Protein AF-A0A8T0ETZ0-F1 (afdb_monomer_lite)

Sequence (820 aa):
MPSHSLNTKFVNAKQIERLCSVSQDIIYSASDVSSITSASDIKQVKEIVRTNQWTVDHPIRKNLWETLCNQVSGECHVDIYNELVKELFGDDGDNYFPSSLPSFVDPAYCIRYYLNTDGKKNAETILQVIRQAKPDITYCPILYPLVCVFLHYMSEEMAFSCIMKLLSDRQNYISQTKSDHSASAYLVMKLCKKYAKNAYTQLEKELKEHEDLESMFQNWLSWIFKGLPFPHLVRVVDCFLVDKKKGLYRIVIALLILYHKNADKVDSDDLGSLQKLLDFFQNIPVPIEKVFKIAYGIRGFSEKIVNQQFLKVQMTLKSQANLSERSMSADRLPSSQSAYHLQVNSSAQPVIRELRLDSLSRTRSVGVVALGNFKSSILSAEQMSIIWSWIPIRVSMLQPEVIYSSNEHGVCLTAFYMAVGSYEPTILVIKAMNDEVFGAYCSTSWNARNSCDGENKRHTYFGTGETFLFTIVPEVKKYPWVGSESDSDVPHSAKLFMAADNRMINVGAGLEEHKRFEMGINPSVFLNTCSFNGKICSVSDLSNFTNFRYGNCITFNKKRKGRDPLKTTEFGYKSGLHLLLDLYYGFYLNISHTVGAKVFIHETNEDPNPDEDGFLITPGYENSVSLKRTVHRRLPAPYKDHCVNYDPKDNTMRSKNACIRSCIQKKNIEQCECIDQTLSVMENRRPCNFSIRKESCCLDDVLDRMSRHGSVCNCPLSCLSVYYNEKLSKARLSLTDVCKDPDFCLRSFYNGHIRLNIFYSTLETYSYEQRAQWTETEMISYLANEIDFWFGLSLVSAFALFEKFIAFLNYLKRKICRKN

Organism: Argiope bruennichi (NCBI:txid94029)

Secondary structure (DSSP, 8-state):
-----S-TTTB-HHHHGGG-------SS-GGGHHHHHH---HHHHHHHHHH----TT-TTHHHHHHHHHHTS-S---HHHHHHHHHHHH-SS-SS---SS--TTS-GGG---TTB-HHHHHHHHHHHHHHHHH-TT----TTHHHHHHHHTTTS-HHHHHHHHHHHHH-TT-SS--SHHHHHHHHHHHHHHHHHHSHHHHHHHHHH--TT--HHHHHHTTTHHHHTTS-HHHHHHHHHHHHHHHHHHHHHHHHHHHHHHHHHGGG---TTS-HHHHHHHHHHT--S-HHHHHHHHHH-TT--HHHHHHHHHHHHHHHHHHHHHHTTSSSSS-PPPPP---------------------SS---S-STTGGGTT---SS--HHHHHHHHHHS-TTTTTSPP-----HHHH-S-HHHHHHHSTT-SSEEEEEE-TTS-EEEEEE-S-GGGGG-B-TT-PBPS-B--TT-EEEEEESS-EEE--GGGS-SS---GGGG--EEEETTEEEES----HHHHHHHSPPHHHHEEEEEETTEEPPGGGEEEEEETTTEEEEEES--BTTBPPP--SS-SGGGSEEEEEE--GGGS-TT-S--SEEE----TTSPP-TTTS-EEE-TTEEEEEEEEEEEEE--BTTSTT-BB---TTT-S--SHHHHHHHHHHHHHHHHHSSB-GGG-S--SSPBP-TTSHHHHHHHHHHHHHHHHS------PPBSEEEEEEEEEEEEEPP-TTT-SSHHHHHHHHHHHEEEEEEEEEEEEEEEEE---SS-HHHHHHHHHHHHHHHH---HHHHHHHHHHHHHHHHHHHHHHHT--

Foldseek 3Di:
DQQFLWDPVWFPVVVCVVVDDDDDDDPDDPVCVVVLLPDPDLVVLLVCLLPDDAFPRRNCLLCLLLSLLVVQDDDQCLVVLVVLLCVVPNPDNDDDDDPDADQQEDPVLQDQDRTDPVLSVLLSSLRVSVCVVCVVQRHFHVSNLQLNLVNGRYDSSSSSRSVVSCVPDPLPLTDRDPLLLLLLLVLLLVVLCVQVVQLNVVLVVLDDPPDDPSVLSSCLVCCQSVQADPRLNNSLVSSCSSVGVLSSSLLSSLLSNQCSVPVVPDDDPPDHPSVSSSPCSHPPVDDNSSSSCRSVVRPPRDSVVSVVSSVVSSVVVVVCVVCVVVPVPPPDDDDDDDDDDDDDDDDDDDDDDDDDDDDDDDDPDDQLVLAPPDDDPQDDSVLVSLVLVLADPVCSNHHDDCQDDCVPQNDFLVSVCVRQQPDAFDWAWDQDPVRWIKTKGFGDGSVLQVDAPPLRFGQQADGAQSIWIFTDPPHGDTGHQPVVPDPDDDDLQSLGAWGDDSQDTDGGGDDDLVVLQVPDDPPCQQWPFKDALNHGDDPVQKDWDQAPPRGIDIDGQADDPPDDGDDFDDFDFNRWIKTKGFQPLVPDDPSDPDAFDWDDDDDNQDDDDSPPDTDTDAFQKAKEKAKAKEKEADDAPPDPQNADAQDPPPDLARALLLQVLVLLQVLLCVQQVAGDVNSVSDDPGHHFNSSPSSSVSRSRSSVVVCVVVPHPRPRGHHSIDMDIDIDIDIDGDDDPPPDPDPDPCVVSRRRTIYIYIYTYNDPDYHYHYDDDPDDPVRVVVVVQVVCCVPPVDDPVNVVVVVVVVVVVVVVVVVVVVVVD

pLDDT: mean 74.17, std 17.25, range [22.59, 95.44]

InterPro domains:
  IPR000195 Rab-GAP-TBC domain [PF00566] (112-260)
  IPR000195 Rab-GAP-TBC domain [PS50086] (55-244)
  IPR000195 Rab-GAP-TBC domain [SM00164] (52-267)
  IPR001873 Epithelial sodium channel [PF00858] (512-802)
  IPR001873 Epithelial sodium channel [PR01078] (527-538)
  IPR001873 Epithelial sodium channel [PR01078] (541-557)
  IPR001873 Epithelial sodium channel [PR01078] (572-590)
  IPR001873 Epithelial sodium channel [PR01078] (596-614)
  IPR001873 Epithelial sodium channel [PR01078] (654-665)
  IPR001873 Epithelial sodium channel [PR01078] (665-682)
  IPR001873 Epithelial sodium channel [PR01078] (750-770)
  IPR001873 Epithelial sodium channel [PR01078] (784-800)
  IPR001873 Epithelial sodium channel [PTHR11690] (429-817)
  IPR006571 TLDc domain [PS51886] (377-551)
  IPR006571 TLDc domain [SM00584] (376-557)
  IPR035969 Rab-GAP-TBC domain superfamily [SSF47923] (113-195)

Radius of gyration: 37.79 Å; chains: 1; bounding box: 117×99×89 Å

Structure (mmCIF, N/CA/C/O backbone):
data_AF-A0A8T0ETZ0-F1
#
_entry.id   AF-A0A8T0ETZ0-F1
#
loop_
_atom_site.group_PDB
_atom_site.id
_atom_site.type_symbol
_atom_site.label_atom_id
_atom_site.label_alt_id
_atom_site.label_comp_id
_atom_site.label_asym_id
_atom_site.label_entity_id
_atom_site.label_seq_id
_atom_site.pdbx_PDB_ins_code
_atom_site.Cartn_x
_atom_site.Cartn_y
_atom_site.Cartn_z
_atom_site.occupancy
_atom_site.B_iso_or_equiv
_atom_site.auth_seq_id
_atom_site.auth_comp_id
_atom_site.auth_asym_id
_atom_site.auth_atom_id
_atom_site.pdbx_PDB_model_num
ATOM 1 N N . MET A 1 1 ? 23.674 38.723 -32.058 1.00 26.42 1 MET A N 1
ATOM 2 C CA . MET A 1 1 ? 24.040 37.324 -31.740 1.00 26.42 1 MET A CA 1
ATOM 3 C C . MET A 1 1 ? 22.814 36.468 -31.992 1.00 26.42 1 MET A C 1
ATOM 5 O O . MET A 1 1 ? 21.748 36.924 -31.587 1.00 26.42 1 MET A O 1
ATOM 9 N N . PRO A 1 2 ? 22.900 35.330 -32.704 1.00 35.12 2 PRO A N 1
ATOM 10 C CA . PRO A 1 2 ? 21.715 34.524 -32.967 1.00 35.12 2 PRO A CA 1
ATOM 11 C C . PRO A 1 2 ? 21.150 34.065 -31.620 1.00 35.12 2 PRO A C 1
ATOM 13 O O . PRO A 1 2 ? 21.826 33.406 -30.834 1.00 35.12 2 PRO A O 1
ATOM 16 N N . SER A 1 3 ? 19.943 34.524 -31.303 1.00 45.31 3 SER A N 1
ATOM 17 C CA . SER A 1 3 ? 19.248 34.195 -30.066 1.00 45.31 3 SER A CA 1
ATOM 18 C C . SER A 1 3 ? 18.800 32.738 -30.141 1.00 45.31 3 SER A C 1
ATOM 20 O O . SER A 1 3 ? 17.713 32.452 -30.643 1.00 45.31 3 SER A O 1
ATOM 22 N N . HIS A 1 4 ? 19.652 31.814 -29.702 1.00 58.31 4 HIS A N 1
ATOM 23 C CA . HIS A 1 4 ? 19.286 30.406 -29.597 1.00 58.31 4 HIS A CA 1
ATOM 24 C C . HIS A 1 4 ? 18.046 30.267 -28.700 1.00 58.31 4 HIS A C 1
ATOM 26 O O . HIS A 1 4 ? 17.979 30.862 -27.624 1.00 58.31 4 HIS A O 1
ATOM 32 N N . SER A 1 5 ? 17.049 29.499 -29.143 1.00 63.84 5 SER A N 1
ATOM 33 C CA . SER A 1 5 ? 15.791 29.303 -28.405 1.00 63.84 5 SER A CA 1
ATOM 34 C C . SER A 1 5 ? 15.914 28.399 -27.175 1.00 63.84 5 SER A C 1
ATOM 36 O O . SER A 1 5 ? 14.932 28.214 -26.459 1.00 63.84 5 SER A O 1
ATOM 38 N N . LEU A 1 6 ? 17.079 27.783 -26.967 1.00 73.31 6 LEU A N 1
ATOM 39 C CA . LEU A 1 6 ? 17.327 26.807 -25.910 1.00 73.31 6 LEU A CA 1
ATOM 40 C C . LEU A 1 6 ? 17.583 27.496 -24.568 1.00 73.31 6 LEU A C 1
ATOM 42 O O . LEU A 1 6 ? 18.334 28.469 -24.480 1.00 73.31 6 LEU A O 1
ATOM 46 N N . ASN A 1 7 ? 17.002 26.947 -23.505 1.00 75.56 7 ASN A N 1
ATOM 47 C CA . ASN A 1 7 ? 17.210 27.410 -22.143 1.00 75.56 7 ASN A CA 1
ATOM 48 C C . ASN A 1 7 ? 18.582 26.945 -21.626 1.00 75.56 7 ASN A C 1
ATOM 50 O O . ASN A 1 7 ? 18.737 25.848 -21.085 1.00 75.56 7 ASN A O 1
ATOM 54 N N . THR A 1 8 ? 19.590 27.803 -21.776 1.00 71.56 8 THR A N 1
ATOM 55 C CA . THR A 1 8 ? 20.978 27.533 -21.365 1.00 71.56 8 THR A CA 1
ATOM 56 C C . THR A 1 8 ? 21.145 27.313 -19.857 1.00 71.56 8 THR A C 1
ATOM 58 O O . THR A 1 8 ? 22.165 26.764 -19.448 1.00 71.56 8 THR A O 1
ATOM 61 N N . LYS A 1 9 ? 20.145 27.669 -19.030 1.00 76.19 9 LYS A N 1
ATOM 62 C CA . LYS A 1 9 ? 20.134 27.397 -17.582 1.00 76.19 9 LYS A CA 1
ATOM 63 C C . LYS A 1 9 ? 20.016 25.900 -17.279 1.00 76.19 9 LYS A C 1
ATOM 65 O O . LYS A 1 9 ? 20.655 25.411 -16.355 1.00 76.19 9 LYS A O 1
ATOM 70 N N . PHE A 1 10 ? 19.223 25.162 -18.058 1.00 75.38 10 PHE A N 1
ATOM 71 C CA . PHE A 1 10 ? 18.863 23.766 -17.761 1.00 75.38 10 PHE A CA 1
ATOM 72 C C . PHE A 1 10 ? 19.432 22.746 -18.751 1.00 75.38 10 PHE A C 1
ATOM 74 O O . PHE A 1 10 ? 19.298 21.540 -18.542 1.00 75.38 10 PHE A O 1
ATOM 81 N N . VAL A 1 11 ? 20.080 23.205 -19.821 1.00 78.56 11 VAL A N 1
ATOM 82 C CA . VAL A 1 11 ? 20.500 22.368 -20.949 1.00 78.56 11 VAL A CA 1
ATOM 83 C C . VAL A 1 11 ? 21.999 22.477 -21.191 1.00 78.56 11 VAL A C 1
ATOM 85 O O . VAL A 1 11 ? 22.576 23.563 -21.155 1.00 78.56 11 VAL A O 1
ATOM 88 N N . ASN A 1 12 ? 22.639 21.352 -21.512 1.00 72.62 12 ASN A N 1
ATOM 89 C CA . ASN A 1 12 ? 24.025 21.355 -21.974 1.00 72.62 12 ASN A CA 1
ATOM 90 C C . ASN A 1 12 ? 24.102 21.775 -23.457 1.00 72.62 12 ASN A C 1
ATOM 92 O O . ASN A 1 12 ? 24.086 20.932 -24.355 1.00 72.62 12 ASN A O 1
ATOM 96 N N . ALA A 1 13 ? 24.181 23.086 -23.716 1.00 60.00 13 ALA A N 1
ATOM 97 C CA . ALA A 1 13 ? 24.142 23.671 -25.066 1.00 60.00 13 ALA A CA 1
ATOM 98 C C . ALA A 1 13 ? 25.170 23.058 -26.045 1.00 60.00 13 ALA A C 1
ATOM 100 O O . ALA A 1 13 ? 24.840 22.803 -27.202 1.00 60.00 13 ALA A O 1
ATOM 101 N N . LYS A 1 14 ? 26.365 22.683 -25.559 1.00 61.16 14 LYS A N 1
ATOM 102 C CA . LYS A 1 14 ? 27.433 22.056 -26.365 1.00 61.16 14 LYS A CA 1
ATOM 103 C C . LYS A 1 14 ? 27.062 20.680 -26.937 1.00 61.16 14 LYS A C 1
ATOM 105 O O . LYS A 1 14 ? 27.651 20.250 -27.926 1.00 61.16 14 LYS A O 1
ATOM 110 N N . GLN A 1 15 ? 26.129 19.954 -26.312 1.00 61.00 15 GLN A N 1
ATOM 111 C CA . GLN A 1 15 ? 25.661 18.652 -26.808 1.00 61.00 15 GLN A CA 1
ATOM 112 C C . GLN A 1 15 ? 24.598 18.794 -27.907 1.00 61.00 15 GLN A C 1
ATOM 114 O O . GLN A 1 15 ? 24.514 17.924 -28.771 1.00 61.00 15 GLN A O 1
ATOM 119 N N . ILE A 1 16 ? 23.831 19.890 -27.904 1.00 63.38 16 ILE A N 1
ATOM 120 C CA . ILE A 1 16 ? 22.779 20.152 -28.897 1.00 63.38 16 ILE A CA 1
ATOM 121 C C . ILE A 1 16 ? 23.337 20.852 -30.142 1.00 63.38 16 ILE A C 1
ATOM 123 O O . ILE A 1 16 ? 22.877 20.568 -31.243 1.00 63.38 16 ILE A O 1
ATOM 127 N N . GLU A 1 17 ? 24.389 21.668 -30.010 1.00 55.78 17 GLU A N 1
ATOM 128 C CA . GLU A 1 17 ? 25.078 22.313 -31.146 1.00 55.78 17 GLU A CA 1
ATOM 129 C C . GLU A 1 17 ? 25.559 21.316 -32.221 1.00 55.78 17 GLU A C 1
ATOM 131 O O . GLU A 1 17 ? 25.608 21.659 -33.398 1.00 55.78 17 GLU A O 1
ATOM 136 N N . ARG A 1 18 ? 25.843 20.056 -31.853 1.00 54.78 18 ARG A N 1
ATOM 137 C CA . ARG A 1 18 ? 26.226 18.986 -32.800 1.00 54.78 18 ARG A CA 1
ATOM 138 C C . ARG A 1 18 ? 25.057 18.401 -33.606 1.00 54.78 18 ARG A C 1
ATOM 140 O O . ARG A 1 18 ? 25.302 17.690 -34.574 1.00 54.78 18 ARG A O 1
ATOM 147 N N . LEU A 1 19 ? 23.811 18.661 -33.205 1.00 55.22 19 LEU A N 1
ATOM 148 C CA . LEU A 1 19 ? 22.589 18.168 -33.862 1.00 55.22 19 LEU A CA 1
ATOM 149 C C . LEU A 1 19 ? 21.990 19.190 -34.840 1.00 55.22 19 LEU A C 1
ATOM 151 O O . LEU A 1 19 ? 21.076 18.854 -35.593 1.00 55.22 19 LEU A O 1
ATOM 155 N N . CYS A 1 20 ? 22.488 20.428 -34.836 1.00 51.38 20 CYS A N 1
ATOM 156 C CA . CYS A 1 20 ? 22.052 21.487 -35.738 1.00 51.38 20 CYS A CA 1
ATOM 157 C C . CYS A 1 20 ? 22.835 21.406 -37.059 1.00 51.38 20 CYS A C 1
ATOM 159 O O . CYS A 1 20 ? 23.903 21.998 -37.194 1.00 51.38 20 CYS A O 1
ATOM 161 N N . SER A 1 21 ? 22.324 20.673 -38.050 1.00 40.94 21 SER A N 1
ATOM 162 C CA . SER A 1 21 ? 22.874 20.708 -39.411 1.00 40.94 21 SER A CA 1
ATOM 163 C C . SER A 1 21 ? 22.176 21.770 -40.267 1.00 40.94 21 SER A C 1
ATOM 165 O O . SER A 1 21 ? 20.967 21.696 -40.457 1.00 40.94 21 SER A O 1
ATOM 167 N N . VAL A 1 22 ? 22.990 22.709 -40.764 1.00 40.44 22 VAL A N 1
ATOM 168 C CA . VAL A 1 22 ? 22.872 23.606 -41.936 1.00 40.44 22 VAL A CA 1
ATOM 169 C C . VAL A 1 22 ? 21.469 24.079 -42.350 1.00 40.44 22 VAL A C 1
ATOM 171 O O . VAL A 1 22 ? 20.624 23.317 -42.807 1.00 40.44 22 VAL A O 1
ATOM 174 N N . SER A 1 23 ? 21.317 25.404 -42.290 1.00 47.75 23 SER A N 1
ATOM 175 C CA . SER A 1 23 ? 20.293 26.244 -42.920 1.00 47.75 23 SER A CA 1
ATOM 176 C C . SER A 1 23 ? 19.712 25.690 -44.229 1.00 47.75 23 SER A C 1
ATOM 178 O O . SER A 1 23 ? 20.431 25.561 -45.221 1.00 47.75 23 SER A O 1
ATOM 180 N N . GLN A 1 24 ? 18.396 25.478 -44.249 1.00 39.66 24 GLN A N 1
ATOM 181 C CA . GLN A 1 24 ? 17.585 25.429 -45.467 1.00 39.66 24 GLN A CA 1
ATOM 182 C C . GLN A 1 24 ? 16.440 26.443 -45.367 1.00 39.66 24 GLN A C 1
ATOM 184 O O . GLN A 1 24 ? 16.014 26.808 -44.270 1.00 39.66 24 GLN A O 1
ATOM 189 N N . ASP A 1 25 ? 16.036 26.940 -46.535 1.00 38.50 25 ASP A N 1
ATOM 190 C CA . ASP A 1 25 ? 15.332 28.200 -46.759 1.00 38.50 25 ASP A CA 1
ATOM 191 C C . ASP A 1 25 ? 14.100 28.447 -45.876 1.00 38.50 25 ASP A C 1
ATOM 193 O O . ASP A 1 25 ? 13.190 27.630 -45.729 1.00 38.50 25 ASP A O 1
ATOM 197 N N . ILE A 1 26 ? 14.097 29.648 -45.300 1.00 45.72 26 ILE A N 1
ATOM 198 C CA . ILE A 1 26 ? 13.088 30.209 -44.405 1.00 45.72 26 ILE A CA 1
ATOM 199 C C . ILE A 1 26 ? 11.794 30.433 -45.195 1.00 45.72 26 ILE A C 1
ATOM 201 O O . ILE A 1 26 ? 11.752 31.302 -46.062 1.00 45.72 26 ILE A O 1
ATOM 205 N N . ILE A 1 27 ? 10.721 29.705 -44.868 1.00 46.88 27 ILE A N 1
ATOM 206 C CA . ILE A 1 27 ? 9.388 29.970 -45.449 1.00 46.88 27 ILE A CA 1
ATOM 207 C C . ILE A 1 27 ? 8.495 30.787 -44.492 1.00 46.88 27 ILE A C 1
ATOM 209 O O . ILE A 1 27 ? 7.585 31.464 -44.954 1.00 46.88 27 ILE A O 1
ATOM 213 N N . TYR A 1 28 ? 8.785 30.841 -43.184 1.00 45.97 28 TYR A N 1
ATOM 214 C CA . TYR A 1 28 ? 7.968 31.596 -42.217 1.00 45.97 28 TYR A CA 1
ATOM 215 C C . TYR A 1 28 ? 8.831 32.233 -41.116 1.00 45.97 28 TYR A C 1
ATOM 217 O O . TYR A 1 28 ? 9.652 31.555 -40.495 1.00 45.97 28 TYR A O 1
ATOM 225 N N . SER A 1 29 ? 8.688 33.547 -40.912 1.00 44.84 29 SER A N 1
ATOM 226 C CA . SER A 1 29 ? 9.553 34.374 -40.051 1.00 44.84 29 SER A CA 1
ATOM 227 C C . SER A 1 29 ? 8.886 34.710 -38.705 1.00 44.84 29 SER A C 1
ATOM 229 O O . SER A 1 29 ? 7.719 34.411 -38.474 1.00 44.84 29 SER A O 1
ATOM 231 N N . ALA A 1 30 ? 9.618 35.342 -37.780 1.00 44.34 30 ALA A N 1
ATOM 232 C CA . ALA A 1 30 ? 9.156 35.690 -36.426 1.00 44.34 30 ALA A CA 1
ATOM 233 C C . ALA A 1 30 ? 7.879 36.569 -36.360 1.00 44.34 30 ALA A C 1
ATOM 235 O O . ALA A 1 30 ? 7.306 36.727 -35.282 1.00 44.34 30 ALA A O 1
ATOM 236 N N . SER A 1 31 ? 7.403 37.092 -37.495 1.00 44.69 31 SER A N 1
ATOM 237 C CA . SER A 1 31 ? 6.105 37.758 -37.662 1.00 44.69 31 SER A CA 1
ATOM 238 C C . SER A 1 31 ? 4.882 36.841 -37.489 1.00 44.69 31 SER A C 1
ATOM 240 O O . SER A 1 31 ? 3.771 37.350 -37.434 1.00 44.69 31 SER A O 1
ATOM 242 N N . ASP A 1 32 ? 5.052 35.516 -37.387 1.00 52.66 32 ASP A N 1
ATOM 243 C CA . ASP A 1 32 ? 3.937 34.551 -37.325 1.00 52.66 32 ASP A CA 1
ATOM 244 C C . ASP A 1 32 ? 3.492 34.156 -35.901 1.00 52.66 32 ASP A C 1
ATOM 246 O O . ASP A 1 32 ? 2.456 33.521 -35.709 1.00 52.66 32 ASP A O 1
ATOM 250 N N . VAL A 1 33 ? 4.215 34.559 -34.850 1.00 52.09 33 VAL A N 1
ATOM 251 C CA . VAL A 1 33 ? 3.727 34.354 -33.467 1.00 52.09 33 VAL A CA 1
ATOM 252 C C . VAL A 1 33 ? 2.517 35.244 -33.188 1.00 52.09 33 VAL A C 1
ATOM 254 O O . VAL A 1 33 ? 1.588 34.807 -32.508 1.00 52.09 33 VAL A O 1
ATOM 257 N N . SER A 1 34 ? 2.489 36.453 -33.763 1.00 50.00 34 SER A N 1
ATOM 258 C CA . SER A 1 34 ? 1.347 37.371 -33.690 1.00 50.00 34 SER A CA 1
ATOM 259 C C . SER A 1 34 ? 0.143 36.859 -34.484 1.00 50.00 34 SER A C 1
ATOM 261 O O . SER A 1 34 ? -0.986 37.078 -34.055 1.00 50.00 34 SER A O 1
ATOM 263 N N . SER A 1 35 ? 0.340 36.116 -35.584 1.00 53.09 35 SER A N 1
ATOM 264 C CA . SER A 1 35 ? -0.754 35.458 -36.316 1.00 53.09 35 SER A CA 1
ATOM 265 C C . SER A 1 35 ? -1.309 34.246 -35.555 1.00 53.09 35 SER A C 1
ATOM 267 O O . SER A 1 35 ? -2.519 34.066 -35.522 1.00 53.09 35 SER A O 1
ATOM 269 N N . ILE A 1 36 ? -0.481 33.486 -34.827 1.00 56.59 36 ILE A N 1
ATOM 270 C CA . ILE A 1 36 ? -0.944 32.394 -33.940 1.00 56.59 36 ILE A CA 1
ATOM 271 C C . ILE A 1 36 ? -1.668 32.926 -32.685 1.00 56.59 36 ILE A C 1
ATOM 273 O O . ILE A 1 36 ? -2.606 32.287 -32.209 1.00 56.59 36 ILE A O 1
ATOM 277 N N . THR A 1 37 ? -1.268 34.089 -32.153 1.00 51.06 37 THR A N 1
ATOM 278 C CA . THR A 1 37 ? -1.959 34.743 -31.016 1.00 51.06 37 THR A CA 1
ATOM 279 C C . THR A 1 37 ? -3.226 35.501 -31.423 1.00 51.06 37 THR A C 1
ATOM 281 O O . THR A 1 37 ? -4.135 35.612 -30.605 1.00 51.06 37 THR A O 1
ATOM 284 N N . SER A 1 38 ? -3.315 36.007 -32.660 1.00 49.09 38 SER A N 1
ATOM 285 C CA . SER A 1 38 ? -4.503 36.709 -33.185 1.00 49.09 38 SER A CA 1
ATOM 286 C C . SER A 1 38 ? -5.494 35.807 -33.933 1.00 49.09 38 SER A C 1
ATOM 288 O O . SER A 1 38 ? -6.654 36.189 -34.104 1.00 49.09 38 SER A O 1
ATOM 290 N N . ALA A 1 39 ? -5.088 34.603 -34.351 1.00 51.97 39 ALA A N 1
ATOM 291 C CA . ALA A 1 39 ? -5.976 33.634 -34.982 1.00 51.97 39 ALA A CA 1
ATOM 292 C C . ALA A 1 39 ? -6.942 33.017 -33.959 1.00 51.97 39 ALA A C 1
ATOM 294 O O . ALA A 1 39 ? -6.571 32.196 -33.123 1.00 51.97 39 ALA A O 1
ATOM 295 N N . SER A 1 40 ? -8.222 33.358 -34.082 1.00 52.53 40 SER A N 1
ATOM 296 C CA . SER A 1 40 ? -9.329 32.713 -33.365 1.00 52.53 40 SER A CA 1
ATOM 297 C C . SER A 1 40 ? -9.718 31.343 -33.952 1.00 52.53 40 SER A C 1
ATOM 299 O O . SER A 1 40 ? -10.512 30.620 -33.348 1.00 52.53 40 SER A O 1
ATOM 301 N N . ASP A 1 41 ? -9.148 30.945 -35.100 1.00 66.88 41 ASP A N 1
ATOM 302 C CA . ASP A 1 41 ? -9.426 29.663 -35.760 1.00 66.88 41 ASP A CA 1
ATOM 303 C C . ASP A 1 41 ? -8.320 28.614 -35.523 1.00 66.88 41 ASP A C 1
ATOM 305 O O . ASP A 1 41 ? -7.261 28.602 -36.158 1.00 66.88 41 ASP A O 1
ATOM 309 N N . ILE A 1 42 ? -8.623 27.645 -34.653 1.00 71.31 42 ILE A N 1
ATOM 310 C CA . ILE A 1 42 ? -7.788 26.477 -34.316 1.00 71.31 42 ILE A CA 1
ATOM 311 C C . ILE A 1 42 ? -7.370 25.666 -35.561 1.00 71.31 42 ILE A C 1
ATOM 313 O O . ILE A 1 42 ? -6.367 24.947 -35.525 1.00 71.31 42 ILE A O 1
ATOM 317 N N . LYS A 1 43 ? -8.118 25.726 -36.674 1.00 75.56 43 LYS A N 1
ATOM 318 C CA . LYS A 1 43 ? -7.764 24.998 -37.906 1.00 75.56 43 LYS A CA 1
ATOM 319 C C . LYS A 1 43 ? -6.523 25.569 -38.583 1.00 75.56 43 LYS A C 1
ATOM 321 O O . LYS A 1 43 ? -5.681 24.780 -39.007 1.00 75.56 43 LYS A O 1
ATOM 326 N N . GLN A 1 44 ? -6.391 26.893 -38.627 1.00 76.81 44 GLN A N 1
ATOM 327 C CA . GLN A 1 44 ? -5.230 27.559 -39.220 1.00 76.81 44 GLN A CA 1
ATOM 328 C C . GLN A 1 44 ? -3.974 27.289 -38.385 1.00 76.81 44 GLN A C 1
ATOM 330 O O . GLN A 1 44 ? -2.945 26.896 -38.927 1.00 76.81 44 GLN A O 1
ATOM 335 N N . VAL A 1 45 ? -4.089 27.349 -37.053 1.00 77.06 45 VAL A N 1
ATOM 336 C CA . VAL A 1 45 ? -2.994 26.993 -36.130 1.00 77.06 45 VAL A CA 1
ATOM 337 C C . VAL A 1 45 ? -2.533 25.545 -36.345 1.00 77.06 45 VAL A C 1
ATOM 339 O O . VAL A 1 45 ? -1.335 25.274 -36.429 1.00 77.06 45 VAL A O 1
ATOM 342 N N . LYS A 1 46 ? -3.474 24.601 -36.500 1.00 82.06 46 LYS A N 1
ATOM 343 C CA . LYS A 1 46 ? -3.166 23.192 -36.808 1.00 82.06 46 LYS A CA 1
ATOM 344 C C . LYS A 1 46 ? -2.436 23.019 -38.133 1.00 82.06 46 LYS A C 1
ATOM 346 O O . LYS A 1 46 ? -1.593 22.135 -38.234 1.00 82.06 46 LYS A O 1
ATOM 351 N N . GLU A 1 47 ? -2.792 23.790 -39.150 1.00 80.50 47 GLU A N 1
ATOM 352 C CA . GLU A 1 47 ? -2.150 23.717 -40.460 1.00 80.50 47 GLU A CA 1
ATOM 353 C C . GLU A 1 47 ? -0.710 24.225 -40.387 1.00 80.50 47 GLU A C 1
ATOM 355 O O . GLU A 1 47 ? 0.205 23.453 -40.664 1.00 80.50 47 GLU A O 1
ATOM 360 N N . ILE A 1 48 ? -0.518 25.436 -39.856 1.00 79.12 48 ILE A N 1
ATOM 361 C CA . ILE A 1 48 ? 0.787 26.083 -39.650 1.00 79.12 48 ILE A CA 1
ATOM 362 C C . ILE A 1 48 ? 1.741 25.167 -38.870 1.00 79.12 48 ILE A C 1
ATOM 364 O O . ILE A 1 48 ? 2.867 24.903 -39.294 1.00 79.12 48 ILE A O 1
ATOM 368 N N . VAL A 1 49 ? 1.294 24.618 -37.735 1.00 82.00 49 VAL A N 1
ATOM 369 C CA . VAL A 1 49 ? 2.152 23.780 -36.881 1.00 82.00 49 VAL A CA 1
ATOM 370 C C . VAL A 1 49 ? 2.556 22.470 -37.571 1.00 82.00 49 VAL A C 1
ATOM 372 O O . VAL A 1 49 ? 3.680 22.004 -37.365 1.00 82.00 49 VAL A O 1
ATOM 375 N N . ARG A 1 50 ? 1.690 21.885 -38.411 1.00 82.44 50 ARG A N 1
ATOM 376 C CA . ARG A 1 50 ? 1.966 20.621 -39.119 1.00 82.44 50 ARG A CA 1
ATOM 377 C C . ARG A 1 50 ? 2.860 20.794 -40.346 1.00 82.44 50 ARG A C 1
ATOM 379 O O . ARG A 1 50 ? 3.616 19.873 -40.647 1.00 82.44 50 ARG A O 1
ATOM 386 N N . THR A 1 51 ? 2.752 21.911 -41.066 1.00 77.75 51 THR A N 1
ATOM 387 C CA . THR A 1 51 ? 3.474 22.140 -42.331 1.00 77.75 51 THR A CA 1
ATOM 388 C C . THR A 1 51 ? 4.850 22.767 -42.136 1.00 77.75 51 THR A C 1
ATOM 390 O O . THR A 1 51 ? 5.731 22.547 -42.964 1.00 77.75 51 THR A O 1
ATOM 393 N N . ASN A 1 52 ? 5.061 23.507 -41.044 1.00 75.75 52 ASN A N 1
ATOM 394 C CA . ASN A 1 52 ? 6.313 24.225 -40.815 1.00 75.75 52 ASN A CA 1
ATOM 395 C C . ASN A 1 52 ? 7.510 23.313 -40.502 1.00 75.75 52 ASN A C 1
ATOM 397 O O . ASN A 1 52 ? 7.366 22.200 -39.996 1.00 75.75 52 ASN A O 1
ATOM 401 N N . GLN A 1 53 ? 8.716 23.814 -40.773 1.00 71.50 53 GLN A N 1
ATOM 402 C CA . GLN A 1 53 ? 9.988 23.095 -40.614 1.00 71.50 53 GLN A CA 1
ATOM 403 C C . GLN A 1 53 ? 10.913 23.813 -39.620 1.00 71.50 53 GLN A C 1
ATOM 405 O O . GLN A 1 53 ? 12.071 24.097 -39.901 1.00 71.50 53 GLN A O 1
ATOM 410 N N . TRP A 1 54 ? 10.395 24.151 -38.436 1.00 77.25 54 TRP A N 1
ATOM 411 C CA . TRP A 1 54 ? 11.206 24.813 -37.412 1.00 77.25 54 TRP A CA 1
ATOM 412 C C . TRP A 1 54 ? 12.247 23.858 -36.829 1.00 77.25 54 TRP A C 1
ATOM 414 O O . TRP A 1 54 ? 11.880 22.865 -36.185 1.00 77.25 54 TRP A O 1
ATOM 424 N N . THR A 1 55 ? 13.522 24.208 -36.990 1.00 75.31 55 THR A N 1
ATOM 425 C CA . THR A 1 55 ? 14.660 23.525 -36.368 1.00 75.31 55 THR A CA 1
ATOM 426 C C . THR A 1 55 ? 14.586 23.575 -34.837 1.00 75.31 55 THR A C 1
ATOM 428 O O . THR A 1 55 ? 13.779 24.300 -34.243 1.00 75.31 55 THR A O 1
ATOM 431 N N . VAL A 1 56 ? 15.420 22.763 -34.182 1.00 78.25 56 VAL A N 1
ATOM 432 C CA . VAL A 1 56 ? 15.464 22.611 -32.715 1.00 78.25 56 VAL A CA 1
ATOM 433 C C . VAL A 1 56 ? 15.834 23.917 -32.010 1.00 78.25 56 VAL A C 1
ATOM 435 O O . VAL A 1 56 ? 15.382 24.146 -30.894 1.00 78.25 56 VAL A O 1
ATOM 438 N N . ASP A 1 57 ? 16.620 24.770 -32.659 1.00 72.00 57 ASP A N 1
ATOM 439 C CA . ASP A 1 57 ? 17.146 26.044 -32.164 1.00 72.00 57 ASP A CA 1
ATOM 440 C C . ASP A 1 57 ? 16.366 27.276 -32.658 1.00 72.00 57 ASP A C 1
ATOM 442 O O . ASP A 1 57 ? 16.738 28.412 -32.349 1.00 72.00 57 ASP A O 1
ATOM 446 N N . HIS A 1 58 ? 15.283 27.065 -33.416 1.00 77.19 58 HIS A N 1
ATOM 447 C CA . HIS A 1 58 ? 14.519 28.145 -34.026 1.00 77.19 58 HIS A CA 1
ATOM 448 C C . HIS A 1 58 ? 13.910 29.080 -32.959 1.00 77.19 58 HIS A C 1
ATOM 450 O O . HIS A 1 58 ? 13.199 28.607 -32.066 1.00 77.19 58 HIS A O 1
ATOM 456 N N . PRO A 1 59 ? 14.062 30.416 -33.072 1.00 70.88 59 PRO A N 1
ATOM 457 C CA . PRO A 1 59 ? 13.682 31.381 -32.028 1.00 70.88 59 PRO A CA 1
ATOM 458 C C . PRO A 1 59 ? 12.208 31.298 -31.605 1.00 70.88 59 PRO A C 1
ATOM 460 O O . PRO A 1 59 ? 11.878 31.561 -30.450 1.00 70.88 59 PRO A O 1
ATOM 463 N N . ILE A 1 60 ? 11.324 30.860 -32.508 1.00 73.31 60 ILE A N 1
ATOM 464 C CA . ILE A 1 60 ? 9.892 30.675 -32.225 1.00 73.31 60 ILE A CA 1
ATOM 465 C C . ILE A 1 60 ? 9.615 29.706 -31.067 1.00 73.31 60 ILE A C 1
ATOM 467 O O . ILE A 1 60 ? 8.622 29.865 -30.360 1.00 73.31 60 ILE A O 1
ATOM 471 N N . ARG A 1 61 ? 10.489 28.713 -30.843 1.00 77.38 61 ARG A N 1
ATOM 472 C CA . ARG A 1 61 ? 10.270 27.647 -29.852 1.00 77.38 61 ARG A CA 1
ATOM 473 C C . ARG A 1 61 ? 10.208 28.156 -28.423 1.00 77.38 61 ARG A C 1
ATOM 475 O O . ARG A 1 61 ? 9.525 27.544 -27.611 1.00 77.38 61 ARG A O 1
ATOM 482 N N . LYS A 1 62 ? 10.857 29.290 -28.152 1.00 75.69 62 LYS A N 1
ATOM 483 C CA . LYS A 1 62 ? 10.874 29.926 -26.834 1.00 75.69 62 LYS A CA 1
ATOM 484 C C . LYS A 1 62 ? 9.465 30.276 -26.342 1.00 75.69 62 LYS A C 1
ATOM 486 O O . LYS A 1 62 ? 9.170 30.087 -25.172 1.00 75.69 62 LYS A O 1
ATOM 491 N N . ASN A 1 63 ? 8.594 30.719 -27.255 1.00 77.56 63 ASN A N 1
ATOM 492 C CA . ASN A 1 63 ? 7.260 31.226 -26.913 1.00 77.56 63 ASN A CA 1
ATOM 493 C C . ASN A 1 63 ? 6.122 30.353 -27.478 1.00 77.56 63 ASN A C 1
ATOM 495 O O . ASN A 1 63 ? 4.961 30.522 -27.101 1.00 77.56 63 ASN A O 1
ATOM 499 N N . LEU A 1 64 ? 6.422 29.423 -28.395 1.00 81.81 64 LEU A N 1
ATOM 500 C CA . LEU A 1 64 ? 5.418 28.612 -29.089 1.00 81.81 64 LEU A CA 1
ATOM 501 C C . LEU A 1 64 ? 4.596 27.749 -28.123 1.00 81.81 64 LEU A C 1
ATOM 503 O O . LEU A 1 64 ? 3.371 27.801 -28.153 1.00 81.81 64 LEU A O 1
ATOM 507 N N . TRP A 1 65 ? 5.247 26.945 -27.277 1.00 86.62 65 TRP A N 1
ATOM 508 C CA . TRP A 1 65 ? 4.537 25.999 -26.404 1.00 86.62 65 TRP A CA 1
ATOM 509 C C . TRP A 1 65 ? 3.731 26.694 -25.319 1.00 86.62 65 TRP A C 1
ATOM 511 O O . TRP A 1 65 ? 2.616 26.266 -25.038 1.00 86.62 65 TRP A O 1
ATOM 521 N N . GLU A 1 66 ? 4.245 27.800 -24.786 1.00 82.69 66 GLU A N 1
ATOM 522 C CA . GLU A 1 66 ? 3.493 28.672 -23.888 1.00 82.69 66 GLU A CA 1
ATOM 523 C C . GLU A 1 66 ? 2.219 29.188 -24.569 1.00 82.69 66 GLU A C 1
ATOM 525 O O . GLU A 1 66 ? 1.120 29.024 -24.041 1.00 82.69 66 GLU A O 1
ATOM 530 N N . THR A 1 67 ? 2.350 29.744 -25.778 1.00 79.81 67 THR A N 1
ATOM 531 C CA . THR A 1 67 ? 1.214 30.285 -26.538 1.00 79.81 67 THR A CA 1
ATOM 532 C C . THR A 1 67 ? 0.163 29.208 -26.815 1.00 79.81 67 THR A C 1
ATOM 534 O O . THR A 1 67 ? -1.027 29.439 -26.614 1.00 79.81 67 THR A O 1
ATOM 537 N N . LEU A 1 68 ? 0.591 28.010 -27.224 1.00 80.44 68 LEU A N 1
ATOM 538 C CA . LEU A 1 68 ? -0.310 26.887 -27.496 1.00 80.44 68 LEU A CA 1
ATOM 539 C C . LEU A 1 68 ? -0.987 26.355 -26.223 1.00 80.44 68 LEU A C 1
ATOM 541 O O . LEU A 1 68 ? -2.165 26.009 -26.262 1.00 80.44 68 LEU A O 1
ATOM 545 N N . CYS A 1 69 ? -0.285 26.315 -25.087 1.00 79.94 69 CYS A N 1
ATOM 546 C CA . CYS A 1 69 ? -0.871 25.889 -23.813 1.00 79.94 69 CYS A CA 1
ATOM 547 C C . CYS A 1 69 ? -1.829 26.940 -23.235 1.00 79.94 69 CYS A C 1
ATOM 549 O O . CYS A 1 69 ? -2.811 26.581 -22.591 1.00 79.94 69 CYS A O 1
ATOM 551 N N . ASN A 1 70 ? -1.599 28.229 -23.495 1.00 75.31 70 ASN A N 1
ATOM 552 C CA . ASN A 1 70 ? -2.491 29.312 -23.073 1.00 75.31 70 ASN A CA 1
ATOM 553 C C . ASN A 1 70 ? -3.831 29.331 -23.825 1.00 75.31 70 ASN A C 1
ATOM 555 O O . ASN A 1 70 ? -4.788 29.917 -23.327 1.00 75.31 70 ASN A O 1
ATOM 559 N N . GLN A 1 71 ? -3.935 28.650 -24.972 1.00 68.81 71 GLN A N 1
ATOM 560 C CA . GLN A 1 71 ? -5.209 28.433 -25.669 1.00 68.81 71 GLN A CA 1
ATOM 561 C C . GLN A 1 71 ? -6.106 27.384 -24.979 1.00 68.81 71 GLN A C 1
ATOM 563 O O . GLN A 1 71 ? -7.290 27.281 -25.302 1.00 68.81 71 GLN A O 1
ATOM 568 N N . VAL A 1 72 ? -5.569 26.600 -24.036 1.00 65.44 72 VAL A N 1
ATOM 569 C CA . VAL A 1 72 ? -6.330 25.624 -23.243 1.00 65.44 72 VAL A CA 1
ATOM 570 C C . VAL A 1 72 ? -7.006 26.347 -22.076 1.00 65.44 72 VAL A C 1
ATOM 572 O O . VAL A 1 72 ? -6.350 27.047 -21.307 1.00 65.44 72 VAL A O 1
ATOM 575 N N . SER A 1 73 ? -8.325 26.189 -21.936 1.00 55.00 73 SER A N 1
ATOM 576 C CA . SER A 1 73 ? -9.102 26.832 -20.870 1.00 55.00 73 SER A CA 1
ATOM 577 C C . SER A 1 73 ? -8.668 26.333 -19.483 1.00 55.00 73 SER A C 1
ATOM 579 O O . SER A 1 73 ? -8.821 25.154 -19.176 1.00 55.00 73 SER A O 1
ATOM 581 N N . GLY A 1 74 ? -8.156 27.232 -18.641 1.00 55.22 74 GLY A N 1
ATOM 582 C CA . GLY A 1 74 ? -7.737 26.946 -17.266 1.00 55.22 74 GLY A CA 1
ATOM 583 C C . GLY A 1 74 ? -7.099 28.171 -16.606 1.00 55.22 74 GLY A C 1
ATOM 584 O O . GLY A 1 74 ? -6.576 29.043 -17.303 1.00 55.22 74 GLY A O 1
ATOM 585 N N . GLU A 1 75 ? -7.163 28.253 -15.276 1.00 55.31 75 GLU A N 1
ATOM 586 C CA . GLU A 1 75 ? -6.546 29.340 -14.506 1.00 55.31 75 GLU A CA 1
ATOM 587 C C . GLU A 1 75 ? -5.017 29.349 -14.678 1.00 55.31 75 GLU A C 1
ATOM 589 O O . GLU A 1 75 ? -4.376 28.322 -14.919 1.00 55.31 75 GLU A O 1
ATOM 594 N N . CYS A 1 76 ? -4.414 30.537 -14.609 1.00 52.47 76 CYS A N 1
ATOM 595 C CA . CYS A 1 76 ? -2.964 30.678 -14.664 1.00 52.47 76 CYS A CA 1
ATOM 596 C C . CYS A 1 76 ? -2.382 30.324 -13.288 1.00 52.47 76 CYS A C 1
ATOM 598 O O . CYS A 1 76 ? -2.556 31.076 -12.338 1.00 52.47 76 CYS A O 1
ATOM 600 N N . HIS A 1 77 ? -1.699 29.184 -13.171 1.00 61.59 77 HIS A N 1
ATOM 601 C CA . HIS A 1 77 ? -1.187 28.677 -11.888 1.00 61.59 77 HIS A CA 1
ATOM 602 C C . HIS A 1 77 ? 0.256 29.113 -11.574 1.00 61.59 77 HIS A C 1
ATOM 604 O O . HIS A 1 77 ? 0.934 28.459 -10.783 1.00 61.59 77 HIS A O 1
ATOM 610 N N . VAL A 1 78 ? 0.748 30.182 -12.208 1.00 61.28 78 VAL A N 1
ATOM 611 C CA . VAL A 1 78 ? 2.135 30.653 -12.026 1.00 61.28 78 VAL A CA 1
ATOM 612 C C . VAL A 1 78 ? 2.370 31.111 -10.582 1.00 61.28 78 VAL A C 1
ATOM 614 O O . VAL A 1 78 ? 3.364 30.715 -9.980 1.00 61.28 78 VAL A O 1
ATOM 617 N N . ASP A 1 79 ? 1.412 31.825 -9.985 1.00 60.94 79 ASP A N 1
ATOM 618 C CA . ASP A 1 79 ? 1.527 32.326 -8.606 1.00 60.94 79 ASP A CA 1
ATOM 619 C C . ASP A 1 79 ? 1.490 31.196 -7.557 1.00 60.94 79 ASP A C 1
ATOM 621 O O . ASP A 1 79 ? 2.177 31.256 -6.540 1.00 60.94 79 ASP A O 1
ATOM 625 N N . ILE A 1 80 ? 0.758 30.113 -7.849 1.00 73.00 80 ILE A N 1
ATOM 626 C CA . ILE A 1 80 ? 0.606 28.941 -6.967 1.00 73.00 80 ILE A CA 1
ATOM 627 C C . ILE A 1 80 ? 1.895 28.110 -6.906 1.00 73.00 80 ILE A C 1
ATOM 629 O O . ILE A 1 80 ? 2.191 27.493 -5.885 1.00 73.00 80 ILE A O 1
ATOM 633 N N . TYR A 1 81 ? 2.682 28.079 -7.986 1.00 79.69 81 TYR A N 1
ATOM 634 C CA . TYR A 1 81 ? 3.909 27.282 -8.030 1.00 79.69 81 TYR A CA 1
ATOM 635 C C . TYR A 1 81 ? 4.907 27.718 -6.955 1.00 79.69 81 TYR A C 1
ATOM 637 O O . TYR A 1 81 ? 5.405 26.886 -6.202 1.00 79.69 81 TYR A O 1
ATOM 645 N N . ASN A 1 82 ? 5.156 29.023 -6.848 1.00 78.94 82 ASN A N 1
ATOM 646 C CA . ASN A 1 82 ? 6.131 29.563 -5.905 1.00 78.94 82 ASN A CA 1
ATOM 647 C C . ASN A 1 82 ? 5.683 29.399 -4.446 1.00 78.94 82 ASN A C 1
ATOM 649 O O . ASN A 1 82 ? 6.519 29.176 -3.573 1.00 78.94 82 ASN A O 1
ATOM 653 N N . GLU A 1 83 ? 4.377 29.447 -4.180 1.00 78.81 83 GLU A N 1
ATOM 654 C CA . GLU A 1 83 ? 3.813 29.156 -2.859 1.00 78.81 83 GLU A CA 1
ATOM 655 C C . GLU A 1 83 ? 3.994 27.676 -2.479 1.00 78.81 83 GLU A C 1
ATOM 657 O O . GLU A 1 83 ? 4.518 27.373 -1.408 1.00 78.81 83 GLU A O 1
ATOM 662 N N . LEU A 1 84 ? 3.668 26.751 -3.389 1.00 78.31 84 LEU A N 1
ATOM 663 C CA . LEU A 1 84 ? 3.817 25.310 -3.153 1.00 78.31 84 LEU A CA 1
ATOM 664 C C . LEU A 1 84 ? 5.281 24.870 -3.043 1.00 78.31 84 LEU A C 1
ATOM 666 O O . LEU A 1 84 ? 5.597 23.962 -2.276 1.00 78.31 84 LEU A O 1
ATOM 670 N N . VAL A 1 85 ? 6.189 25.492 -3.798 1.00 81.31 85 VAL A N 1
ATOM 671 C CA . VAL A 1 85 ? 7.630 25.233 -3.671 1.00 81.31 85 VAL A CA 1
ATOM 672 C C . VAL A 1 85 ? 8.118 25.650 -2.284 1.00 81.31 85 VAL A C 1
ATOM 674 O O . VAL A 1 85 ? 8.826 24.876 -1.643 1.00 81.31 85 VAL A O 1
ATOM 677 N N . LYS A 1 86 ? 7.691 26.815 -1.781 1.00 78.06 86 LYS A N 1
ATOM 678 C CA . LYS A 1 86 ? 8.018 27.259 -0.417 1.00 78.06 86 LYS A CA 1
ATOM 679 C C . LYS A 1 86 ? 7.440 26.334 0.651 1.00 78.06 86 LYS A C 1
ATOM 681 O O . LYS A 1 86 ? 8.135 26.015 1.610 1.00 78.06 86 LYS A O 1
ATOM 686 N N . GLU A 1 87 ? 6.206 25.863 0.477 1.00 75.31 87 GLU A N 1
ATOM 687 C CA . GLU A 1 87 ? 5.574 24.914 1.403 1.00 75.31 87 GLU A CA 1
ATOM 688 C C . GLU A 1 87 ? 6.315 23.565 1.447 1.00 75.31 87 GLU A C 1
ATOM 690 O O . GLU A 1 87 ? 6.498 22.984 2.517 1.00 75.31 87 GLU A O 1
ATOM 695 N N . LEU A 1 88 ? 6.761 23.063 0.290 1.00 72.38 88 LEU A N 1
ATOM 696 C CA . LEU A 1 88 ? 7.390 21.744 0.172 1.00 72.38 88 LEU A CA 1
ATOM 697 C C . LEU A 1 88 ? 8.885 21.733 0.513 1.00 72.38 88 LEU A C 1
ATOM 699 O O . LEU A 1 88 ? 9.373 20.715 1.009 1.00 72.38 88 LEU A O 1
ATOM 703 N N . PHE A 1 89 ? 9.609 22.817 0.226 1.00 73.38 89 PHE A N 1
ATOM 704 C CA . PHE A 1 89 ? 11.074 22.855 0.302 1.00 73.38 89 PHE A CA 1
ATOM 705 C C . PHE A 1 89 ? 11.637 23.916 1.268 1.00 73.38 89 PHE A C 1
ATOM 707 O O . PHE A 1 89 ? 12.819 23.839 1.589 1.00 73.38 89 PHE A O 1
ATOM 714 N N . GLY A 1 90 ? 10.818 24.833 1.803 1.00 65.81 90 GLY A N 1
ATOM 715 C CA . GLY A 1 90 ? 11.257 25.911 2.704 1.00 65.81 90 GLY A CA 1
ATOM 716 C C . GLY A 1 90 ? 11.932 27.096 1.989 1.00 65.81 90 GLY A C 1
ATOM 717 O O . GLY A 1 90 ? 12.115 27.071 0.774 1.00 65.81 90 GLY A O 1
ATOM 718 N N . ASP A 1 91 ? 12.281 28.151 2.740 1.00 55.38 91 ASP A N 1
ATOM 719 C CA . ASP A 1 91 ? 12.935 29.369 2.207 1.00 55.38 91 ASP A CA 1
ATOM 720 C C . ASP A 1 91 ? 14.444 29.182 1.922 1.00 55.38 91 ASP A C 1
ATOM 722 O O . ASP A 1 91 ? 15.013 29.910 1.107 1.00 55.38 91 ASP A O 1
ATOM 726 N N . ASP A 1 92 ? 15.089 28.185 2.537 1.00 49.22 92 ASP A N 1
ATOM 727 C CA . ASP A 1 92 ? 16.507 27.880 2.333 1.00 49.22 92 ASP A CA 1
ATOM 728 C C . ASP A 1 92 ? 16.653 26.801 1.252 1.00 49.22 92 ASP A C 1
ATOM 730 O O . ASP A 1 92 ? 16.472 25.610 1.500 1.00 49.22 92 ASP A O 1
ATOM 734 N N . GLY A 1 93 ? 16.980 27.224 0.031 1.00 50.16 93 GLY A N 1
ATOM 735 C CA . GLY A 1 93 ? 17.123 26.384 -1.165 1.00 50.16 93 GLY A CA 1
ATOM 736 C C . GLY A 1 93 ? 18.269 25.362 -1.157 1.00 50.16 93 GLY A C 1
ATOM 737 O O . GLY A 1 93 ? 18.777 25.040 -2.229 1.00 50.16 93 GLY A O 1
ATOM 738 N N . ASP A 1 94 ? 18.662 24.826 0.001 1.00 43.88 94 ASP A N 1
ATOM 739 C CA . ASP A 1 94 ? 19.725 23.835 0.130 1.00 43.88 94 ASP A CA 1
ATOM 740 C C . ASP A 1 94 ? 19.271 22.558 0.873 1.00 43.88 94 ASP A C 1
ATOM 742 O O . ASP A 1 94 ? 18.968 22.542 2.064 1.00 43.88 94 ASP A O 1
ATOM 746 N N . ASN A 1 95 ? 19.359 21.437 0.144 1.00 49.03 95 ASN A N 1
ATOM 747 C CA . ASN A 1 95 ? 19.535 20.058 0.634 1.00 49.03 95 ASN A CA 1
ATOM 748 C C . ASN A 1 95 ? 18.344 19.218 1.142 1.00 49.03 95 ASN A C 1
ATOM 750 O O . ASN A 1 95 ? 18.559 18.282 1.917 1.00 49.03 95 ASN A O 1
ATOM 754 N N . TYR A 1 96 ? 17.131 19.377 0.606 1.00 46.72 96 TYR A N 1
ATOM 755 C CA . TYR A 1 96 ? 16.126 18.303 0.706 1.00 46.72 96 TYR A CA 1
ATOM 756 C C . TYR A 1 96 ? 15.497 17.946 -0.645 1.00 46.72 96 TYR A C 1
ATOM 758 O O . TYR A 1 96 ? 14.452 18.459 -1.027 1.00 46.72 96 TYR A O 1
ATOM 766 N N . PHE A 1 97 ? 16.123 17.011 -1.367 1.00 51.94 97 PHE A N 1
ATOM 767 C CA . PHE A 1 97 ? 15.444 16.270 -2.431 1.00 51.94 97 PHE A CA 1
ATOM 768 C C . PHE A 1 97 ? 14.941 14.937 -1.858 1.00 51.94 97 PHE A C 1
ATOM 770 O O . PHE A 1 97 ? 15.762 14.135 -1.400 1.00 51.94 97 PHE A O 1
ATOM 777 N N . PRO A 1 98 ? 13.626 14.652 -1.867 1.00 50.50 98 PRO A N 1
ATOM 778 C CA . PRO A 1 98 ? 13.139 13.315 -1.549 1.00 50.50 98 PRO A CA 1
ATOM 779 C C . PRO A 1 98 ? 13.767 12.302 -2.517 1.00 50.50 98 PRO A C 1
ATOM 781 O O . PRO A 1 98 ? 13.718 12.473 -3.731 1.00 50.50 98 PRO A O 1
ATOM 784 N N . SER A 1 99 ? 14.348 11.225 -1.984 1.00 54.09 99 SER A N 1
ATOM 785 C CA . SER A 1 99 ? 15.162 10.248 -2.734 1.00 54.09 99 SER A CA 1
ATOM 786 C C . SER A 1 99 ? 14.372 9.392 -3.736 1.00 54.09 99 SER A C 1
ATOM 788 O O . SER A 1 99 ? 14.935 8.492 -4.353 1.00 54.09 99 SER A O 1
ATOM 790 N N . SER A 1 100 ? 13.062 9.620 -3.867 1.00 65.81 100 SER A N 1
ATOM 791 C CA . SER A 1 100 ? 12.165 8.821 -4.700 1.00 65.81 100 SER A CA 1
ATOM 792 C C . SER A 1 100 ? 11.251 9.705 -5.544 1.00 65.81 100 SER A C 1
ATOM 794 O O . SER A 1 100 ? 10.677 10.689 -5.069 1.00 65.81 100 SER A O 1
ATOM 796 N N . LEU A 1 101 ? 11.125 9.335 -6.819 1.00 78.38 101 LEU A N 1
ATOM 797 C CA . LEU A 1 101 ? 10.174 9.943 -7.744 1.00 78.38 101 LEU A CA 1
ATOM 798 C C . LEU A 1 101 ? 8.731 9.643 -7.293 1.00 78.38 101 LEU A C 1
ATOM 800 O O . LEU A 1 101 ? 8.493 8.607 -6.666 1.00 78.38 101 LEU A O 1
ATOM 804 N N . PRO A 1 102 ? 7.757 10.518 -7.604 1.00 80.75 102 PRO A N 1
ATOM 805 C CA . PRO A 1 102 ? 6.350 10.259 -7.309 1.00 80.75 102 PRO A CA 1
ATOM 806 C C . PRO A 1 102 ? 5.863 8.924 -7.888 1.00 80.75 102 PRO A C 1
ATOM 808 O O . PRO A 1 102 ? 6.270 8.531 -8.977 1.00 80.75 102 PRO A O 1
ATOM 811 N N . SER A 1 103 ? 4.931 8.260 -7.199 1.00 78.00 103 SER A N 1
ATOM 812 C CA . SER A 1 103 ? 4.411 6.931 -7.571 1.00 78.00 103 SER A CA 1
ATOM 813 C C . SER A 1 103 ? 3.736 6.867 -8.946 1.00 78.00 103 SER A C 1
ATOM 815 O O . SER A 1 103 ? 3.657 5.790 -9.532 1.00 78.00 103 SER A O 1
ATOM 817 N N . PHE A 1 104 ? 3.262 7.999 -9.475 1.00 83.31 104 PHE A N 1
ATOM 818 C CA . PHE A 1 104 ? 2.689 8.070 -10.819 1.00 83.31 104 PHE A CA 1
ATOM 819 C C . PHE A 1 104 ? 3.742 8.091 -11.937 1.00 83.31 104 PHE A C 1
ATOM 821 O O . PHE A 1 104 ? 3.375 7.963 -13.107 1.00 83.31 104 PHE A O 1
ATOM 828 N N . VAL A 1 105 ? 5.025 8.283 -11.610 1.00 83.44 105 VAL A N 1
ATOM 829 C CA . VAL A 1 105 ? 6.128 8.260 -12.575 1.00 83.44 105 VAL A CA 1
ATOM 830 C C . VAL A 1 105 ? 6.621 6.829 -12.734 1.00 83.44 105 VAL A C 1
ATOM 832 O O . VAL A 1 105 ? 6.993 6.170 -11.768 1.00 83.44 105 VAL A O 1
ATOM 835 N N . ASP A 1 106 ? 6.668 6.364 -13.976 1.00 79.62 106 ASP A N 1
ATOM 836 C CA . ASP A 1 106 ? 7.220 5.058 -14.313 1.00 79.62 106 ASP A CA 1
ATOM 837 C C . ASP A 1 106 ? 8.740 5.171 -14.569 1.00 79.62 106 ASP A C 1
ATOM 839 O O . ASP A 1 106 ? 9.150 5.930 -15.461 1.00 79.62 106 ASP A O 1
ATOM 843 N N . PRO A 1 107 ? 9.594 4.427 -13.836 1.00 78.94 107 PRO A N 1
ATOM 844 C CA . PRO A 1 107 ? 11.041 4.424 -14.050 1.00 78.94 107 PRO A CA 1
ATOM 845 C C . PRO A 1 107 ? 11.457 4.115 -15.495 1.00 78.94 107 PRO A C 1
ATOM 847 O O . PRO A 1 107 ? 12.457 4.655 -15.970 1.00 78.94 107 PRO A O 1
ATOM 850 N N . ALA A 1 108 ? 10.676 3.315 -16.231 1.00 74.19 108 ALA A N 1
ATOM 851 C CA . ALA A 1 108 ? 10.962 2.968 -17.624 1.00 74.19 108 ALA A CA 1
ATOM 852 C C . ALA A 1 108 ? 10.874 4.172 -18.586 1.00 74.19 108 ALA A C 1
ATOM 854 O O . ALA A 1 108 ? 11.439 4.135 -19.683 1.00 74.19 108 ALA A O 1
ATOM 855 N N . TYR A 1 109 ? 10.200 5.250 -18.171 1.00 78.50 109 TYR A N 1
ATOM 856 C CA . TYR A 1 109 ? 9.980 6.471 -18.952 1.00 78.50 109 TYR A CA 1
ATOM 857 C C . TYR A 1 109 ? 10.762 7.682 -18.411 1.00 78.50 109 TYR A C 1
ATOM 859 O O . TYR A 1 109 ? 10.546 8.810 -18.857 1.00 78.50 109 TYR A O 1
ATOM 867 N N . CYS A 1 110 ? 11.712 7.464 -17.494 1.00 82.06 110 CYS A N 1
ATOM 868 C CA . CYS A 1 110 ? 12.564 8.509 -16.915 1.00 82.06 110 CYS A CA 1
ATOM 869 C C . CYS A 1 110 ? 13.675 8.972 -17.877 1.00 82.06 110 CYS A C 1
ATOM 871 O O . CYS A 1 110 ? 14.868 8.750 -17.659 1.00 82.06 110 CYS A O 1
ATOM 873 N N . ILE A 1 111 ? 13.277 9.615 -18.974 1.00 82.00 111 ILE A N 1
ATOM 874 C CA . ILE A 1 111 ? 14.171 10.047 -20.051 1.00 82.00 111 ILE A CA 1
ATOM 875 C C . ILE A 1 111 ? 14.570 11.503 -19.821 1.00 82.00 111 ILE A C 1
ATOM 877 O O . ILE A 1 111 ? 13.731 12.400 -19.814 1.00 82.00 111 ILE A O 1
ATOM 881 N N . ARG A 1 112 ? 15.872 11.732 -19.633 1.00 80.69 112 ARG A N 1
ATOM 882 C CA . ARG A 1 112 ? 16.436 13.028 -19.212 1.00 80.69 112 ARG A CA 1
ATOM 883 C C . ARG A 1 112 ? 16.947 13.897 -20.371 1.00 80.69 112 ARG A C 1
ATOM 885 O O . ARG A 1 112 ? 17.321 15.044 -20.139 1.00 80.69 112 ARG A O 1
ATOM 892 N N . TYR A 1 113 ? 16.959 13.360 -21.595 1.00 84.69 113 TYR A N 1
ATOM 893 C CA . TYR A 1 113 ? 17.469 14.007 -22.815 1.00 84.69 113 TYR A CA 1
ATOM 894 C C . TYR A 1 113 ? 18.805 14.740 -22.568 1.00 84.69 113 TYR A C 1
ATOM 896 O O . TYR A 1 113 ? 19.735 14.123 -22.048 1.00 84.69 113 TYR A O 1
ATOM 904 N N . TYR A 1 114 ? 18.904 16.035 -22.895 1.00 84.50 114 TYR A N 1
ATOM 905 C CA . TYR A 1 114 ? 20.127 16.843 -22.783 1.00 84.50 114 TYR A CA 1
ATOM 906 C C . TYR A 1 114 ? 20.136 17.792 -21.569 1.00 84.50 114 TYR A C 1
ATOM 908 O O . TYR A 1 114 ? 20.859 18.795 -21.563 1.00 84.50 114 TYR A O 1
ATOM 916 N N . LEU A 1 115 ? 19.341 17.497 -20.532 1.00 84.38 115 LEU A N 1
ATOM 917 C CA . LEU A 1 115 ? 19.309 18.311 -19.315 1.00 84.38 115 LEU A CA 1
ATOM 918 C C . LEU A 1 115 ? 20.615 18.195 -18.514 1.00 84.38 115 LEU A C 1
ATOM 920 O O . LEU A 1 115 ? 21.161 17.101 -18.320 1.00 84.38 115 LEU A O 1
ATOM 924 N N . ASN A 1 116 ? 21.091 19.332 -18.003 1.00 84.44 116 ASN A N 1
ATOM 925 C CA . ASN A 1 116 ? 22.199 19.395 -17.051 1.00 84.44 116 ASN A CA 1
ATOM 926 C C . ASN A 1 116 ? 21.737 18.955 -15.641 1.00 84.44 116 ASN A C 1
ATOM 928 O O . ASN A 1 116 ? 20.599 18.526 -15.441 1.00 84.44 116 ASN A O 1
ATOM 932 N N . THR A 1 117 ? 22.632 18.988 -14.653 1.00 81.44 117 THR A N 1
ATOM 933 C CA . THR A 1 117 ? 22.311 18.595 -13.268 1.00 81.44 117 THR A CA 1
ATOM 934 C C . THR A 1 117 ? 21.172 19.414 -12.670 1.00 81.44 117 THR A C 1
ATOM 936 O O . THR A 1 117 ? 20.326 18.853 -11.977 1.00 81.44 117 THR A O 1
ATOM 939 N N . ASP A 1 118 ? 21.107 20.702 -12.992 1.00 80.12 118 ASP A N 1
ATOM 940 C CA . ASP A 1 118 ? 20.122 21.628 -12.430 1.00 80.12 118 ASP A CA 1
ATOM 941 C C . ASP A 1 118 ? 18.758 21.465 -13.109 1.00 80.12 118 ASP A C 1
ATOM 943 O O . ASP A 1 118 ? 17.729 21.430 -12.443 1.00 80.12 118 ASP A O 1
ATOM 947 N N . GLY A 1 119 ? 18.736 21.231 -14.423 1.00 83.19 119 GLY A N 1
ATOM 948 C CA . GLY A 1 119 ? 17.527 20.889 -15.169 1.00 83.19 119 GLY A CA 1
ATOM 949 C C . GLY A 1 119 ? 16.906 19.566 -14.717 1.00 83.19 119 GLY A C 1
ATOM 950 O O . GLY A 1 119 ? 15.684 19.451 -14.655 1.00 83.19 119 GLY A O 1
ATOM 951 N N . LYS A 1 120 ? 17.729 18.572 -14.350 1.00 85.12 120 LYS A N 1
ATOM 952 C CA . LYS A 1 120 ? 17.247 17.304 -13.770 1.00 85.12 120 LYS A CA 1
ATOM 953 C C . LYS A 1 120 ? 16.604 17.522 -12.403 1.00 85.12 120 LYS A C 1
ATOM 955 O O . LYS A 1 120 ? 15.499 17.037 -12.184 1.00 85.12 120 LYS A O 1
ATOM 960 N N . LYS A 1 121 ? 17.270 18.278 -11.525 1.00 84.69 121 LYS A N 1
ATOM 961 C CA . LYS A 1 121 ? 16.730 18.657 -10.213 1.00 84.69 121 LYS A CA 1
ATOM 962 C C . LYS A 1 121 ? 15.398 19.388 -10.367 1.00 84.69 121 LYS A C 1
ATOM 964 O O . LYS A 1 121 ? 14.409 18.960 -9.789 1.00 84.69 121 LYS A O 1
ATOM 969 N N . ASN A 1 122 ? 15.329 20.397 -11.232 1.00 86.75 122 ASN A N 1
ATOM 970 C CA . ASN A 1 122 ? 14.102 21.165 -11.433 1.00 86.75 122 ASN A CA 1
ATOM 971 C C . ASN A 1 122 ? 12.963 20.341 -12.049 1.00 86.75 122 ASN A C 1
ATOM 973 O O . ASN A 1 122 ? 11.808 20.535 -11.680 1.00 86.75 122 ASN A O 1
ATOM 977 N N . ALA A 1 123 ? 13.256 19.378 -12.930 1.00 89.06 123 ALA A N 1
ATOM 978 C CA . ALA A 1 123 ? 12.238 18.443 -13.414 1.00 89.06 123 ALA A CA 1
ATOM 979 C C . ALA A 1 123 ? 11.639 17.615 -12.265 1.00 89.06 123 ALA A C 1
ATOM 981 O O . ALA A 1 123 ? 10.424 17.441 -12.186 1.00 89.06 123 ALA A O 1
ATOM 982 N N . GLU A 1 124 ? 12.488 17.127 -11.361 1.00 87.94 124 GLU A N 1
ATOM 983 C CA . GLU A 1 124 ? 12.070 16.363 -10.186 1.00 87.94 124 GLU A CA 1
ATOM 984 C C . GLU A 1 124 ? 11.288 17.245 -9.196 1.00 87.94 124 GLU A C 1
ATOM 986 O O . GLU A 1 124 ? 10.242 16.811 -8.712 1.00 87.94 124 GLU A O 1
ATOM 991 N N . THR A 1 125 ? 11.698 18.502 -8.985 1.00 87.50 125 THR A N 1
ATOM 992 C CA . THR A 1 125 ? 10.955 19.503 -8.197 1.00 87.50 125 THR A CA 1
ATOM 993 C C . THR A 1 125 ? 9.546 19.709 -8.743 1.00 87.50 125 THR A C 1
ATOM 995 O O . THR A 1 125 ? 8.574 19.540 -8.007 1.00 87.50 125 THR A O 1
ATOM 998 N N . ILE A 1 126 ? 9.409 19.989 -10.044 1.00 89.44 126 ILE A N 1
ATOM 999 C CA . ILE A 1 126 ? 8.108 20.205 -10.697 1.00 89.44 126 ILE A CA 1
ATOM 1000 C C . ILE A 1 126 ? 7.188 18.995 -10.492 1.00 89.44 126 ILE A C 1
ATOM 1002 O O . ILE A 1 126 ? 6.009 19.158 -10.183 1.00 89.44 126 ILE A O 1
ATOM 1006 N N . LEU A 1 127 ? 7.709 17.771 -10.615 1.00 90.31 127 LEU A N 1
ATOM 1007 C CA . LEU A 1 127 ? 6.919 16.553 -10.415 1.00 90.31 127 LEU A CA 1
ATOM 1008 C C . LEU A 1 127 ? 6.452 16.381 -8.962 1.00 90.31 127 LEU A C 1
ATOM 1010 O O . LEU A 1 127 ? 5.332 15.920 -8.738 1.00 90.31 127 LEU A O 1
ATOM 1014 N N . GLN A 1 128 ? 7.265 16.767 -7.976 1.00 86.62 128 GLN A N 1
ATOM 1015 C CA . GLN A 1 128 ? 6.858 16.752 -6.566 1.00 86.62 128 GLN A CA 1
ATOM 1016 C C . GLN A 1 128 ? 5.782 17.803 -6.273 1.00 86.62 128 GLN A C 1
ATOM 1018 O O . GLN A 1 128 ? 4.817 17.506 -5.569 1.00 86.62 128 GLN A O 1
ATOM 1023 N N . VAL A 1 129 ? 5.896 18.993 -6.868 1.00 85.94 129 VAL A N 1
ATOM 1024 C CA . VAL A 1 129 ? 4.870 20.041 -6.759 1.00 85.94 129 VAL A CA 1
ATOM 1025 C C . VAL A 1 129 ? 3.559 19.579 -7.405 1.00 85.94 129 VAL A C 1
ATOM 1027 O O . VAL A 1 129 ? 2.494 19.735 -6.815 1.00 85.94 129 VAL A O 1
ATOM 1030 N N . ILE A 1 130 ? 3.614 18.913 -8.566 1.00 87.38 130 ILE A N 1
ATOM 1031 C CA . ILE A 1 130 ? 2.422 18.331 -9.210 1.00 87.38 130 ILE A CA 1
ATOM 1032 C C . ILE A 1 130 ? 1.781 17.253 -8.329 1.00 87.38 130 ILE A C 1
ATOM 1034 O O . ILE A 1 130 ? 0.557 17.209 -8.231 1.00 87.38 130 ILE A O 1
ATOM 1038 N N . ARG A 1 131 ? 2.577 16.405 -7.659 1.00 84.62 131 ARG A N 1
ATOM 1039 C CA . ARG A 1 131 ? 2.058 15.393 -6.721 1.00 84.62 131 ARG A CA 1
ATOM 1040 C C . ARG A 1 131 ? 1.215 16.025 -5.616 1.00 84.62 131 ARG A C 1
ATOM 1042 O O . ARG A 1 131 ? 0.177 15.474 -5.265 1.00 84.62 131 ARG A O 1
ATOM 1049 N N . GLN A 1 132 ? 1.664 17.162 -5.089 1.00 82.44 132 GLN A N 1
ATOM 1050 C CA . GLN A 1 132 ? 0.936 17.908 -4.067 1.00 82.44 132 GLN A CA 1
ATOM 1051 C C . GLN A 1 132 ? -0.309 18.592 -4.647 1.00 82.44 132 GLN A C 1
ATOM 1053 O O . GLN A 1 132 ? -1.383 18.521 -4.057 1.00 82.44 132 GLN A O 1
ATOM 1058 N N . ALA A 1 133 ? -0.190 19.207 -5.827 1.00 80.31 133 ALA A N 1
ATOM 1059 C CA . ALA A 1 133 ? -1.283 19.940 -6.464 1.00 80.31 133 ALA A CA 1
ATOM 1060 C C . ALA A 1 133 ? -2.406 19.035 -7.016 1.00 80.31 133 ALA A C 1
ATOM 1062 O O . ALA A 1 133 ? -3.551 19.473 -7.138 1.00 80.31 133 ALA A O 1
ATOM 1063 N N . LYS A 1 134 ? -2.096 17.787 -7.397 1.00 78.38 134 LYS A N 1
ATOM 1064 C CA . LYS A 1 134 ? -3.028 16.822 -8.012 1.00 78.38 134 LYS A CA 1
ATOM 1065 C C . LYS A 1 134 ? -2.803 15.400 -7.459 1.00 78.38 134 LYS A C 1
ATOM 1067 O O . LYS A 1 134 ? -2.270 14.548 -8.175 1.00 78.38 134 LYS A O 1
ATOM 1072 N N . PRO A 1 135 ? -3.249 15.101 -6.223 1.00 76.44 135 PRO A N 1
ATOM 1073 C CA . PRO A 1 135 ? -3.087 13.773 -5.620 1.00 76.44 135 PRO A CA 1
ATOM 1074 C C . PRO A 1 135 ? -3.883 12.661 -6.332 1.00 76.44 135 PRO A C 1
ATOM 1076 O O . PRO A 1 135 ? -3.591 11.484 -6.139 1.00 76.44 135 PRO A O 1
ATOM 1079 N N . ASP A 1 136 ? -4.855 13.013 -7.182 1.00 74.81 136 ASP A N 1
ATOM 1080 C CA . ASP A 1 136 ? -5.702 12.061 -7.921 1.00 74.81 136 ASP A CA 1
ATOM 1081 C C . ASP A 1 136 ? -4.956 11.293 -9.030 1.00 74.81 136 ASP A C 1
ATOM 1083 O O . ASP A 1 136 ? -5.447 10.283 -9.545 1.00 74.81 136 ASP A O 1
ATOM 1087 N N . ILE A 1 137 ? -3.769 11.764 -9.431 1.00 80.75 137 ILE A N 1
ATOM 1088 C CA . ILE A 1 137 ? -2.978 11.132 -10.489 1.00 80.75 137 ILE A CA 1
ATOM 1089 C C . ILE A 1 137 ? -2.306 9.880 -9.925 1.00 80.75 137 ILE A C 1
ATOM 1091 O O . ILE A 1 137 ? -1.405 9.950 -9.092 1.00 80.75 137 ILE A O 1
ATOM 1095 N N . THR A 1 138 ? -2.710 8.718 -10.436 1.00 80.88 138 THR A N 1
ATOM 1096 C CA . THR A 1 138 ? -2.204 7.417 -9.969 1.00 80.88 138 THR A CA 1
ATOM 1097 C C . THR A 1 138 ? -1.110 6.848 -10.866 1.00 80.88 138 THR A C 1
ATOM 1099 O O . THR A 1 138 ? -0.241 6.132 -10.377 1.00 80.88 138 THR A O 1
ATOM 1102 N N . TYR A 1 139 ? -1.130 7.147 -12.171 1.00 84.38 139 TYR A N 1
ATOM 1103 C CA . TYR A 1 139 ? -0.129 6.667 -13.130 1.00 84.38 139 TYR A CA 1
ATOM 1104 C C . TYR A 1 139 ? -0.106 7.529 -14.399 1.00 84.38 139 TYR A C 1
ATOM 1106 O O . TYR A 1 139 ? -1.125 7.657 -15.076 1.00 84.38 139 TYR A O 1
ATOM 1114 N N . CYS A 1 140 ? 1.052 8.107 -14.734 1.00 88.25 140 CYS A N 1
ATOM 1115 C CA . CYS A 1 140 ? 1.205 9.047 -15.845 1.00 88.25 140 CYS A CA 1
ATOM 1116 C C . CYS A 1 140 ? 2.625 8.995 -16.467 1.00 88.25 140 CYS A C 1
ATOM 1118 O O . CYS A 1 140 ? 3.474 9.844 -16.177 1.00 88.25 140 CYS A O 1
ATOM 1120 N N . PRO A 1 141 ? 2.912 8.021 -17.354 1.00 86.19 141 PRO A N 1
ATOM 1121 C CA . PRO A 1 141 ? 4.266 7.775 -17.871 1.00 86.19 141 PRO A CA 1
ATOM 1122 C C . PRO A 1 141 ? 4.805 8.883 -18.796 1.00 86.19 141 PRO A C 1
ATOM 1124 O O . PRO A 1 141 ? 6.014 9.059 -18.907 1.00 86.19 141 PRO A O 1
ATOM 1127 N N . ILE A 1 142 ? 3.935 9.665 -19.446 1.00 89.06 142 ILE A N 1
ATOM 1128 C CA . ILE A 1 142 ? 4.333 10.768 -20.346 1.00 89.06 142 ILE A CA 1
ATOM 1129 C C . ILE A 1 142 ? 4.764 12.039 -19.594 1.00 89.06 142 ILE A C 1
ATOM 1131 O O . ILE A 1 142 ? 5.395 12.916 -20.180 1.00 89.06 142 ILE A O 1
ATOM 1135 N N . LEU A 1 143 ? 4.442 12.158 -18.303 1.00 90.88 143 LEU A N 1
ATOM 1136 C CA . LEU A 1 143 ? 4.625 13.401 -17.555 1.00 90.88 143 LEU A CA 1
ATOM 1137 C C . LEU A 1 143 ? 6.102 13.758 -17.366 1.00 90.88 143 LEU A C 1
ATOM 1139 O O . LEU A 1 143 ? 6.498 14.883 -17.655 1.00 90.88 143 LEU A O 1
ATOM 1143 N N . TYR A 1 144 ? 6.922 12.787 -16.954 1.00 90.88 144 TYR A N 1
ATOM 1144 C CA . TYR A 1 144 ? 8.367 12.968 -16.783 1.00 90.88 144 TYR A CA 1
ATOM 1145 C C . TYR A 1 144 ? 9.062 13.411 -18.084 1.00 90.88 144 TYR A C 1
ATOM 1147 O O . TYR A 1 144 ? 9.685 14.475 -18.084 1.00 90.88 144 TYR A O 1
ATOM 1155 N N . PRO A 1 145 ? 8.937 12.687 -19.219 1.00 91.19 145 PRO A N 1
ATOM 1156 C CA . PRO A 1 145 ? 9.604 13.101 -20.448 1.00 91.19 145 PRO A CA 1
ATOM 1157 C C . PRO A 1 145 ? 9.074 14.438 -20.983 1.00 91.19 145 PRO A C 1
ATOM 1159 O O . PRO A 1 145 ? 9.852 15.196 -21.557 1.00 91.19 145 PRO A O 1
ATOM 1162 N N . LEU A 1 146 ? 7.792 14.765 -20.781 1.00 91.62 146 LEU A N 1
ATOM 1163 C CA . LEU A 1 146 ? 7.222 16.038 -21.229 1.00 91.62 146 LEU A CA 1
ATOM 1164 C C . LEU A 1 146 ? 7.758 17.230 -20.422 1.00 91.62 146 LEU A C 1
ATOM 1166 O O . LEU A 1 146 ? 8.169 18.220 -21.024 1.00 91.62 146 LEU A O 1
ATOM 1170 N N . VAL A 1 147 ? 7.833 17.113 -19.089 1.00 92.44 147 VAL A N 1
ATOM 1171 C CA . VAL A 1 147 ? 8.466 18.121 -18.215 1.00 92.44 147 VAL A CA 1
ATOM 1172 C C . VAL A 1 147 ? 9.922 18.329 -18.625 1.00 92.44 147 VAL A C 1
ATOM 1174 O O . VAL A 1 147 ? 10.361 19.467 -18.798 1.00 92.44 147 VAL A O 1
ATOM 1177 N N . CYS A 1 148 ? 10.664 17.241 -18.858 1.00 90.69 148 CYS A N 1
ATOM 1178 C CA . CYS A 1 148 ? 12.052 17.344 -19.286 1.00 90.69 148 CYS A CA 1
ATOM 1179 C C . CYS A 1 148 ? 12.194 18.070 -20.629 1.00 90.69 148 CYS A C 1
ATOM 1181 O O . CYS A 1 148 ? 13.070 18.921 -20.762 1.00 90.69 148 CYS A O 1
ATOM 1183 N N . VAL A 1 149 ? 11.341 17.779 -21.617 1.00 90.56 149 VAL A N 1
ATOM 1184 C CA . VAL A 1 149 ? 11.361 18.464 -22.920 1.00 90.56 149 VAL A CA 1
ATOM 1185 C C . VAL A 1 149 ? 10.983 19.943 -22.780 1.00 90.56 149 VAL A C 1
ATOM 1187 O O . VAL A 1 149 ? 11.652 20.787 -23.370 1.00 90.56 149 VAL A O 1
ATOM 1190 N N . PHE A 1 150 ? 9.987 20.289 -21.961 1.00 91.00 150 PHE A N 1
ATOM 1191 C CA . PHE A 1 150 ? 9.591 21.683 -21.715 1.00 91.00 150 PHE A CA 1
ATOM 1192 C C . PHE A 1 150 ? 10.732 22.524 -21.142 1.00 91.00 150 PHE A C 1
ATOM 1194 O O . PHE A 1 150 ? 11.004 23.610 -21.656 1.00 91.00 150 PHE A O 1
ATOM 1201 N N . LEU A 1 151 ? 11.476 21.992 -20.170 1.00 90.00 151 LEU A N 1
ATOM 1202 C CA . LEU A 1 151 ? 12.629 22.678 -19.576 1.00 90.00 151 LEU A CA 1
ATOM 1203 C C . LEU A 1 151 ? 13.752 23.006 -20.577 1.00 90.00 151 LEU A C 1
ATOM 1205 O O . LEU A 1 151 ? 14.610 23.829 -20.264 1.00 90.00 151 LEU A O 1
ATOM 1209 N N . HIS A 1 152 ? 13.741 22.432 -21.790 1.00 88.06 152 HIS A N 1
ATOM 1210 C CA . HIS A 1 152 ? 14.678 22.833 -22.843 1.00 88.06 152 HIS A CA 1
ATOM 1211 C C . HIS A 1 152 ? 14.362 24.206 -23.448 1.00 88.06 152 HIS A C 1
ATOM 1213 O O . HIS A 1 152 ? 15.258 24.812 -24.032 1.00 88.06 152 HIS A O 1
ATOM 1219 N N . TYR A 1 153 ? 13.129 24.706 -23.320 1.00 85.38 153 TYR A N 1
ATOM 1220 C CA . TYR A 1 153 ? 12.664 25.913 -24.016 1.00 85.38 153 TYR A CA 1
ATOM 1221 C C . TYR A 1 153 ? 12.014 26.958 -23.105 1.00 85.38 153 TYR A C 1
ATOM 1223 O O . TYR A 1 153 ? 11.959 28.125 -23.486 1.00 85.38 153 TYR A O 1
ATOM 1231 N N . MET A 1 154 ? 11.555 26.577 -21.908 1.00 86.75 154 MET A N 1
ATOM 1232 C CA . MET A 1 154 ? 10.875 27.481 -20.968 1.00 86.75 154 MET A CA 1
ATOM 1233 C C . MET A 1 154 ? 11.451 27.404 -19.546 1.00 86.75 154 MET A C 1
ATOM 1235 O O . MET A 1 154 ? 12.280 26.541 -19.244 1.00 86.75 154 MET A O 1
ATOM 1239 N N . SER A 1 155 ? 11.052 28.345 -18.683 1.00 86.94 155 SER A N 1
ATOM 1240 C CA . SER A 1 155 ? 11.391 28.338 -17.253 1.00 86.94 155 SER A CA 1
ATOM 1241 C C . SER A 1 155 ? 10.575 27.289 -16.486 1.00 86.94 155 SER A C 1
ATOM 1243 O O . SER A 1 155 ? 9.599 26.744 -16.999 1.00 86.94 155 SER A O 1
ATOM 1245 N N . GLU A 1 156 ? 10.972 26.997 -15.247 1.00 87.00 156 GLU A N 1
ATOM 1246 C CA . GLU A 1 156 ? 10.295 26.001 -14.405 1.00 87.00 156 GLU A CA 1
ATOM 1247 C C . GLU A 1 156 ? 8.833 26.357 -14.097 1.00 87.00 156 GLU A C 1
ATOM 1249 O O . GLU A 1 156 ? 7.957 25.504 -14.225 1.00 87.00 156 GLU A O 1
ATOM 1254 N N . GLU A 1 157 ? 8.556 27.628 -13.800 1.00 85.00 157 GLU A N 1
ATOM 1255 C CA . GLU A 1 157 ? 7.211 28.142 -13.511 1.00 85.00 157 GLU A CA 1
ATOM 1256 C C . GLU A 1 157 ? 6.283 27.973 -14.722 1.00 85.00 157 GLU A C 1
ATOM 1258 O O . GLU A 1 157 ? 5.142 27.516 -14.615 1.00 85.00 157 GLU A O 1
ATOM 1263 N N . MET A 1 158 ? 6.807 28.284 -15.910 1.00 84.25 158 MET A N 1
ATOM 1264 C CA . MET A 1 158 ? 6.065 28.180 -17.163 1.00 84.25 158 MET A CA 1
ATOM 1265 C C . MET A 1 158 ? 5.842 26.723 -17.562 1.00 84.25 158 MET A C 1
ATOM 1267 O O . MET A 1 158 ? 4.751 26.377 -18.019 1.00 84.25 158 MET A O 1
ATOM 1271 N N . ALA A 1 159 ? 6.830 25.853 -17.325 1.00 89.19 159 ALA A N 1
ATOM 1272 C CA . ALA A 1 159 ? 6.687 24.415 -17.522 1.00 89.19 159 ALA A CA 1
ATOM 1273 C C . ALA A 1 159 ? 5.599 23.839 -16.610 1.00 89.19 159 ALA A C 1
ATOM 1275 O O . ALA A 1 159 ? 4.724 23.120 -17.094 1.00 89.19 159 ALA A O 1
ATOM 1276 N N . PHE A 1 160 ? 5.596 24.201 -15.324 1.00 89.88 160 PHE A N 1
ATOM 1277 C CA . PHE A 1 160 ? 4.558 23.786 -14.384 1.00 89.88 160 PHE A CA 1
ATOM 1278 C C . PHE A 1 160 ? 3.166 24.272 -14.810 1.00 89.88 160 PHE A C 1
ATOM 1280 O O . PHE A 1 160 ? 2.238 23.467 -14.900 1.00 89.88 160 PHE A O 1
ATOM 1287 N N . SER A 1 161 ? 3.027 25.558 -15.148 1.00 85.94 161 SER A N 1
ATOM 1288 C CA . SER A 1 161 ? 1.755 26.143 -15.593 1.00 85.94 161 SER A CA 1
ATOM 1289 C C . SER A 1 161 ? 1.205 25.438 -16.840 1.00 85.94 161 SER A C 1
ATOM 1291 O O . SER A 1 161 ? 0.040 25.031 -16.869 1.00 85.94 161 SER A O 1
ATOM 1293 N N . CYS A 1 162 ? 2.053 25.193 -17.846 1.00 87.00 162 CYS A N 1
ATOM 1294 C CA . CYS A 1 162 ? 1.661 24.466 -19.055 1.00 87.00 162 CYS A CA 1
ATOM 1295 C C . CYS A 1 162 ? 1.202 23.035 -18.735 1.00 87.00 162 CYS A C 1
ATOM 1297 O O . CYS A 1 162 ? 0.162 22.592 -19.221 1.00 87.00 162 CYS A O 1
ATOM 1299 N N . ILE A 1 163 ? 1.935 22.316 -17.882 1.00 89.38 163 ILE A N 1
ATOM 1300 C CA . ILE A 1 163 ? 1.592 20.944 -17.491 1.00 89.38 163 ILE A CA 1
ATOM 1301 C C . ILE A 1 163 ? 0.277 20.891 -16.703 1.00 89.38 163 ILE A C 1
ATOM 1303 O O . ILE A 1 163 ? -0.568 20.041 -16.985 1.00 89.38 163 ILE A O 1
ATOM 1307 N N . MET A 1 164 ? 0.048 21.819 -15.774 1.00 85.62 164 MET A N 1
ATOM 1308 C CA . MET A 1 164 ? -1.199 21.890 -15.007 1.00 85.62 164 MET A CA 1
ATOM 1309 C C . MET A 1 164 ? -2.421 22.160 -15.891 1.00 85.62 164 MET A C 1
ATOM 1311 O O . MET A 1 164 ? -3.484 21.578 -15.647 1.00 85.62 164 MET A O 1
ATOM 1315 N N . LYS A 1 165 ? -2.275 22.956 -16.960 1.00 84.12 165 LYS A N 1
ATOM 1316 C CA . LYS A 1 165 ? -3.326 23.145 -17.977 1.00 84.12 165 LYS A CA 1
ATOM 1317 C C . LYS A 1 165 ? -3.606 21.857 -18.752 1.00 84.12 165 LYS A C 1
ATOM 1319 O O . LYS A 1 165 ? -4.765 21.477 -18.903 1.00 84.12 165 LYS A O 1
ATOM 1324 N N . LEU A 1 166 ? -2.561 21.135 -19.165 1.00 86.50 166 LEU A N 1
ATOM 1325 C CA . LEU A 1 166 ? -2.705 19.842 -19.850 1.00 86.50 166 LEU A CA 1
ATOM 1326 C C . LEU A 1 166 ? -3.361 18.766 -18.964 1.00 86.50 166 LEU A C 1
ATOM 1328 O O . LEU A 1 166 ? -4.062 17.894 -19.479 1.00 86.50 166 LEU A O 1
ATOM 1332 N N . LEU A 1 167 ? -3.146 18.820 -17.646 1.00 84.88 167 LEU A N 1
ATOM 1333 C CA . LEU A 1 167 ? -3.732 17.893 -16.670 1.00 84.88 167 LEU A CA 1
ATOM 1334 C C . LEU A 1 167 ? -5.163 18.260 -16.252 1.00 84.88 167 LEU A C 1
ATOM 1336 O O . LEU A 1 167 ? -5.924 17.377 -15.858 1.00 84.88 167 LEU A O 1
ATOM 1340 N N . SER A 1 168 ? -5.537 19.540 -16.313 1.00 75.19 168 SER A N 1
ATOM 1341 C CA . SER A 1 168 ? -6.848 20.020 -15.850 1.00 75.19 168 SER A CA 1
ATOM 1342 C C . SER A 1 168 ? -7.949 19.942 -16.912 1.00 75.19 168 SER A C 1
ATOM 1344 O O . SER A 1 168 ? -9.128 20.049 -16.576 1.00 75.19 168 SER A O 1
ATOM 1346 N N . ASP A 1 169 ? -7.598 19.728 -18.181 1.00 64.62 169 ASP A N 1
ATOM 1347 C CA . ASP A 1 169 ? -8.574 19.723 -19.268 1.00 64.62 169 ASP A CA 1
ATOM 1348 C C . ASP A 1 169 ? -9.385 18.410 -19.359 1.00 64.62 169 ASP A C 1
ATOM 1350 O O . ASP A 1 169 ? -8.846 17.302 -19.441 1.00 64.62 169 ASP A O 1
ATOM 1354 N N . ARG A 1 170 ? -10.715 18.546 -19.471 1.00 55.91 170 ARG A N 1
ATOM 1355 C CA . ARG A 1 170 ? -11.679 17.456 -19.726 1.00 55.91 170 ARG A CA 1
ATOM 1356 C C . ARG A 1 170 ? -11.475 16.767 -21.085 1.00 55.91 170 ARG A C 1
ATOM 1358 O O . ARG A 1 170 ? -12.130 15.763 -21.368 1.00 55.91 170 ARG A O 1
ATOM 1365 N N . GLN A 1 171 ? -10.599 17.287 -21.948 1.00 55.22 171 GLN A N 1
ATOM 1366 C CA . GLN A 1 171 ? -10.353 16.768 -23.300 1.00 55.22 171 GLN A CA 1
ATOM 1367 C C . GLN A 1 171 ? -9.268 15.671 -23.378 1.00 55.22 171 GLN A C 1
ATOM 1369 O O . GLN A 1 171 ? -8.930 15.236 -24.482 1.00 55.22 171 GLN A O 1
ATOM 1374 N N . ASN A 1 172 ? -8.784 15.155 -22.237 1.00 64.56 172 ASN A N 1
ATOM 1375 C CA . ASN A 1 172 ? -7.902 13.980 -22.129 1.00 64.56 172 ASN A CA 1
ATOM 1376 C C . ASN A 1 172 ? -6.612 14.085 -22.968 1.00 64.56 172 ASN A C 1
ATOM 1378 O O . ASN A 1 172 ? -6.343 13.221 -23.812 1.00 64.56 172 ASN A O 1
ATOM 1382 N N . TYR A 1 173 ? -5.811 15.130 -22.746 1.00 72.00 173 TYR A N 1
ATOM 1383 C CA . TYR A 1 173 ? -4.476 15.258 -23.348 1.00 72.00 173 TYR A CA 1
ATOM 1384 C C . TYR A 1 173 ? -3.551 14.104 -22.947 1.00 72.00 173 TYR A C 1
ATOM 1386 O O . TYR A 1 173 ? -2.820 13.576 -23.787 1.00 72.00 173 TYR A O 1
ATOM 1394 N N . ILE A 1 174 ? -3.613 13.709 -21.674 1.00 80.19 174 ILE A N 1
ATOM 1395 C CA . ILE A 1 174 ? -2.715 12.751 -21.033 1.00 80.19 174 ILE A CA 1
ATOM 1396 C C . ILE A 1 174 ? -3.535 11.769 -20.180 1.00 80.19 174 ILE A C 1
ATOM 1398 O O . ILE A 1 174 ? -4.518 12.161 -19.553 1.00 80.19 174 ILE A O 1
ATOM 1402 N N . SER A 1 175 ? -3.134 10.496 -20.159 1.00 83.75 175 SER A N 1
ATOM 1403 C CA . SER A 1 175 ? -3.716 9.465 -19.288 1.00 83.75 175 SER A CA 1
ATOM 1404 C C . SER A 1 175 ? -3.196 9.626 -17.858 1.00 83.75 175 SER A C 1
ATOM 1406 O O . SER A 1 175 ? -1.987 9.719 -17.670 1.00 83.75 175 SER A O 1
ATOM 1408 N N . GLN A 1 176 ? -4.092 9.639 -16.867 1.00 84.94 176 GLN A N 1
ATOM 1409 C CA . GLN A 1 176 ? -3.753 9.888 -15.452 1.00 84.94 176 GLN A CA 1
ATOM 1410 C C . GLN A 1 176 ? -3.902 8.639 -14.561 1.00 84.94 176 GLN A C 1
ATOM 1412 O O . GLN A 1 176 ? -3.590 8.673 -13.367 1.00 84.94 176 GLN A O 1
ATOM 1417 N N . THR A 1 177 ? -4.371 7.527 -15.140 1.00 83.25 177 THR A N 1
ATOM 1418 C CA . THR A 1 177 ? -4.568 6.244 -14.459 1.00 83.25 177 THR A CA 1
ATOM 1419 C C . THR A 1 177 ? -3.973 5.083 -15.259 1.00 83.25 177 THR A C 1
ATOM 1421 O O . THR A 1 177 ? -3.832 5.143 -16.486 1.00 83.25 177 THR A O 1
ATOM 1424 N N . LYS A 1 178 ? -3.655 3.978 -14.569 1.00 81.88 178 LYS A N 1
ATOM 1425 C CA . LYS A 1 178 ? -3.096 2.772 -15.205 1.00 81.88 178 LYS A CA 1
ATOM 1426 C C . LYS A 1 178 ? -4.088 2.121 -16.171 1.00 81.88 178 LYS A C 1
ATOM 1428 O O . LYS A 1 178 ? -3.694 1.673 -17.243 1.00 81.88 178 LYS A O 1
ATOM 1433 N N . SER A 1 179 ? -5.375 2.126 -15.830 1.00 79.69 179 SER A N 1
ATOM 1434 C CA . SER A 1 179 ? -6.442 1.613 -16.694 1.00 79.69 179 SER A CA 1
ATOM 1435 C C . SER A 1 179 ? -6.597 2.438 -17.975 1.00 79.69 179 SER A C 1
ATOM 1437 O O . SER A 1 179 ? -6.790 1.858 -19.043 1.00 79.69 179 SER A O 1
ATOM 1439 N N . ASP A 1 180 ? -6.449 3.765 -17.909 1.00 81.00 180 ASP A N 1
ATOM 1440 C CA . ASP A 1 180 ? -6.489 4.633 -19.093 1.00 81.00 180 ASP A CA 1
ATOM 1441 C C . ASP A 1 180 ? -5.262 4.463 -19.991 1.00 81.00 180 ASP A C 1
ATOM 1443 O O . ASP A 1 180 ? -5.376 4.516 -21.223 1.00 81.00 180 ASP A O 1
ATOM 1447 N N . HIS A 1 181 ? -4.090 4.224 -19.394 1.00 86.69 181 HIS A N 1
ATOM 1448 C CA . HIS A 1 181 ? -2.878 3.882 -20.139 1.00 86.69 181 HIS A CA 1
ATOM 1449 C C . HIS A 1 181 ? -3.026 2.543 -20.867 1.00 86.69 181 HIS A C 1
ATOM 1451 O O . HIS A 1 181 ? -2.838 2.494 -22.084 1.00 86.69 181 HIS A O 1
ATOM 1457 N N . SER A 1 182 ? -3.474 1.491 -20.174 1.00 85.50 182 SER A N 1
ATOM 1458 C CA . SER A 1 182 ? -3.764 0.196 -20.799 1.00 85.50 182 SER A CA 1
ATOM 1459 C C . SER A 1 182 ? -4.820 0.320 -21.899 1.00 85.50 182 SER A C 1
ATOM 1461 O O . SER A 1 182 ? -4.617 -0.172 -23.007 1.00 85.50 182 SER A O 1
ATOM 1463 N N . ALA A 1 183 ? -5.913 1.052 -21.663 1.00 85.31 183 ALA A N 1
ATOM 1464 C CA . ALA A 1 183 ? -6.931 1.300 -22.685 1.00 85.31 183 ALA A CA 1
ATOM 1465 C C . ALA A 1 183 ? -6.371 2.045 -23.910 1.00 85.31 183 ALA A C 1
ATOM 1467 O O . ALA A 1 183 ? -6.763 1.761 -25.044 1.00 85.31 183 ALA A O 1
ATOM 1468 N N . SER A 1 184 ? -5.430 2.971 -23.701 1.00 88.56 184 SER A N 1
ATOM 1469 C CA . SER A 1 184 ? -4.734 3.669 -24.787 1.00 88.56 184 SER A CA 1
ATOM 1470 C C . SER A 1 184 ? -3.865 2.716 -25.609 1.00 88.56 184 SER A C 1
ATOM 1472 O O . SER A 1 184 ? -3.915 2.783 -26.835 1.00 88.56 184 SER A O 1
ATOM 1474 N N . ALA A 1 185 ? -3.135 1.798 -24.968 1.00 89.31 185 ALA A N 1
ATOM 1475 C CA . ALA A 1 185 ? -2.336 0.777 -25.650 1.00 89.31 185 ALA A CA 1
ATOM 1476 C C . ALA A 1 185 ? -3.203 -0.131 -26.544 1.00 89.31 185 ALA A C 1
ATOM 1478 O O . ALA A 1 185 ? -2.944 -0.262 -27.744 1.00 89.31 185 ALA A O 1
ATOM 1479 N N . TYR A 1 186 ? -4.310 -0.659 -26.007 1.00 88.44 186 TYR A N 1
ATOM 1480 C CA . TYR A 1 186 ? -5.270 -1.462 -26.777 1.00 88.44 186 TYR A CA 1
ATOM 1481 C C . TYR A 1 186 ? -5.910 -0.680 -27.933 1.00 88.44 186 TYR A C 1
ATOM 1483 O O . TYR A 1 186 ? -6.157 -1.234 -29.010 1.00 88.44 186 TYR A O 1
ATOM 1491 N N . LEU A 1 187 ? -6.186 0.614 -27.739 1.00 89.50 187 LEU A N 1
ATOM 1492 C CA . LEU A 1 187 ? -6.686 1.470 -28.810 1.00 89.50 187 LEU A CA 1
ATOM 1493 C C . LEU A 1 187 ? -5.650 1.619 -29.931 1.00 89.50 187 LEU A C 1
ATOM 1495 O O . LEU A 1 187 ? -6.008 1.462 -31.098 1.00 89.50 187 LEU A O 1
ATOM 1499 N N . VAL A 1 188 ? -4.387 1.896 -29.598 1.00 90.94 188 VAL A N 1
ATOM 1500 C CA . VAL A 1 188 ? -3.299 2.015 -30.581 1.00 90.94 188 VAL A CA 1
ATOM 1501 C C . VAL A 1 188 ? -3.155 0.721 -31.375 1.00 90.94 188 VAL A C 1
ATOM 1503 O O . VAL A 1 188 ? -3.130 0.776 -32.604 1.00 90.94 188 VAL A O 1
ATOM 1506 N N . MET A 1 189 ? -3.178 -0.434 -30.709 1.00 89.88 189 MET A N 1
ATOM 1507 C CA . MET A 1 189 ? -3.147 -1.747 -31.357 1.00 89.88 189 MET A CA 1
ATOM 1508 C C . MET A 1 189 ? -4.290 -1.915 -32.377 1.00 89.88 189 MET A C 1
ATOM 1510 O O . MET A 1 189 ? -4.050 -2.232 -33.546 1.00 89.88 189 MET A O 1
ATOM 1514 N N . LYS A 1 190 ? -5.540 -1.614 -31.986 1.00 88.31 190 LYS A N 1
ATOM 1515 C CA . LYS A 1 190 ? -6.709 -1.665 -32.890 1.00 88.31 190 LYS A CA 1
ATOM 1516 C C . LYS A 1 190 ? -6.599 -0.684 -34.060 1.00 88.31 190 LYS A C 1
ATOM 1518 O O . LYS A 1 190 ? -7.002 -1.007 -35.179 1.00 88.31 190 LYS A O 1
ATOM 1523 N N . LEU A 1 191 ? -6.075 0.518 -33.821 1.00 89.50 191 LEU A N 1
ATOM 1524 C CA . LEU A 1 191 ? -5.873 1.521 -34.867 1.00 89.50 191 LEU A CA 1
ATOM 1525 C C . LEU A 1 191 ? -4.786 1.085 -35.856 1.00 89.50 191 LEU A C 1
ATOM 1527 O O . LEU A 1 191 ? -4.983 1.238 -37.061 1.00 89.50 191 LEU A O 1
ATOM 1531 N N . CYS A 1 192 ? -3.693 0.486 -35.382 1.00 90.75 192 CYS A N 1
ATOM 1532 C CA . CYS A 1 192 ? -2.636 -0.049 -36.239 1.00 90.75 192 CYS A CA 1
ATOM 1533 C C . CYS A 1 192 ? -3.156 -1.199 -37.109 1.00 90.75 192 CYS A C 1
ATOM 1535 O O . CYS A 1 192 ? -2.959 -1.171 -38.321 1.00 90.75 192 CYS A O 1
ATOM 1537 N N . LYS A 1 193 ? -3.950 -2.120 -36.546 1.00 89.44 193 LYS A N 1
ATOM 1538 C CA . LYS A 1 193 ? -4.618 -3.187 -37.315 1.00 89.44 193 LYS A CA 1
ATOM 1539 C C . LYS A 1 193 ? -5.522 -2.645 -38.432 1.00 89.44 193 LYS A C 1
ATOM 1541 O O . LYS A 1 193 ? -5.623 -3.245 -39.500 1.00 89.44 193 LYS A O 1
ATOM 1546 N N . LYS A 1 194 ? -6.173 -1.498 -38.204 1.00 89.12 194 LYS A N 1
ATOM 1547 C CA . LYS A 1 194 ? -7.081 -0.863 -39.173 1.00 89.12 194 LYS A CA 1
ATOM 1548 C C . LYS A 1 194 ? -6.356 -0.056 -40.254 1.00 89.12 194 LYS A C 1
ATOM 1550 O O . LYS A 1 194 ? -6.723 -0.151 -41.421 1.00 89.12 194 LYS A O 1
ATOM 1555 N N . TYR A 1 195 ? -5.391 0.778 -39.872 1.00 88.62 195 TYR A N 1
ATOM 1556 C CA . TYR A 1 195 ? -4.778 1.774 -40.763 1.00 88.62 195 TYR A CA 1
ATOM 1557 C C . TYR A 1 195 ? -3.388 1.373 -41.281 1.00 88.62 195 TYR A C 1
ATOM 1559 O O . TYR A 1 195 ? -2.949 1.910 -42.294 1.00 88.62 195 TYR A O 1
ATOM 1567 N N . ALA A 1 196 ? -2.718 0.417 -40.638 1.00 88.44 196 ALA A N 1
ATOM 1568 C CA . ALA A 1 196 ? -1.406 -0.109 -41.013 1.00 88.44 196 ALA A CA 1
ATOM 1569 C C . ALA A 1 196 ? -1.427 -1.646 -41.080 1.00 88.44 196 ALA A C 1
ATOM 1571 O O . ALA A 1 196 ? -0.554 -2.312 -40.533 1.00 88.44 196 ALA A O 1
ATOM 1572 N N . LYS A 1 197 ? -2.438 -2.212 -41.759 1.00 88.19 197 LYS A N 1
ATOM 1573 C CA . LYS A 1 197 ? -2.703 -3.661 -41.801 1.00 88.19 197 LYS A CA 1
ATOM 1574 C C . LYS A 1 197 ? -1.466 -4.490 -42.164 1.00 88.19 197 LYS A C 1
ATOM 1576 O O . LYS A 1 197 ? -1.169 -5.433 -41.450 1.00 88.19 197 LYS A O 1
ATOM 1581 N N . ASN A 1 198 ? -0.734 -4.112 -43.214 1.00 86.19 198 ASN A N 1
ATOM 1582 C CA . ASN A 1 198 ? 0.435 -4.871 -43.678 1.00 86.19 198 ASN A CA 1
ATOM 1583 C C . ASN A 1 198 ? 1.578 -4.863 -42.652 1.00 86.19 198 ASN A C 1
ATOM 1585 O O . ASN A 1 198 ? 2.146 -5.910 -42.362 1.00 86.19 198 ASN A O 1
ATOM 1589 N N . ALA A 1 199 ? 1.855 -3.699 -42.056 1.00 84.62 199 ALA A N 1
ATOM 1590 C CA . ALA A 1 199 ? 2.856 -3.567 -41.001 1.00 84.62 199 ALA A CA 1
ATOM 1591 C C . ALA A 1 199 ? 2.452 -4.354 -39.746 1.00 84.62 199 ALA A C 1
ATOM 1593 O O . ALA A 1 199 ? 3.269 -5.046 -39.157 1.00 84.62 199 ALA A O 1
ATOM 1594 N N . TYR A 1 200 ? 1.170 -4.304 -39.375 1.00 86.88 200 TYR A N 1
ATOM 1595 C CA . TYR A 1 200 ? 0.628 -5.071 -38.256 1.00 86.88 200 TYR A CA 1
ATOM 1596 C C . TYR A 1 200 ? 0.752 -6.583 -38.488 1.00 86.88 200 TYR A C 1
ATOM 1598 O O . TYR A 1 200 ? 1.204 -7.295 -37.602 1.00 86.88 200 TYR A O 1
ATOM 1606 N N . THR A 1 201 ? 0.413 -7.071 -39.686 1.00 84.31 201 THR A N 1
ATOM 1607 C CA . THR A 1 201 ? 0.546 -8.497 -40.028 1.00 84.31 201 THR A CA 1
ATOM 1608 C C . THR A 1 201 ? 1.995 -8.959 -40.152 1.00 84.31 201 THR A C 1
ATOM 1610 O O . THR A 1 201 ? 2.250 -10.147 -40.016 1.00 84.31 201 THR A O 1
ATOM 1613 N N . GLN A 1 202 ? 2.936 -8.058 -40.455 1.00 81.69 202 GLN A N 1
ATOM 1614 C CA . GLN A 1 202 ? 4.364 -8.380 -40.416 1.00 81.69 202 GLN A CA 1
ATOM 1615 C C . GLN A 1 202 ? 4.836 -8.519 -38.970 1.00 81.69 202 GLN A C 1
ATOM 1617 O O . GLN A 1 202 ? 5.417 -9.542 -38.637 1.00 81.69 202 GLN A O 1
ATOM 1622 N N . LEU A 1 203 ? 4.501 -7.558 -38.104 1.00 81.12 203 LEU A N 1
ATOM 1623 C CA . LEU A 1 203 ? 4.830 -7.635 -36.679 1.00 81.12 203 LEU A CA 1
ATOM 1624 C C . LEU A 1 203 ? 4.253 -8.897 -36.032 1.00 81.12 203 LEU A C 1
ATOM 1626 O O . LEU A 1 203 ? 4.944 -9.559 -35.276 1.00 81.12 203 LEU A O 1
ATOM 1630 N N . GLU A 1 204 ? 3.022 -9.274 -36.384 1.00 80.81 204 GLU A N 1
ATOM 1631 C CA . GLU A 1 204 ? 2.380 -10.508 -35.910 1.00 80.81 204 GLU A CA 1
ATOM 1632 C C . GLU A 1 204 ? 3.132 -11.783 -36.340 1.00 80.81 204 GLU A C 1
ATOM 1634 O O . GLU A 1 204 ? 3.084 -12.783 -35.634 1.00 80.81 204 GLU A O 1
ATOM 1639 N N . LYS A 1 205 ? 3.851 -11.751 -37.471 1.00 77.00 205 LYS A N 1
ATOM 1640 C CA . LYS A 1 205 ? 4.677 -12.867 -37.967 1.00 77.00 205 LYS A CA 1
ATOM 1641 C C . LYS A 1 205 ? 6.102 -12.872 -37.408 1.00 77.00 205 LYS A C 1
ATOM 1643 O O . LYS A 1 205 ? 6.721 -13.926 -37.371 1.00 77.00 205 LYS A O 1
ATOM 1648 N N . GLU A 1 206 ? 6.627 -11.708 -37.032 1.00 71.56 206 GLU A N 1
ATOM 1649 C CA . GLU A 1 206 ? 7.975 -11.525 -36.467 1.00 71.56 206 GLU A CA 1
ATOM 1650 C C . GLU A 1 206 ? 8.033 -11.778 -34.951 1.00 71.56 206 GLU A C 1
ATOM 1652 O O . GLU A 1 206 ? 9.112 -11.753 -34.352 1.00 71.56 206 GLU A O 1
ATOM 1657 N N . LEU A 1 207 ? 6.884 -12.013 -34.316 1.00 69.88 207 LEU A N 1
ATOM 1658 C CA . LEU A 1 207 ? 6.807 -12.428 -32.921 1.00 69.88 207 LEU A CA 1
ATOM 1659 C C . LEU A 1 207 ? 7.347 -13.854 -32.758 1.00 69.88 207 LEU A C 1
ATOM 1661 O O . LEU A 1 207 ? 6.889 -14.790 -33.413 1.00 69.88 207 LEU A O 1
ATOM 1665 N N . LYS A 1 208 ? 8.319 -14.015 -31.855 1.00 62.50 208 LYS A N 1
ATOM 1666 C CA . LYS A 1 208 ? 8.791 -15.331 -31.396 1.00 62.50 208 LYS A CA 1
ATOM 1667 C C . LYS A 1 208 ? 7.732 -15.965 -30.478 1.00 62.50 208 LYS A C 1
ATOM 1669 O O . LYS A 1 208 ? 6.946 -15.241 -29.874 1.00 62.50 208 LYS A O 1
ATOM 1674 N N . GLU A 1 209 ? 7.750 -17.291 -30.303 1.00 55.81 209 GLU A N 1
ATOM 1675 C CA . GLU A 1 209 ? 6.745 -18.057 -29.523 1.00 55.81 209 GLU A CA 1
ATOM 1676 C C . GLU A 1 209 ? 6.515 -17.567 -28.069 1.00 55.81 209 GLU A C 1
ATOM 1678 O O . GLU A 1 209 ? 5.486 -17.883 -27.476 1.00 55.81 209 GLU A O 1
ATOM 1683 N N . HIS A 1 210 ? 7.427 -16.763 -27.504 1.00 51.81 210 HIS A N 1
ATOM 1684 C CA . HIS A 1 210 ? 7.350 -16.211 -26.143 1.00 51.81 210 HIS A CA 1
ATOM 1685 C C . HIS A 1 210 ? 6.980 -14.713 -26.051 1.00 51.81 210 HIS A C 1
ATOM 1687 O O . HIS A 1 210 ? 6.858 -14.194 -24.941 1.00 51.81 210 HIS A O 1
ATOM 1693 N N . GLU A 1 211 ? 6.795 -13.997 -27.168 1.00 60.12 211 GLU A N 1
ATOM 1694 C CA . GLU A 1 211 ? 6.408 -12.576 -27.169 1.00 60.12 211 GLU A CA 1
ATOM 1695 C C . GLU A 1 211 ? 4.930 -12.411 -27.571 1.00 60.12 211 GLU A C 1
ATOM 1697 O O . GLU A 1 211 ? 4.512 -12.855 -28.636 1.00 60.12 211 GLU A O 1
ATOM 1702 N N . ASP A 1 212 ? 4.128 -11.741 -26.733 1.00 69.00 212 ASP A N 1
ATOM 1703 C CA . ASP A 1 212 ? 2.743 -11.379 -27.069 1.00 69.00 212 ASP A CA 1
ATOM 1704 C C . ASP A 1 212 ? 2.670 -9.947 -27.626 1.00 69.00 212 ASP A C 1
ATOM 1706 O O . ASP A 1 212 ? 3.244 -8.995 -27.079 1.00 69.00 212 ASP A O 1
ATOM 1710 N N . LEU A 1 213 ? 1.901 -9.785 -28.703 1.00 75.94 213 LEU A N 1
ATOM 1711 C CA . LEU A 1 213 ? 1.649 -8.520 -29.381 1.00 75.94 213 LEU A CA 1
ATOM 1712 C C . LEU A 1 213 ? 1.043 -7.481 -28.422 1.00 75.94 213 LEU A C 1
ATOM 1714 O O . LEU A 1 213 ? 1.366 -6.294 -28.508 1.00 75.94 213 LEU A O 1
ATOM 1718 N N . GLU A 1 214 ? 0.197 -7.904 -27.477 1.00 77.44 214 GLU A N 1
ATOM 1719 C CA . GLU A 1 214 ? -0.400 -6.990 -26.496 1.00 77.44 214 GLU A CA 1
ATOM 1720 C C . GLU A 1 214 ? 0.662 -6.332 -25.605 1.00 77.44 214 GLU A C 1
ATOM 1722 O O . GLU A 1 214 ? 0.616 -5.118 -25.386 1.00 77.44 214 GLU A O 1
ATOM 1727 N N . SER A 1 215 ? 1.657 -7.106 -25.159 1.00 74.56 215 SER A N 1
ATOM 1728 C CA . SER A 1 215 ? 2.779 -6.631 -24.339 1.00 74.56 215 SER A CA 1
ATOM 1729 C C . SER A 1 215 ? 3.632 -5.597 -25.081 1.00 74.56 215 SER A C 1
ATOM 1731 O O . SER A 1 215 ? 3.989 -4.559 -24.515 1.00 74.56 215 SER A O 1
ATOM 1733 N N . MET A 1 216 ? 3.874 -5.796 -26.383 1.00 78.69 216 MET A N 1
ATOM 1734 C CA . MET A 1 216 ? 4.598 -4.818 -27.205 1.00 78.69 216 MET A CA 1
ATOM 1735 C C . MET A 1 216 ? 3.884 -3.462 -27.254 1.00 78.69 216 MET A C 1
ATOM 1737 O O . MET A 1 216 ? 4.513 -2.414 -27.084 1.00 78.69 216 MET A O 1
ATOM 1741 N N . PHE A 1 217 ? 2.562 -3.467 -27.457 1.00 86.69 217 PHE A N 1
ATOM 1742 C CA . PHE A 1 217 ? 1.774 -2.237 -27.534 1.00 86.69 217 PHE A CA 1
ATOM 1743 C C . PHE A 1 217 ? 1.588 -1.550 -26.173 1.00 86.69 217 PHE A C 1
ATOM 1745 O O . PHE A 1 217 ? 1.309 -0.353 -26.168 1.00 86.69 217 PHE A O 1
ATOM 1752 N N . GLN A 1 218 ? 1.794 -2.215 -25.026 1.00 84.25 218 GLN A N 1
ATOM 1753 C CA . GLN A 1 218 ? 1.799 -1.537 -23.713 1.00 84.25 218 GLN A CA 1
ATOM 1754 C C . GLN A 1 218 ? 2.909 -0.475 -23.604 1.00 84.25 218 GLN A C 1
ATOM 1756 O O . GLN A 1 218 ? 2.730 0.535 -22.918 1.00 84.25 218 GLN A O 1
ATOM 1761 N N . ASN A 1 219 ? 4.007 -0.654 -24.348 1.00 81.94 219 ASN A N 1
ATOM 1762 C CA . ASN A 1 219 ? 5.165 0.245 -24.372 1.00 81.94 219 ASN A CA 1
ATOM 1763 C C . ASN A 1 219 ? 5.154 1.245 -25.545 1.00 81.94 219 ASN A C 1
ATOM 1765 O O . ASN A 1 219 ? 6.179 1.849 -25.864 1.00 81.94 219 ASN A O 1
ATOM 1769 N N . TRP A 1 220 ? 4.002 1.466 -26.189 1.00 88.81 220 TRP A N 1
ATOM 1770 C CA . TRP A 1 220 ? 3.882 2.320 -27.382 1.00 88.81 220 TRP A CA 1
ATOM 1771 C C . TRP A 1 220 ? 4.383 3.764 -27.187 1.00 88.81 220 TRP A C 1
ATOM 1773 O O . TRP A 1 220 ? 4.827 4.402 -28.141 1.00 88.81 220 TRP A O 1
ATOM 1783 N N . LEU A 1 221 ? 4.328 4.302 -25.961 1.00 89.25 221 LEU A N 1
ATOM 1784 C CA . LEU A 1 221 ? 4.860 5.633 -25.649 1.00 89.25 221 LEU A CA 1
ATOM 1785 C C . LEU A 1 221 ? 6.392 5.671 -25.747 1.00 89.25 221 LEU A C 1
ATOM 1787 O O . LEU A 1 221 ? 6.953 6.690 -26.155 1.00 89.25 221 LEU A O 1
ATOM 1791 N N . SER A 1 222 ? 7.077 4.566 -25.432 1.00 87.19 222 SER A N 1
ATOM 1792 C CA . SER A 1 222 ? 8.533 4.473 -25.542 1.00 87.19 222 SER A CA 1
ATOM 1793 C C . SER A 1 222 ? 8.976 4.589 -26.995 1.00 87.19 222 SER A C 1
ATOM 1795 O O . SER A 1 222 ? 10.029 5.159 -27.248 1.00 87.19 222 SER A O 1
ATOM 1797 N N . TRP A 1 223 ? 8.160 4.161 -27.961 1.00 89.50 223 TRP A N 1
ATOM 1798 C CA . TRP A 1 223 ? 8.465 4.303 -29.390 1.00 89.50 223 TRP A CA 1
ATOM 1799 C C . TRP A 1 223 ? 8.606 5.764 -29.831 1.00 89.50 223 TRP A C 1
ATOM 1801 O O . TRP A 1 223 ? 9.346 6.052 -30.765 1.00 89.50 223 TRP A O 1
ATOM 1811 N N . ILE A 1 224 ? 7.930 6.690 -29.144 1.00 90.44 224 ILE A N 1
ATOM 1812 C CA . ILE A 1 224 ? 8.018 8.130 -29.411 1.00 90.44 224 ILE A CA 1
ATOM 1813 C C . ILE A 1 224 ? 9.096 8.767 -28.533 1.00 90.44 224 ILE A C 1
ATOM 1815 O O . ILE A 1 224 ? 10.043 9.344 -29.054 1.00 90.44 224 ILE A O 1
ATOM 1819 N N . PHE A 1 225 ? 8.959 8.667 -27.208 1.00 89.44 225 PHE A N 1
ATOM 1820 C CA . PHE A 1 225 ? 9.775 9.448 -26.271 1.00 89.44 225 PHE A CA 1
ATOM 1821 C C . PHE A 1 225 ? 11.185 8.873 -26.057 1.00 89.44 225 PHE A C 1
ATOM 1823 O O . PHE A 1 225 ? 12.119 9.631 -25.823 1.00 89.44 225 PHE A O 1
ATOM 1830 N N . LYS A 1 226 ? 11.360 7.548 -26.164 1.00 85.56 226 LYS A N 1
ATOM 1831 C CA . LYS A 1 226 ? 12.671 6.865 -26.087 1.00 85.56 226 LYS A CA 1
ATOM 1832 C C . LYS A 1 226 ? 13.222 6.508 -27.469 1.00 85.56 226 LYS A C 1
ATOM 1834 O O . LYS A 1 226 ? 14.433 6.420 -27.649 1.00 85.56 226 LYS A O 1
ATOM 1839 N N . GLY A 1 227 ? 12.316 6.233 -28.403 1.00 83.38 227 GLY A N 1
ATOM 1840 C CA . GLY A 1 227 ? 12.623 5.718 -29.725 1.00 83.38 227 GLY A CA 1
ATOM 1841 C C . GLY A 1 227 ? 13.050 6.798 -30.705 1.00 83.38 227 GLY A C 1
ATOM 1842 O O . GLY A 1 227 ? 13.961 6.546 -31.467 1.00 83.38 227 GLY A O 1
ATOM 1843 N N . LEU A 1 228 ? 12.453 7.993 -30.711 1.00 89.12 228 LEU A N 1
ATOM 1844 C CA . LEU A 1 228 ? 12.781 8.989 -31.738 1.00 89.12 228 LEU A CA 1
ATOM 1845 C C . LEU A 1 228 ? 14.002 9.849 -31.381 1.00 89.12 228 LEU A C 1
ATOM 1847 O O . LEU A 1 228 ? 14.165 10.231 -30.219 1.00 89.12 228 LEU A O 1
ATOM 1851 N N . PRO A 1 229 ? 14.801 10.267 -32.385 1.00 88.12 229 PRO A N 1
ATOM 1852 C CA . PRO A 1 229 ? 15.795 11.316 -32.211 1.00 88.12 229 PRO A CA 1
ATOM 1853 C C . PRO A 1 229 ? 15.169 12.596 -31.657 1.00 88.12 229 PRO A C 1
ATOM 1855 O O . PRO A 1 229 ? 14.039 12.958 -31.996 1.00 88.12 229 PRO A O 1
ATOM 1858 N N . PHE A 1 230 ? 15.927 13.335 -30.852 1.00 86.56 230 PHE A N 1
ATOM 1859 C CA . PHE A 1 230 ? 15.431 14.549 -30.202 1.00 86.56 230 PHE A CA 1
ATOM 1860 C C . PHE A 1 230 ? 14.852 15.608 -31.168 1.00 86.56 230 PHE A C 1
ATOM 1862 O O . PHE A 1 230 ? 13.781 16.136 -30.863 1.00 86.56 230 PHE A O 1
ATOM 1869 N N . PRO A 1 231 ? 15.437 15.884 -32.356 1.00 85.25 231 PRO A N 1
ATOM 1870 C CA . PRO A 1 231 ? 14.828 16.800 -33.327 1.00 85.25 231 PRO A CA 1
ATOM 1871 C C . PRO A 1 231 ? 13.433 16.361 -33.799 1.00 85.25 231 PRO A C 1
ATOM 1873 O O . PRO A 1 231 ? 12.513 17.177 -33.904 1.00 85.25 231 PRO A O 1
ATOM 1876 N N . HIS A 1 232 ? 13.251 15.059 -34.031 1.00 88.31 232 HIS A N 1
ATOM 1877 C CA . HIS A 1 232 ? 11.968 14.463 -34.404 1.00 88.31 232 HIS A CA 1
ATOM 1878 C C . HIS A 1 232 ? 10.972 14.546 -33.249 1.00 88.31 232 HIS A C 1
ATOM 1880 O O . HIS A 1 232 ? 9.821 14.933 -33.459 1.00 88.31 232 HIS A O 1
ATOM 1886 N N . LEU A 1 233 ? 11.417 14.251 -32.026 1.00 89.94 233 LEU A N 1
ATOM 1887 C CA . LEU A 1 233 ? 10.593 14.330 -30.822 1.00 89.94 233 LEU A CA 1
ATOM 1888 C C . LEU A 1 233 ? 10.054 15.747 -30.584 1.00 89.94 233 LEU A C 1
ATOM 1890 O O . LEU A 1 233 ? 8.861 15.916 -30.344 1.00 89.94 233 LEU A O 1
ATOM 1894 N N . VAL A 1 234 ? 10.902 16.769 -30.703 1.00 88.56 234 VAL A N 1
ATOM 1895 C CA . VAL A 1 234 ? 10.521 18.178 -30.512 1.00 88.56 234 VAL A CA 1
ATOM 1896 C C . VAL A 1 234 ? 9.414 18.597 -31.492 1.00 88.56 234 VAL A C 1
ATOM 1898 O O . VAL A 1 234 ? 8.455 19.265 -31.099 1.00 88.56 234 VAL A O 1
ATOM 1901 N N . ARG A 1 235 ? 9.471 18.138 -32.751 1.00 88.31 235 ARG A N 1
ATOM 1902 C CA . ARG A 1 235 ? 8.382 18.338 -33.727 1.00 88.31 235 ARG A CA 1
ATOM 1903 C C . ARG A 1 235 ? 7.110 17.575 -33.366 1.00 88.31 235 ARG A C 1
ATOM 1905 O O . ARG A 1 235 ? 6.008 18.094 -33.555 1.00 88.31 235 ARG A O 1
ATOM 1912 N N . VAL A 1 236 ? 7.233 16.349 -32.857 1.00 90.50 236 VAL A N 1
ATOM 1913 C CA . VAL A 1 236 ? 6.079 15.564 -32.389 1.00 90.50 236 VAL A CA 1
ATOM 1914 C C . VAL A 1 236 ? 5.380 16.269 -31.223 1.00 90.50 236 VAL A C 1
ATOM 1916 O O . VAL A 1 236 ? 4.149 16.296 -31.200 1.00 90.50 236 VAL A O 1
ATOM 1919 N N . VAL A 1 237 ? 6.132 16.895 -30.311 1.00 90.31 237 VAL A N 1
ATOM 1920 C CA . VAL A 1 237 ? 5.573 17.676 -29.195 1.00 90.31 237 VAL A CA 1
ATOM 1921 C C . VAL A 1 237 ? 4.807 18.908 -29.690 1.00 90.31 237 VAL A C 1
ATOM 1923 O O . VAL A 1 237 ? 3.701 19.140 -29.207 1.00 90.31 237 VAL A O 1
ATOM 1926 N N . ASP A 1 238 ? 5.287 19.628 -30.714 1.00 87.94 238 ASP A N 1
ATOM 1927 C CA . ASP A 1 238 ? 4.517 20.741 -31.313 1.00 87.94 238 ASP A CA 1
ATOM 1928 C C . ASP A 1 238 ? 3.127 20.299 -31.756 1.00 87.94 238 ASP A C 1
ATOM 1930 O O . ASP A 1 238 ? 2.114 20.927 -31.450 1.00 87.94 238 ASP A O 1
ATOM 1934 N N . CYS A 1 239 ? 3.084 19.178 -32.475 1.00 87.06 239 CYS A N 1
ATOM 1935 C CA . CYS A 1 239 ? 1.844 18.598 -32.952 1.00 87.06 239 CYS A CA 1
ATOM 1936 C C . CYS A 1 239 ? 0.978 18.087 -31.798 1.00 87.06 239 CYS A C 1
ATOM 1938 O O . CYS A 1 239 ? -0.242 18.213 -31.851 1.00 87.06 239 CYS A O 1
ATOM 1940 N N . PHE A 1 240 ? 1.580 17.514 -30.756 1.00 89.62 240 PHE A N 1
ATOM 1941 C CA . PHE A 1 240 ? 0.861 17.011 -29.589 1.00 89.62 240 PHE A CA 1
ATOM 1942 C C . PHE A 1 240 ? 0.094 18.117 -28.856 1.00 89.62 240 PHE A C 1
ATOM 1944 O O . PHE A 1 240 ? -1.051 17.890 -28.475 1.00 89.62 240 PHE A O 1
ATOM 1951 N N . LEU A 1 241 ? 0.655 19.320 -28.716 1.00 86.81 241 LEU A N 1
ATOM 1952 C CA . LEU A 1 241 ? -0.034 20.415 -28.021 1.00 86.81 241 LEU A CA 1
ATOM 1953 C C . LEU A 1 241 ? -1.310 20.873 -28.744 1.00 86.81 241 LEU A C 1
ATOM 1955 O O . LEU A 1 241 ? -2.277 21.271 -28.097 1.00 86.81 241 LEU A O 1
ATOM 1959 N N . VAL A 1 242 ? -1.361 20.742 -30.074 1.00 84.50 242 VAL A N 1
ATOM 1960 C CA . VAL A 1 242 ? -2.515 21.180 -30.880 1.00 84.50 242 VAL A CA 1
ATOM 1961 C C . VAL A 1 242 ? -3.475 20.032 -31.228 1.00 84.50 242 VAL A C 1
ATOM 1963 O O . VAL A 1 242 ? -4.698 20.203 -31.274 1.00 84.50 242 VAL A O 1
ATOM 1966 N N . ASP A 1 243 ? -2.946 18.837 -31.500 1.00 82.94 243 ASP A N 1
ATOM 1967 C CA . ASP A 1 243 ? -3.713 17.644 -31.881 1.00 82.94 243 ASP A CA 1
ATOM 1968 C C . ASP A 1 243 ? -3.956 16.650 -30.739 1.00 82.94 243 ASP A C 1
ATOM 1970 O O . ASP A 1 243 ? -4.681 15.669 -30.944 1.00 82.94 243 ASP A O 1
ATOM 1974 N N . LYS A 1 244 ? -3.420 16.914 -29.543 1.00 86.69 244 LYS A N 1
ATOM 1975 C CA . LYS A 1 244 ? -3.566 16.101 -28.324 1.00 86.69 244 LYS A CA 1
ATOM 1976 C C . LYS A 1 244 ? -3.077 14.660 -28.529 1.00 86.69 244 LYS A C 1
ATOM 1978 O O . LYS A 1 244 ? -2.315 14.362 -29.454 1.00 86.69 244 LYS A O 1
ATOM 1983 N N . LYS A 1 245 ? -3.581 13.712 -27.726 1.00 85.88 245 LYS A N 1
ATOM 1984 C CA . LYS A 1 245 ? -3.289 12.267 -27.850 1.00 85.88 245 LYS A CA 1
ATOM 1985 C C . LYS A 1 245 ? -3.551 11.676 -29.244 1.00 85.88 245 LYS A C 1
ATOM 1987 O O . LYS A 1 245 ? -2.873 10.739 -29.657 1.00 85.88 245 LYS A O 1
ATOM 1992 N N . LYS A 1 246 ? -4.484 12.253 -30.014 1.00 87.31 246 LYS A N 1
ATOM 1993 C CA . LYS A 1 246 ? -4.775 11.848 -31.403 1.00 87.31 246 LYS A CA 1
ATOM 1994 C C . LYS A 1 246 ? -3.555 12.042 -32.313 1.00 87.31 246 LYS A C 1
ATOM 1996 O O . LYS A 1 246 ? -3.349 11.226 -33.211 1.00 87.31 246 LYS A O 1
ATOM 2001 N N . GLY A 1 247 ? -2.769 13.098 -32.093 1.00 88.75 247 GLY A N 1
ATOM 2002 C CA . GLY A 1 247 ? -1.514 13.335 -32.809 1.00 88.75 247 GLY A CA 1
ATOM 2003 C C . GLY A 1 247 ? -0.519 12.198 -32.584 1.00 88.75 247 GLY A C 1
ATOM 2004 O O . GLY A 1 247 ? -0.041 11.610 -33.551 1.00 88.75 247 GLY A O 1
ATOM 2005 N N . LEU A 1 248 ? -0.306 11.801 -31.324 1.00 91.56 248 LEU A N 1
ATOM 2006 C CA . LEU A 1 248 ? 0.604 10.704 -30.968 1.00 91.56 248 LEU A CA 1
ATOM 2007 C C . LEU A 1 248 ? 0.201 9.382 -31.635 1.00 91.56 248 LEU A C 1
ATOM 2009 O O . LEU A 1 248 ? 1.047 8.701 -32.208 1.00 91.56 248 LEU A O 1
ATOM 2013 N N . TYR A 1 249 ? -1.095 9.053 -31.657 1.00 92.06 249 TYR A N 1
ATOM 2014 C CA . TYR A 1 249 ? -1.581 7.842 -32.328 1.00 92.06 249 TYR A CA 1
ATOM 2015 C C . TYR A 1 249 ? -1.279 7.830 -33.833 1.00 92.06 249 TYR A C 1
ATOM 2017 O O . TYR A 1 249 ? -0.923 6.788 -34.379 1.00 92.06 249 TYR A O 1
ATOM 2025 N N . ARG A 1 250 ? -1.384 8.979 -34.517 1.00 91.00 250 ARG A N 1
ATOM 2026 C CA . ARG A 1 250 ? -1.023 9.087 -35.943 1.00 91.00 250 ARG A CA 1
ATOM 2027 C C . ARG A 1 250 ? 0.468 8.861 -36.169 1.00 91.00 250 ARG A C 1
ATOM 2029 O O . ARG A 1 250 ? 0.829 8.212 -37.148 1.00 91.00 250 ARG A O 1
ATOM 2036 N N . ILE A 1 251 ? 1.310 9.380 -35.274 1.00 92.75 251 ILE A N 1
ATOM 2037 C CA . ILE A 1 251 ? 2.762 9.197 -35.341 1.00 92.75 251 ILE A CA 1
ATOM 2038 C C . ILE A 1 251 ? 3.122 7.723 -35.175 1.00 92.75 251 ILE A C 1
ATOM 2040 O O . ILE A 1 251 ? 3.825 7.198 -36.029 1.00 92.75 251 ILE A O 1
ATOM 2044 N N . VAL A 1 252 ? 2.571 7.023 -34.177 1.00 92.94 252 VAL A N 1
ATOM 2045 C CA . VAL A 1 252 ? 2.816 5.577 -34.000 1.00 92.94 252 VAL A CA 1
ATOM 2046 C C . VAL A 1 252 ? 2.472 4.782 -35.260 1.00 92.94 252 VAL A C 1
ATOM 2048 O O . VAL A 1 252 ? 3.282 3.990 -35.734 1.00 92.94 252 VAL A O 1
ATOM 2051 N N . ILE A 1 253 ? 1.295 5.024 -35.847 1.00 92.38 253 ILE A N 1
ATOM 2052 C CA . ILE A 1 253 ? 0.869 4.328 -37.070 1.00 92.38 253 ILE A CA 1
ATOM 2053 C C . ILE A 1 253 ? 1.850 4.609 -38.219 1.00 92.38 253 ILE A C 1
ATOM 2055 O O . ILE A 1 253 ? 2.212 3.696 -38.960 1.00 92.38 253 ILE A O 1
ATOM 2059 N N . ALA A 1 254 ? 2.306 5.855 -38.367 1.00 92.19 254 ALA A N 1
ATOM 2060 C CA . ALA A 1 254 ? 3.275 6.223 -39.394 1.00 92.19 254 ALA A CA 1
ATOM 2061 C C . ALA A 1 254 ? 4.645 5.565 -39.183 1.00 92.19 254 ALA A C 1
ATOM 2063 O O . ALA A 1 254 ? 5.248 5.120 -40.160 1.00 92.19 254 ALA A O 1
ATOM 2064 N N . LEU A 1 255 ? 5.112 5.470 -37.936 1.00 91.25 255 LEU A N 1
ATOM 2065 C CA . LEU A 1 255 ? 6.368 4.805 -37.588 1.00 91.25 255 LEU A CA 1
ATOM 2066 C C . LEU A 1 255 ? 6.329 3.316 -37.934 1.00 91.25 255 LEU A C 1
ATOM 2068 O O . LEU A 1 255 ? 7.258 2.826 -38.568 1.00 91.25 255 LEU A O 1
ATOM 2072 N N . LEU A 1 256 ? 5.228 2.622 -37.636 1.00 89.62 256 LEU A N 1
ATOM 2073 C CA . LEU A 1 256 ? 5.065 1.216 -38.021 1.00 89.62 256 LEU A CA 1
ATOM 2074 C C . LEU A 1 256 ? 5.006 1.024 -39.546 1.00 89.62 256 LEU A C 1
ATOM 2076 O O . LEU A 1 256 ? 5.598 0.090 -40.078 1.00 89.62 256 LEU A O 1
ATOM 2080 N N . ILE A 1 257 ? 4.332 1.922 -40.276 1.00 89.94 257 ILE A N 1
ATOM 2081 C CA . ILE A 1 257 ? 4.322 1.889 -41.751 1.00 89.94 257 ILE A CA 1
ATOM 2082 C C . ILE A 1 257 ? 5.737 2.089 -42.310 1.00 89.94 257 ILE A C 1
ATOM 2084 O O . ILE A 1 257 ? 6.094 1.481 -43.318 1.00 89.94 257 ILE A O 1
ATOM 2088 N N . LEU A 1 258 ? 6.534 2.961 -41.691 1.00 88.56 258 LEU A N 1
ATOM 2089 C CA . LEU A 1 258 ? 7.919 3.203 -42.088 1.00 88.56 258 LEU A CA 1
ATOM 2090 C C . LEU A 1 258 ? 8.836 2.035 -41.742 1.00 88.56 258 LEU A C 1
ATOM 2092 O O . LEU A 1 258 ? 9.715 1.740 -42.546 1.00 88.56 258 LEU A O 1
ATOM 2096 N N . TYR A 1 259 ? 8.612 1.374 -40.608 1.00 86.69 259 TYR A N 1
ATOM 2097 C CA . TYR A 1 259 ? 9.307 0.145 -40.244 1.00 86.69 259 TYR A CA 1
ATOM 2098 C C . TYR A 1 259 ? 9.070 -0.929 -41.307 1.00 86.69 259 TYR A C 1
ATOM 2100 O O . TYR A 1 259 ? 10.013 -1.326 -41.975 1.00 86.69 259 TYR A O 1
ATOM 2108 N N . HIS A 1 260 ? 7.807 -1.255 -41.606 1.00 84.75 260 HIS A N 1
ATOM 2109 C CA . HIS A 1 260 ? 7.444 -2.219 -42.657 1.00 84.75 260 HIS A CA 1
ATOM 2110 C C . HIS A 1 260 ? 8.095 -1.918 -44.016 1.00 84.75 260 HIS A C 1
ATOM 2112 O O . HIS A 1 260 ? 8.539 -2.818 -44.715 1.00 84.75 260 HIS A O 1
ATOM 2118 N N . LYS A 1 261 ? 8.174 -0.640 -44.403 1.00 84.56 261 LYS A N 1
ATOM 2119 C CA . LYS A 1 261 ? 8.759 -0.234 -45.691 1.00 84.56 261 LYS A CA 1
ATOM 2120 C C . LYS A 1 261 ? 10.284 -0.329 -45.758 1.00 84.56 261 LYS A C 1
ATOM 2122 O O . LYS A 1 261 ? 10.819 -0.246 -46.858 1.00 84.56 261 LYS A O 1
ATOM 2127 N N . ASN A 1 262 ? 10.969 -0.397 -44.620 1.00 77.56 262 ASN A N 1
ATOM 2128 C CA . ASN A 1 262 ? 12.431 -0.358 -44.546 1.00 77.56 262 ASN A CA 1
ATOM 2129 C C . ASN A 1 262 ? 13.026 -1.545 -43.762 1.00 77.56 262 ASN A C 1
ATOM 2131 O O . ASN A 1 262 ? 14.237 -1.563 -43.559 1.00 77.56 262 ASN A O 1
ATOM 2135 N N . ALA A 1 263 ? 12.197 -2.500 -43.326 1.00 65.44 263 ALA A N 1
ATOM 2136 C CA . ALA A 1 263 ? 12.584 -3.635 -42.487 1.00 65.44 263 ALA A CA 1
ATOM 2137 C C . ALA A 1 263 ? 13.525 -4.628 -43.196 1.00 65.44 263 ALA A C 1
ATOM 2139 O O . ALA A 1 263 ? 14.311 -5.283 -42.525 1.00 65.44 263 ALA A O 1
ATOM 2140 N N . ASP A 1 264 ? 13.545 -4.658 -44.534 1.00 57.22 264 ASP A N 1
ATOM 2141 C CA . ASP A 1 264 ? 14.364 -5.578 -45.349 1.00 57.22 264 ASP A CA 1
ATOM 2142 C C . ASP A 1 264 ? 15.891 -5.297 -45.319 1.00 57.22 264 ASP A C 1
ATOM 2144 O O . ASP A 1 264 ? 16.612 -5.695 -46.232 1.00 57.22 264 ASP A O 1
ATOM 2148 N N . LYS A 1 265 ? 16.417 -4.547 -44.337 1.00 53.53 265 LYS A N 1
ATOM 2149 C CA . LYS A 1 265 ? 17.825 -4.090 -44.326 1.00 53.53 265 LYS A CA 1
ATOM 2150 C C . LYS A 1 265 ? 18.617 -4.350 -43.041 1.00 53.53 265 LYS A C 1
ATOM 2152 O O . LYS A 1 265 ? 19.735 -3.850 -42.939 1.00 53.53 265 LYS A O 1
ATOM 2157 N N . VAL A 1 266 ? 18.095 -5.105 -42.074 1.00 52.00 266 VAL A N 1
ATOM 2158 C CA . VAL A 1 266 ? 18.826 -5.392 -40.824 1.00 52.00 266 VAL A CA 1
ATOM 2159 C C . VAL A 1 266 ? 18.746 -6.882 -40.486 1.00 52.00 266 VAL A C 1
ATOM 2161 O O . VAL A 1 266 ? 17.906 -7.306 -39.696 1.00 52.00 266 VAL A O 1
ATOM 2164 N N . ASP A 1 267 ? 19.644 -7.668 -41.082 1.00 48.06 267 ASP A N 1
ATOM 2165 C CA . ASP A 1 267 ? 19.908 -9.054 -40.681 1.00 48.06 267 ASP A CA 1
ATOM 2166 C C . ASP A 1 267 ? 20.763 -9.053 -39.405 1.00 48.06 267 ASP A C 1
ATOM 2168 O O . ASP A 1 267 ? 21.986 -8.903 -39.441 1.00 48.06 267 ASP A O 1
ATOM 2172 N N . SER A 1 268 ? 20.116 -9.187 -38.249 1.00 49.16 268 SER A N 1
ATOM 2173 C CA . SER A 1 268 ? 20.781 -9.615 -37.015 1.00 49.16 268 SER A CA 1
ATOM 2174 C C . SER A 1 268 ? 19.861 -10.561 -36.240 1.00 49.16 268 SER A C 1
ATOM 2176 O O . SER A 1 268 ? 18.835 -10.165 -35.684 1.00 49.16 268 SER A O 1
ATOM 2178 N N . ASP A 1 269 ? 20.188 -11.852 -36.244 1.00 53.81 269 ASP A N 1
ATOM 2179 C CA . ASP A 1 269 ? 19.318 -12.921 -35.726 1.00 53.81 269 ASP A CA 1
ATOM 2180 C C . ASP A 1 269 ? 19.191 -12.957 -34.186 1.00 53.81 269 ASP A C 1
ATOM 2182 O O . ASP A 1 269 ? 18.246 -13.545 -33.654 1.00 53.81 269 ASP A O 1
ATOM 2186 N N . ASP A 1 270 ? 20.046 -12.233 -33.457 1.00 52.47 270 ASP A N 1
ATOM 2187 C CA . ASP A 1 270 ? 20.175 -12.364 -31.994 1.00 52.47 270 ASP A CA 1
ATOM 2188 C C . ASP A 1 270 ? 19.397 -11.337 -31.143 1.00 52.47 270 ASP A C 1
ATOM 2190 O O . ASP A 1 270 ? 19.395 -11.435 -29.917 1.00 52.47 270 ASP A O 1
ATOM 2194 N N . LEU A 1 271 ? 18.698 -10.361 -31.739 1.00 55.56 271 LEU A N 1
ATOM 2195 C CA . LEU A 1 271 ? 18.016 -9.290 -30.988 1.00 55.56 271 LEU A CA 1
ATOM 2196 C C . LEU A 1 271 ? 16.483 -9.478 -30.932 1.00 55.56 271 LEU A C 1
ATOM 2198 O O . LEU A 1 271 ? 15.862 -9.824 -31.938 1.00 55.56 271 LEU A O 1
ATOM 2202 N N . GLY A 1 272 ? 15.858 -9.252 -29.766 1.00 61.19 272 GLY A N 1
ATOM 2203 C CA . GLY A 1 272 ? 14.397 -9.351 -29.577 1.00 61.19 272 GLY A CA 1
ATOM 2204 C C . GLY A 1 272 ? 13.601 -8.368 -30.452 1.00 61.19 272 GLY A C 1
ATOM 2205 O O . GLY A 1 272 ? 14.084 -7.269 -30.752 1.00 61.19 272 GLY A O 1
ATOM 2206 N N . SER A 1 273 ? 12.380 -8.736 -30.859 1.00 66.81 273 SER A N 1
ATOM 2207 C CA . SER A 1 273 ? 11.612 -8.020 -31.898 1.00 66.81 273 SER A CA 1
ATOM 2208 C C . SER A 1 273 ? 11.243 -6.587 -31.482 1.00 66.81 273 SER A C 1
ATOM 2210 O O . SER A 1 273 ? 11.260 -5.665 -32.300 1.00 66.81 273 SER A O 1
ATOM 2212 N N . LEU A 1 274 ? 11.022 -6.347 -30.183 1.00 68.25 274 LEU A N 1
ATOM 2213 C CA . LEU A 1 274 ? 10.806 -5.002 -29.631 1.00 68.25 274 LEU A CA 1
ATOM 2214 C C . LEU A 1 274 ? 12.065 -4.119 -29.674 1.00 68.25 274 LEU A C 1
ATOM 2216 O O . LEU A 1 274 ? 11.962 -2.919 -29.938 1.00 68.25 274 LEU A O 1
ATOM 2220 N N . GLN A 1 275 ? 13.246 -4.689 -29.429 1.00 72.25 275 GLN A N 1
ATOM 2221 C CA . GLN A 1 275 ? 14.498 -3.932 -29.424 1.00 72.25 275 GLN A CA 1
ATOM 2222 C C . GLN A 1 275 ? 14.933 -3.578 -30.853 1.00 72.25 275 GLN A C 1
ATOM 2224 O O . GLN A 1 275 ? 15.300 -2.433 -31.095 1.00 72.25 275 GLN A O 1
ATOM 2229 N N . LYS A 1 276 ? 14.750 -4.486 -31.824 1.00 75.94 276 LYS A N 1
ATOM 2230 C CA . LYS A 1 276 ? 14.938 -4.197 -33.262 1.00 75.94 276 LYS A CA 1
ATOM 2231 C C . LYS A 1 276 ? 14.094 -3.010 -33.736 1.00 75.94 276 LYS A C 1
ATOM 2233 O O . LYS A 1 276 ? 14.565 -2.146 -34.475 1.00 75.94 276 LYS A O 1
ATOM 2238 N N . LEU A 1 277 ? 12.842 -2.954 -33.288 1.00 80.31 277 LEU A N 1
ATOM 2239 C CA . LEU A 1 277 ? 11.914 -1.873 -33.610 1.00 80.31 277 LEU A CA 1
ATOM 2240 C C . LEU A 1 277 ? 12.331 -0.541 -32.962 1.00 80.31 277 LEU A C 1
ATOM 2242 O O . LEU A 1 277 ? 12.274 0.503 -33.615 1.00 80.31 277 LEU A O 1
ATOM 2246 N N . LEU A 1 278 ? 12.793 -0.561 -31.708 1.00 80.88 278 LEU A N 1
ATOM 2247 C CA . LEU A 1 278 ? 13.322 0.632 -31.038 1.00 80.88 278 LEU A CA 1
ATOM 2248 C C . LEU A 1 278 ? 14.619 1.140 -31.682 1.00 80.88 278 LEU A C 1
ATOM 2250 O O . LEU A 1 278 ? 14.746 2.347 -31.885 1.00 80.88 278 LEU A O 1
ATOM 2254 N N . ASP A 1 279 ? 15.534 0.247 -32.055 1.00 81.56 279 ASP A N 1
ATOM 2255 C CA . ASP A 1 279 ? 16.797 0.597 -32.715 1.00 81.56 279 ASP A CA 1
ATOM 2256 C C . ASP A 1 279 ? 16.554 1.225 -34.095 1.00 81.56 279 ASP A C 1
ATOM 2258 O O . ASP A 1 279 ? 17.219 2.196 -34.472 1.00 81.56 279 ASP A O 1
ATOM 2262 N N . PHE A 1 280 ? 15.549 0.732 -34.829 1.00 85.25 280 PHE A N 1
ATOM 2263 C CA . PHE A 1 280 ? 15.109 1.349 -36.080 1.00 85.25 280 PHE A CA 1
ATOM 2264 C C . PHE A 1 280 ? 14.536 2.754 -35.861 1.00 85.25 280 PHE A C 1
ATOM 2266 O O . PHE A 1 280 ? 14.824 3.661 -36.642 1.00 85.25 280 PHE A O 1
ATOM 2273 N N . PHE A 1 281 ? 13.731 2.969 -34.815 1.00 87.50 281 PHE A N 1
ATOM 2274 C CA . PHE A 1 281 ? 13.203 4.305 -34.521 1.00 87.50 281 PHE A CA 1
ATOM 2275 C C . PHE A 1 281 ? 14.299 5.281 -34.098 1.00 87.50 281 PHE A C 1
ATOM 2277 O O . PHE A 1 281 ? 14.243 6.441 -34.510 1.00 87.50 281 PHE A O 1
ATOM 2284 N N . GLN A 1 282 ? 15.311 4.815 -33.360 1.00 85.06 282 GLN A N 1
ATOM 2285 C CA . GLN A 1 282 ? 16.447 5.645 -32.946 1.00 85.06 282 GLN A CA 1
ATOM 2286 C C . GLN A 1 282 ? 17.309 6.057 -34.134 1.00 85.06 282 GLN A C 1
ATOM 2288 O O . GLN A 1 282 ? 17.759 7.199 -34.197 1.00 85.06 282 GLN A O 1
ATOM 2293 N N . ASN A 1 283 ? 17.465 5.167 -35.113 1.00 83.31 283 ASN A N 1
ATOM 2294 C CA . ASN A 1 283 ? 18.221 5.411 -36.339 1.00 83.31 283 ASN A CA 1
ATOM 2295 C C . ASN A 1 283 ? 17.303 5.598 -37.551 1.00 83.31 283 ASN A C 1
ATOM 2297 O O . ASN A 1 283 ? 17.576 5.079 -38.636 1.00 83.31 283 ASN A O 1
ATOM 2301 N N . ILE A 1 284 ? 16.189 6.317 -37.373 1.00 83.69 284 ILE A N 1
ATOM 2302 C CA . ILE A 1 284 ? 15.179 6.447 -38.422 1.00 83.69 284 ILE A CA 1
ATOM 2303 C C . ILE A 1 284 ? 15.793 7.075 -39.693 1.00 83.69 284 ILE A C 1
ATOM 2305 O O . ILE A 1 284 ? 16.241 8.223 -39.665 1.00 83.69 284 ILE A O 1
ATOM 2309 N N . PRO A 1 285 ? 15.794 6.375 -40.845 1.00 79.56 285 PRO A N 1
ATOM 2310 C CA . PRO A 1 285 ? 16.534 6.807 -42.037 1.00 79.56 285 PRO A CA 1
ATOM 2311 C C . PRO A 1 285 ? 15.812 7.906 -42.830 1.00 79.56 285 PRO A C 1
ATOM 2313 O O . PRO A 1 285 ? 16.185 8.221 -43.959 1.00 79.56 285 PRO A O 1
ATOM 2316 N N . VAL A 1 286 ? 14.718 8.451 -42.289 1.00 84.12 286 VAL A N 1
ATOM 2317 C CA . VAL A 1 286 ? 13.854 9.412 -42.974 1.00 84.12 286 VAL A CA 1
ATOM 2318 C C . VAL A 1 286 ? 13.687 10.702 -42.168 1.00 84.12 286 VAL A C 1
ATOM 2320 O O . VAL A 1 286 ? 13.554 10.656 -40.940 1.00 84.12 286 VAL A O 1
ATOM 2323 N N . PRO A 1 287 ? 13.634 11.864 -42.848 1.00 84.38 287 PRO A N 1
ATOM 2324 C CA . PRO A 1 287 ? 13.380 13.137 -42.191 1.00 84.38 287 PRO A CA 1
ATOM 2325 C C . PRO A 1 287 ? 11.957 13.183 -41.626 1.00 84.38 287 PRO A C 1
ATOM 2327 O O . PRO A 1 287 ? 11.043 12.490 -42.097 1.00 84.38 287 PRO A O 1
ATOM 2330 N N . ILE A 1 288 ? 11.758 14.032 -40.618 1.00 84.69 288 ILE A N 1
ATOM 2331 C CA . ILE A 1 288 ? 10.483 14.160 -39.907 1.00 84.69 288 ILE A CA 1
ATOM 2332 C C . ILE A 1 288 ? 9.325 14.566 -40.833 1.00 84.69 288 ILE A C 1
ATOM 2334 O O . ILE A 1 288 ? 8.195 14.127 -40.609 1.00 84.69 288 ILE A O 1
ATOM 2338 N N . GLU A 1 289 ? 9.575 15.306 -41.925 1.00 83.62 289 GLU A N 1
ATOM 2339 C CA . GLU A 1 289 ? 8.498 15.672 -42.860 1.00 83.62 289 GLU A CA 1
ATOM 2340 C C . GLU A 1 289 ? 7.858 14.440 -43.498 1.00 83.62 289 GLU A C 1
ATOM 2342 O O . GLU A 1 289 ? 6.641 14.380 -43.676 1.00 83.62 289 GLU A O 1
ATOM 2347 N N . LYS A 1 290 ? 8.665 13.423 -43.824 1.00 85.44 290 LYS A N 1
ATOM 2348 C CA . LYS A 1 290 ? 8.160 12.181 -44.412 1.00 85.44 290 LYS A CA 1
ATOM 2349 C C . LYS A 1 290 ? 7.313 11.406 -43.401 1.00 85.44 290 LYS A C 1
ATOM 2351 O O . LYS A 1 290 ? 6.289 10.841 -43.787 1.00 85.44 290 LYS A O 1
ATOM 2356 N N . VAL A 1 291 ? 7.681 11.442 -42.118 1.00 87.75 291 VAL A N 1
ATOM 2357 C CA . VAL A 1 291 ? 6.876 10.878 -41.021 1.00 87.75 291 VAL A CA 1
ATOM 2358 C C . VAL A 1 291 ? 5.534 11.608 -40.921 1.00 87.75 291 VAL A C 1
ATOM 2360 O O . VAL A 1 291 ? 4.485 10.964 -40.910 1.00 87.75 291 VAL A O 1
ATOM 2363 N N . PHE A 1 292 ? 5.534 12.944 -40.932 1.00 88.56 292 PHE A N 1
ATOM 2364 C CA . PHE A 1 292 ? 4.313 13.752 -40.844 1.00 88.56 292 PHE A CA 1
ATOM 2365 C C . PHE A 1 292 ? 3.417 13.617 -42.073 1.00 88.56 292 PHE A C 1
ATOM 2367 O O . PHE A 1 292 ? 2.200 13.493 -41.925 1.00 88.56 292 PHE A O 1
ATOM 2374 N N . LYS A 1 293 ? 3.991 13.543 -43.276 1.00 88.12 293 LYS A N 1
ATOM 2375 C CA . LYS A 1 293 ? 3.245 13.294 -44.515 1.00 88.12 293 LYS A CA 1
ATOM 2376 C C . LYS A 1 293 ? 2.483 11.969 -44.453 1.00 88.12 293 LYS A C 1
ATOM 2378 O O . LYS A 1 293 ? 1.333 11.906 -44.882 1.00 88.12 293 LYS A O 1
ATOM 2383 N N . ILE A 1 294 ? 3.089 10.924 -43.884 1.00 88.31 294 ILE A N 1
ATOM 2384 C CA . ILE A 1 294 ? 2.425 9.630 -43.676 1.00 88.31 294 ILE A CA 1
ATOM 2385 C C . ILE A 1 294 ? 1.378 9.735 -42.558 1.00 88.31 294 ILE A C 1
ATOM 2387 O O . ILE A 1 294 ? 0.228 9.365 -42.775 1.00 88.31 294 ILE A O 1
ATOM 2391 N N . ALA A 1 295 ? 1.736 10.290 -41.396 1.00 88.69 295 ALA A N 1
ATOM 2392 C CA . ALA A 1 295 ? 0.863 10.394 -40.220 1.00 88.69 295 ALA A CA 1
ATOM 2393 C C . ALA A 1 295 ? -0.414 11.215 -40.479 1.00 88.69 295 ALA A C 1
ATOM 2395 O O . ALA A 1 295 ? -1.529 10.827 -40.104 1.00 88.69 295 ALA A O 1
ATOM 2396 N N . TYR A 1 296 ? -0.276 12.360 -41.145 1.00 88.88 296 TYR A N 1
ATOM 2397 C CA . TYR A 1 296 ? -1.396 13.240 -41.469 1.00 88.88 296 TYR A CA 1
ATOM 2398 C C . TYR A 1 296 ? -2.085 12.883 -42.791 1.00 88.88 296 TYR A C 1
ATOM 2400 O O . TYR A 1 296 ? -3.249 13.236 -42.968 1.00 88.88 296 TYR A O 1
ATOM 2408 N N . GLY A 1 297 ? -1.448 12.071 -43.643 1.00 86.38 297 GLY A N 1
ATOM 2409 C CA . GLY A 1 297 ? -2.051 11.481 -44.842 1.00 86.38 297 GLY A CA 1
ATOM 2410 C C . GLY A 1 297 ? -3.098 10.389 -44.569 1.00 86.38 297 GLY A C 1
ATOM 2411 O O . GLY A 1 297 ? -3.839 10.014 -45.480 1.00 86.38 297 GLY A O 1
ATOM 2412 N N . ILE A 1 298 ? -3.210 9.894 -43.327 1.00 86.19 298 ILE A N 1
ATOM 2413 C CA . ILE A 1 298 ? -4.224 8.903 -42.929 1.00 86.19 298 ILE A CA 1
ATOM 2414 C C . ILE A 1 298 ? -5.629 9.524 -43.022 1.00 86.19 298 ILE A C 1
ATOM 2416 O O . ILE A 1 298 ? -6.016 10.379 -42.213 1.00 86.19 298 ILE A O 1
ATOM 2420 N N . ARG A 1 299 ? -6.413 9.066 -44.007 1.00 82.25 299 ARG A N 1
ATOM 2421 C CA . ARG A 1 299 ? -7.795 9.508 -44.253 1.00 82.25 299 ARG A CA 1
ATOM 2422 C C . ARG A 1 299 ? -8.766 8.912 -43.228 1.00 82.25 299 ARG A C 1
ATOM 2424 O O . ARG A 1 299 ? -8.593 7.792 -42.755 1.00 82.25 299 ARG A O 1
ATOM 2431 N N . GLY A 1 300 ? -9.819 9.659 -42.888 1.00 76.25 300 GLY A N 1
ATOM 2432 C CA . GLY A 1 300 ? -10.891 9.172 -42.006 1.00 76.25 300 GLY A CA 1
ATOM 2433 C C . GLY A 1 300 ? -10.486 8.978 -40.537 1.00 76.25 300 GLY A C 1
ATOM 2434 O O . GLY A 1 300 ? -11.103 8.179 -39.835 1.00 76.25 300 GLY A O 1
ATOM 2435 N N . PHE A 1 301 ? -9.450 9.679 -40.067 1.00 83.31 301 PHE A N 1
ATOM 2436 C CA . PHE A 1 301 ? -8.974 9.631 -38.681 1.00 83.31 301 PHE A CA 1
ATOM 2437 C C . PHE A 1 301 ? -9.390 10.906 -37.924 1.00 83.31 301 PHE A C 1
ATOM 2439 O O . PHE A 1 301 ? -8.662 11.905 -37.904 1.00 83.31 301 PHE A O 1
ATOM 2446 N N . SER A 1 302 ? -10.596 10.896 -37.344 1.00 83.50 302 SER A N 1
ATOM 2447 C CA . SER A 1 302 ? -11.178 12.035 -36.615 1.00 83.50 302 SER A CA 1
ATOM 2448 C C . SER A 1 302 ? -11.142 11.843 -35.096 1.00 83.50 302 SER A C 1
ATOM 2450 O O . SER A 1 302 ? -11.142 10.721 -34.593 1.00 83.50 302 SER A O 1
ATOM 2452 N N . GLU A 1 303 ? -11.147 12.951 -34.351 1.00 80.62 303 GLU A N 1
ATOM 2453 C CA . GLU A 1 303 ? -11.159 12.949 -32.878 1.00 80.62 303 GLU A CA 1
ATOM 2454 C C . GLU A 1 303 ? -12.405 12.250 -32.314 1.00 80.62 303 GLU A C 1
ATOM 2456 O O . GLU A 1 303 ? -12.305 11.466 -31.375 1.00 80.62 303 GLU A O 1
ATOM 2461 N N . LYS A 1 304 ? -13.562 12.429 -32.968 1.00 81.62 304 LYS A N 1
ATOM 2462 C CA . LYS A 1 304 ? -14.812 11.735 -32.625 1.00 81.62 304 LYS A CA 1
ATOM 2463 C C . LYS A 1 304 ? -14.669 10.213 -32.726 1.00 81.62 304 LYS A C 1
ATOM 2465 O O . LYS A 1 304 ? -15.124 9.505 -31.834 1.00 81.62 304 LYS A O 1
ATOM 2470 N N . ILE A 1 305 ? -14.012 9.713 -33.777 1.00 82.56 305 ILE A N 1
ATOM 2471 C CA . ILE A 1 305 ? -13.768 8.273 -33.955 1.00 82.56 305 ILE A CA 1
ATOM 2472 C C . ILE A 1 305 ? -12.827 7.755 -32.866 1.00 82.56 305 ILE A C 1
ATOM 2474 O O . ILE A 1 305 ? -13.109 6.720 -32.270 1.00 82.56 305 ILE A O 1
ATOM 2478 N N . VAL A 1 306 ? -11.738 8.475 -32.582 1.00 84.62 306 VAL A N 1
ATOM 2479 C CA . VAL A 1 306 ? -10.769 8.091 -31.544 1.00 84.62 306 VAL A CA 1
ATOM 2480 C C . VAL A 1 306 ? -11.439 8.022 -30.172 1.00 84.62 306 VAL A C 1
ATOM 2482 O O . VAL A 1 306 ? -11.322 7.001 -29.502 1.00 84.62 306 VAL A O 1
ATOM 2485 N N . ASN A 1 307 ? -12.215 9.037 -29.788 1.00 83.69 307 ASN A N 1
ATOM 2486 C CA . ASN A 1 307 ? -12.913 9.056 -28.501 1.00 83.69 307 ASN A CA 1
ATOM 2487 C C . ASN A 1 307 ? -13.993 7.967 -28.410 1.00 83.69 307 ASN A C 1
ATOM 2489 O O . ASN A 1 307 ? -14.094 7.288 -27.391 1.00 83.69 307 ASN A O 1
ATOM 2493 N N . GLN A 1 308 ? -14.755 7.732 -29.484 1.00 82.94 308 GLN A N 1
ATOM 2494 C CA . GLN A 1 308 ? -15.752 6.659 -29.519 1.00 82.94 308 GLN A CA 1
ATOM 2495 C C . GLN A 1 308 ? -15.107 5.270 -29.384 1.00 82.94 308 GLN A C 1
ATOM 2497 O O . GLN A 1 308 ? -15.636 4.412 -28.680 1.00 82.94 308 GLN A O 1
ATOM 2502 N N . GLN A 1 309 ? -13.976 5.031 -30.052 1.00 82.88 309 GLN A N 1
ATOM 2503 C CA . GLN A 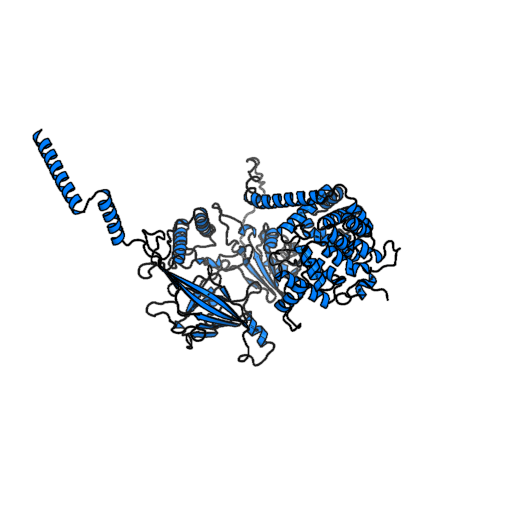1 309 ? -13.252 3.760 -29.955 1.00 82.88 309 GLN A CA 1
ATOM 2504 C C . GLN A 1 309 ? -12.570 3.595 -28.595 1.00 82.88 309 GLN A C 1
ATOM 2506 O O . GLN A 1 309 ? -12.589 2.497 -28.048 1.00 82.88 309 GLN A O 1
ATOM 2511 N N . PHE A 1 310 ? -12.039 4.674 -28.020 1.00 83.00 310 PHE A N 1
ATOM 2512 C CA . PHE A 1 310 ? -11.464 4.671 -26.677 1.00 83.00 310 PHE A CA 1
ATOM 2513 C C . PHE A 1 310 ? -12.500 4.272 -25.619 1.00 83.00 310 PHE A C 1
ATOM 2515 O O . PHE A 1 310 ? -12.254 3.352 -24.844 1.00 83.00 310 PHE A O 1
ATOM 2522 N N . LEU A 1 311 ? -13.693 4.880 -25.653 1.00 80.50 311 LEU A N 1
ATOM 2523 C CA . LEU A 1 311 ? -14.798 4.520 -24.758 1.00 80.50 311 LEU A CA 1
ATOM 2524 C C . LEU A 1 311 ? -15.219 3.057 -24.940 1.00 80.50 311 LEU A C 1
ATOM 2526 O O . LEU A 1 311 ? -15.410 2.348 -23.959 1.00 80.50 311 LEU A O 1
ATOM 2530 N N . LYS A 1 312 ? -15.305 2.569 -26.186 1.00 80.56 312 LYS A N 1
ATOM 2531 C CA . LYS A 1 312 ? -15.584 1.149 -26.453 1.00 80.56 312 LYS A CA 1
ATOM 2532 C C . LYS A 1 312 ? -14.527 0.236 -25.833 1.00 80.56 312 LYS A C 1
ATOM 2534 O O . LYS A 1 312 ? -14.896 -0.734 -25.190 1.00 80.56 312 LYS A O 1
ATOM 2539 N N . VAL A 1 313 ? -13.239 0.551 -25.991 1.00 83.69 313 VAL A N 1
ATOM 2540 C CA . VAL A 1 313 ? -12.134 -0.224 -25.401 1.00 83.69 313 VAL A CA 1
ATOM 2541 C C . VAL A 1 313 ? -12.193 -0.203 -23.874 1.00 83.69 313 VAL A C 1
ATOM 2543 O O . VAL A 1 313 ? -12.097 -1.264 -23.270 1.00 83.69 313 VAL A O 1
ATOM 2546 N N . GLN A 1 314 ? -12.425 0.952 -23.245 1.00 77.81 314 GLN A N 1
ATOM 2547 C CA . GLN A 1 314 ? -12.587 1.039 -21.789 1.00 77.81 314 GLN A CA 1
ATOM 2548 C C . GLN A 1 314 ? -13.766 0.194 -21.290 1.00 77.81 314 GLN A C 1
ATOM 2550 O O . GLN A 1 314 ? -13.635 -0.506 -20.290 1.00 77.81 314 GLN A O 1
ATOM 2555 N N . MET A 1 315 ? -14.906 0.229 -21.987 1.00 74.12 315 MET A N 1
ATOM 2556 C CA . MET A 1 315 ? -16.067 -0.598 -21.645 1.00 74.12 315 MET A CA 1
ATOM 2557 C C . MET A 1 315 ? -15.767 -2.087 -21.845 1.00 74.12 315 MET A C 1
ATOM 2559 O O . MET A 1 315 ? -16.134 -2.886 -20.992 1.00 74.12 315 MET A O 1
ATOM 2563 N N . THR A 1 316 ? -15.044 -2.461 -22.909 1.00 75.56 316 THR A N 1
ATOM 2564 C CA . THR A 1 316 ? -14.595 -3.844 -23.128 1.00 75.56 316 THR A CA 1
ATOM 2565 C C . THR A 1 316 ? -13.658 -4.310 -22.017 1.00 75.56 316 THR A C 1
ATOM 2567 O O . THR A 1 316 ? -13.913 -5.363 -21.452 1.00 75.56 316 THR A O 1
ATOM 2570 N N . LEU A 1 317 ? -12.645 -3.527 -21.638 1.00 74.06 317 LEU A N 1
ATOM 2571 C CA . LEU A 1 317 ? -11.699 -3.891 -20.575 1.00 74.06 317 LEU A CA 1
ATOM 2572 C C . LEU A 1 317 ? -12.380 -3.983 -19.204 1.00 74.06 317 LEU A C 1
ATOM 2574 O O . LEU A 1 317 ? -12.141 -4.932 -18.466 1.00 74.06 317 LEU A O 1
ATOM 2578 N N . LYS A 1 318 ? -13.294 -3.057 -18.885 1.00 69.00 318 LYS A N 1
ATOM 2579 C CA . LYS A 1 318 ? -14.123 -3.139 -17.669 1.00 69.00 318 LYS A CA 1
ATOM 2580 C C . LYS A 1 318 ? -15.045 -4.361 -17.694 1.00 69.00 318 LYS A C 1
ATOM 2582 O O . LYS A 1 318 ? -15.202 -5.031 -16.681 1.00 69.00 318 LYS A O 1
ATOM 2587 N N . SER A 1 319 ? -15.622 -4.687 -18.853 1.00 59.88 319 SER A N 1
ATOM 2588 C CA . SER A 1 319 ? -16.447 -5.888 -19.011 1.00 59.88 319 SER A CA 1
ATOM 2589 C C . SER A 1 319 ? -15.630 -7.177 -18.974 1.00 59.88 319 SER A C 1
ATOM 2591 O O . SER A 1 319 ? -16.139 -8.158 -18.468 1.00 59.88 319 SER A O 1
ATOM 2593 N N . GLN A 1 320 ? -14.382 -7.182 -19.455 1.00 57.94 320 GLN A N 1
ATOM 2594 C CA . GLN A 1 320 ? -13.466 -8.324 -19.417 1.00 57.94 320 GLN A CA 1
ATOM 2595 C C . GLN A 1 320 ? -12.891 -8.543 -18.022 1.00 57.94 320 GLN A C 1
ATOM 2597 O O . GLN A 1 320 ? -12.725 -9.689 -17.640 1.00 57.94 320 GLN A O 1
ATOM 2602 N N . ALA A 1 321 ? -12.670 -7.494 -17.227 1.00 49.75 321 ALA A N 1
ATOM 2603 C CA . ALA A 1 321 ? -12.388 -7.652 -15.801 1.00 49.75 321 ALA A CA 1
ATOM 2604 C C . ALA A 1 321 ? -13.557 -8.374 -15.101 1.00 49.75 321 ALA A C 1
ATOM 2606 O O . ALA A 1 321 ? -13.340 -9.382 -14.436 1.00 49.75 321 ALA A O 1
ATOM 2607 N N . ASN A 1 322 ? -14.797 -7.952 -15.382 1.00 40.69 322 ASN A N 1
ATOM 2608 C CA . ASN A 1 322 ? -16.015 -8.556 -14.824 1.00 40.69 322 ASN A CA 1
ATOM 2609 C C . ASN A 1 322 ? -16.395 -9.918 -15.454 1.00 40.69 322 ASN A C 1
ATOM 2611 O O . ASN A 1 322 ? -17.094 -10.715 -14.834 1.00 40.69 322 ASN A O 1
ATOM 2615 N N . LEU A 1 323 ? -15.982 -10.189 -16.698 1.00 35.34 323 LEU A N 1
ATOM 2616 C CA . LEU A 1 323 ? -16.194 -11.459 -17.400 1.00 35.34 323 LEU A CA 1
ATOM 2617 C C . LEU A 1 323 ? -15.074 -12.449 -17.112 1.00 35.34 323 LEU A C 1
ATOM 2619 O O . LEU A 1 323 ? -15.380 -13.622 -17.063 1.00 35.34 323 LEU A O 1
ATOM 2623 N N . SER A 1 324 ? -13.833 -12.046 -16.832 1.00 34.53 324 SER A N 1
ATOM 2624 C CA . SER A 1 324 ? -12.787 -12.987 -16.398 1.00 34.53 324 SER A CA 1
ATOM 2625 C C . SER A 1 324 ? -13.140 -13.652 -15.060 1.00 34.53 324 SER A C 1
ATOM 2627 O O . SER A 1 324 ? -12.750 -14.790 -14.826 1.00 34.53 324 SER A O 1
ATOM 2629 N N . GLU A 1 325 ? -14.003 -13.014 -14.256 1.00 35.25 325 GLU A N 1
ATOM 2630 C CA . GLU A 1 325 ? -14.654 -13.615 -13.082 1.00 35.25 325 GLU A CA 1
ATOM 2631 C C . GLU A 1 325 ? -15.833 -14.560 -13.426 1.00 35.25 325 GLU A C 1
ATOM 2633 O O . GLU A 1 325 ? -16.273 -15.325 -12.571 1.00 35.25 325 GLU A O 1
ATOM 2638 N N . ARG A 1 326 ? -16.348 -14.565 -14.668 1.00 32.12 326 ARG A N 1
ATOM 2639 C CA . ARG A 1 326 ? -17.477 -15.406 -15.138 1.00 32.12 326 ARG A CA 1
ATOM 2640 C C . ARG A 1 326 ? -17.163 -16.373 -16.292 1.00 32.12 326 ARG A C 1
ATOM 2642 O O . ARG A 1 326 ? -17.940 -17.297 -16.512 1.00 32.12 326 ARG A O 1
ATOM 2649 N N . SER A 1 327 ? -16.070 -16.201 -17.032 1.00 28.39 327 SER A N 1
ATOM 2650 C CA . SER A 1 327 ? -15.768 -16.908 -18.287 1.00 28.39 327 SER A CA 1
ATOM 2651 C C . SER A 1 327 ? -14.521 -17.794 -18.223 1.00 28.39 327 SER A C 1
ATOM 2653 O O . SER A 1 327 ? -14.047 -18.240 -19.261 1.00 28.39 327 SER A O 1
ATOM 2655 N N . MET A 1 328 ? -14.023 -18.123 -17.027 1.00 33.59 328 MET A N 1
ATOM 2656 C CA . MET A 1 328 ? -13.111 -19.267 -16.847 1.00 33.59 328 MET A CA 1
ATOM 2657 C C . MET A 1 328 ? -13.846 -20.621 -16.754 1.00 33.59 328 MET A C 1
ATOM 2659 O O . MET A 1 328 ? -13.200 -21.656 -16.621 1.00 33.59 328 MET A O 1
ATOM 2663 N N . SER A 1 329 ? -15.181 -20.633 -16.868 1.00 38.12 329 SER A N 1
ATOM 2664 C CA . SER A 1 329 ? -16.012 -21.837 -16.696 1.00 38.12 329 SER A CA 1
ATOM 2665 C C . SER A 1 329 ? -16.525 -22.471 -17.999 1.00 38.12 329 SER A C 1
ATOM 2667 O O . SER A 1 329 ? -17.230 -23.472 -17.922 1.00 38.12 329 SER A O 1
ATOM 2669 N N . ALA A 1 330 ? -16.230 -21.914 -19.183 1.00 30.88 330 ALA A N 1
ATOM 2670 C CA . ALA A 1 330 ? -16.888 -22.340 -20.430 1.00 30.88 330 ALA A CA 1
ATOM 2671 C C . ALA A 1 330 ? -16.008 -23.112 -21.435 1.00 30.88 330 ALA A C 1
ATOM 2673 O O . ALA A 1 330 ? -16.565 -23.871 -22.219 1.00 30.88 330 ALA A O 1
ATOM 2674 N N . ASP A 1 331 ? -14.673 -23.014 -21.383 1.00 30.00 331 ASP A N 1
ATOM 2675 C CA . ASP A 1 331 ? -13.797 -23.617 -22.414 1.00 30.00 331 ASP A CA 1
ATOM 2676 C C . ASP A 1 331 ? -13.016 -24.866 -21.975 1.00 30.00 331 ASP A C 1
ATOM 2678 O O . ASP A 1 331 ? -12.085 -25.296 -22.654 1.00 30.00 331 ASP A O 1
ATOM 2682 N N . ARG A 1 332 ? -13.397 -25.514 -20.867 1.00 34.16 332 ARG A N 1
ATOM 2683 C CA . ARG A 1 332 ? -12.888 -26.858 -20.531 1.00 34.16 332 ARG A CA 1
ATOM 2684 C C . ARG A 1 332 ? -13.981 -27.765 -19.984 1.00 34.16 332 ARG A C 1
ATOM 2686 O O . ARG A 1 332 ? -13.913 -28.233 -18.852 1.00 34.16 332 ARG A O 1
ATOM 2693 N N . LEU A 1 333 ? -14.974 -28.041 -20.825 1.00 26.62 333 LEU A N 1
ATOM 2694 C CA . LEU A 1 333 ? -15.661 -29.327 -20.761 1.00 26.62 333 LEU A CA 1
ATOM 2695 C C . LEU A 1 333 ? -14.880 -30.341 -21.616 1.00 26.62 333 LEU A C 1
ATOM 2697 O O . LEU A 1 333 ? -14.455 -30.004 -22.723 1.00 26.62 333 LEU A O 1
ATOM 2701 N N . PRO A 1 334 ? -14.647 -31.556 -21.098 1.00 31.66 334 PRO A N 1
ATOM 2702 C CA . PRO A 1 334 ? -13.869 -32.582 -21.773 1.00 31.66 334 PRO A CA 1
ATOM 2703 C C . PRO A 1 334 ? -14.643 -33.130 -22.973 1.00 31.66 334 PRO A C 1
ATOM 2705 O O . PRO A 1 334 ? -15.820 -33.473 -22.855 1.00 31.66 334 PRO A O 1
ATOM 2708 N N . SER A 1 335 ? -13.972 -33.270 -24.118 1.00 29.19 335 SER A N 1
ATOM 2709 C CA . SER A 1 335 ? -14.430 -34.218 -25.126 1.00 29.19 335 SER A CA 1
ATOM 2710 C C . SER A 1 335 ? -14.387 -35.624 -24.527 1.00 29.19 335 SER A C 1
ATOM 2712 O O . SER A 1 335 ? -13.455 -36.018 -23.824 1.00 29.19 335 SER A O 1
ATOM 2714 N N . SER A 1 336 ? -15.479 -36.333 -24.762 1.00 27.83 336 SER A N 1
ATOM 2715 C CA . SER A 1 336 ? -15.855 -37.621 -24.208 1.00 27.83 336 SER A CA 1
ATOM 2716 C C . SER A 1 336 ? -14.798 -38.709 -24.392 1.00 27.83 336 SER A C 1
ATOM 2718 O O . SER A 1 336 ? -14.037 -38.734 -25.354 1.00 27.83 336 SER A O 1
ATOM 2720 N N . GLN A 1 337 ? -14.828 -39.634 -23.440 1.00 33.22 337 GLN A N 1
ATOM 2721 C CA . GLN A 1 337 ? -13.947 -40.774 -23.243 1.00 33.22 337 GLN A CA 1
ATOM 2722 C C . GLN A 1 337 ? -13.823 -41.733 -24.443 1.00 33.22 337 GLN A C 1
ATOM 2724 O O . GLN A 1 337 ? -14.800 -41.996 -25.143 1.00 33.22 337 GLN A O 1
ATOM 2729 N N . SER A 1 338 ? -12.679 -42.430 -24.442 1.00 30.89 338 SER A N 1
ATOM 2730 C CA . SER A 1 338 ? -12.483 -43.852 -24.792 1.00 30.89 338 SER A CA 1
ATOM 2731 C C . SER A 1 338 ? -11.774 -44.154 -26.113 1.00 30.89 338 SER A C 1
ATOM 2733 O O . SER A 1 338 ? -12.176 -43.688 -27.173 1.00 30.89 338 SER A O 1
ATOM 2735 N N . ALA A 1 339 ? -10.825 -45.095 -25.991 1.00 28.44 339 ALA A N 1
ATOM 2736 C CA . ALA A 1 339 ? -10.081 -45.821 -27.027 1.00 28.44 339 ALA A CA 1
ATOM 2737 C C . ALA A 1 339 ? -8.788 -45.108 -27.491 1.00 28.44 339 ALA A C 1
ATOM 2739 O O . ALA A 1 339 ? -8.823 -43.965 -27.914 1.00 28.44 339 ALA A O 1
ATOM 2740 N N . TYR A 1 340 ? -7.575 -45.660 -27.405 1.00 27.03 340 TYR A N 1
ATOM 2741 C CA . TYR A 1 340 ? -7.075 -47.038 -27.354 1.00 27.03 340 TYR A CA 1
ATOM 2742 C C . TYR A 1 340 ? -5.720 -47.017 -26.601 1.00 27.03 340 TYR A C 1
ATOM 2744 O O . TYR A 1 340 ? -4.935 -46.097 -26.784 1.00 27.03 340 TYR A O 1
ATOM 2752 N N . HIS A 1 341 ? -5.505 -47.834 -25.569 1.00 26.42 341 HIS A N 1
ATOM 2753 C CA . HIS A 1 341 ? -5.050 -49.234 -25.581 1.00 26.42 341 HIS A CA 1
ATOM 2754 C C . HIS A 1 341 ? -3.516 -49.398 -25.547 1.00 26.42 341 HIS A C 1
ATOM 2756 O O . HIS A 1 341 ? -2.785 -48.925 -26.409 1.00 26.42 341 HIS A O 1
ATOM 2762 N N . LEU A 1 342 ? -3.083 -50.117 -24.506 1.00 29.67 342 LEU A N 1
ATOM 2763 C CA . LEU A 1 342 ? -1.765 -50.697 -24.247 1.00 29.67 342 LEU A CA 1
ATOM 2764 C C . LEU A 1 342 ? -1.045 -51.247 -25.486 1.00 29.67 342 LEU A C 1
ATOM 2766 O O . LEU A 1 342 ? -1.637 -52.051 -26.203 1.00 29.67 342 LEU A O 1
ATOM 2770 N N . GLN A 1 343 ? 0.271 -51.014 -25.555 1.00 26.91 343 GLN A N 1
ATOM 2771 C CA . GLN A 1 343 ? 1.245 -52.072 -25.853 1.00 26.91 343 GLN A CA 1
ATOM 2772 C C . GLN A 1 343 ? 2.489 -51.922 -24.966 1.00 26.91 343 GLN A C 1
ATOM 2774 O O . GLN A 1 343 ? 3.361 -51.086 -25.188 1.00 26.91 343 GLN A O 1
ATOM 2779 N N . VAL A 1 344 ? 2.540 -52.772 -23.942 1.00 27.00 344 VAL A N 1
ATOM 2780 C CA . VAL A 1 344 ? 3.773 -53.213 -23.292 1.00 27.00 344 VAL A CA 1
ATOM 2781 C C . VAL A 1 344 ? 4.360 -54.288 -24.200 1.00 27.00 344 VAL A C 1
ATOM 2783 O O . VAL A 1 344 ? 3.679 -55.275 -24.462 1.00 27.00 344 VAL A O 1
ATOM 2786 N N . ASN A 1 345 ? 5.606 -54.124 -24.643 1.00 26.05 345 ASN A N 1
ATOM 2787 C CA . ASN A 1 345 ? 6.396 -55.246 -25.136 1.00 26.05 345 ASN A CA 1
ATOM 2788 C C . ASN A 1 345 ? 7.494 -55.565 -24.127 1.00 26.05 345 ASN A C 1
ATOM 2790 O O . ASN A 1 345 ? 8.405 -54.784 -23.865 1.00 26.05 345 ASN A O 1
ATOM 2794 N N . SER A 1 346 ? 7.331 -56.744 -23.545 1.00 28.61 346 SER A N 1
ATOM 2795 C CA . SER A 1 346 ? 8.245 -57.456 -22.674 1.00 28.61 346 SER A CA 1
ATOM 2796 C C . SER A 1 346 ? 9.398 -58.065 -23.467 1.00 28.61 346 SER A C 1
ATOM 2798 O O . SER A 1 346 ? 9.158 -58.889 -24.348 1.00 28.61 346 SER A O 1
ATOM 2800 N N . SER A 1 347 ? 10.635 -57.784 -23.065 1.00 27.78 347 SER A N 1
ATOM 2801 C CA . SER A 1 347 ? 11.732 -58.750 -23.187 1.00 27.78 347 SER A CA 1
ATOM 2802 C C . SER A 1 347 ? 12.926 -58.320 -22.336 1.00 27.78 347 SER A C 1
ATOM 2804 O O . SER A 1 347 ? 13.409 -57.202 -22.476 1.00 27.78 347 SER A O 1
ATOM 2806 N N . ALA A 1 348 ? 13.398 -59.273 -21.524 1.00 28.55 348 ALA A N 1
ATOM 2807 C CA . ALA A 1 348 ? 14.589 -59.280 -20.668 1.00 28.55 348 ALA A CA 1
ATOM 2808 C C . ALA A 1 348 ? 14.453 -58.685 -19.248 1.00 28.55 348 ALA A C 1
ATOM 2810 O O . ALA A 1 348 ? 14.787 -57.535 -18.982 1.00 28.55 348 ALA A O 1
ATOM 2811 N N . GLN A 1 349 ? 14.074 -59.548 -18.296 1.00 31.55 349 GLN A N 1
ATOM 2812 C CA . GLN A 1 349 ? 14.697 -59.529 -16.966 1.00 31.55 349 GLN A CA 1
ATOM 2813 C C . GLN A 1 349 ? 16.120 -60.105 -17.067 1.00 31.55 349 GLN A C 1
ATOM 2815 O O . GLN A 1 349 ? 16.367 -60.985 -17.897 1.00 31.55 349 GLN A O 1
ATOM 2820 N N . PRO A 1 350 ? 17.028 -59.694 -16.169 1.00 27.39 350 PRO A N 1
ATOM 2821 C CA . PRO A 1 350 ? 17.507 -60.708 -15.237 1.00 27.39 350 PRO A CA 1
ATOM 2822 C C . PRO A 1 350 ? 17.567 -60.251 -13.773 1.00 27.39 350 PRO A C 1
ATOM 2824 O O . PRO A 1 350 ? 17.391 -59.092 -13.408 1.00 27.39 350 PRO A O 1
ATOM 2827 N N . VAL A 1 351 ? 17.776 -61.275 -12.956 1.00 25.53 351 VAL A N 1
ATOM 2828 C CA . VAL A 1 351 ? 17.615 -61.419 -11.512 1.00 25.53 351 VAL A CA 1
ATOM 2829 C C . VAL A 1 351 ? 18.925 -61.109 -10.760 1.00 25.53 351 VAL A C 1
ATOM 2831 O O . VAL A 1 351 ? 19.989 -61.543 -11.183 1.00 25.53 351 VAL A O 1
ATOM 2834 N N . ILE A 1 352 ? 18.784 -60.391 -9.634 1.00 33.56 352 ILE A N 1
ATOM 2835 C CA . ILE A 1 352 ? 19.560 -60.345 -8.366 1.00 33.56 352 ILE A CA 1
ATOM 2836 C C . ILE A 1 352 ? 21.108 -60.344 -8.405 1.00 33.56 352 ILE A C 1
ATOM 2838 O O . ILE A 1 352 ? 21.739 -61.341 -8.746 1.00 33.56 352 ILE A O 1
ATOM 2842 N N . ARG A 1 353 ? 21.711 -59.318 -7.772 1.00 22.91 353 ARG A N 1
ATOM 2843 C CA . ARG A 1 353 ? 22.764 -59.513 -6.748 1.00 22.91 353 ARG A CA 1
ATOM 2844 C C . ARG A 1 353 ? 22.922 -58.286 -5.845 1.00 22.91 353 ARG A C 1
ATOM 2846 O O . ARG A 1 353 ? 23.371 -57.236 -6.292 1.00 22.91 353 ARG A O 1
ATOM 2853 N N . GLU A 1 354 ? 22.582 -58.443 -4.566 1.00 34.47 354 GLU A N 1
ATOM 2854 C CA . GLU A 1 354 ? 23.104 -57.585 -3.501 1.00 34.47 354 GLU A CA 1
ATOM 2855 C C . GLU A 1 354 ? 24.631 -57.709 -3.467 1.00 34.47 354 GLU A C 1
ATOM 2857 O O . GLU A 1 354 ? 25.172 -58.811 -3.378 1.00 34.47 354 GLU A O 1
ATOM 2862 N N . LEU A 1 355 ? 25.321 -56.573 -3.518 1.00 22.59 355 LEU A N 1
ATOM 2863 C CA . LEU A 1 355 ? 26.740 -56.454 -3.204 1.00 22.59 355 LEU A CA 1
ATOM 2864 C C . LEU A 1 355 ? 26.917 -55.194 -2.356 1.00 22.59 355 LEU A C 1
ATOM 2866 O O . LEU A 1 355 ? 26.903 -54.073 -2.860 1.00 22.59 355 LEU A O 1
ATOM 2870 N N . ARG A 1 356 ? 27.074 -55.402 -1.044 1.00 32.91 356 ARG A N 1
ATOM 2871 C CA . ARG A 1 356 ? 27.793 -54.468 -0.174 1.00 32.91 356 ARG A CA 1
ATOM 2872 C C . ARG A 1 356 ? 29.224 -54.373 -0.698 1.00 32.91 356 ARG A C 1
ATOM 2874 O O . ARG A 1 356 ? 29.881 -55.406 -0.805 1.00 32.91 356 ARG A O 1
ATOM 2881 N N . LEU A 1 357 ? 29.706 -53.166 -0.981 1.00 24.22 357 LEU A N 1
ATOM 2882 C CA . LEU A 1 357 ? 31.140 -52.901 -1.012 1.00 24.22 357 LEU A CA 1
ATOM 2883 C C . LEU A 1 357 ? 31.433 -51.453 -0.616 1.00 24.22 357 LEU A C 1
ATOM 2885 O O . LEU A 1 357 ? 30.813 -50.510 -1.112 1.00 24.22 357 LEU A O 1
ATOM 2889 N N . ASP A 1 358 ? 32.372 -51.351 0.314 1.00 24.53 358 ASP A N 1
ATOM 2890 C CA . ASP A 1 358 ? 32.858 -50.160 0.983 1.00 24.53 358 ASP A CA 1
ATOM 2891 C C . ASP A 1 358 ? 33.628 -49.192 0.073 1.00 24.53 358 ASP A C 1
ATOM 2893 O O . ASP A 1 358 ? 34.200 -49.564 -0.946 1.00 24.53 358 ASP A O 1
ATOM 2897 N N . SER A 1 359 ? 33.627 -47.941 0.539 1.00 35.19 359 SER A N 1
ATOM 2898 C CA . SER A 1 359 ? 34.582 -46.832 0.386 1.00 35.19 359 SER A CA 1
ATOM 2899 C C . SER A 1 359 ? 35.610 -46.792 -0.766 1.00 35.19 359 SER A C 1
ATOM 2901 O O . SER A 1 359 ? 36.383 -47.708 -1.013 1.00 35.19 359 SER A O 1
ATOM 2903 N N . LEU A 1 360 ? 35.719 -45.576 -1.327 1.00 34.22 360 LEU A N 1
ATOM 2904 C CA . LEU A 1 360 ? 36.877 -45.020 -2.046 1.00 34.22 360 LEU A CA 1
ATOM 2905 C C . LEU A 1 360 ? 37.165 -45.599 -3.439 1.00 34.22 360 LEU A C 1
ATOM 2907 O O . LEU A 1 360 ? 38.151 -46.289 -3.663 1.00 34.22 360 LEU A O 1
ATOM 2911 N N . SER A 1 361 ? 36.332 -45.215 -4.411 1.00 32.66 361 SER A N 1
ATOM 2912 C CA . SER A 1 361 ? 36.736 -44.758 -5.759 1.00 32.66 361 SER A CA 1
ATOM 2913 C C . SER A 1 361 ? 35.522 -44.756 -6.694 1.00 32.66 361 SER A C 1
ATOM 2915 O O . SER A 1 361 ? 35.239 -45.722 -7.396 1.00 32.66 361 SER A O 1
ATOM 2917 N N . ARG A 1 362 ? 34.778 -43.643 -6.750 1.00 31.12 362 ARG A N 1
ATOM 2918 C CA . ARG A 1 362 ? 33.853 -43.426 -7.872 1.00 31.12 362 ARG A CA 1
ATOM 2919 C C . ARG A 1 362 ? 34.597 -42.737 -9.007 1.00 31.12 362 ARG A C 1
ATOM 2921 O O . ARG A 1 362 ? 34.771 -41.524 -9.037 1.00 31.12 362 ARG A O 1
ATOM 2928 N N . THR A 1 363 ? 35.059 -43.586 -9.916 1.00 27.89 363 THR A N 1
ATOM 2929 C CA . THR A 1 363 ? 34.978 -43.418 -11.369 1.00 27.89 363 THR A CA 1
ATOM 2930 C C . THR A 1 363 ? 34.087 -42.250 -11.819 1.00 27.89 363 THR A C 1
ATOM 2932 O O . THR A 1 363 ? 32.952 -42.096 -11.362 1.00 27.89 363 THR A O 1
ATOM 2935 N N . ARG A 1 364 ? 34.626 -41.438 -12.746 1.00 35.31 364 ARG A N 1
ATOM 2936 C CA . ARG A 1 364 ? 33.943 -40.346 -13.464 1.00 35.31 364 ARG A CA 1
ATOM 2937 C C . ARG A 1 364 ? 32.529 -40.785 -13.855 1.00 35.31 364 ARG A C 1
ATOM 2939 O O . ARG A 1 364 ? 32.351 -41.556 -14.792 1.00 35.31 364 ARG A O 1
ATOM 2946 N N . SER A 1 365 ? 31.539 -40.321 -13.105 1.00 30.53 365 SER A N 1
ATOM 2947 C CA . SER A 1 365 ? 30.143 -40.722 -13.239 1.00 30.53 365 SER A CA 1
ATOM 2948 C C . SER A 1 365 ? 29.366 -39.571 -13.861 1.00 30.53 365 SER A C 1
ATOM 2950 O O . SER A 1 365 ? 29.370 -38.481 -13.309 1.00 30.53 365 SER A O 1
ATOM 2952 N N . VAL A 1 366 ? 28.779 -39.833 -15.034 1.00 38.56 366 VAL A N 1
ATOM 2953 C CA . VAL A 1 366 ? 27.534 -39.322 -15.664 1.00 38.56 366 VAL A CA 1
ATOM 2954 C C . VAL A 1 366 ? 27.143 -37.825 -15.534 1.00 38.56 366 VAL A C 1
ATOM 2956 O O . VAL A 1 366 ? 26.631 -37.270 -16.498 1.00 38.56 366 VAL A O 1
ATOM 2959 N N . GLY A 1 367 ? 27.418 -37.124 -14.433 1.00 36.84 367 GLY A N 1
ATOM 2960 C CA . GLY A 1 367 ? 27.011 -35.736 -14.181 1.00 36.84 367 GLY A CA 1
ATOM 2961 C C . GLY A 1 367 ? 27.765 -34.650 -14.962 1.00 36.84 367 GLY A C 1
ATOM 2962 O O . GLY A 1 367 ? 27.200 -33.592 -15.204 1.00 36.84 367 GLY A O 1
ATOM 2963 N N . VAL A 1 368 ? 29.003 -34.885 -15.417 1.00 41.44 368 VAL A N 1
ATOM 2964 C CA . VAL A 1 368 ? 29.770 -33.855 -16.161 1.00 41.44 368 VAL A CA 1
ATOM 2965 C C . VAL A 1 368 ? 29.290 -33.713 -17.614 1.00 41.44 368 VAL A C 1
ATOM 2967 O O . VAL A 1 368 ? 29.343 -32.626 -18.178 1.00 41.44 368 VAL A O 1
ATOM 2970 N N . VAL A 1 369 ? 28.765 -34.787 -18.217 1.00 44.56 369 VAL A N 1
ATOM 2971 C CA . VAL A 1 369 ? 28.276 -34.768 -19.611 1.00 44.56 369 VAL A CA 1
ATOM 2972 C C . VAL A 1 369 ? 26.939 -34.018 -19.731 1.00 44.56 369 VAL A C 1
ATOM 2974 O O . VAL A 1 369 ? 26.681 -33.393 -20.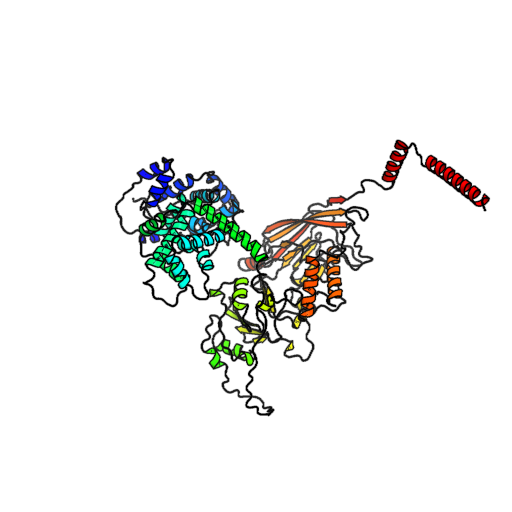755 1.00 44.56 369 VAL A O 1
ATOM 2977 N N . ALA A 1 370 ? 26.115 -34.007 -18.676 1.00 46.78 370 ALA A N 1
ATOM 2978 C CA . ALA A 1 370 ? 24.814 -33.329 -18.658 1.00 46.78 370 ALA A CA 1
ATOM 2979 C C . ALA A 1 370 ? 24.896 -31.794 -18.490 1.00 46.78 370 ALA A C 1
ATOM 2981 O O . ALA A 1 370 ? 23.902 -31.104 -18.700 1.00 46.78 370 ALA A O 1
ATOM 2982 N N . LEU A 1 371 ? 26.068 -31.246 -18.140 1.00 57.75 371 LEU A N 1
ATOM 2983 C CA . LEU A 1 371 ? 26.261 -29.819 -17.832 1.00 57.75 371 LEU A CA 1
ATOM 2984 C C . LEU A 1 371 ? 26.924 -29.012 -18.964 1.00 57.75 371 LEU A C 1
ATOM 2986 O O . LEU A 1 371 ? 27.144 -27.813 -18.806 1.00 57.75 371 LEU A O 1
ATOM 2990 N N . GLY A 1 372 ? 27.233 -29.634 -20.109 1.00 54.03 372 GLY A N 1
ATOM 2991 C CA . GLY A 1 372 ? 28.034 -29.021 -21.181 1.00 54.03 372 GLY A CA 1
ATOM 2992 C C . GLY A 1 372 ? 27.448 -27.748 -21.813 1.00 54.03 372 GLY A C 1
ATOM 2993 O O . GLY A 1 372 ? 28.205 -26.932 -22.330 1.00 54.03 372 GLY A O 1
ATOM 2994 N N . ASN A 1 373 ? 26.128 -27.550 -21.723 1.00 58.06 373 ASN A N 1
ATOM 2995 C CA . ASN A 1 373 ? 25.421 -26.386 -22.275 1.00 58.06 373 ASN A CA 1
ATOM 2996 C C . ASN A 1 373 ? 24.882 -25.421 -21.201 1.00 58.06 373 ASN A C 1
ATOM 2998 O O . ASN A 1 373 ? 24.176 -24.469 -21.534 1.00 58.06 373 ASN A O 1
ATOM 3002 N N . PHE A 1 374 ? 25.198 -25.640 -19.921 1.00 67.56 374 PHE A N 1
ATOM 3003 C CA . PHE A 1 374 ? 24.696 -24.799 -18.836 1.00 67.56 374 PHE A CA 1
ATOM 3004 C C . PHE A 1 374 ? 25.357 -23.412 -18.856 1.00 67.56 374 PHE A C 1
ATOM 3006 O O . PHE A 1 374 ? 26.576 -23.288 -18.738 1.00 67.56 374 PHE A O 1
ATOM 3013 N N . LYS A 1 375 ? 24.543 -22.357 -18.966 1.00 66.38 375 LYS A N 1
ATOM 3014 C CA . LYS A 1 375 ? 24.978 -20.957 -18.881 1.00 66.38 375 LYS A CA 1
ATOM 3015 C C . LYS A 1 375 ? 24.210 -20.262 -17.764 1.00 66.38 375 LYS A C 1
ATOM 3017 O O . LYS A 1 375 ? 22.991 -20.173 -17.825 1.00 66.38 375 LYS A O 1
ATOM 3022 N N . SER A 1 376 ? 24.916 -19.751 -16.759 1.00 77.69 376 SER A N 1
ATOM 3023 C CA . SER A 1 376 ? 24.339 -18.949 -15.676 1.00 77.69 376 SER A CA 1
ATOM 3024 C C . SER A 1 376 ? 25.193 -17.716 -15.424 1.00 77.69 376 SER A C 1
ATOM 3026 O O . SER A 1 376 ? 26.414 -17.757 -15.551 1.00 77.69 376 SER A O 1
ATOM 3028 N N . SER A 1 377 ? 24.543 -16.616 -15.050 1.00 76.31 377 SER A N 1
ATOM 3029 C CA . SER A 1 377 ? 25.199 -15.386 -14.602 1.00 76.31 377 SER A CA 1
ATOM 3030 C C . SER A 1 377 ? 25.673 -15.451 -13.143 1.00 76.31 377 SER A C 1
ATOM 3032 O O . SER A 1 377 ? 26.412 -14.567 -12.714 1.00 76.31 377 SER A O 1
ATOM 3034 N N . ILE A 1 378 ? 25.242 -16.467 -12.379 1.00 82.62 378 ILE A N 1
ATOM 3035 C CA . ILE A 1 378 ? 25.489 -16.584 -10.932 1.00 82.62 378 ILE A CA 1
ATOM 3036 C C . ILE A 1 378 ? 26.446 -17.735 -10.596 1.00 82.62 378 ILE A C 1
ATOM 3038 O O . ILE A 1 378 ? 27.359 -17.534 -9.800 1.00 82.62 378 ILE A O 1
ATOM 3042 N N . LEU A 1 379 ? 26.244 -18.927 -11.170 1.00 82.81 379 LEU A N 1
ATOM 3043 C CA . LEU A 1 379 ? 27.035 -20.125 -10.851 1.00 82.81 379 LEU A CA 1
ATOM 3044 C C . LEU A 1 379 ? 28.016 -20.476 -11.967 1.00 82.81 379 LEU A C 1
ATOM 3046 O O . LEU A 1 379 ? 27.644 -20.493 -13.140 1.00 82.81 379 LEU A O 1
ATOM 3050 N N . SER A 1 380 ? 29.239 -20.858 -11.591 1.00 81.38 380 SER A N 1
ATOM 3051 C CA . SER A 1 380 ? 30.173 -21.509 -12.514 1.00 81.38 380 SER A CA 1
ATOM 3052 C C . SER A 1 380 ? 29.768 -22.964 -12.794 1.00 81.38 380 SER A C 1
ATOM 3054 O O . SER A 1 380 ? 29.046 -23.590 -12.013 1.00 81.38 380 SER A O 1
ATOM 3056 N N . ALA A 1 381 ? 30.263 -23.540 -13.895 1.00 74.69 381 ALA A N 1
ATOM 3057 C CA . ALA A 1 381 ? 30.021 -24.948 -14.228 1.00 74.69 381 ALA A CA 1
ATOM 3058 C C . ALA A 1 381 ? 30.533 -25.908 -13.133 1.00 74.69 381 ALA A C 1
ATOM 3060 O O . ALA A 1 381 ? 29.894 -26.917 -12.835 1.00 74.69 381 ALA A O 1
ATOM 3061 N N . GLU A 1 382 ? 31.647 -25.562 -12.479 1.00 76.31 382 GLU A N 1
ATOM 3062 C CA . GLU A 1 382 ? 32.195 -26.316 -11.348 1.00 76.31 382 GLU A CA 1
ATOM 3063 C C . GLU A 1 382 ? 31.277 -26.239 -10.122 1.00 76.31 382 GLU A C 1
ATOM 3065 O O . GLU A 1 382 ? 30.939 -27.271 -9.546 1.00 76.31 382 GLU A O 1
ATOM 3070 N N . GLN A 1 383 ? 30.794 -25.045 -9.763 1.00 81.00 383 GLN A N 1
ATOM 3071 C CA . GLN A 1 383 ? 29.861 -24.865 -8.644 1.00 81.00 383 GLN A CA 1
ATOM 3072 C C . GLN A 1 383 ? 28.528 -25.579 -8.889 1.00 81.00 383 GLN A C 1
ATOM 3074 O O . GLN A 1 383 ? 27.972 -26.192 -7.978 1.00 81.00 383 GLN A O 1
ATOM 3079 N N . MET A 1 384 ? 28.036 -25.561 -10.130 1.00 82.50 384 MET A N 1
ATOM 3080 C CA . MET A 1 384 ? 26.836 -26.305 -10.501 1.00 82.50 384 MET A CA 1
ATOM 3081 C C . MET A 1 384 ? 27.053 -27.819 -10.385 1.00 82.50 384 MET A C 1
ATOM 3083 O O . MET A 1 384 ? 26.163 -28.515 -9.909 1.00 82.50 384 MET A O 1
ATOM 3087 N N . SER A 1 385 ? 28.236 -28.339 -10.731 1.00 75.06 385 SER A N 1
ATOM 3088 C CA . SER A 1 385 ? 28.535 -29.774 -10.592 1.00 75.06 385 SER A CA 1
ATOM 3089 C C . SER A 1 385 ? 28.447 -30.272 -9.141 1.00 75.06 385 SER A C 1
ATOM 3091 O O . SER A 1 385 ? 28.003 -31.397 -8.899 1.00 75.06 385 SER A O 1
ATOM 3093 N N . ILE A 1 386 ? 28.785 -29.412 -8.172 1.00 80.50 386 ILE A N 1
ATOM 3094 C CA . ILE A 1 386 ? 28.646 -29.696 -6.739 1.00 80.50 386 ILE A CA 1
ATOM 3095 C C . ILE A 1 386 ? 27.165 -29.835 -6.378 1.00 80.50 386 ILE A C 1
ATOM 3097 O O . ILE A 1 386 ? 26.773 -30.844 -5.792 1.00 80.50 386 ILE A O 1
ATOM 3101 N N . ILE A 1 387 ? 26.328 -28.877 -6.787 1.00 82.31 387 ILE A N 1
ATOM 3102 C CA . ILE A 1 387 ? 24.876 -28.930 -6.550 1.00 82.31 387 ILE A CA 1
ATOM 3103 C C . ILE A 1 387 ? 24.268 -30.160 -7.239 1.00 82.31 387 ILE A C 1
ATOM 3105 O O . ILE A 1 387 ? 23.471 -30.873 -6.632 1.00 82.31 387 ILE A O 1
ATOM 3109 N N . TRP A 1 388 ? 24.699 -30.467 -8.467 1.00 79.12 388 TRP A N 1
ATOM 3110 C CA . TRP A 1 388 ? 24.241 -31.629 -9.237 1.00 79.12 388 TRP A CA 1
ATOM 3111 C C . TRP A 1 388 ? 24.537 -32.958 -8.536 1.00 79.12 388 TRP A C 1
ATOM 3113 O O . TRP A 1 388 ? 23.751 -33.898 -8.638 1.00 79.12 388 TRP A O 1
ATOM 3123 N N . SER A 1 389 ? 25.634 -33.030 -7.773 1.00 75.25 389 SER A N 1
ATOM 3124 C CA . SER A 1 389 ? 25.975 -34.208 -6.967 1.00 75.25 389 SER A CA 1
ATOM 3125 C C . SER A 1 389 ? 25.026 -34.439 -5.780 1.00 75.25 389 SER A C 1
ATOM 3127 O O . SER A 1 389 ? 24.953 -35.553 -5.260 1.00 75.25 389 SER A O 1
ATOM 3129 N N . TRP A 1 390 ? 24.290 -33.409 -5.346 1.00 78.06 390 TRP A N 1
ATOM 3130 C CA . TRP A 1 390 ? 23.378 -33.467 -4.198 1.00 78.06 390 TRP A CA 1
ATOM 3131 C C . TRP A 1 390 ? 21.928 -33.788 -4.563 1.00 78.06 390 TRP A C 1
ATOM 3133 O O . TRP A 1 390 ? 21.145 -34.099 -3.659 1.00 78.06 390 TRP A O 1
ATOM 3143 N N . ILE A 1 391 ? 21.582 -33.685 -5.846 1.00 75.38 391 ILE A N 1
ATOM 3144 C CA . ILE A 1 391 ? 20.238 -33.883 -6.394 1.00 75.38 391 ILE A CA 1
ATOM 3145 C C . ILE A 1 391 ? 19.941 -35.389 -6.548 1.00 75.38 391 ILE A C 1
ATOM 3147 O O . ILE A 1 391 ? 20.856 -36.173 -6.814 1.00 75.38 391 ILE A O 1
ATOM 3151 N N . PRO A 1 392 ? 18.674 -35.835 -6.407 1.00 67.25 392 PRO A N 1
ATOM 3152 C CA . PRO A 1 392 ? 18.314 -37.234 -6.616 1.00 67.25 392 PRO A CA 1
ATOM 3153 C C . PRO A 1 392 ? 18.758 -37.773 -7.984 1.00 67.25 392 PRO A C 1
ATOM 3155 O O . PRO A 1 392 ? 18.562 -37.134 -9.018 1.00 67.25 392 PRO A O 1
ATOM 3158 N N . ILE A 1 393 ? 19.279 -39.005 -8.006 1.00 57.81 393 ILE A N 1
ATOM 3159 C CA . ILE A 1 393 ? 19.851 -39.647 -9.209 1.00 57.81 393 ILE A CA 1
ATOM 3160 C C . ILE A 1 393 ? 18.870 -39.632 -10.392 1.00 57.81 393 ILE A C 1
ATOM 3162 O O . ILE A 1 393 ? 19.273 -39.396 -11.528 1.00 57.81 393 ILE A O 1
ATOM 3166 N N . ARG A 1 394 ? 17.569 -39.794 -10.132 1.00 57.91 394 ARG A N 1
ATOM 3167 C CA . ARG A 1 394 ? 16.514 -39.759 -11.161 1.00 57.91 394 ARG A CA 1
ATOM 3168 C C . ARG A 1 394 ? 16.385 -38.412 -11.888 1.00 57.91 394 ARG A C 1
ATOM 3170 O O . ARG A 1 394 ? 15.923 -38.382 -13.018 1.00 57.91 394 ARG A O 1
ATOM 3177 N N . VAL A 1 395 ? 16.807 -37.319 -11.252 1.00 65.75 395 VAL A N 1
ATOM 3178 C CA . VAL A 1 395 ? 16.802 -35.957 -11.812 1.00 65.75 395 VAL A CA 1
ATOM 3179 C C . VAL A 1 395 ? 18.160 -35.619 -12.436 1.00 65.75 395 VAL A C 1
ATOM 3181 O O . VAL A 1 395 ? 18.222 -34.849 -13.386 1.00 65.75 395 VAL A O 1
ATOM 3184 N N . SER A 1 396 ? 19.248 -36.257 -11.988 1.00 60.19 396 SER A N 1
ATOM 3185 C CA . SER A 1 396 ? 20.600 -36.040 -12.535 1.00 60.19 396 SER A CA 1
ATOM 3186 C C . SER A 1 396 ? 20.780 -36.446 -14.008 1.00 60.19 396 SER A C 1
ATOM 3188 O O . SER A 1 396 ? 21.802 -36.111 -14.605 1.00 60.19 396 SER A O 1
ATOM 3190 N N . MET A 1 397 ? 19.799 -37.149 -14.590 1.00 58.41 397 MET A N 1
ATOM 3191 C CA . MET A 1 397 ? 19.745 -37.504 -16.015 1.00 58.41 397 MET A CA 1
ATOM 3192 C C . MET A 1 397 ? 19.183 -36.376 -16.903 1.00 58.41 397 MET A C 1
ATOM 3194 O O . MET A 1 397 ? 19.261 -36.478 -18.125 1.00 58.41 397 MET A O 1
ATOM 3198 N N . LEU A 1 398 ? 18.613 -35.321 -16.309 1.00 63.81 398 LEU A N 1
ATOM 3199 C CA . LEU A 1 398 ? 18.101 -34.141 -17.012 1.00 63.81 398 LEU A CA 1
ATOM 3200 C C . LEU A 1 398 ? 19.214 -33.098 -17.212 1.00 63.81 398 LEU A C 1
ATOM 3202 O O . LEU A 1 398 ? 20.227 -33.126 -16.515 1.00 63.81 398 LEU A O 1
ATOM 3206 N N . GLN A 1 399 ? 19.029 -32.168 -18.154 1.00 66.75 399 GLN A N 1
ATOM 3207 C CA . GLN A 1 399 ? 19.931 -31.022 -18.337 1.00 66.75 399 GLN A CA 1
ATOM 3208 C C . GLN A 1 399 ? 19.341 -29.766 -17.675 1.00 66.75 399 GLN A C 1
ATOM 3210 O O . GLN A 1 399 ? 18.146 -29.517 -17.841 1.00 66.75 399 GLN A O 1
ATOM 3215 N N . PRO A 1 400 ? 20.134 -28.970 -16.930 1.00 74.12 400 PRO A N 1
ATOM 3216 C CA . PRO A 1 400 ? 19.646 -27.722 -16.356 1.00 74.12 400 PRO A CA 1
ATOM 3217 C C . PRO A 1 400 ? 19.500 -26.631 -17.413 1.00 74.12 400 PRO A C 1
ATOM 3219 O O . PRO A 1 400 ? 20.441 -26.334 -18.149 1.00 74.12 400 PRO A O 1
ATOM 3222 N N . GLU A 1 401 ? 18.354 -25.960 -17.389 1.00 79.31 401 GLU A N 1
ATOM 3223 C CA . GLU A 1 401 ? 18.065 -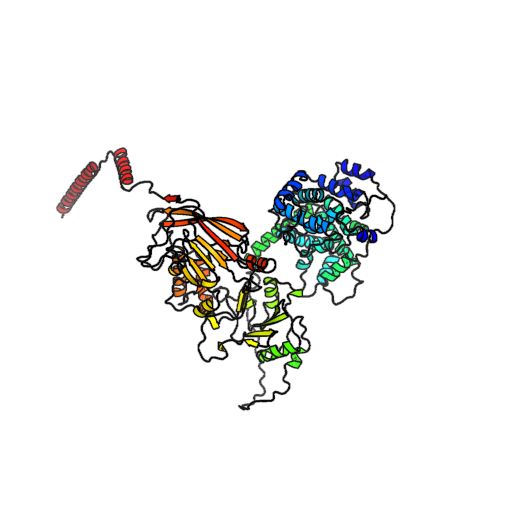24.766 -18.178 1.00 79.31 401 GLU A CA 1
ATOM 3224 C C . GLU A 1 401 ? 17.718 -23.594 -17.249 1.00 79.31 401 GLU A C 1
ATOM 3226 O O . GLU A 1 401 ? 17.107 -23.775 -16.191 1.00 79.31 401 GLU A O 1
ATOM 3231 N N . VAL A 1 402 ? 18.125 -22.377 -17.623 1.00 81.12 402 VAL A N 1
ATOM 3232 C CA . VAL A 1 402 ? 17.768 -21.163 -16.879 1.00 81.12 402 VAL A CA 1
ATOM 3233 C C . VAL A 1 402 ? 16.381 -20.705 -17.316 1.00 81.12 402 VAL A C 1
ATOM 3235 O O . VAL A 1 402 ? 16.219 -20.101 -18.366 1.00 81.12 402 VAL A O 1
ATOM 3238 N N . ILE A 1 403 ? 15.385 -20.985 -16.477 1.00 83.25 403 ILE A N 1
ATOM 3239 C CA . ILE A 1 403 ? 13.969 -20.673 -16.741 1.00 83.25 403 ILE A CA 1
ATOM 3240 C C . ILE A 1 403 ? 13.620 -19.225 -16.353 1.00 83.25 403 ILE A C 1
ATOM 3242 O O . ILE A 1 403 ? 12.690 -18.628 -16.886 1.00 83.25 403 ILE A O 1
ATOM 3246 N N . TYR A 1 404 ? 14.340 -18.655 -15.383 1.00 82.88 404 TYR A N 1
ATOM 3247 C CA . TYR A 1 404 ? 14.082 -17.313 -14.871 1.00 82.88 404 TYR A CA 1
ATOM 3248 C C . TYR A 1 404 ? 15.369 -16.659 -14.374 1.00 82.88 404 TYR A C 1
ATOM 3250 O O . TYR A 1 404 ? 16.191 -17.285 -13.707 1.00 82.88 404 TYR A O 1
ATOM 3258 N N . SER A 1 405 ? 15.506 -15.367 -14.654 1.00 82.12 405 SER A N 1
ATOM 3259 C CA . SER A 1 405 ? 16.627 -14.530 -14.230 1.00 82.12 405 SER A CA 1
ATOM 3260 C C . SER A 1 405 ? 16.098 -13.152 -13.876 1.00 82.12 405 SER A C 1
ATOM 3262 O O . SER A 1 405 ? 15.396 -12.542 -14.683 1.00 82.12 405 SER A O 1
ATOM 3264 N N . SER A 1 406 ? 16.448 -12.639 -12.696 1.00 77.50 406 SER A N 1
ATOM 3265 C CA . SER A 1 406 ? 16.015 -11.308 -12.259 1.00 77.50 406 SER A CA 1
ATOM 3266 C C . SER A 1 406 ? 16.561 -10.176 -13.134 1.00 77.50 406 SER A C 1
ATOM 3268 O O . SER A 1 406 ? 15.938 -9.119 -13.216 1.00 77.50 406 SER A O 1
ATOM 3270 N N . ASN A 1 407 ? 17.682 -10.409 -13.824 1.00 73.75 407 ASN A N 1
ATOM 3271 C CA . ASN A 1 407 ? 18.285 -9.447 -14.748 1.00 73.75 407 ASN A CA 1
ATOM 3272 C C . ASN A 1 407 ? 17.487 -9.302 -16.054 1.00 73.75 407 ASN A C 1
ATOM 3274 O O . ASN A 1 407 ? 17.500 -8.233 -16.653 1.00 73.75 407 ASN A O 1
ATOM 3278 N N . GLU A 1 408 ? 16.800 -10.362 -16.487 1.00 70.38 408 GLU A N 1
ATOM 3279 C CA . GLU A 1 408 ? 16.078 -10.407 -17.769 1.00 70.38 408 GLU A CA 1
ATOM 3280 C C . GLU A 1 408 ? 14.562 -10.264 -17.578 1.00 70.38 408 GLU A C 1
ATOM 3282 O O . GLU A 1 408 ? 13.903 -9.519 -18.297 1.00 70.38 408 GLU A O 1
ATOM 3287 N N . HIS A 1 409 ? 14.014 -10.932 -16.562 1.00 64.62 409 HIS A N 1
ATOM 3288 C CA . HIS A 1 409 ? 12.575 -11.055 -16.312 1.00 64.62 409 HIS A CA 1
ATOM 3289 C C . HIS A 1 409 ? 12.081 -10.131 -15.182 1.00 64.62 409 HIS A C 1
ATOM 3291 O O . HIS A 1 409 ? 10.883 -10.052 -14.902 1.00 64.62 409 HIS A O 1
ATOM 3297 N N . GLY A 1 410 ? 13.000 -9.406 -14.533 1.00 69.06 410 GLY A N 1
ATOM 3298 C CA . GLY A 1 410 ? 12.717 -8.470 -13.448 1.00 69.06 410 GLY A CA 1
ATOM 3299 C C . GLY A 1 410 ? 12.603 -9.124 -12.066 1.00 69.06 410 GLY A C 1
ATOM 3300 O O . GLY A 1 410 ? 12.883 -10.301 -11.863 1.00 69.06 410 GLY A O 1
ATOM 3301 N N . VAL A 1 411 ? 12.193 -8.340 -11.068 1.00 74.69 411 VAL A N 1
ATOM 3302 C CA . VAL A 1 411 ? 12.158 -8.754 -9.646 1.00 74.69 411 VAL A CA 1
ATOM 3303 C C . VAL A 1 411 ? 10.740 -9.005 -9.115 1.00 74.69 411 VAL A C 1
ATOM 3305 O O . VAL A 1 411 ? 10.516 -9.080 -7.911 1.00 74.69 411 VAL A O 1
ATOM 3308 N N . CYS A 1 412 ? 9.751 -9.105 -10.005 1.00 76.94 412 CYS A N 1
ATOM 3309 C CA . CYS A 1 412 ? 8.356 -9.295 -9.620 1.00 76.94 412 CYS A CA 1
ATOM 3310 C C . CYS A 1 412 ? 8.059 -10.771 -9.322 1.00 76.94 412 CYS A C 1
ATOM 3312 O O . CYS A 1 412 ? 8.160 -11.612 -10.213 1.00 76.94 412 CYS A O 1
ATOM 3314 N N . LEU A 1 413 ? 7.593 -11.078 -8.105 1.00 74.81 413 LEU A N 1
ATOM 3315 C CA . LEU A 1 413 ? 7.204 -12.442 -7.724 1.00 74.81 413 LEU A CA 1
ATOM 3316 C C . LEU A 1 413 ? 6.092 -13.010 -8.616 1.00 74.81 413 LEU A C 1
ATOM 3318 O O . LEU A 1 413 ? 6.140 -14.178 -8.978 1.00 74.81 413 LEU A O 1
ATOM 3322 N N . THR A 1 414 ? 5.133 -12.192 -9.057 1.00 72.88 414 THR A N 1
ATOM 3323 C CA . THR A 1 414 ? 4.098 -12.637 -10.006 1.00 72.88 414 THR A CA 1
ATOM 3324 C C . THR A 1 414 ? 4.699 -13.079 -11.343 1.00 72.88 414 THR A C 1
ATOM 3326 O O . THR A 1 414 ? 4.254 -14.076 -11.902 1.00 72.88 414 THR A O 1
ATOM 3329 N N . ALA A 1 415 ? 5.727 -12.377 -11.835 1.00 74.56 415 ALA A N 1
ATOM 3330 C CA . ALA A 1 415 ? 6.423 -12.752 -13.066 1.00 74.56 415 ALA A CA 1
ATOM 3331 C C . ALA A 1 415 ? 7.226 -14.048 -12.874 1.00 74.56 415 ALA A C 1
ATOM 3333 O O . ALA A 1 415 ? 7.102 -14.965 -13.683 1.00 74.56 415 ALA A O 1
ATOM 3334 N N . PHE A 1 416 ? 7.951 -14.167 -11.756 1.00 80.50 416 PHE A N 1
ATOM 3335 C CA . PHE A 1 416 ? 8.636 -15.399 -11.348 1.00 80.50 416 PHE A CA 1
ATOM 3336 C C . PHE A 1 416 ? 7.688 -16.602 -11.343 1.00 80.50 416 PHE A C 1
ATOM 3338 O O . PHE A 1 416 ? 7.948 -17.635 -11.952 1.00 80.50 416 PHE A O 1
ATOM 3345 N N . TYR A 1 417 ? 6.533 -16.446 -10.716 1.00 80.06 417 TYR A N 1
ATOM 3346 C CA . TYR A 1 417 ? 5.532 -17.489 -10.579 1.00 80.06 417 TYR A CA 1
ATOM 3347 C C . TYR A 1 417 ? 4.795 -17.872 -11.863 1.00 80.06 417 TYR A C 1
ATOM 3349 O O . TYR A 1 417 ? 4.296 -18.998 -11.941 1.00 80.06 417 TYR A O 1
ATOM 3357 N N . MET A 1 418 ? 4.674 -16.950 -12.820 1.00 75.00 418 MET A N 1
ATOM 3358 C CA . MET A 1 418 ? 4.135 -17.232 -14.153 1.00 75.00 418 MET A CA 1
ATOM 3359 C C . MET A 1 418 ? 5.152 -17.987 -15.010 1.00 75.00 418 MET A C 1
ATOM 3361 O O . MET A 1 418 ? 4.767 -18.919 -15.706 1.00 75.00 418 MET A O 1
ATOM 3365 N N . ALA A 1 419 ? 6.435 -17.629 -14.912 1.00 76.38 419 ALA A N 1
ATOM 3366 C CA . ALA A 1 419 ? 7.509 -18.265 -15.671 1.00 76.38 419 ALA A CA 1
ATOM 3367 C C . ALA A 1 419 ? 7.860 -19.665 -15.136 1.00 76.38 419 ALA A C 1
ATOM 3369 O O . ALA A 1 419 ? 7.944 -20.624 -15.892 1.00 76.38 419 ALA A O 1
ATOM 3370 N N . VAL A 1 420 ? 8.027 -19.804 -13.818 1.00 81.38 420 VAL A N 1
ATOM 3371 C CA . VAL A 1 420 ? 8.539 -21.034 -13.181 1.00 81.38 420 VAL A CA 1
ATOM 3372 C C . VAL A 1 420 ? 7.407 -21.982 -12.751 1.00 81.38 420 VAL A C 1
ATOM 3374 O O . VAL A 1 420 ? 7.643 -23.131 -12.386 1.00 81.38 420 VAL A O 1
ATOM 3377 N N . GLY A 1 421 ? 6.151 -21.529 -12.819 1.00 76.75 421 GLY A N 1
ATOM 3378 C CA . GLY A 1 421 ? 4.981 -22.212 -12.265 1.00 76.75 421 GLY A CA 1
ATOM 3379 C C . GLY A 1 421 ? 4.860 -23.692 -12.631 1.00 76.75 421 GLY A C 1
ATOM 3380 O O . GLY A 1 421 ? 4.649 -24.510 -11.743 1.00 76.75 421 GLY A O 1
ATOM 3381 N N . SER A 1 422 ? 5.004 -24.062 -13.904 1.00 74.38 422 SER A N 1
ATOM 3382 C CA . SER A 1 422 ? 4.798 -25.436 -14.397 1.00 74.38 422 SER A CA 1
ATOM 3383 C C . SER A 1 422 ? 6.020 -26.355 -14.307 1.00 74.38 422 SER A C 1
ATOM 3385 O O . SER A 1 422 ? 5.894 -27.532 -14.633 1.00 74.38 422 SER A O 1
ATOM 3387 N N . TYR A 1 423 ? 7.181 -25.850 -13.887 1.00 78.06 423 TYR A N 1
ATOM 3388 C CA . TYR A 1 423 ? 8.429 -26.615 -13.880 1.00 78.06 423 TYR A CA 1
ATOM 3389 C C . TYR A 1 423 ? 8.635 -27.351 -12.551 1.00 78.06 423 TYR A C 1
ATOM 3391 O O . TYR A 1 423 ? 8.443 -26.778 -11.476 1.00 78.06 423 TYR A O 1
ATOM 3399 N N . GLU A 1 424 ? 9.044 -28.618 -12.628 1.00 79.31 424 GLU A N 1
ATOM 3400 C CA . GLU A 1 424 ? 9.349 -29.483 -11.485 1.00 79.31 424 GLU A CA 1
ATOM 3401 C C . GLU A 1 424 ? 10.419 -30.521 -11.866 1.00 79.31 424 GLU A C 1
ATOM 3403 O O . GLU A 1 424 ? 10.272 -31.169 -12.906 1.00 79.31 424 GLU A O 1
ATOM 3408 N N . PRO A 1 425 ? 11.459 -30.737 -11.040 1.00 80.50 425 PRO A N 1
ATOM 3409 C CA . PRO A 1 425 ? 11.893 -29.931 -9.890 1.00 80.50 425 PRO A CA 1
ATOM 3410 C C . PRO A 1 425 ? 12.630 -28.650 -10.330 1.00 80.50 425 PRO A C 1
ATOM 3412 O O . PRO A 1 425 ? 13.019 -28.511 -11.487 1.00 80.50 425 PRO A O 1
ATOM 3415 N N . THR A 1 426 ? 12.845 -27.702 -9.412 1.00 89.25 426 THR A N 1
ATOM 3416 C CA . THR A 1 426 ? 13.533 -26.428 -9.715 1.00 89.25 426 THR A CA 1
ATOM 3417 C C . THR A 1 426 ? 14.688 -26.155 -8.756 1.00 89.25 426 THR A C 1
ATOM 3419 O O . THR A 1 426 ? 14.659 -26.567 -7.600 1.00 89.25 426 THR A O 1
ATOM 3422 N N . ILE A 1 427 ? 15.719 -25.451 -9.230 1.00 89.69 427 ILE A N 1
ATOM 3423 C CA . ILE A 1 427 ? 16.836 -24.978 -8.401 1.00 89.69 427 ILE A CA 1
ATOM 3424 C C . ILE A 1 427 ? 16.740 -23.458 -8.333 1.00 89.69 427 ILE A C 1
ATOM 3426 O O . ILE A 1 427 ? 16.896 -22.775 -9.344 1.00 89.69 427 ILE A O 1
ATOM 3430 N N . LEU A 1 428 ? 16.480 -22.928 -7.143 1.00 91.00 428 LEU A N 1
ATOM 3431 C CA . LEU A 1 428 ? 16.500 -21.497 -6.880 1.00 91.00 428 LEU A CA 1
ATOM 3432 C C . LEU A 1 428 ? 17.905 -21.099 -6.431 1.00 91.00 428 LEU A C 1
ATOM 3434 O O . LEU A 1 428 ? 18.413 -21.642 -5.454 1.00 91.00 428 LEU A O 1
ATOM 3438 N N . VAL A 1 429 ? 18.517 -20.140 -7.122 1.00 91.50 429 VAL A N 1
ATOM 3439 C CA . VAL A 1 429 ? 19.859 -19.638 -6.806 1.00 91.50 429 VAL A CA 1
ATOM 3440 C C . VAL A 1 429 ? 19.793 -18.133 -6.607 1.00 91.50 429 VAL A C 1
ATOM 3442 O O . VAL A 1 429 ? 19.244 -17.415 -7.441 1.00 91.50 429 VAL A O 1
ATOM 3445 N N . ILE A 1 430 ? 20.363 -17.657 -5.506 1.00 90.12 430 ILE A N 1
ATOM 3446 C CA . ILE A 1 430 ? 20.373 -16.254 -5.113 1.00 90.12 430 ILE A CA 1
ATOM 3447 C C . ILE A 1 430 ? 21.826 -15.815 -4.948 1.00 90.12 430 ILE A C 1
ATOM 3449 O O . ILE A 1 430 ? 22.592 -16.424 -4.202 1.00 90.12 430 ILE A O 1
ATOM 3453 N N . LYS A 1 431 ? 22.187 -14.736 -5.651 1.00 87.44 431 LYS A N 1
ATOM 3454 C CA . LYS A 1 431 ? 23.435 -14.003 -5.442 1.00 87.44 431 LYS A CA 1
ATOM 3455 C C . LYS A 1 431 ? 23.131 -12.728 -4.667 1.00 87.44 431 LYS A C 1
ATOM 3457 O O . LYS A 1 431 ? 22.392 -11.876 -5.159 1.00 87.44 431 LYS A O 1
ATOM 3462 N N . ALA A 1 432 ? 23.675 -12.608 -3.464 1.00 77.56 432 ALA A N 1
ATOM 3463 C CA . ALA A 1 432 ? 23.529 -11.415 -2.645 1.00 77.56 432 ALA A CA 1
ATOM 3464 C C . ALA A 1 432 ? 24.525 -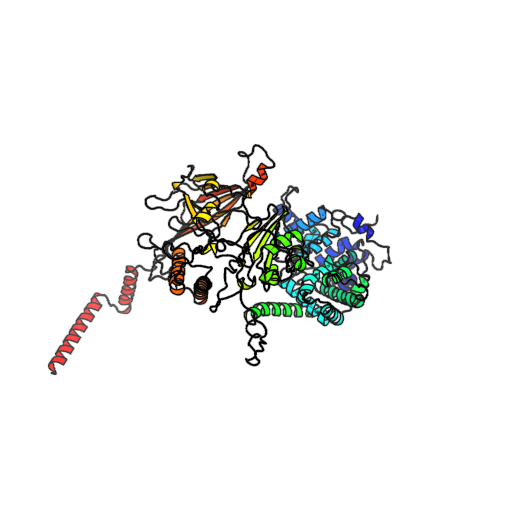10.311 -3.057 1.00 77.56 432 ALA A C 1
ATOM 3466 O O . ALA A 1 432 ? 25.478 -10.541 -3.801 1.00 77.56 432 ALA A O 1
ATOM 3467 N N . MET A 1 433 ? 24.293 -9.085 -2.576 1.00 76.50 433 MET A N 1
ATOM 3468 C CA . MET A 1 433 ? 25.110 -7.900 -2.906 1.00 76.50 433 MET A CA 1
ATOM 3469 C C . MET A 1 433 ? 26.540 -7.963 -2.342 1.00 76.50 433 MET A C 1
ATOM 3471 O O . MET A 1 433 ? 27.399 -7.197 -2.762 1.00 76.50 433 MET A O 1
ATOM 3475 N N . ASN A 1 434 ? 26.784 -8.858 -1.387 1.00 77.50 434 ASN A N 1
ATOM 3476 C CA . ASN A 1 434 ? 28.084 -9.178 -0.794 1.00 77.50 434 ASN A CA 1
ATOM 3477 C C . ASN A 1 434 ? 28.768 -10.379 -1.485 1.00 77.50 434 ASN A C 1
ATOM 3479 O O . ASN A 1 434 ? 29.657 -10.984 -0.896 1.00 77.50 434 ASN A O 1
ATOM 3483 N N . ASP A 1 435 ? 28.333 -10.742 -2.699 1.00 76.25 435 ASP A N 1
ATOM 3484 C CA . ASP A 1 435 ? 28.809 -11.891 -3.485 1.00 76.25 435 ASP A CA 1
ATOM 3485 C C . ASP A 1 435 ? 28.594 -13.276 -2.836 1.00 76.25 435 ASP A C 1
ATOM 3487 O O . ASP A 1 435 ? 29.074 -14.285 -3.357 1.00 76.25 435 ASP A O 1
ATOM 3491 N N . GLU A 1 436 ? 27.810 -13.370 -1.757 1.00 84.75 436 GLU A N 1
ATOM 3492 C CA . GLU A 1 436 ? 27.376 -14.657 -1.206 1.00 84.75 436 GLU A CA 1
ATOM 3493 C C . GLU A 1 436 ? 26.389 -15.345 -2.153 1.00 84.75 436 GLU A C 1
ATOM 3495 O O . GLU A 1 436 ? 25.486 -14.718 -2.719 1.00 84.75 436 GLU A O 1
ATOM 3500 N N . VAL A 1 437 ? 26.558 -16.657 -2.316 1.00 86.56 437 VAL A N 1
ATOM 3501 C CA . VAL A 1 437 ? 25.754 -17.474 -3.226 1.00 86.56 437 VAL A CA 1
ATOM 3502 C C . VAL A 1 437 ? 25.134 -18.610 -2.435 1.00 86.56 437 VAL A C 1
ATOM 3504 O O . VAL A 1 437 ? 25.834 -19.497 -1.939 1.00 86.56 437 VAL A O 1
ATOM 3507 N N . PHE A 1 438 ? 23.811 -18.591 -2.346 1.00 90.31 438 PHE A N 1
ATOM 3508 C CA . PHE A 1 438 ? 23.012 -19.590 -1.646 1.00 90.31 438 PHE A CA 1
ATOM 3509 C C . PHE A 1 438 ? 21.719 -19.865 -2.411 1.00 90.31 438 PHE A C 1
ATOM 3511 O O . PHE A 1 438 ? 21.373 -19.165 -3.364 1.00 90.31 438 PHE A O 1
ATOM 3518 N N . GLY A 1 439 ? 21.003 -20.915 -2.032 1.00 90.56 439 GLY A N 1
ATOM 3519 C CA . GLY A 1 439 ? 19.827 -21.326 -2.776 1.00 90.56 439 GLY A CA 1
ATOM 3520 C C . GLY A 1 439 ? 19.070 -22.486 -2.159 1.00 90.56 439 GLY A C 1
ATOM 3521 O O . GLY A 1 439 ? 19.338 -22.924 -1.039 1.00 90.56 439 GLY A O 1
ATOM 3522 N N . ALA A 1 440 ? 18.101 -22.974 -2.924 1.00 89.38 440 ALA A N 1
ATOM 3523 C CA . ALA A 1 440 ? 17.255 -24.092 -2.554 1.00 89.38 440 ALA A CA 1
ATOM 3524 C C . ALA A 1 440 ? 17.039 -25.028 -3.744 1.00 89.38 440 ALA A C 1
ATOM 3526 O O . ALA A 1 440 ? 16.775 -24.578 -4.859 1.00 89.38 440 ALA A O 1
ATOM 3527 N N . TYR A 1 441 ? 17.107 -26.333 -3.500 1.00 87.88 441 TYR A N 1
ATOM 3528 C CA . TYR A 1 441 ? 16.533 -27.326 -4.399 1.00 87.88 441 TYR A CA 1
ATOM 3529 C C . TYR A 1 441 ? 15.072 -27.529 -4.009 1.00 87.88 441 TYR A C 1
ATOM 3531 O O . TYR A 1 441 ? 14.783 -27.976 -2.901 1.00 87.88 441 TYR A O 1
ATOM 3539 N N . CYS A 1 442 ? 14.161 -27.195 -4.915 1.00 86.44 442 CYS A N 1
ATOM 3540 C CA . CYS A 1 442 ? 12.723 -27.256 -4.721 1.00 86.44 442 CYS A CA 1
ATOM 3541 C C . CYS A 1 442 ? 12.162 -28.472 -5.457 1.00 86.44 442 CYS A C 1
ATOM 3543 O O . CYS A 1 442 ? 12.111 -28.508 -6.688 1.00 86.44 442 CYS A O 1
ATOM 3545 N N . SER A 1 443 ? 11.739 -29.473 -4.687 1.00 74.81 443 SER A N 1
ATOM 3546 C CA . SER A 1 443 ? 11.320 -30.775 -5.218 1.00 74.81 443 SER A CA 1
ATOM 3547 C C . SER A 1 443 ? 9.989 -30.760 -5.976 1.00 74.81 443 SER A C 1
ATOM 3549 O O . SER A 1 443 ? 9.778 -31.642 -6.796 1.00 74.81 443 SER A O 1
ATOM 3551 N N . THR A 1 444 ? 9.118 -29.775 -5.731 1.00 74.69 444 THR A N 1
ATOM 3552 C CA . THR A 1 444 ? 7.768 -29.689 -6.317 1.00 74.69 444 THR A CA 1
ATOM 3553 C C . THR A 1 444 ? 7.557 -28.412 -7.122 1.00 74.69 444 THR A C 1
ATOM 3555 O O . THR A 1 444 ? 8.141 -27.373 -6.805 1.00 74.69 444 THR A O 1
ATOM 3558 N N . SER A 1 445 ? 6.640 -28.461 -8.088 1.00 80.88 445 SER A N 1
ATOM 3559 C CA . SER A 1 445 ? 6.193 -27.315 -8.882 1.00 80.88 445 SER A CA 1
ATOM 3560 C C . SER A 1 445 ? 5.690 -26.135 -8.036 1.00 80.88 445 SER A C 1
ATOM 3562 O O . SER A 1 445 ? 4.926 -26.296 -7.083 1.00 80.88 445 SER A O 1
ATOM 3564 N N . TRP A 1 446 ? 6.027 -24.909 -8.451 1.00 80.38 446 TRP A N 1
ATOM 3565 C CA . TRP A 1 446 ? 5.529 -23.678 -7.824 1.00 80.38 446 TRP A CA 1
ATOM 3566 C C . TRP A 1 446 ? 4.039 -23.422 -8.074 1.00 80.38 446 TRP A C 1
ATOM 3568 O O . TRP A 1 446 ? 3.445 -22.615 -7.359 1.00 80.38 446 TRP A O 1
ATOM 3578 N N . ASN A 1 447 ? 3.414 -24.088 -9.054 1.00 75.19 447 ASN A N 1
ATOM 3579 C CA . ASN A 1 447 ? 1.959 -24.087 -9.236 1.00 75.19 447 ASN A CA 1
ATOM 3580 C C . ASN A 1 447 ? 1.234 -24.877 -8.146 1.00 75.19 447 ASN A C 1
ATOM 3582 O O . ASN A 1 447 ? 0.033 -24.672 -7.974 1.00 75.19 447 ASN A O 1
ATOM 3586 N N . ALA A 1 448 ? 1.932 -25.714 -7.369 1.00 69.88 448 ALA A N 1
ATOM 3587 C CA . ALA A 1 448 ? 1.343 -26.377 -6.211 1.00 69.88 448 ALA A CA 1
ATOM 3588 C C . ALA A 1 448 ? 0.811 -25.370 -5.171 1.00 69.88 448 ALA A C 1
ATOM 3590 O O . ALA A 1 448 ? -0.157 -25.684 -4.485 1.00 69.88 448 ALA A O 1
ATOM 3591 N N . ARG A 1 449 ? 1.311 -24.122 -5.154 1.00 65.00 449 ARG A N 1
ATOM 3592 C CA . ARG A 1 449 ? 0.722 -23.004 -4.384 1.00 65.00 449 ARG A CA 1
ATOM 3593 C C . ARG A 1 449 ? -0.741 -22.698 -4.747 1.00 65.00 449 ARG A C 1
ATOM 3595 O O . ARG A 1 449 ? -1.485 -22.140 -3.953 1.00 65.00 449 ARG A O 1
ATOM 3602 N N . ASN A 1 450 ? -1.136 -23.016 -5.982 1.00 62.34 450 ASN A N 1
ATOM 3603 C CA . ASN A 1 450 ? -2.492 -22.842 -6.504 1.00 62.34 450 ASN A CA 1
ATOM 3604 C C . ASN A 1 450 ? -3.278 -24.155 -6.488 1.00 62.34 450 ASN A C 1
ATOM 3606 O O . ASN A 1 450 ? -4.440 -24.163 -6.894 1.00 62.34 450 ASN A O 1
ATOM 3610 N N . SER A 1 451 ? -2.641 -25.268 -6.108 1.00 55.09 451 SER A N 1
ATOM 3611 C CA . SER A 1 451 ? -3.338 -26.540 -6.031 1.00 55.09 451 SER A CA 1
ATOM 3612 C C . SER A 1 451 ? -4.390 -26.453 -4.935 1.00 55.09 451 SER A C 1
ATOM 3614 O O . SER A 1 451 ? -4.160 -25.874 -3.868 1.00 55.09 451 SER A O 1
ATOM 3616 N N . CYS A 1 452 ? -5.560 -26.994 -5.249 1.00 45.72 452 CYS A N 1
ATOM 3617 C CA . CYS A 1 452 ? -6.660 -27.109 -4.319 1.00 45.72 452 CYS A CA 1
ATOM 3618 C C . CYS A 1 452 ? -6.968 -28.583 -4.082 1.00 45.72 452 CYS A C 1
ATOM 3620 O O . CYS A 1 452 ? -6.822 -29.408 -4.989 1.00 45.72 452 CYS A O 1
ATOM 3622 N N . ASP A 1 453 ? -7.392 -28.926 -2.870 1.00 42.91 453 ASP A N 1
ATOM 3623 C CA . ASP A 1 453 ? -8.001 -30.237 -2.629 1.00 42.91 453 ASP A CA 1
ATOM 3624 C C . ASP A 1 453 ? -9.399 -30.308 -3.217 1.00 42.91 453 ASP A C 1
ATOM 3626 O O . ASP A 1 453 ? -9.960 -29.294 -3.630 1.00 42.91 453 ASP A O 1
ATOM 3630 N N . GLY A 1 454 ? -9.964 -31.518 -3.241 1.00 41.25 454 GLY A N 1
ATOM 3631 C CA . GLY A 1 454 ? -11.308 -31.802 -3.750 1.00 41.25 454 GLY A CA 1
ATOM 3632 C C . GLY A 1 454 ? -12.445 -30.980 -3.120 1.00 41.25 454 GLY A C 1
ATOM 3633 O O . GLY A 1 454 ? -13.574 -31.102 -3.580 1.00 41.25 454 GLY A O 1
ATOM 3634 N N . GLU A 1 455 ? -12.161 -30.130 -2.125 1.00 38.00 455 GLU A N 1
ATOM 3635 C CA . GLU A 1 455 ? -13.104 -29.188 -1.504 1.00 38.00 455 GLU A CA 1
ATOM 3636 C C . GLU A 1 455 ? -12.846 -27.696 -1.837 1.00 38.00 455 GLU A C 1
ATOM 3638 O O . GLU A 1 455 ? -13.667 -26.852 -1.493 1.00 38.00 455 GLU A O 1
ATOM 3643 N N . ASN A 1 456 ? -11.840 -27.375 -2.670 1.00 40.00 456 ASN A N 1
ATOM 3644 C CA . ASN A 1 456 ? -11.605 -26.050 -3.282 1.00 40.00 456 ASN A CA 1
ATOM 3645 C C . ASN A 1 456 ? -10.892 -24.971 -2.420 1.00 40.00 456 ASN A C 1
ATOM 3647 O O . ASN A 1 456 ? -10.973 -23.779 -2.731 1.00 40.00 456 ASN A O 1
ATOM 3651 N N . LYS A 1 457 ? -10.113 -25.370 -1.407 1.00 38.69 457 LYS A N 1
ATOM 3652 C CA . LYS A 1 457 ? -9.128 -24.518 -0.693 1.00 38.69 457 LYS A CA 1
ATOM 3653 C C . LYS A 1 457 ? -7.758 -24.494 -1.337 1.00 38.69 457 LYS A C 1
ATOM 3655 O O . LYS A 1 457 ? -7.300 -25.532 -1.793 1.00 38.69 457 LYS A O 1
ATOM 3660 N N . ARG A 1 458 ? -7.044 -23.376 -1.217 1.00 45.81 458 ARG A N 1
ATOM 3661 C CA . ARG A 1 458 ? -5.645 -23.245 -1.652 1.00 45.81 458 ARG A CA 1
ATOM 3662 C C . ARG A 1 458 ? -4.676 -23.808 -0.613 1.00 45.81 458 ARG A C 1
ATOM 3664 O O . ARG A 1 458 ? -4.779 -23.452 0.550 1.00 45.81 458 ARG A O 1
ATOM 3671 N N . HIS A 1 459 ? -3.696 -24.605 -1.035 1.00 51.28 459 HIS A N 1
ATOM 3672 C CA . HIS A 1 459 ? -2.600 -25.039 -0.157 1.00 51.28 459 HIS A CA 1
ATOM 3673 C C . HIS A 1 459 ? -1.692 -23.874 0.249 1.00 51.28 459 HIS A C 1
ATOM 3675 O O . HIS A 1 459 ? -1.045 -23.266 -0.601 1.00 51.28 459 HIS A O 1
ATOM 3681 N N . THR A 1 460 ? -1.578 -23.610 1.554 1.00 52.66 460 THR A N 1
ATOM 3682 C CA . THR A 1 460 ? -0.628 -22.613 2.090 1.00 52.66 460 THR A CA 1
ATOM 3683 C C . THR A 1 460 ? 0.832 -23.107 2.033 1.00 52.66 460 THR A C 1
ATOM 3685 O O . THR A 1 460 ? 1.754 -22.302 1.908 1.00 52.66 460 THR A O 1
ATOM 3688 N N . TYR A 1 461 ? 1.056 -24.428 2.053 1.00 60.03 461 TYR A N 1
ATOM 3689 C CA . TYR A 1 461 ? 2.383 -25.057 2.045 1.00 60.03 461 TYR A CA 1
ATOM 3690 C C . TYR A 1 461 ? 2.440 -26.244 1.071 1.00 60.03 461 TYR A C 1
ATOM 3692 O O . TYR A 1 461 ? 1.478 -26.998 0.947 1.00 60.03 461 TYR A O 1
ATOM 3700 N N . PHE A 1 462 ? 3.570 -26.419 0.386 1.00 65.38 462 PHE A N 1
ATOM 3701 C CA . PHE A 1 462 ? 3.829 -27.488 -0.586 1.00 65.38 462 PHE A CA 1
ATOM 3702 C C . PHE A 1 462 ? 5.314 -27.909 -0.546 1.00 65.38 462 PHE A C 1
ATOM 3704 O O . PHE A 1 462 ? 6.102 -27.346 0.213 1.00 65.38 462 PHE A O 1
ATOM 3711 N N . GLY A 1 463 ? 5.710 -28.934 -1.305 1.00 64.94 463 GLY A N 1
ATOM 3712 C CA . GLY A 1 463 ? 7.071 -29.497 -1.258 1.00 64.94 463 GLY A CA 1
ATOM 3713 C C . GLY A 1 463 ? 7.148 -30.896 -0.650 1.00 64.94 463 GLY A C 1
ATOM 3714 O O . GLY A 1 463 ? 6.289 -31.299 0.132 1.00 64.94 463 GLY A O 1
ATOM 3715 N N . THR A 1 464 ? 8.196 -31.641 -1.007 1.00 65.25 464 THR A N 1
ATOM 3716 C CA . THR A 1 464 ? 8.535 -32.939 -0.396 1.00 65.25 464 THR A CA 1
ATOM 3717 C C . THR A 1 464 ? 9.771 -32.820 0.501 1.00 65.25 464 THR A C 1
ATOM 3719 O O . THR A 1 464 ? 10.519 -31.846 0.409 1.00 65.25 464 THR A O 1
ATOM 3722 N N . GLY A 1 465 ? 10.031 -33.844 1.323 1.00 63.56 465 GLY A N 1
ATOM 3723 C CA . GLY A 1 465 ? 11.227 -33.936 2.176 1.00 63.56 465 GLY A CA 1
ATOM 3724 C C . GLY A 1 465 ? 12.561 -34.038 1.420 1.00 63.56 465 GLY A C 1
ATOM 3725 O O . GLY A 1 465 ? 13.614 -34.136 2.039 1.00 63.56 465 GLY A O 1
ATOM 3726 N N . GLU A 1 466 ? 12.539 -34.010 0.086 1.00 68.38 466 GLU A N 1
ATOM 3727 C CA . GLU A 1 466 ? 13.739 -33.902 -0.744 1.00 68.38 466 GLU A CA 1
ATOM 3728 C C . GLU A 1 466 ? 14.169 -32.457 -1.001 1.00 68.38 466 GLU A C 1
ATOM 3730 O O . GLU A 1 466 ? 15.249 -32.235 -1.544 1.00 68.38 466 GLU A O 1
ATOM 3735 N N . THR A 1 467 ? 13.338 -31.473 -0.642 1.00 78.25 467 THR A N 1
ATOM 3736 C CA . THR A 1 467 ? 13.711 -30.058 -0.702 1.00 78.25 467 THR A CA 1
ATOM 3737 C C . THR A 1 467 ? 14.829 -29.788 0.307 1.00 78.25 467 THR A C 1
ATOM 3739 O O . THR A 1 467 ? 14.708 -30.126 1.484 1.00 78.25 467 THR A O 1
ATOM 3742 N N . PHE A 1 468 ? 15.920 -29.165 -0.137 1.00 81.88 468 PHE A N 1
ATOM 3743 C CA . PHE A 1 468 ? 17.053 -28.816 0.724 1.00 81.88 468 PHE A CA 1
ATOM 3744 C C . PHE A 1 468 ? 17.579 -27.420 0.407 1.00 81.88 468 PHE A C 1
ATOM 3746 O O . PHE A 1 468 ? 17.488 -26.951 -0.729 1.00 81.88 468 PHE A O 1
ATOM 3753 N N . LEU A 1 469 ? 18.156 -26.769 1.414 1.00 86.62 469 LEU A N 1
ATOM 3754 C CA . LEU A 1 469 ? 18.850 -25.493 1.249 1.00 86.62 469 LEU A CA 1
ATOM 3755 C C . LEU A 1 469 ? 20.345 -25.746 1.056 1.00 86.62 469 LEU A C 1
ATOM 3757 O O . LEU A 1 469 ? 20.882 -26.762 1.506 1.00 86.62 469 LEU A O 1
ATOM 3761 N N . PHE A 1 470 ? 21.036 -24.830 0.391 1.00 87.88 470 PHE A N 1
ATOM 3762 C CA . PHE A 1 470 ? 22.481 -24.913 0.230 1.00 87.88 470 PHE A CA 1
ATOM 3763 C C . PHE A 1 470 ? 23.141 -23.536 0.199 1.00 87.88 470 PHE A C 1
ATOM 3765 O O . PHE A 1 470 ? 22.545 -22.551 -0.233 1.00 87.88 470 PHE A O 1
ATOM 3772 N N . THR A 1 471 ? 24.411 -23.511 0.587 1.00 87.31 471 THR A N 1
ATOM 3773 C CA . THR A 1 471 ? 25.317 -22.368 0.449 1.00 87.31 471 THR A CA 1
ATOM 3774 C C . THR A 1 471 ? 26.530 -22.824 -0.356 1.00 87.31 471 THR A C 1
ATOM 3776 O O . THR A 1 471 ? 27.014 -23.936 -0.159 1.00 87.31 471 THR A O 1
ATOM 3779 N N . ILE A 1 472 ? 26.995 -21.996 -1.293 1.00 86.56 472 ILE A N 1
ATOM 3780 C CA . ILE A 1 472 ? 28.211 -22.225 -2.092 1.00 86.56 472 ILE A CA 1
ATOM 3781 C C . ILE A 1 472 ? 29.322 -21.260 -1.666 1.00 86.56 472 ILE A C 1
ATOM 3783 O O . ILE A 1 472 ? 30.477 -21.664 -1.562 1.00 86.56 472 ILE A O 1
ATOM 3787 N N . VAL A 1 473 ? 28.970 -19.999 -1.400 1.00 81.88 473 VAL A N 1
ATOM 3788 C CA . VAL A 1 473 ? 29.873 -18.944 -0.911 1.00 81.88 473 VAL A CA 1
ATOM 3789 C C . VAL A 1 473 ? 29.218 -18.327 0.330 1.00 81.88 473 VAL A C 1
ATOM 3791 O O . VAL A 1 473 ? 28.047 -17.956 0.220 1.00 81.88 473 VAL A O 1
ATOM 3794 N N . PRO A 1 474 ? 29.898 -18.214 1.490 1.00 73.12 474 PRO A N 1
ATOM 3795 C CA . PRO A 1 474 ? 31.350 -18.332 1.710 1.00 73.12 474 PRO A CA 1
ATOM 3796 C C . PRO A 1 474 ? 31.884 -19.760 1.927 1.00 73.12 474 PRO A C 1
ATOM 3798 O O . PRO A 1 474 ? 33.052 -20.012 1.648 1.00 73.12 474 PRO A O 1
ATOM 3801 N N . GLU A 1 475 ? 31.051 -20.696 2.388 1.00 78.19 475 GLU A N 1
ATOM 3802 C CA . GLU A 1 475 ? 31.417 -22.103 2.599 1.00 78.19 475 GLU A CA 1
ATOM 3803 C C . GLU A 1 475 ? 30.393 -23.013 1.911 1.00 78.19 475 GLU A C 1
ATOM 3805 O O . GLU A 1 475 ? 29.183 -22.786 2.000 1.00 78.19 475 GLU A O 1
ATOM 3810 N N . VAL A 1 476 ? 30.881 -24.053 1.232 1.00 83.25 476 VAL A N 1
ATOM 3811 C CA . VAL A 1 476 ? 30.040 -25.034 0.543 1.00 83.25 476 VAL A CA 1
ATOM 3812 C C . VAL A 1 476 ? 29.364 -25.933 1.577 1.00 83.25 476 VAL A C 1
ATOM 3814 O O . VAL A 1 476 ? 30.011 -26.785 2.185 1.00 83.25 476 VAL A O 1
ATOM 3817 N N . LYS A 1 477 ? 28.053 -25.770 1.767 1.00 81.19 477 LYS A N 1
ATOM 3818 C CA . LYS A 1 477 ? 27.286 -26.509 2.775 1.00 81.19 477 LYS A CA 1
ATOM 3819 C C . LYS A 1 477 ? 25.902 -26.888 2.262 1.00 81.19 477 LYS A C 1
ATOM 3821 O O . LYS A 1 477 ? 25.173 -26.053 1.731 1.00 81.19 477 LYS A O 1
ATOM 3826 N N . LYS A 1 478 ? 25.533 -28.156 2.452 1.00 82.38 478 LYS A N 1
ATOM 3827 C CA . LYS A 1 478 ? 24.186 -28.681 2.198 1.00 82.38 478 LYS A CA 1
ATOM 3828 C C . LYS A 1 478 ? 23.418 -28.729 3.517 1.00 82.38 478 LYS A C 1
ATOM 3830 O O . LYS A 1 478 ? 23.920 -29.274 4.496 1.00 82.38 478 LYS A O 1
ATOM 3835 N N . TYR A 1 479 ? 22.196 -28.213 3.518 1.00 81.06 479 TYR A N 1
ATOM 3836 C CA . TYR A 1 479 ? 21.261 -28.275 4.638 1.00 81.06 479 TYR A CA 1
ATOM 3837 C C . TYR A 1 479 ? 20.102 -29.202 4.249 1.00 81.06 479 TYR A C 1
ATOM 3839 O O . TYR A 1 479 ? 19.102 -28.735 3.688 1.00 81.06 479 TYR A O 1
ATOM 3847 N N . PRO A 1 480 ? 20.255 -30.526 4.447 1.00 70.56 480 PRO A N 1
ATOM 3848 C CA . PRO A 1 480 ? 19.206 -31.481 4.132 1.00 70.56 480 PRO A CA 1
ATOM 3849 C C . PRO A 1 480 ? 18.016 -31.308 5.074 1.00 70.56 480 PRO A C 1
ATOM 3851 O O . PRO A 1 480 ? 18.114 -30.726 6.157 1.00 70.56 480 PRO A O 1
ATOM 3854 N N . TRP A 1 481 ? 16.882 -31.862 4.668 1.00 67.31 481 TRP A N 1
ATOM 3855 C CA . TRP A 1 481 ? 15.742 -31.968 5.554 1.00 67.31 481 TRP A CA 1
ATOM 3856 C C . TRP A 1 481 ? 16.061 -32.846 6.777 1.00 67.31 481 TRP A C 1
ATOM 3858 O O . TRP A 1 481 ? 16.568 -33.958 6.641 1.00 67.31 481 TRP A O 1
ATOM 3868 N N . VAL A 1 482 ? 15.693 -32.368 7.970 1.00 59.81 482 VAL A N 1
ATOM 3869 C CA . VAL A 1 482 ? 15.923 -33.026 9.272 1.00 59.81 482 VAL A CA 1
ATOM 3870 C C . VAL A 1 482 ? 15.303 -34.434 9.358 1.00 59.81 482 VAL A C 1
ATOM 3872 O O . VAL A 1 482 ? 15.814 -35.297 10.069 1.00 59.81 482 VAL A O 1
ATOM 3875 N N . GLY A 1 483 ? 14.232 -34.701 8.600 1.00 56.56 483 GLY A N 1
ATOM 3876 C CA . GLY A 1 483 ? 13.611 -36.030 8.508 1.00 56.56 483 GLY A CA 1
ATOM 3877 C C . GLY A 1 483 ? 14.317 -37.016 7.570 1.00 56.56 483 GLY A C 1
ATOM 3878 O O . GLY A 1 483 ? 13.872 -38.149 7.454 1.00 56.56 483 GLY A O 1
ATOM 3879 N N . SER A 1 484 ? 15.409 -36.621 6.901 1.00 52.84 484 SER A N 1
ATOM 3880 C CA . SER A 1 484 ? 16.216 -37.531 6.072 1.00 52.84 484 SER A CA 1
ATOM 3881 C C . SER A 1 484 ? 17.226 -38.355 6.880 1.00 52.84 484 SER A C 1
ATOM 3883 O O . SER A 1 484 ? 17.735 -39.345 6.360 1.00 52.84 484 SER A O 1
ATOM 3885 N N . GLU A 1 485 ? 17.554 -37.938 8.107 1.00 51.16 485 GLU A N 1
ATOM 3886 C CA . GLU A 1 485 ? 18.566 -38.584 8.964 1.00 51.16 485 GLU A CA 1
ATOM 3887 C C . GLU A 1 485 ? 17.965 -39.242 10.216 1.00 51.16 485 GLU A C 1
ATOM 3889 O O . GLU A 1 485 ? 18.674 -39.912 10.964 1.00 51.16 485 GLU A O 1
ATOM 3894 N N . SER A 1 486 ? 16.662 -39.068 10.457 1.00 44.62 486 SER A N 1
ATOM 3895 C CA . SER A 1 486 ? 15.983 -39.564 11.652 1.00 44.62 486 SER A CA 1
ATOM 3896 C C . SER A 1 486 ? 14.849 -40.531 11.295 1.00 44.62 486 SER A C 1
ATOM 3898 O O . SER A 1 486 ? 13.874 -40.149 10.662 1.00 44.62 486 SER A O 1
ATOM 3900 N N . ASP A 1 487 ? 14.951 -41.781 11.762 1.00 45.50 487 ASP A N 1
ATOM 3901 C CA . ASP A 1 487 ? 13.870 -42.792 11.751 1.00 45.50 487 ASP A CA 1
ATOM 3902 C C . ASP A 1 487 ? 12.727 -42.449 12.741 1.00 45.50 487 ASP A C 1
ATOM 3904 O O . ASP A 1 487 ? 11.841 -43.262 13.012 1.00 45.50 487 ASP A O 1
ATOM 3908 N N . SER A 1 488 ? 12.750 -41.249 13.330 1.00 47.25 488 SER A N 1
ATOM 3909 C CA . SER A 1 488 ? 11.766 -40.768 14.293 1.00 47.25 488 SER A CA 1
ATOM 3910 C C . SER A 1 488 ? 10.756 -39.816 13.654 1.00 47.25 488 SER A C 1
ATOM 3912 O O . SER A 1 488 ? 11.042 -39.062 12.726 1.00 47.25 488 SER A O 1
ATOM 3914 N N . ASP A 1 489 ? 9.533 -39.853 14.180 1.00 53.03 489 ASP A N 1
ATOM 3915 C CA . ASP A 1 489 ? 8.410 -39.051 13.710 1.00 53.03 489 ASP A CA 1
ATOM 3916 C C . ASP A 1 489 ? 8.696 -37.552 13.934 1.00 53.03 489 ASP A C 1
ATOM 3918 O O . ASP A 1 489 ? 8.606 -37.032 15.048 1.00 53.03 489 ASP A O 1
ATOM 3922 N N . VAL A 1 490 ? 9.125 -36.854 12.878 1.00 52.28 490 VAL A N 1
ATOM 3923 C CA . VAL A 1 490 ? 9.534 -35.445 12.971 1.00 52.28 490 VAL A CA 1
ATOM 3924 C C . VAL A 1 490 ? 8.337 -34.512 13.216 1.00 52.28 490 VAL A C 1
ATOM 3926 O O . VAL A 1 490 ? 7.247 -34.733 12.664 1.00 52.28 490 VAL A O 1
ATOM 3929 N N . PRO A 1 491 ? 8.514 -33.446 14.026 1.00 47.28 491 PRO A N 1
ATOM 3930 C CA . PRO A 1 491 ? 7.446 -32.513 14.358 1.00 47.28 491 PRO A CA 1
ATOM 3931 C C . PRO A 1 491 ? 6.872 -31.855 13.103 1.00 47.28 491 PRO A C 1
ATOM 3933 O O . PRO A 1 491 ? 7.555 -31.651 12.103 1.00 47.28 491 PRO A O 1
ATOM 3936 N N . HIS A 1 492 ? 5.588 -31.513 13.160 1.00 46.53 492 HIS A N 1
ATOM 3937 C CA . HIS A 1 492 ? 4.843 -30.981 12.024 1.00 46.53 492 HIS A CA 1
ATOM 3938 C C . HIS A 1 492 ? 5.509 -29.744 11.380 1.00 46.53 492 HIS A C 1
ATOM 3940 O O . HIS A 1 492 ? 5.605 -29.644 10.160 1.00 46.53 492 HIS A O 1
ATOM 3946 N N . SER A 1 493 ? 6.049 -28.844 12.191 1.00 45.69 493 SER A N 1
ATOM 3947 C CA . SER A 1 493 ? 6.783 -27.676 11.719 1.00 45.69 493 SER A CA 1
ATOM 3948 C C . SER A 1 493 ? 8.022 -28.074 10.887 1.00 45.69 493 SER A C 1
ATOM 3950 O O . SER A 1 493 ? 8.260 -27.518 9.819 1.00 45.69 493 SER A O 1
ATOM 3952 N N . ALA A 1 494 ? 8.730 -29.141 11.263 1.00 48.72 494 ALA A N 1
ATOM 3953 C CA . ALA A 1 494 ? 9.841 -29.686 10.484 1.00 48.72 494 ALA A CA 1
ATOM 3954 C C . ALA A 1 494 ? 9.403 -30.356 9.164 1.00 48.72 494 ALA A C 1
ATOM 3956 O O . ALA A 1 494 ? 10.265 -30.705 8.365 1.00 48.72 494 ALA A O 1
ATOM 3957 N N . LYS A 1 495 ? 8.097 -30.534 8.914 1.00 50.66 495 LYS A N 1
ATOM 3958 C CA . LYS A 1 495 ? 7.516 -31.081 7.674 1.00 50.66 495 LYS A CA 1
ATOM 3959 C C . LYS A 1 495 ? 7.045 -29.972 6.695 1.00 50.66 495 LYS A C 1
ATOM 3961 O O . LYS A 1 495 ? 6.382 -30.277 5.705 1.00 50.66 495 LYS A O 1
ATOM 3966 N N . LEU A 1 496 ? 7.317 -28.691 6.977 1.00 57.31 496 LEU A N 1
ATOM 3967 C CA . LEU A 1 496 ? 6.941 -27.531 6.150 1.00 57.31 496 LEU A CA 1
ATOM 3968 C C . LEU A 1 496 ? 8.128 -27.043 5.302 1.00 57.31 496 LEU A C 1
ATOM 3970 O O . LEU A 1 496 ? 9.062 -26.422 5.812 1.00 57.31 496 LEU A O 1
ATOM 3974 N N . PHE A 1 497 ? 8.094 -27.328 3.995 1.00 66.62 497 PHE A N 1
ATOM 3975 C CA . PHE A 1 497 ? 9.258 -27.150 3.113 1.00 66.62 497 PHE A CA 1
ATOM 3976 C C . PHE A 1 497 ? 9.195 -25.935 2.220 1.00 66.62 497 PHE A C 1
ATOM 3978 O O . PHE A 1 497 ? 10.215 -25.280 2.050 1.00 66.62 497 PHE A O 1
ATOM 3985 N N . MET A 1 498 ? 8.039 -25.645 1.632 1.00 70.81 498 MET A N 1
ATOM 3986 C CA . MET A 1 498 ? 7.858 -24.502 0.750 1.00 70.81 498 MET A CA 1
ATOM 3987 C C . MET A 1 498 ? 6.508 -23.847 1.039 1.00 70.81 498 MET A C 1
ATOM 3989 O O . MET A 1 498 ? 5.504 -24.525 1.234 1.00 70.81 498 MET A O 1
ATOM 3993 N N . ALA A 1 499 ? 6.481 -22.523 1.061 1.00 72.69 499 ALA A N 1
ATOM 3994 C CA . ALA A 1 499 ? 5.276 -21.706 1.087 1.00 72.69 499 ALA A CA 1
ATOM 3995 C C . ALA A 1 499 ? 5.500 -20.544 0.125 1.00 72.69 499 ALA A C 1
ATOM 3997 O O . ALA A 1 499 ? 6.588 -19.972 0.085 1.00 72.69 499 ALA A O 1
ATOM 3998 N N . ALA A 1 500 ? 4.500 -20.192 -0.668 1.00 68.00 500 ALA A N 1
ATOM 3999 C CA . ALA A 1 500 ? 4.663 -19.164 -1.683 1.00 68.00 500 ALA A CA 1
ATOM 4000 C C . ALA A 1 500 ? 3.342 -18.434 -1.906 1.00 68.00 500 ALA A C 1
ATOM 4002 O O . ALA A 1 500 ? 2.338 -19.063 -2.233 1.00 68.00 500 ALA A O 1
ATOM 4003 N N . ASP A 1 501 ? 3.351 -17.111 -1.775 1.00 66.44 501 ASP A N 1
ATOM 4004 C CA . ASP A 1 501 ? 2.246 -16.237 -2.169 1.00 66.44 501 ASP A CA 1
ATOM 4005 C C . ASP A 1 501 ? 2.765 -15.119 -3.089 1.00 66.44 501 ASP A C 1
ATOM 4007 O O . ASP A 1 501 ? 3.968 -15.003 -3.323 1.00 66.44 501 ASP A O 1
ATOM 4011 N N . ASN A 1 502 ? 1.880 -14.250 -3.587 1.00 62.72 502 ASN A N 1
ATOM 4012 C CA . ASN A 1 502 ? 2.243 -13.144 -4.488 1.00 62.72 502 ASN A CA 1
ATOM 4013 C C . ASN A 1 502 ? 3.194 -12.085 -3.871 1.00 62.72 502 ASN A C 1
ATOM 4015 O O . ASN A 1 502 ? 3.530 -11.111 -4.545 1.00 62.72 502 ASN A O 1
ATOM 4019 N N . ARG A 1 503 ? 3.580 -12.220 -2.598 1.00 57.94 503 ARG A N 1
ATOM 4020 C CA . ARG A 1 503 ? 4.379 -11.275 -1.804 1.00 57.94 503 ARG A CA 1
ATOM 4021 C C . ARG A 1 503 ? 5.574 -11.920 -1.086 1.00 57.94 503 ARG A C 1
ATOM 4023 O O . ARG A 1 503 ? 6.447 -11.182 -0.645 1.00 57.94 503 ARG A O 1
ATOM 4030 N N . MET A 1 504 ? 5.643 -13.243 -0.973 1.00 68.88 504 MET A N 1
ATOM 4031 C CA . MET A 1 504 ? 6.712 -13.967 -0.288 1.00 68.88 504 MET A CA 1
ATOM 4032 C C . MET A 1 504 ? 6.975 -15.346 -0.901 1.00 68.88 504 MET A C 1
ATOM 4034 O O . MET A 1 504 ? 6.059 -16.045 -1.328 1.00 68.88 504 MET A O 1
ATOM 4038 N N . ILE A 1 505 ? 8.246 -15.750 -0.868 1.00 78.62 505 ILE A N 1
ATOM 4039 C CA . ILE A 1 505 ? 8.713 -17.129 -1.037 1.00 78.62 505 ILE A CA 1
ATOM 4040 C C . ILE A 1 505 ? 9.321 -17.542 0.302 1.00 78.62 505 ILE A C 1
ATOM 4042 O O . ILE A 1 505 ? 10.185 -16.844 0.829 1.00 78.62 505 ILE A O 1
ATOM 4046 N N . ASN A 1 506 ? 8.888 -18.669 0.847 1.00 75.19 506 ASN A N 1
ATOM 4047 C CA . ASN A 1 506 ? 9.453 -19.280 2.040 1.00 75.19 506 ASN A CA 1
ATOM 4048 C C . ASN A 1 506 ? 9.873 -20.707 1.698 1.00 75.19 506 ASN A C 1
ATOM 4050 O O . ASN A 1 506 ? 9.069 -21.477 1.176 1.00 75.19 506 ASN A O 1
ATOM 4054 N N . VAL A 1 507 ? 11.128 -21.053 1.974 1.00 75.12 507 VAL A N 1
ATOM 4055 C CA . VAL A 1 507 ? 11.642 -22.411 1.808 1.00 75.12 507 VAL A CA 1
ATOM 4056 C C . VAL A 1 507 ? 12.379 -22.801 3.087 1.00 75.12 507 VAL A C 1
ATOM 4058 O O . VAL A 1 507 ? 13.380 -22.181 3.431 1.00 75.12 507 VAL A O 1
ATOM 4061 N N . GLY A 1 508 ? 11.877 -23.824 3.783 1.00 67.00 508 GLY A N 1
ATOM 4062 C CA . GLY A 1 508 ? 12.512 -24.427 4.958 1.00 67.00 508 GLY A CA 1
ATOM 4063 C C . GLY A 1 508 ? 12.149 -23.812 6.314 1.00 67.00 508 GLY A C 1
ATOM 4064 O O . GLY A 1 508 ? 13.049 -23.462 7.074 1.00 67.00 508 GLY A O 1
ATOM 4065 N N . ALA A 1 509 ? 10.862 -23.726 6.672 1.00 55.59 509 ALA A N 1
ATOM 4066 C CA . ALA A 1 509 ? 10.456 -23.140 7.951 1.00 55.59 509 ALA A CA 1
ATOM 4067 C C . ALA A 1 509 ? 9.469 -24.005 8.741 1.00 55.59 509 ALA A C 1
ATOM 4069 O O . ALA A 1 509 ? 8.266 -23.993 8.494 1.00 55.59 509 ALA A O 1
ATOM 4070 N N . GLY A 1 510 ? 9.969 -24.603 9.821 1.00 52.06 510 GLY A N 1
ATOM 4071 C CA . GLY A 1 510 ? 9.145 -24.782 11.003 1.00 52.06 510 GLY A CA 1
ATOM 4072 C C . GLY A 1 510 ? 9.946 -25.187 12.233 1.00 52.06 510 GLY A C 1
ATOM 4073 O O . GLY A 1 510 ? 10.500 -26.278 12.340 1.00 52.06 510 GLY A O 1
ATOM 4074 N N . LEU A 1 511 ? 9.969 -24.263 13.187 1.00 51.34 511 LEU A N 1
ATOM 4075 C CA . LEU A 1 511 ? 10.606 -24.401 14.489 1.00 51.34 511 LEU A CA 1
ATOM 4076 C C . LEU A 1 511 ? 9.524 -24.483 15.571 1.00 51.34 511 LEU A C 1
ATOM 4078 O O . LEU A 1 511 ? 8.459 -23.881 15.437 1.00 51.34 511 LEU A O 1
ATOM 4082 N N . GLU A 1 512 ? 9.789 -25.234 16.636 1.00 55.66 512 GLU A N 1
ATOM 4083 C CA . GLU A 1 512 ? 8.947 -25.270 17.841 1.00 55.66 512 GLU A CA 1
ATOM 4084 C C . GLU A 1 512 ? 8.877 -23.893 18.515 1.00 55.66 512 GLU A C 1
ATOM 4086 O O . GLU A 1 512 ? 9.810 -23.099 18.396 1.00 55.66 512 GLU A O 1
ATOM 4091 N N . GLU A 1 513 ? 7.804 -23.610 19.263 1.00 57.16 513 GLU A N 1
ATOM 4092 C CA . GLU A 1 513 ? 7.591 -22.298 19.892 1.00 57.16 513 GLU A CA 1
ATOM 4093 C C . GLU A 1 513 ? 8.780 -21.836 20.744 1.00 57.16 513 GLU A C 1
ATOM 4095 O O . GLU A 1 513 ? 9.201 -20.687 20.615 1.00 57.16 513 GLU A O 1
ATOM 4100 N N . HIS A 1 514 ? 9.372 -22.742 21.526 1.00 65.19 514 HIS A N 1
ATOM 4101 C CA . HIS A 1 514 ? 10.565 -22.457 22.323 1.00 65.19 514 HIS A CA 1
ATOM 4102 C C . HIS A 1 514 ? 11.743 -22.003 21.452 1.00 65.19 514 HIS A C 1
ATOM 4104 O O . HIS A 1 514 ? 12.351 -20.968 21.709 1.00 65.19 514 HIS A O 1
ATOM 4110 N N . LYS A 1 515 ? 12.016 -22.724 20.358 1.00 67.19 515 LYS A N 1
ATOM 4111 C CA . LYS A 1 515 ? 13.098 -22.387 19.424 1.00 67.19 515 LYS A CA 1
ATOM 4112 C C . LYS A 1 515 ? 12.828 -21.086 18.669 1.00 67.19 515 LYS A C 1
ATOM 4114 O O . LYS A 1 515 ? 13.756 -20.332 18.403 1.00 67.19 515 LYS A O 1
ATOM 4119 N N . ARG A 1 516 ? 11.565 -20.785 18.341 1.00 70.69 516 ARG A N 1
ATOM 4120 C CA . ARG A 1 516 ? 11.194 -19.482 17.758 1.00 70.69 516 ARG A CA 1
ATOM 4121 C C . ARG A 1 516 ? 11.438 -18.342 18.738 1.00 70.69 516 ARG A C 1
ATOM 4123 O O . ARG A 1 516 ? 11.891 -17.285 18.315 1.00 70.69 516 ARG A O 1
ATOM 4130 N N . PHE A 1 517 ? 11.139 -18.553 20.021 1.00 78.31 517 PHE A N 1
ATOM 4131 C CA . PHE A 1 517 ? 11.398 -17.554 21.052 1.00 78.31 517 PHE A CA 1
ATOM 4132 C C . PHE A 1 517 ? 12.899 -17.293 21.207 1.00 78.31 517 PHE A C 1
ATOM 4134 O O . PHE A 1 517 ? 13.300 -16.134 21.265 1.00 78.31 517 PHE A O 1
ATOM 4141 N N . GLU A 1 518 ? 13.719 -18.349 21.201 1.00 80.19 518 GLU A N 1
ATOM 4142 C CA . GLU A 1 518 ? 15.186 -18.255 21.270 1.00 80.19 518 GLU A CA 1
ATOM 4143 C C . GLU A 1 518 ? 15.809 -17.556 20.055 1.00 80.19 518 GLU A C 1
ATOM 4145 O O . GLU A 1 518 ? 16.761 -16.797 20.214 1.00 80.19 518 GLU A O 1
ATOM 4150 N N . MET A 1 519 ? 15.289 -17.802 18.848 1.00 77.62 519 MET A N 1
ATOM 4151 C CA . MET A 1 519 ? 15.783 -17.160 17.622 1.00 77.62 519 MET A CA 1
ATOM 4152 C C . MET A 1 519 ? 15.224 -15.749 17.402 1.00 77.62 519 MET A C 1
ATOM 4154 O O . MET A 1 519 ? 15.803 -14.969 16.647 1.00 77.62 519 MET A O 1
ATOM 4158 N N . GLY A 1 520 ? 14.085 -15.422 18.014 1.00 78.88 520 GLY A N 1
ATOM 4159 C CA . GLY A 1 520 ? 13.493 -14.091 17.956 1.00 78.88 520 GLY A CA 1
ATOM 4160 C C . GLY A 1 520 ? 14.297 -13.065 18.757 1.00 78.88 520 GLY A C 1
ATOM 4161 O O . GLY A 1 520 ? 15.071 -13.406 19.650 1.00 78.88 520 GLY A O 1
ATOM 4162 N N . ILE A 1 521 ? 14.084 -11.776 18.474 1.00 84.38 521 ILE A N 1
ATOM 4163 C CA . ILE A 1 521 ? 14.731 -10.696 19.233 1.00 84.38 521 ILE A CA 1
ATOM 4164 C C . ILE A 1 521 ? 14.346 -10.832 20.710 1.00 84.38 521 ILE A C 1
ATOM 4166 O O . ILE A 1 521 ? 13.167 -10.972 21.052 1.00 84.38 521 ILE A O 1
ATOM 4170 N N . ASN A 1 522 ? 15.343 -10.810 21.594 1.00 86.25 522 ASN A N 1
ATOM 4171 C CA . ASN A 1 522 ? 15.105 -10.943 23.024 1.00 86.25 522 ASN A CA 1
ATOM 4172 C C . ASN A 1 522 ? 14.353 -9.699 23.555 1.00 86.25 522 ASN A C 1
ATOM 4174 O O . ASN A 1 522 ? 14.838 -8.577 23.383 1.00 86.25 522 ASN A O 1
ATOM 4178 N N . PRO A 1 523 ? 13.207 -9.866 24.243 1.00 86.38 523 PRO A N 1
ATOM 4179 C CA . PRO A 1 523 ? 12.436 -8.762 24.812 1.00 86.38 523 PRO A CA 1
ATOM 4180 C C . PRO A 1 523 ? 13.226 -7.778 25.686 1.00 86.38 523 PRO A C 1
ATOM 4182 O O . PRO A 1 523 ? 12.981 -6.575 25.624 1.00 86.38 523 PRO A O 1
ATOM 4185 N N . SER A 1 524 ? 14.179 -8.264 26.489 1.00 82.56 524 SER A N 1
ATOM 4186 C CA . SER A 1 524 ? 14.984 -7.406 27.375 1.00 82.56 524 SER A CA 1
ATOM 4187 C C . SER A 1 524 ? 15.989 -6.540 26.622 1.00 82.56 524 SER A C 1
ATOM 4189 O O . SER A 1 524 ? 16.503 -5.574 27.166 1.00 82.56 524 SER A O 1
ATOM 4191 N N . VAL A 1 525 ? 16.307 -6.946 25.397 1.00 84.38 525 VAL A N 1
ATOM 4192 C CA . VAL A 1 525 ? 17.287 -6.315 24.521 1.00 84.38 525 VAL A CA 1
ATOM 4193 C C . VAL A 1 525 ? 16.577 -5.336 23.580 1.00 84.38 525 VAL A C 1
ATOM 4195 O O . VAL A 1 525 ? 17.066 -4.243 23.335 1.00 84.38 525 VAL A O 1
ATOM 4198 N N . PHE A 1 526 ? 15.373 -5.693 23.128 1.00 89.12 526 PHE A N 1
ATOM 4199 C CA . PHE A 1 526 ? 14.486 -4.815 22.364 1.00 89.12 526 PHE A CA 1
ATOM 4200 C C . PHE A 1 526 ? 14.033 -3.578 23.158 1.00 89.12 526 PHE A C 1
ATOM 4202 O O . PHE A 1 526 ? 13.901 -2.488 22.601 1.00 89.12 526 PHE A O 1
ATOM 4209 N N . LEU A 1 527 ? 13.773 -3.737 24.459 1.00 90.50 527 LEU A N 1
ATOM 4210 C CA . LEU A 1 527 ? 13.334 -2.662 25.347 1.00 90.50 527 LEU A CA 1
ATOM 4211 C C . LEU A 1 527 ? 14.499 -2.162 26.216 1.00 90.50 527 LEU A C 1
ATOM 4213 O O . LEU A 1 527 ? 14.727 -2.689 27.302 1.00 90.50 527 LEU A O 1
ATOM 4217 N N . ASN A 1 528 ? 15.185 -1.108 25.767 1.00 86.56 528 ASN A N 1
ATOM 4218 C CA . ASN A 1 528 ? 16.323 -0.522 26.488 1.00 86.56 528 ASN A CA 1
ATOM 4219 C C . ASN A 1 528 ? 15.890 0.216 27.762 1.00 86.56 528 ASN A C 1
ATOM 4221 O O . ASN A 1 528 ? 16.424 -0.024 28.843 1.00 86.56 528 ASN A O 1
ATOM 4225 N N . THR A 1 529 ? 14.907 1.114 27.643 1.00 88.44 529 THR A N 1
ATOM 4226 C CA . THR A 1 529 ? 14.433 1.934 28.770 1.00 88.44 529 THR A CA 1
ATOM 4227 C C . THR A 1 529 ? 12.916 1.918 28.829 1.00 88.44 529 THR A C 1
ATOM 4229 O O . THR A 1 529 ? 12.255 2.117 27.812 1.00 88.44 529 THR A O 1
ATOM 4232 N N . CYS A 1 530 ? 12.360 1.741 30.028 1.00 92.69 530 CYS A N 1
ATOM 4233 C CA . CYS A 1 530 ? 10.929 1.854 30.293 1.00 92.69 530 CYS A CA 1
ATOM 4234 C C . CYS A 1 530 ? 10.692 2.716 31.531 1.00 92.69 530 CYS A C 1
ATOM 4236 O O . CYS A 1 530 ? 11.217 2.426 32.609 1.00 92.69 530 CYS A O 1
ATOM 4238 N N . SER A 1 531 ? 9.864 3.748 31.390 1.00 93.06 531 SER A N 1
ATOM 4239 C CA . SER A 1 531 ? 9.372 4.542 32.510 1.00 93.06 531 SER A CA 1
ATOM 4240 C C . SER A 1 531 ? 7.871 4.769 32.411 1.00 93.06 531 SER A C 1
ATOM 4242 O O . SER A 1 531 ? 7.346 5.029 31.335 1.00 93.06 531 SER A O 1
ATOM 4244 N N . PHE A 1 532 ? 7.184 4.702 33.546 1.00 92.88 532 PHE A N 1
ATOM 4245 C CA . PHE A 1 532 ? 5.773 5.035 33.677 1.00 92.88 532 PHE A CA 1
ATOM 4246 C C . PHE A 1 532 ? 5.566 5.908 34.918 1.00 92.88 532 PHE A C 1
ATOM 4248 O O . PHE A 1 532 ? 6.082 5.583 35.991 1.00 92.88 532 PHE A O 1
ATOM 4255 N N . ASN A 1 533 ? 4.828 7.017 34.794 1.00 89.25 533 ASN A N 1
ATOM 4256 C CA . ASN A 1 533 ? 4.633 7.997 35.880 1.00 89.25 533 ASN A CA 1
ATOM 4257 C C . ASN A 1 533 ? 5.956 8.466 36.529 1.00 89.25 533 ASN A C 1
ATOM 4259 O O . ASN A 1 533 ? 6.060 8.570 37.753 1.00 89.25 533 ASN A O 1
ATOM 4263 N N . GLY A 1 534 ? 7.005 8.667 35.725 1.00 85.69 534 GLY A N 1
ATOM 4264 C CA . GLY A 1 534 ? 8.334 9.067 36.206 1.00 85.69 534 GLY A CA 1
ATOM 4265 C C . GLY A 1 534 ? 9.086 8.008 37.026 1.00 85.69 534 GLY A C 1
ATOM 4266 O O . GLY A 1 534 ? 10.169 8.291 37.532 1.00 85.69 534 GLY A O 1
ATOM 4267 N N . LYS A 1 535 ? 8.551 6.787 37.161 1.00 89.44 535 LYS A N 1
ATOM 4268 C CA . LYS A 1 535 ? 9.224 5.640 37.792 1.00 89.44 535 LYS A CA 1
ATOM 4269 C C . LYS A 1 535 ? 9.701 4.666 36.724 1.00 89.44 535 LYS A C 1
ATOM 4271 O O . LYS A 1 535 ? 9.089 4.563 35.664 1.00 89.44 535 LYS A O 1
ATOM 4276 N N . ILE A 1 536 ? 10.795 3.959 36.986 1.00 90.06 536 ILE A N 1
ATOM 4277 C CA . ILE A 1 536 ? 11.293 2.906 36.091 1.00 90.06 536 ILE A CA 1
ATOM 4278 C C . ILE A 1 536 ? 10.340 1.705 36.180 1.00 90.06 536 ILE A C 1
ATOM 4280 O O . ILE A 1 536 ? 9.919 1.336 37.279 1.00 90.06 536 ILE A O 1
ATOM 4284 N N . CYS A 1 537 ? 9.974 1.121 35.037 1.00 89.50 537 CYS A N 1
ATOM 4285 C CA . CYS A 1 537 ? 9.074 -0.034 34.994 1.00 89.50 537 CYS A CA 1
ATOM 4286 C C . CYS A 1 537 ? 9.721 -1.269 35.638 1.00 89.50 537 CYS A C 1
ATOM 4288 O O . CYS A 1 537 ? 10.910 -1.525 35.449 1.00 89.50 537 CYS A O 1
ATOM 4290 N N . SER A 1 538 ? 8.935 -2.081 36.346 1.00 86.31 538 SER A N 1
ATOM 4291 C CA . SER A 1 538 ? 9.395 -3.380 36.840 1.00 86.31 538 SER A CA 1
ATOM 4292 C C . SER A 1 538 ? 9.257 -4.454 35.758 1.00 86.31 538 SER A C 1
ATOM 4294 O O . SER A 1 538 ? 8.328 -4.422 34.954 1.00 86.31 538 SER A O 1
ATOM 4296 N N . VAL A 1 539 ? 10.104 -5.490 35.799 1.00 82.88 539 VAL A N 1
ATOM 4297 C CA . VAL A 1 539 ? 9.956 -6.703 34.961 1.00 82.88 539 VAL A CA 1
ATOM 4298 C C . VAL A 1 539 ? 8.575 -7.343 35.150 1.00 82.88 539 VAL A C 1
ATOM 4300 O O . VAL A 1 539 ? 8.005 -7.925 34.235 1.00 82.88 539 VAL A O 1
ATOM 4303 N N . SER A 1 540 ? 8.000 -7.187 36.341 1.00 81.69 540 SER A N 1
ATOM 4304 C CA . SER A 1 540 ? 6.669 -7.687 36.679 1.00 81.69 540 SER A CA 1
ATOM 4305 C C . SER A 1 540 ? 5.513 -6.926 36.005 1.00 81.69 540 SER A C 1
ATOM 4307 O O . SER A 1 540 ? 4.397 -7.447 35.972 1.00 81.69 540 SER A O 1
ATOM 4309 N N . ASP A 1 541 ? 5.767 -5.726 35.470 1.00 85.19 541 ASP A N 1
ATOM 4310 C CA . ASP A 1 541 ? 4.796 -4.912 34.719 1.00 85.19 541 ASP A CA 1
ATOM 4311 C C . ASP A 1 541 ? 4.762 -5.287 33.229 1.00 85.19 541 ASP A C 1
ATOM 4313 O O . ASP A 1 541 ? 3.867 -4.862 32.493 1.00 85.19 541 ASP A O 1
ATOM 4317 N N . LEU A 1 542 ? 5.730 -6.094 32.790 1.00 89.00 542 LEU A N 1
ATOM 4318 C CA . LEU A 1 542 ? 5.892 -6.559 31.423 1.00 89.00 542 LEU A CA 1
ATOM 4319 C C . LEU A 1 542 ? 5.474 -8.032 31.317 1.00 89.00 542 LEU A C 1
ATOM 4321 O O . LEU A 1 542 ? 5.679 -8.855 32.214 1.00 89.00 542 LEU A O 1
ATOM 4325 N N . SER A 1 543 ? 4.849 -8.378 30.202 1.00 88.12 543 SER A N 1
ATOM 4326 C CA . SER A 1 543 ? 4.540 -9.757 29.825 1.00 88.12 543 SER A CA 1
ATOM 4327 C C . SER A 1 543 ? 4.958 -9.992 28.390 1.00 88.12 543 SER A C 1
ATOM 4329 O O . SER A 1 543 ? 4.674 -9.160 27.534 1.00 88.12 543 SER A O 1
ATOM 4331 N N . ASN A 1 544 ? 5.593 -11.130 28.140 1.00 88.38 544 ASN A N 1
ATOM 4332 C CA . ASN A 1 544 ? 6.045 -11.507 26.811 1.00 88.38 544 ASN A CA 1
ATOM 4333 C C . ASN A 1 544 ? 5.080 -12.540 26.231 1.00 88.38 544 ASN A C 1
ATOM 4335 O O . ASN A 1 544 ? 4.563 -13.384 26.965 1.00 88.38 544 ASN A O 1
ATOM 4339 N N . PHE A 1 545 ? 4.852 -12.475 24.927 1.00 83.19 545 PHE A N 1
ATOM 4340 C CA . PHE A 1 545 ? 4.116 -13.491 24.181 1.00 83.19 545 PHE A CA 1
ATOM 4341 C C . PHE A 1 545 ? 4.728 -13.642 22.787 1.00 83.19 545 PHE A C 1
ATOM 4343 O O . PHE A 1 545 ? 5.386 -12.721 22.301 1.00 83.19 545 PHE A O 1
ATOM 4350 N N . THR A 1 546 ? 4.531 -14.792 22.144 1.00 77.75 546 THR A N 1
ATOM 4351 C CA . THR A 1 546 ? 4.994 -15.006 20.767 1.00 77.75 546 THR A CA 1
ATOM 4352 C C . THR A 1 546 ? 3.838 -14.854 19.787 1.00 77.75 546 THR A C 1
ATOM 4354 O O . THR A 1 546 ? 2.720 -15.301 20.039 1.00 77.75 546 THR A O 1
ATOM 4357 N N . ASN A 1 547 ? 4.096 -14.199 18.660 1.00 76.94 547 ASN A N 1
ATOM 4358 C CA . ASN A 1 547 ? 3.177 -14.110 17.534 1.00 76.94 547 ASN A CA 1
ATOM 4359 C C . ASN A 1 547 ? 3.826 -14.761 16.304 1.00 76.94 547 ASN A C 1
ATOM 4361 O O . ASN A 1 547 ? 5.017 -14.585 16.056 1.00 76.94 547 ASN A O 1
ATOM 4365 N N . PHE A 1 548 ? 3.046 -15.511 15.521 1.00 70.50 548 PHE A N 1
ATOM 4366 C CA . PHE A 1 548 ? 3.558 -16.232 14.349 1.00 70.50 548 PHE A CA 1
ATOM 4367 C C . PHE A 1 548 ? 4.110 -15.307 13.254 1.00 70.50 548 PHE A C 1
ATOM 4369 O O . PHE A 1 548 ? 5.028 -15.701 12.540 1.00 70.50 548 PHE A O 1
ATOM 4376 N N . ARG A 1 549 ? 3.571 -14.091 13.123 1.00 73.06 549 ARG A N 1
ATOM 4377 C CA . ARG A 1 549 ? 3.950 -13.117 12.095 1.00 73.06 549 ARG A CA 1
ATOM 4378 C C . ARG A 1 549 ? 5.042 -12.155 12.553 1.00 73.06 549 ARG A C 1
ATOM 4380 O O . ARG A 1 549 ? 5.922 -11.821 11.768 1.00 73.06 549 ARG A O 1
ATOM 4387 N N . TYR A 1 550 ? 4.962 -11.692 13.799 1.00 78.31 550 TYR A N 1
ATOM 4388 C CA . TYR A 1 550 ? 5.830 -10.637 14.334 1.00 78.31 550 TYR A CA 1
ATOM 4389 C C . TYR A 1 550 ? 6.899 -11.140 15.318 1.00 78.31 550 TYR A C 1
ATOM 4391 O O . TYR A 1 550 ? 7.768 -10.370 15.715 1.00 78.31 550 TYR A O 1
ATOM 4399 N N . GLY A 1 551 ? 6.872 -12.420 15.697 1.00 81.25 551 GLY A N 1
ATOM 4400 C CA . GLY A 1 551 ? 7.836 -13.009 16.625 1.00 81.25 551 GLY A CA 1
ATOM 4401 C C . GLY A 1 551 ? 7.577 -12.616 18.081 1.00 81.25 551 GLY A C 1
ATOM 4402 O O . GLY A 1 551 ? 6.434 -12.598 18.544 1.00 81.25 551 GLY A O 1
ATOM 4403 N N . ASN A 1 552 ? 8.647 -12.338 18.823 1.00 88.50 552 ASN A N 1
ATOM 4404 C CA . ASN A 1 552 ? 8.583 -12.016 20.248 1.00 88.50 552 ASN A CA 1
ATOM 4405 C C . ASN A 1 552 ? 7.968 -10.627 20.469 1.00 88.50 552 ASN A C 1
ATOM 4407 O O . ASN A 1 552 ? 8.493 -9.622 19.998 1.00 88.50 552 ASN A O 1
ATOM 4411 N N . CYS A 1 553 ? 6.872 -10.570 21.221 1.00 89.44 553 CYS A N 1
ATOM 4412 C CA . CYS A 1 553 ? 6.126 -9.351 21.512 1.00 89.44 553 CYS A CA 1
ATOM 4413 C C . CYS A 1 553 ? 6.107 -9.059 23.020 1.00 89.44 553 CYS A C 1
ATOM 4415 O O . CYS A 1 553 ? 6.144 -9.974 23.847 1.00 89.44 553 CYS A O 1
ATOM 4417 N N . ILE A 1 554 ? 6.000 -7.774 23.377 1.00 91.94 554 ILE A N 1
ATOM 4418 C CA . ILE A 1 554 ? 5.958 -7.292 24.766 1.00 91.94 554 ILE A CA 1
ATOM 4419 C C . ILE A 1 554 ? 4.641 -6.557 25.011 1.00 91.94 554 ILE A C 1
ATOM 4421 O O . ILE A 1 554 ? 4.256 -5.672 24.249 1.00 91.94 554 ILE A O 1
ATOM 4425 N N . THR A 1 555 ? 3.976 -6.881 26.114 1.00 91.56 555 THR A N 1
ATOM 4426 C CA . THR A 1 555 ? 2.780 -6.192 26.601 1.00 91.56 555 THR A CA 1
ATOM 4427 C C . THR A 1 555 ? 3.067 -5.568 27.959 1.00 91.56 555 THR A C 1
ATOM 4429 O O . THR A 1 555 ? 3.413 -6.270 28.912 1.00 91.56 555 THR A O 1
ATOM 4432 N N . PHE A 1 556 ? 2.878 -4.254 28.055 1.00 92.81 556 PHE A N 1
ATOM 4433 C CA . PHE A 1 556 ? 2.940 -3.496 29.303 1.00 92.81 556 PHE A CA 1
ATOM 4434 C C . PHE A 1 556 ? 1.573 -3.483 30.002 1.00 92.81 556 PHE A C 1
ATOM 4436 O O . PHE A 1 556 ? 0.541 -3.340 29.351 1.00 92.81 556 PHE A O 1
ATOM 4443 N N . ASN A 1 557 ? 1.567 -3.593 31.334 1.00 91.56 557 ASN A N 1
ATOM 4444 C CA . ASN A 1 557 ? 0.380 -3.458 32.189 1.00 91.56 557 ASN A CA 1
ATOM 4445 C C . ASN A 1 557 ? -0.742 -4.493 31.932 1.00 91.56 557 ASN A C 1
ATOM 4447 O O . ASN A 1 557 ? -1.930 -4.191 32.066 1.00 91.56 557 ASN A O 1
ATOM 4451 N N . LYS A 1 558 ? -0.383 -5.737 31.582 1.00 86.88 558 LYS A N 1
ATOM 4452 C CA . LYS A 1 558 ? -1.351 -6.843 31.447 1.00 86.88 558 LYS A CA 1
ATOM 4453 C C . LYS A 1 558 ? -1.891 -7.259 32.820 1.00 86.88 558 LYS A C 1
ATOM 4455 O O . LYS A 1 558 ? -1.117 -7.513 33.745 1.00 86.88 558 LYS A O 1
ATOM 4460 N N . LYS A 1 559 ? -3.215 -7.400 32.957 1.00 82.38 559 LYS A N 1
ATOM 4461 C CA . LYS A 1 559 ? -3.833 -7.808 34.228 1.00 82.38 559 LYS A CA 1
ATOM 4462 C C . LYS A 1 559 ? -3.481 -9.256 34.584 1.00 82.38 559 LYS A C 1
ATOM 4464 O O . LYS A 1 559 ? -3.638 -10.164 33.768 1.00 82.38 559 LYS A O 1
ATOM 4469 N N . ARG A 1 560 ? -3.062 -9.487 35.832 1.00 76.06 560 ARG A N 1
ATOM 4470 C CA . ARG A 1 560 ? -2.770 -10.822 36.386 1.00 76.06 560 ARG A CA 1
ATOM 4471 C C . ARG A 1 560 ? -3.580 -11.068 37.659 1.00 76.06 560 ARG A C 1
ATOM 4473 O O . ARG A 1 560 ? -3.982 -10.129 38.343 1.00 76.06 560 ARG A O 1
ATOM 4480 N N . LYS A 1 561 ? -3.838 -12.339 37.986 1.00 71.19 561 LYS A N 1
ATOM 4481 C CA . LYS A 1 561 ? -4.530 -12.706 39.233 1.00 71.19 561 LYS A CA 1
ATOM 4482 C C . LYS A 1 561 ? -3.700 -12.219 40.431 1.00 71.19 561 LYS A C 1
ATOM 4484 O O . LYS A 1 561 ? -2.539 -12.591 40.546 1.00 71.19 561 LYS A O 1
ATOM 4489 N N . GLY A 1 562 ? -4.294 -11.391 41.293 1.00 71.00 562 GLY A N 1
ATOM 4490 C CA . GLY A 1 562 ? -3.655 -10.879 42.513 1.00 71.00 562 GLY A CA 1
ATOM 4491 C C . GLY A 1 562 ? -2.897 -9.553 42.375 1.00 71.00 562 GLY A C 1
ATOM 4492 O O . GLY A 1 562 ? -2.289 -9.122 43.349 1.00 71.00 562 GLY A O 1
ATOM 4493 N N . ARG A 1 563 ? -2.932 -8.887 41.209 1.00 77.25 563 ARG A N 1
ATOM 4494 C CA . ARG A 1 563 ? -2.327 -7.559 41.033 1.00 77.25 563 ARG A CA 1
ATOM 4495 C C . ARG A 1 563 ? -3.218 -6.633 40.214 1.00 77.25 563 ARG A C 1
ATOM 4497 O O . ARG A 1 563 ? -3.644 -6.989 39.115 1.00 77.25 563 ARG A O 1
ATOM 4504 N N . ASP A 1 564 ? -3.451 -5.437 40.741 1.00 80.06 564 ASP A N 1
ATOM 4505 C CA . ASP A 1 564 ? -4.207 -4.408 40.038 1.00 80.06 564 ASP A CA 1
ATOM 4506 C C . ASP A 1 564 ? -3.367 -3.743 38.938 1.00 80.06 564 ASP A C 1
ATOM 4508 O O . ASP A 1 564 ? -2.174 -3.494 39.145 1.00 80.06 564 ASP A O 1
ATOM 4512 N N . PRO A 1 565 ? -3.971 -3.431 37.775 1.00 85.62 565 PRO A N 1
ATOM 4513 C CA . PRO A 1 565 ? -3.299 -2.675 36.730 1.00 85.62 565 PRO A CA 1
ATOM 4514 C C . PRO A 1 565 ? -2.863 -1.293 37.216 1.00 85.62 565 PRO A C 1
ATOM 4516 O O . PRO A 1 565 ? -3.568 -0.626 37.981 1.00 85.62 565 PRO A O 1
ATOM 4519 N N . LEU A 1 566 ? -1.719 -0.841 36.712 1.00 89.06 566 LEU A N 1
ATOM 4520 C CA . LEU A 1 566 ? -1.202 0.499 36.942 1.00 89.06 566 LEU A CA 1
ATOM 4521 C C . LEU A 1 566 ? -2.174 1.539 36.374 1.00 89.06 566 LEU A C 1
ATOM 4523 O O . LEU A 1 566 ? -2.710 1.380 35.274 1.00 89.06 566 LEU A O 1
ATOM 4527 N N . LYS A 1 567 ? -2.387 2.615 37.134 1.00 88.00 567 LYS A N 1
ATOM 4528 C CA . LYS A 1 567 ? -3.257 3.741 36.777 1.00 88.00 567 LYS A CA 1
ATOM 4529 C C . LYS A 1 567 ? -2.443 5.029 36.759 1.00 88.00 567 LYS A C 1
ATOM 4531 O O . LYS A 1 567 ? -1.440 5.147 37.461 1.00 88.00 567 LYS A O 1
ATOM 4536 N N . THR A 1 568 ? -2.890 5.993 35.966 1.00 87.56 568 THR A N 1
ATOM 4537 C CA . THR A 1 568 ? -2.336 7.349 35.961 1.00 87.56 568 THR A CA 1
ATOM 4538 C C . THR A 1 568 ? -3.332 8.320 36.587 1.00 87.56 568 THR A C 1
ATOM 4540 O O . THR A 1 568 ? -4.544 8.136 36.457 1.00 87.56 568 THR A O 1
ATOM 4543 N N . THR A 1 569 ? -2.819 9.310 37.313 1.00 84.06 569 THR A N 1
ATOM 4544 C CA . THR A 1 569 ? -3.605 10.336 38.018 1.00 84.06 569 THR A CA 1
ATOM 4545 C C . THR A 1 569 ? -3.492 11.710 37.373 1.00 84.06 569 THR A C 1
ATOM 4547 O O . THR A 1 569 ? -4.305 12.578 37.666 1.00 84.06 569 THR A O 1
ATOM 4550 N N . GLU A 1 570 ? -2.508 11.910 36.497 1.00 87.25 570 GLU A N 1
ATOM 4551 C CA . GLU A 1 570 ? -2.246 13.171 35.807 1.00 87.25 570 GLU A CA 1
ATOM 4552 C C . GLU A 1 570 ? -2.295 12.945 34.294 1.00 87.25 570 GLU A C 1
ATOM 4554 O O . GLU A 1 570 ? -1.994 11.854 33.807 1.00 87.25 570 GLU A O 1
ATOM 4559 N N . PHE A 1 571 ? -2.670 13.970 33.531 1.00 86.38 571 PHE A N 1
ATOM 4560 C CA . PHE A 1 571 ? -2.618 13.937 32.068 1.00 86.38 571 PHE A CA 1
ATOM 4561 C C . PHE A 1 571 ? -1.328 14.576 31.548 1.00 86.38 571 PHE A C 1
ATOM 4563 O O . PHE A 1 571 ? -0.654 15.335 32.243 1.00 86.38 571 PHE A O 1
ATOM 4570 N N . GLY A 1 572 ? -1.031 14.322 30.277 1.00 85.94 572 GLY A N 1
ATOM 4571 C CA . GLY A 1 572 ? 0.118 14.904 29.600 1.00 85.94 572 GLY A CA 1
ATOM 4572 C C . GLY A 1 572 ? 1.364 14.029 29.648 1.00 85.94 572 GLY A C 1
ATOM 4573 O O . GLY A 1 572 ? 1.362 12.896 30.117 1.00 85.94 572 GLY A O 1
ATOM 4574 N N . TYR A 1 573 ? 2.442 14.568 29.085 1.00 86.25 573 TYR A N 1
ATOM 4575 C CA . TYR A 1 573 ? 3.626 13.791 28.737 1.00 86.25 573 TYR A CA 1
ATOM 4576 C C . TYR A 1 573 ? 4.275 13.104 29.945 1.00 86.25 573 TYR A C 1
ATOM 4578 O O . TYR A 1 573 ? 4.556 11.919 29.873 1.00 86.25 573 TYR A O 1
ATOM 4586 N N . LYS A 1 574 ? 4.469 13.813 31.066 1.00 86.06 574 LYS A N 1
ATOM 4587 C CA . LYS A 1 574 ? 5.250 13.335 32.228 1.00 86.06 574 LYS A CA 1
ATOM 4588 C C . LYS A 1 574 ? 4.647 12.123 32.950 1.00 86.06 574 LYS A C 1
ATOM 4590 O O . LYS A 1 574 ? 5.374 11.357 33.577 1.00 86.06 574 LYS A O 1
ATOM 4595 N N . SER A 1 575 ? 3.329 11.973 32.890 1.00 87.25 575 SER A N 1
ATOM 4596 C CA . SER A 1 575 ? 2.572 10.883 33.514 1.00 87.25 575 SER A CA 1
ATOM 4597 C C . SER A 1 575 ? 2.264 9.745 32.531 1.00 87.25 575 SER A C 1
ATOM 4599 O O . SER A 1 575 ? 1.417 8.886 32.790 1.00 87.25 575 SER A O 1
ATOM 4601 N N . GLY A 1 576 ? 2.929 9.757 31.373 1.00 91.38 576 GLY A N 1
ATOM 4602 C CA . GLY A 1 576 ? 2.826 8.735 30.347 1.00 91.38 576 GLY A CA 1
ATOM 4603 C C . GLY A 1 576 ? 3.746 7.538 30.568 1.00 91.38 576 GLY A C 1
ATOM 4604 O O . GLY A 1 576 ? 4.508 7.447 31.532 1.00 91.38 576 GLY A O 1
ATOM 4605 N N . LEU A 1 577 ? 3.657 6.611 29.621 1.00 94.69 577 LEU A N 1
ATOM 4606 C CA . LEU A 1 577 ? 4.613 5.544 29.381 1.00 94.69 577 LEU A CA 1
ATOM 4607 C C . LEU A 1 577 ? 5.664 6.047 28.389 1.00 94.69 577 LEU A C 1
ATOM 4609 O O . LEU A 1 577 ? 5.321 6.441 27.278 1.00 94.69 577 LEU A O 1
ATOM 4613 N N . HIS A 1 578 ? 6.931 5.994 28.772 1.00 94.19 578 HIS A N 1
ATOM 4614 C CA . HIS A 1 578 ? 8.076 6.350 27.946 1.00 94.19 578 HIS A CA 1
ATOM 4615 C C . HIS A 1 578 ? 8.927 5.111 27.712 1.00 94.19 578 HIS A C 1
ATOM 4617 O O . HIS A 1 578 ? 9.417 4.502 28.664 1.00 94.19 578 HIS A O 1
ATOM 4623 N N . LEU A 1 579 ? 9.109 4.754 26.446 1.00 94.06 579 LEU A N 1
ATOM 4624 C CA . LEU A 1 579 ? 9.888 3.605 26.015 1.00 94.06 579 LEU A CA 1
ATOM 4625 C C . LEU A 1 579 ? 11.012 4.068 25.088 1.00 94.06 579 LEU A C 1
ATOM 4627 O O . LEU A 1 579 ? 10.795 4.892 24.197 1.00 94.06 579 LEU A O 1
ATOM 4631 N N . LEU A 1 580 ? 12.198 3.504 25.280 1.00 91.12 580 LEU A N 1
ATOM 4632 C CA . LEU A 1 580 ? 13.282 3.543 24.307 1.00 91.12 580 LEU A CA 1
ATOM 4633 C C . LEU A 1 580 ? 13.470 2.125 23.776 1.00 91.12 580 LEU A C 1
ATOM 4635 O O . LEU A 1 580 ? 13.815 1.222 24.538 1.00 91.12 580 LEU A O 1
ATOM 4639 N N . LEU A 1 581 ? 13.195 1.947 22.490 1.00 92.31 581 LEU A N 1
ATOM 4640 C CA . LEU A 1 581 ? 13.246 0.669 21.795 1.00 92.31 581 LEU A CA 1
ATOM 4641 C C . LEU A 1 581 ? 14.464 0.629 20.876 1.00 92.31 581 LEU A C 1
ATOM 4643 O O . LEU A 1 581 ? 14.777 1.633 20.230 1.00 92.31 581 LEU A O 1
ATOM 4647 N N . ASP A 1 582 ? 15.093 -0.535 20.786 1.00 89.38 58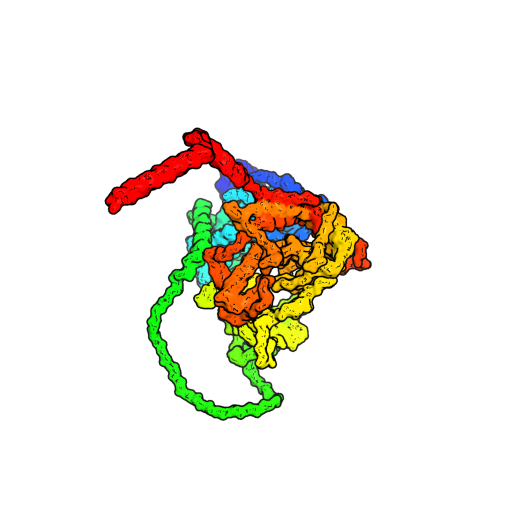2 ASP A N 1
ATOM 4648 C CA . ASP A 1 582 ? 16.138 -0.834 19.813 1.00 89.38 582 ASP A CA 1
ATOM 4649 C C . ASP A 1 582 ? 15.656 -1.957 18.894 1.00 89.38 582 ASP A C 1
ATOM 4651 O O . ASP A 1 582 ? 15.346 -3.069 19.324 1.00 89.38 582 ASP A O 1
ATOM 4655 N N . LEU A 1 583 ? 15.545 -1.639 17.608 1.00 87.00 583 LEU A N 1
ATOM 4656 C CA . LEU A 1 583 ? 15.105 -2.565 16.576 1.00 87.00 583 LEU A CA 1
ATOM 4657 C C . LEU A 1 583 ? 16.190 -3.563 16.177 1.00 87.00 583 LEU A C 1
ATOM 4659 O O . LEU A 1 583 ? 15.868 -4.499 15.454 1.00 87.00 583 LEU A O 1
ATOM 4663 N N . TYR A 1 584 ? 17.450 -3.373 16.582 1.00 82.62 584 TYR A N 1
ATOM 4664 C CA . TYR A 1 584 ? 18.558 -4.217 16.132 1.00 82.62 584 TYR A CA 1
ATOM 4665 C C . TYR A 1 584 ? 18.618 -4.285 14.602 1.00 82.62 584 TYR A C 1
ATOM 4667 O O . TYR A 1 584 ? 18.616 -5.357 14.000 1.00 82.62 584 TYR A O 1
ATOM 4675 N N . TYR A 1 585 ? 18.666 -3.110 13.963 1.00 78.44 585 TYR A N 1
ATOM 4676 C CA . TYR A 1 585 ? 18.585 -2.946 12.504 1.00 78.44 585 TYR A CA 1
ATOM 4677 C C . TYR A 1 585 ? 19.501 -3.903 11.717 1.00 78.44 585 TYR A C 1
ATOM 4679 O O . TYR A 1 585 ? 19.106 -4.407 10.672 1.00 78.44 585 TYR A O 1
ATOM 4687 N N . GLY A 1 586 ? 20.696 -4.211 12.235 1.00 72.75 586 GLY A N 1
ATOM 4688 C CA . GLY A 1 586 ? 21.638 -5.140 11.597 1.00 72.75 586 GLY A CA 1
ATOM 4689 C C . GLY A 1 586 ? 21.145 -6.589 11.450 1.00 72.75 586 GLY A C 1
ATOM 4690 O O . GLY A 1 586 ? 21.714 -7.328 10.656 1.00 72.75 586 GLY A O 1
ATOM 4691 N N . PHE A 1 587 ? 20.095 -6.993 12.173 1.00 74.69 587 PHE A N 1
ATOM 4692 C CA . PHE A 1 587 ? 19.487 -8.328 12.095 1.00 74.69 587 PHE A CA 1
ATOM 4693 C C . PHE A 1 587 ? 18.270 -8.390 11.163 1.00 74.69 587 PHE A C 1
ATOM 4695 O O . PHE A 1 587 ? 17.669 -9.453 10.998 1.00 74.69 587 PHE A O 1
ATOM 4702 N N . TYR A 1 588 ? 17.880 -7.270 10.548 1.00 74.88 588 TYR A N 1
ATOM 4703 C CA . TYR A 1 588 ? 16.816 -7.285 9.553 1.00 74.88 588 TYR A CA 1
ATOM 4704 C C . TYR A 1 588 ? 17.273 -8.034 8.301 1.00 74.88 588 TYR A C 1
ATOM 4706 O O . TYR A 1 588 ? 18.362 -7.815 7.775 1.00 74.88 588 TYR A O 1
ATOM 4714 N N . LEU A 1 589 ? 16.398 -8.895 7.786 1.00 71.94 589 LEU A N 1
ATOM 4715 C CA . LEU A 1 589 ? 16.608 -9.551 6.502 1.00 71.94 589 LEU A CA 1
ATOM 4716 C C . LEU A 1 589 ? 16.485 -8.522 5.369 1.00 71.94 589 LEU A C 1
ATOM 4718 O O . LEU A 1 589 ? 15.573 -7.696 5.377 1.00 71.94 589 LEU A O 1
ATOM 4722 N N . ASN A 1 590 ? 17.328 -8.630 4.338 1.00 56.56 590 ASN A N 1
ATOM 4723 C CA . ASN A 1 590 ? 17.311 -7.729 3.171 1.00 56.56 590 ASN A CA 1
ATOM 4724 C C . ASN A 1 590 ? 15.986 -7.743 2.373 1.00 56.56 590 ASN A C 1
ATOM 4726 O O . ASN A 1 590 ? 15.781 -6.891 1.512 1.00 56.56 590 ASN A O 1
ATOM 4730 N N . ILE A 1 591 ? 15.085 -8.695 2.645 1.00 56.19 591 ILE A N 1
ATOM 4731 C CA . ILE A 1 591 ? 13.746 -8.792 2.042 1.00 56.19 591 ILE A CA 1
ATOM 4732 C C . ILE A 1 591 ? 12.676 -7.986 2.801 1.00 56.19 591 ILE A C 1
ATOM 4734 O O . ILE A 1 591 ? 11.568 -7.794 2.303 1.00 56.19 591 ILE A O 1
ATOM 4738 N N . SER A 1 592 ? 12.975 -7.510 4.013 1.00 61.41 592 SER A N 1
ATOM 4739 C CA . SER A 1 592 ? 12.017 -6.779 4.842 1.00 61.41 592 SER A CA 1
ATOM 4740 C C . SER A 1 592 ? 11.705 -5.408 4.238 1.00 61.41 592 SER A C 1
ATOM 4742 O O . SER A 1 592 ? 12.487 -4.469 4.341 1.00 61.41 592 SER A O 1
ATOM 4744 N N . HIS A 1 593 ? 10.521 -5.275 3.634 1.00 63.91 593 HIS A N 1
ATOM 4745 C CA . HIS A 1 593 ? 10.073 -4.037 2.981 1.00 63.91 593 HIS A CA 1
ATOM 4746 C C . HIS A 1 593 ? 9.819 -2.864 3.943 1.00 63.91 593 HIS A C 1
ATOM 4748 O O . HIS A 1 593 ? 9.741 -1.717 3.507 1.00 63.91 593 HIS A O 1
ATOM 4754 N N . THR A 1 594 ? 9.643 -3.136 5.237 1.00 77.06 594 THR A N 1
ATOM 4755 C CA . THR A 1 594 ? 9.303 -2.132 6.251 1.00 77.06 594 THR A CA 1
ATOM 4756 C C . THR A 1 594 ? 10.170 -2.302 7.486 1.00 77.06 594 THR A C 1
ATOM 4758 O O . THR A 1 594 ? 10.271 -3.408 8.015 1.00 77.06 594 THR A O 1
ATOM 4761 N N . VAL A 1 595 ? 10.725 -1.196 7.979 1.00 84.25 595 VAL A N 1
ATOM 4762 C CA . VAL A 1 595 ? 11.527 -1.146 9.207 1.00 84.25 595 VAL A CA 1
ATOM 4763 C C . VAL A 1 595 ? 10.789 -0.296 10.233 1.00 84.25 595 VAL A C 1
ATOM 4765 O O . VAL A 1 595 ? 10.409 0.842 9.951 1.00 84.25 595 VAL A O 1
ATOM 4768 N N . GLY A 1 596 ? 10.556 -0.859 11.413 1.00 88.50 596 GLY A N 1
ATOM 4769 C CA . GLY A 1 596 ? 9.786 -0.218 12.472 1.00 88.50 596 GLY A CA 1
ATOM 4770 C C . GLY A 1 596 ? 9.237 -1.236 13.462 1.00 88.50 596 GLY A C 1
ATOM 4771 O O . GLY A 1 596 ? 9.387 -2.440 13.279 1.00 88.50 596 GLY A O 1
ATOM 4772 N N . ALA A 1 597 ? 8.561 -0.746 14.496 1.00 90.06 597 ALA A N 1
ATOM 4773 C CA . ALA A 1 597 ? 7.818 -1.589 15.431 1.00 90.06 597 ALA A CA 1
ATOM 4774 C C . ALA A 1 597 ? 6.310 -1.383 15.245 1.00 90.06 597 ALA A C 1
ATOM 4776 O O . ALA A 1 597 ? 5.865 -0.278 14.930 1.00 90.06 597 ALA A O 1
ATOM 4777 N N . LYS A 1 598 ? 5.509 -2.437 15.435 1.00 91.00 598 LYS A N 1
ATOM 4778 C CA . LYS A 1 598 ? 4.043 -2.340 15.449 1.00 91.00 598 LYS A CA 1
ATOM 4779 C C . LYS A 1 598 ? 3.560 -2.197 16.889 1.00 91.00 598 LYS A C 1
ATOM 4781 O O . LYS A 1 598 ? 3.938 -2.989 17.747 1.00 91.00 598 LYS A O 1
ATOM 4786 N N . VAL A 1 599 ? 2.730 -1.191 17.148 1.00 93.00 599 VAL A N 1
ATOM 4787 C CA . VAL A 1 599 ? 2.177 -0.887 18.472 1.00 93.00 599 VAL A CA 1
ATOM 4788 C C . VAL A 1 599 ? 0.665 -1.050 18.426 1.00 93.00 599 VAL A C 1
ATOM 4790 O O . VAL A 1 599 ? 0.000 -0.524 17.534 1.00 93.00 599 VAL A O 1
ATOM 4793 N N . PHE A 1 600 ? 0.122 -1.773 19.401 1.00 91.12 600 PHE A N 1
ATOM 4794 C CA . PHE A 1 600 ? -1.309 -2.007 19.561 1.00 91.12 600 PHE A CA 1
ATOM 4795 C C . PHE A 1 600 ? -1.726 -1.656 20.993 1.00 91.12 600 PHE A C 1
ATOM 4797 O O . PHE A 1 600 ? -1.052 -2.041 21.948 1.00 91.12 600 PHE A O 1
ATOM 4804 N N . ILE A 1 601 ? -2.818 -0.900 21.135 1.00 91.75 601 ILE A N 1
ATOM 4805 C CA . ILE A 1 601 ? -3.311 -0.385 22.417 1.00 91.75 601 ILE A CA 1
ATOM 4806 C C . ILE A 1 601 ? -4.663 -1.029 22.699 1.00 91.75 601 ILE A C 1
ATOM 4808 O O . ILE A 1 601 ? -5.599 -0.875 21.920 1.00 91.75 601 ILE A O 1
ATOM 4812 N N . HIS A 1 602 ? -4.765 -1.733 23.823 1.00 89.62 602 HIS A N 1
ATOM 4813 C CA . HIS A 1 602 ? -5.961 -2.479 24.201 1.00 89.62 602 HIS A CA 1
ATOM 4814 C C . HIS A 1 602 ? -6.245 -2.391 25.700 1.00 89.62 602 HIS A C 1
ATOM 4816 O O . HIS A 1 602 ? -5.409 -1.954 26.492 1.00 89.62 602 HIS A O 1
ATOM 4822 N N . GLU A 1 603 ? -7.449 -2.806 26.093 1.00 86.44 603 GLU A N 1
ATOM 4823 C CA . GLU A 1 603 ? -7.849 -2.860 27.498 1.00 86.44 603 GLU A CA 1
ATOM 4824 C C . GLU A 1 603 ? -7.121 -4.002 28.229 1.00 86.44 603 GLU A C 1
ATOM 4826 O O . GLU A 1 603 ? -6.820 -5.055 27.666 1.00 86.44 603 GLU A O 1
ATOM 4831 N N . THR A 1 604 ? -6.871 -3.814 29.523 1.00 85.81 604 THR A N 1
ATOM 4832 C CA . THR A 1 604 ? -6.002 -4.683 30.342 1.00 85.81 604 THR A CA 1
ATOM 4833 C C . THR A 1 604 ? -6.489 -6.130 30.500 1.00 85.81 604 THR A C 1
ATOM 4835 O O . THR A 1 604 ? -5.696 -7.011 30.847 1.00 85.81 604 THR A O 1
ATOM 4838 N N . ASN A 1 605 ? -7.786 -6.376 30.281 1.00 78.62 605 ASN A N 1
ATOM 4839 C CA . ASN A 1 605 ? -8.415 -7.700 30.352 1.00 78.62 605 ASN A CA 1
ATOM 4840 C C . ASN A 1 605 ? -8.423 -8.445 29.005 1.00 78.62 605 ASN A C 1
ATOM 4842 O O . ASN A 1 605 ? -8.741 -9.633 28.984 1.00 78.62 605 ASN A O 1
ATOM 4846 N N . GLU A 1 606 ? -8.145 -7.753 27.902 1.00 78.69 606 GLU A N 1
ATOM 4847 C CA . GLU A 1 606 ? -8.170 -8.327 26.559 1.00 78.69 606 GLU A CA 1
ATOM 4848 C C . GLU A 1 606 ? -6.801 -8.909 26.191 1.00 78.69 606 GLU A C 1
ATOM 4850 O O . GLU A 1 606 ? -5.759 -8.424 26.643 1.00 78.69 606 GLU A O 1
ATOM 4855 N N . ASP A 1 607 ? -6.800 -9.980 25.397 1.00 78.38 607 ASP A N 1
ATOM 4856 C CA . ASP A 1 607 ? -5.565 -10.575 24.901 1.00 78.38 607 ASP A CA 1
ATOM 4857 C C . ASP A 1 607 ? -5.065 -9.826 23.652 1.00 78.38 607 ASP A C 1
ATOM 4859 O O . ASP A 1 607 ? -5.867 -9.455 22.790 1.00 78.38 607 ASP A O 1
ATOM 4863 N N . PRO A 1 608 ? -3.747 -9.576 23.549 1.00 81.25 608 PRO A N 1
ATOM 4864 C CA . PRO A 1 608 ? -3.184 -8.770 22.475 1.00 81.25 608 PRO A CA 1
ATOM 4865 C C . PRO A 1 608 ? -3.340 -9.464 21.120 1.00 81.25 608 PRO A C 1
ATOM 4867 O O . PRO A 1 608 ? -3.081 -10.660 20.983 1.00 81.25 608 PRO A O 1
ATOM 4870 N N . ASN A 1 609 ? -3.704 -8.688 20.101 1.00 76.56 609 ASN A N 1
ATOM 4871 C CA . ASN A 1 609 ? -3.858 -9.175 18.738 1.00 76.56 609 ASN A CA 1
ATOM 4872 C C . ASN A 1 609 ? -3.237 -8.206 17.718 1.00 76.56 609 ASN A C 1
ATOM 4874 O O . ASN A 1 609 ? -3.948 -7.390 17.131 1.00 76.56 609 ASN A O 1
ATOM 4878 N N . PRO A 1 610 ? -1.919 -8.293 17.478 1.00 78.00 610 PRO A N 1
ATOM 4879 C CA . PRO A 1 610 ? -1.235 -7.376 16.577 1.00 78.00 610 PRO A CA 1
ATOM 4880 C C . PRO A 1 610 ? -1.551 -7.618 15.093 1.00 78.00 610 PRO A C 1
ATOM 4882 O O . PRO A 1 610 ? -1.069 -6.857 14.262 1.00 78.00 610 PRO A O 1
ATOM 4885 N N . ASP A 1 611 ? -2.299 -8.659 14.713 1.00 73.06 611 ASP A N 1
ATOM 4886 C CA . ASP A 1 611 ? -2.565 -8.971 13.301 1.00 73.06 611 ASP A CA 1
ATOM 4887 C C . ASP A 1 611 ? -3.725 -8.163 12.703 1.00 73.06 611 ASP A C 1
ATOM 4889 O O . ASP A 1 611 ? -3.635 -7.755 11.544 1.00 73.06 611 ASP A O 1
ATOM 4893 N N . GLU A 1 612 ? -4.771 -7.886 13.487 1.00 70.25 612 GLU A N 1
ATOM 4894 C CA . GLU A 1 612 ? -5.951 -7.129 13.032 1.00 70.25 612 GLU A CA 1
ATOM 4895 C C . GLU A 1 612 ? -5.771 -5.620 13.232 1.00 70.25 612 GLU A C 1
ATOM 4897 O O . GLU A 1 612 ? -5.983 -4.854 12.295 1.00 70.25 612 GLU A O 1
ATOM 4902 N N . ASP A 1 613 ? -5.300 -5.210 14.413 1.00 70.50 613 ASP A N 1
ATOM 4903 C CA . ASP A 1 613 ? -5.214 -3.807 14.823 1.00 70.50 613 ASP A CA 1
ATOM 4904 C C . ASP A 1 613 ? -3.774 -3.389 15.177 1.00 70.50 613 ASP A C 1
ATOM 4906 O O . ASP A 1 613 ? -2.894 -4.207 15.467 1.00 70.50 613 ASP A O 1
ATOM 4910 N N . GLY A 1 614 ? -3.519 -2.078 15.146 1.00 84.12 614 GLY A N 1
ATOM 4911 C CA . GLY A 1 614 ? -2.249 -1.462 15.540 1.00 84.12 614 GLY A CA 1
ATOM 4912 C C . GLY A 1 614 ? -1.582 -0.639 14.437 1.00 84.12 614 GLY A C 1
ATOM 4913 O O . GLY A 1 614 ? -1.798 -0.855 13.244 1.00 84.12 614 GLY A O 1
ATOM 4914 N N . PHE A 1 615 ? -0.731 0.298 14.845 1.00 88.88 615 PHE A N 1
ATOM 4915 C CA . PHE A 1 615 ? -0.040 1.244 13.967 1.00 88.88 615 PHE A CA 1
ATOM 4916 C C . PHE A 1 615 ? 1.477 1.022 13.986 1.00 88.88 615 PHE A C 1
ATOM 4918 O O . PHE A 1 615 ? 2.042 0.511 14.954 1.00 88.88 615 PHE A O 1
ATOM 4925 N N . LEU A 1 616 ? 2.148 1.391 12.894 1.00 89.69 616 LEU A N 1
ATOM 4926 C CA . LEU A 1 616 ? 3.601 1.274 12.758 1.00 89.69 616 LEU A CA 1
ATOM 4927 C C . LEU A 1 616 ? 4.289 2.551 13.262 1.00 89.69 616 LEU A C 1
ATOM 4929 O O . LEU A 1 616 ? 3.873 3.655 12.909 1.00 89.69 616 LEU A O 1
ATOM 4933 N N . ILE A 1 617 ? 5.364 2.401 14.035 1.00 92.38 617 ILE A N 1
ATOM 4934 C CA . ILE A 1 617 ? 6.227 3.502 14.486 1.00 92.38 617 ILE A CA 1
ATOM 4935 C C . ILE A 1 617 ? 7.571 3.475 13.756 1.00 92.38 617 ILE A C 1
ATOM 4937 O O . ILE A 1 617 ? 8.182 2.420 13.575 1.00 92.38 617 ILE A O 1
ATOM 4941 N N . THR A 1 618 ? 8.016 4.652 13.314 1.00 89.06 618 THR A N 1
ATOM 4942 C CA . THR A 1 618 ? 9.205 4.816 12.465 1.00 89.06 618 THR A CA 1
ATOM 4943 C C . THR A 1 618 ? 10.477 4.995 13.311 1.00 89.06 618 THR A C 1
ATOM 4945 O O . THR A 1 618 ? 10.438 5.786 14.262 1.00 89.06 618 THR A O 1
ATOM 4948 N N . PRO A 1 619 ? 11.600 4.324 12.967 1.00 90.88 619 PRO A N 1
ATOM 4949 C CA . PRO A 1 619 ? 12.910 4.535 13.597 1.00 90.88 619 PRO A CA 1
ATOM 4950 C C . PRO A 1 619 ? 13.462 5.943 13.379 1.00 90.88 619 PRO A C 1
ATOM 4952 O O . PRO A 1 619 ? 13.142 6.609 12.396 1.00 90.88 619 PRO A O 1
ATOM 4955 N N . GLY A 1 620 ? 14.259 6.412 14.338 1.00 87.44 620 GLY A N 1
ATOM 4956 C CA . GLY A 1 620 ? 14.917 7.720 14.317 1.00 87.44 620 GLY A CA 1
ATOM 4957 C C . GLY A 1 620 ? 14.039 8.900 14.745 1.00 87.44 620 GLY A C 1
ATOM 4958 O O . GLY A 1 620 ? 14.500 10.047 14.781 1.00 87.44 620 GLY A O 1
ATOM 4959 N N . TYR A 1 621 ? 12.788 8.626 15.113 1.00 90.44 621 TYR A N 1
ATOM 4960 C CA . TYR A 1 621 ? 11.830 9.613 15.594 1.00 90.44 621 TYR A CA 1
ATOM 4961 C C . TYR A 1 621 ? 11.405 9.330 17.038 1.00 90.44 621 TYR A C 1
ATOM 4963 O O . TYR A 1 621 ? 11.293 8.185 17.482 1.00 90.44 621 TYR A O 1
ATOM 4971 N N . GLU A 1 622 ? 11.122 10.410 17.759 1.00 91.94 622 GLU A N 1
ATOM 4972 C CA . GLU A 1 622 ? 10.307 10.404 18.962 1.00 91.94 622 GLU A CA 1
ATOM 4973 C C . GLU A 1 622 ? 8.830 10.406 18.552 1.00 91.94 622 GLU A C 1
ATOM 4975 O O . GLU A 1 622 ? 8.288 11.406 18.077 1.00 91.94 622 GLU A O 1
ATOM 4980 N N . ASN A 1 623 ? 8.195 9.250 18.708 1.00 94.38 623 ASN A N 1
ATOM 4981 C CA . ASN A 1 623 ? 6.794 9.007 18.411 1.00 94.38 623 ASN A CA 1
ATOM 4982 C C . ASN A 1 623 ? 5.983 9.248 19.687 1.00 94.38 623 ASN A C 1
ATOM 4984 O O . ASN A 1 623 ? 6.146 8.542 20.680 1.00 94.38 623 ASN A O 1
ATOM 4988 N N . SER A 1 624 ? 5.115 10.252 19.670 1.00 94.50 624 SER A N 1
ATOM 4989 C CA . SER A 1 624 ? 4.264 10.614 20.801 1.00 94.50 624 SER A CA 1
ATOM 4990 C C . SER A 1 624 ? 2.808 10.308 20.471 1.00 94.50 624 SER A C 1
ATOM 4992 O O . SER A 1 624 ? 2.230 10.853 19.534 1.00 94.50 624 SER A O 1
ATOM 4994 N N . VAL A 1 625 ? 2.214 9.406 21.240 1.00 95.44 625 VAL A N 1
ATOM 4995 C CA . VAL A 1 625 ? 0.855 8.904 21.066 1.00 95.44 625 VAL A CA 1
ATOM 4996 C C . VAL A 1 625 ? -0.004 9.466 22.186 1.00 95.44 625 VAL A C 1
ATOM 4998 O O . VAL A 1 625 ? 0.159 9.122 23.357 1.00 95.44 625 VAL A O 1
ATOM 5001 N N . SER A 1 626 ? -0.930 10.341 21.811 1.00 93.19 626 SER A N 1
ATOM 5002 C CA . SER A 1 626 ? -1.921 10.882 22.735 1.00 93.19 626 SER A CA 1
ATOM 5003 C C . SER A 1 626 ? -3.198 10.045 22.697 1.00 93.19 626 SER A C 1
ATOM 5005 O O . SER A 1 626 ? -3.713 9.747 21.618 1.00 93.19 626 SER A O 1
ATOM 5007 N N . LEU A 1 627 ? -3.694 9.652 23.871 1.00 93.56 627 LEU A N 1
ATOM 5008 C CA . LEU A 1 627 ? -4.857 8.783 24.034 1.00 93.56 627 LEU A CA 1
ATOM 5009 C C . LEU A 1 627 ? -6.060 9.542 24.585 1.00 93.56 627 LEU A C 1
ATOM 5011 O O . LEU A 1 627 ? -5.937 10.325 25.532 1.00 93.56 627 LEU A O 1
ATOM 5015 N N . LYS A 1 628 ? -7.239 9.221 24.046 1.00 92.38 628 LYS A N 1
ATOM 5016 C CA . LYS A 1 628 ? -8.544 9.572 24.619 1.00 92.38 628 LYS A CA 1
ATOM 5017 C C . LYS A 1 628 ? -9.366 8.313 24.841 1.00 92.38 628 LYS A C 1
ATOM 5019 O O . LYS A 1 628 ? -9.559 7.528 23.916 1.00 92.38 628 LYS A O 1
ATOM 5024 N N . ARG A 1 629 ? -9.868 8.125 26.061 1.00 91.50 629 ARG A N 1
ATOM 5025 C CA . ARG A 1 629 ? -10.651 6.940 26.416 1.00 91.50 629 ARG A CA 1
ATOM 5026 C C . ARG A 1 629 ? -12.123 7.144 26.074 1.00 91.50 629 ARG A C 1
ATOM 5028 O O . ARG A 1 629 ? -12.742 8.101 26.539 1.00 91.50 629 ARG A O 1
ATOM 5035 N N . THR A 1 630 ? -12.683 6.200 25.330 1.00 92.81 630 THR A N 1
ATOM 5036 C CA . THR A 1 630 ? -14.102 6.158 24.976 1.00 92.81 630 THR A CA 1
ATOM 5037 C C . THR A 1 630 ? -14.711 4.848 25.454 1.00 92.81 630 THR A C 1
ATOM 5039 O O . THR A 1 630 ? -14.158 3.775 25.233 1.00 92.81 630 THR A O 1
ATOM 5042 N N . VAL A 1 631 ? -15.856 4.918 26.121 1.00 93.38 631 VAL A N 1
ATOM 5043 C CA . VAL A 1 631 ? -16.576 3.770 26.670 1.00 93.38 631 VAL A CA 1
ATOM 5044 C C . VAL A 1 631 ? -17.957 3.725 26.037 1.00 93.38 631 VAL A C 1
ATOM 5046 O O . VAL A 1 631 ? -18.698 4.699 26.099 1.00 93.38 631 VAL A O 1
ATOM 5049 N N . HIS A 1 632 ? -18.327 2.588 25.457 1.00 91.88 632 HIS A N 1
ATOM 5050 C CA . HIS A 1 632 ? -19.698 2.336 25.023 1.00 91.88 632 HIS A CA 1
ATOM 5051 C C . HIS A 1 632 ? -20.361 1.342 25.970 1.00 91.88 632 HIS A C 1
ATOM 5053 O O . HIS A 1 632 ? -19.814 0.265 26.228 1.00 91.88 632 HIS A O 1
ATOM 5059 N N . ARG A 1 633 ? -21.548 1.711 26.453 1.00 92.81 633 ARG A N 1
ATOM 5060 C CA . ARG A 1 633 ? -22.446 0.878 27.252 1.00 92.81 633 ARG A CA 1
ATOM 5061 C C . ARG A 1 633 ? -23.701 0.586 26.439 1.00 92.81 633 ARG A C 1
ATOM 5063 O O . ARG A 1 633 ? -24.484 1.495 26.160 1.00 92.81 633 ARG A O 1
ATOM 5070 N N . ARG A 1 634 ? -23.855 -0.671 26.033 1.00 92.50 634 ARG A N 1
ATOM 5071 C CA . ARG A 1 634 ? -24.999 -1.172 25.259 1.00 92.50 634 ARG A CA 1
ATOM 5072 C C . ARG A 1 634 ? -25.977 -1.908 26.162 1.00 92.50 634 ARG A C 1
ATOM 5074 O O . ARG A 1 634 ? -25.598 -2.362 27.243 1.00 92.50 634 ARG A O 1
ATOM 5081 N N . LEU A 1 635 ? -27.214 -2.040 25.697 1.00 90.38 635 LEU A N 1
ATOM 5082 C CA . LEU A 1 635 ? -28.257 -2.771 26.412 1.00 90.38 635 LEU A CA 1
ATOM 5083 C C . LEU A 1 635 ? -28.346 -4.243 25.960 1.00 90.38 635 LEU A C 1
ATOM 5085 O O . LEU A 1 635 ? -28.220 -4.525 24.762 1.00 90.38 635 LEU A O 1
ATOM 5089 N N . PRO A 1 636 ? -28.551 -5.186 26.902 1.00 91.19 636 PRO A N 1
ATOM 5090 C CA . PRO A 1 636 ? -28.708 -6.607 26.590 1.00 91.19 636 PRO A CA 1
ATOM 5091 C C . PRO A 1 636 ? -30.070 -6.892 25.937 1.00 91.19 636 PRO A C 1
ATOM 5093 O O . PRO A 1 636 ? -30.891 -5.994 25.764 1.00 91.19 636 PRO A O 1
ATOM 5096 N N . ALA A 1 637 ? -30.344 -8.146 25.568 1.00 88.12 637 ALA A N 1
ATOM 5097 C CA . ALA A 1 637 ? -31.693 -8.542 25.144 1.00 88.12 637 ALA A CA 1
ATOM 5098 C C . ALA A 1 637 ? -32.724 -8.165 26.237 1.00 88.12 637 ALA A C 1
ATOM 5100 O O . ALA A 1 637 ? -32.418 -8.357 27.418 1.00 88.12 637 ALA A O 1
ATOM 5101 N N . PRO A 1 638 ? -33.909 -7.611 25.898 1.00 88.69 638 PRO A N 1
ATOM 5102 C CA . PRO A 1 638 ? -34.597 -7.617 24.596 1.00 88.69 638 PRO A CA 1
ATOM 5103 C C . PRO A 1 638 ? -34.319 -6.408 23.677 1.00 88.69 638 PRO A C 1
ATOM 5105 O O . PRO A 1 638 ? -35.013 -6.219 22.679 1.00 88.69 638 PRO A O 1
ATOM 5108 N N . TYR A 1 639 ? -33.342 -5.557 23.998 1.00 87.88 639 TYR A N 1
ATOM 5109 C CA . TYR A 1 639 ? -33.036 -4.367 23.199 1.00 87.88 639 TYR A CA 1
ATOM 5110 C C . TYR A 1 639 ? -32.249 -4.714 21.919 1.00 87.88 639 TYR A C 1
ATOM 5112 O O . TYR A 1 639 ? -31.581 -5.745 21.844 1.00 87.88 639 TYR A O 1
ATOM 5120 N N . LYS A 1 640 ? -32.298 -3.820 20.915 1.00 85.94 640 LYS A N 1
ATOM 5121 C CA . LYS A 1 640 ? -31.768 -4.013 19.544 1.00 85.94 640 LYS A CA 1
ATOM 5122 C C . LYS A 1 640 ? -30.363 -4.630 19.473 1.00 85.94 640 LYS A C 1
ATOM 5124 O O . LYS A 1 640 ? -30.104 -5.452 18.594 1.00 85.94 640 LYS A O 1
ATOM 5129 N N . ASP A 1 641 ? -29.465 -4.223 20.364 1.00 83.75 641 ASP A N 1
ATOM 5130 C CA . ASP A 1 641 ? -28.049 -4.594 20.305 1.00 83.75 641 ASP A CA 1
ATOM 5131 C C . ASP A 1 641 ? -27.754 -6.004 20.845 1.00 83.75 641 ASP A C 1
ATOM 5133 O O . ASP A 1 641 ? -26.675 -6.528 20.564 1.00 83.75 641 ASP A O 1
ATOM 5137 N N . HIS A 1 642 ? -28.688 -6.626 21.582 1.00 88.25 642 HIS A N 1
ATOM 5138 C CA . HIS A 1 642 ? -28.568 -7.985 22.136 1.00 88.25 642 HIS A CA 1
ATOM 5139 C C . HIS A 1 642 ? -27.192 -8.271 22.767 1.00 88.25 642 HIS A C 1
ATOM 5141 O O . HIS A 1 642 ? -26.598 -9.330 22.548 1.00 88.25 642 HIS A O 1
ATOM 5147 N N . CYS A 1 643 ? -26.640 -7.299 23.497 1.00 87.69 643 CYS A N 1
ATOM 5148 C CA . CYS A 1 643 ? -25.262 -7.392 23.962 1.00 87.69 643 CYS A CA 1
ATOM 5149 C C . CYS A 1 643 ? -25.086 -8.454 25.060 1.00 87.69 643 CYS A C 1
ATOM 5151 O O . CYS A 1 643 ? -26.026 -8.784 25.787 1.00 87.69 643 CYS A O 1
ATOM 5153 N N . VAL A 1 644 ? -23.856 -8.956 25.212 1.00 86.25 644 VAL A N 1
ATOM 5154 C CA . VAL A 1 644 ? -23.472 -9.914 26.264 1.00 86.25 644 VAL A CA 1
ATOM 5155 C C . VAL A 1 644 ? -22.261 -9.399 27.044 1.00 86.25 644 VAL A C 1
ATOM 5157 O O . VAL A 1 644 ? -21.385 -8.733 26.492 1.00 86.25 644 VAL A O 1
ATOM 5160 N N . ASN A 1 645 ? -22.205 -9.705 28.342 1.00 81.88 645 ASN A N 1
ATOM 5161 C CA . ASN A 1 645 ? -21.037 -9.447 29.182 1.00 81.88 645 ASN A CA 1
ATOM 5162 C C . ASN A 1 645 ? -20.066 -10.632 29.117 1.00 81.88 645 ASN A C 1
ATOM 5164 O O . ASN A 1 645 ? -20.363 -11.718 29.609 1.00 81.88 645 ASN A O 1
ATOM 5168 N N . TYR A 1 646 ? -18.890 -10.409 28.535 1.00 73.94 646 TYR A N 1
ATOM 5169 C CA . TYR A 1 646 ? -17.788 -11.372 28.526 1.00 73.94 646 TYR A CA 1
ATOM 5170 C C . TYR A 1 646 ? -17.021 -11.286 29.865 1.00 73.94 646 TYR A C 1
ATOM 5172 O O . TYR A 1 646 ? -15.981 -10.635 29.949 1.00 73.94 646 TYR A O 1
ATOM 5180 N N . ASP A 1 647 ? -17.576 -11.851 30.946 1.00 64.06 647 ASP A N 1
ATOM 5181 C CA . ASP A 1 647 ? -16.991 -11.776 32.301 1.00 64.06 647 ASP A CA 1
ATOM 5182 C C . ASP A 1 647 ? -15.879 -12.840 32.510 1.00 64.06 647 ASP A C 1
ATOM 5184 O O . ASP A 1 647 ? -16.106 -14.018 32.214 1.00 64.06 647 ASP A O 1
ATOM 5188 N N . PRO A 1 648 ? -14.684 -12.497 33.047 1.00 56.09 648 PRO A N 1
ATOM 5189 C CA . PRO A 1 648 ? -13.569 -13.439 33.213 1.00 56.09 648 PRO A CA 1
ATOM 5190 C C . PRO A 1 648 ? -13.757 -14.527 34.281 1.00 56.09 648 PRO A C 1
ATOM 5192 O O . PRO A 1 648 ? -12.866 -15.365 34.434 1.00 56.09 648 PRO A O 1
ATOM 5195 N N . LYS A 1 649 ? -14.828 -14.473 35.085 1.00 54.69 649 LYS A N 1
ATOM 5196 C CA . LYS A 1 649 ? -15.037 -15.393 36.219 1.00 54.69 649 LYS A CA 1
ATOM 5197 C C . LYS A 1 649 ? -15.639 -16.742 35.821 1.00 54.69 649 LYS A C 1
ATOM 5199 O O . LYS A 1 649 ? -15.289 -17.729 36.457 1.00 54.69 649 LYS A O 1
ATOM 5204 N N . ASP A 1 650 ? -16.453 -16.781 34.766 1.00 49.56 650 ASP A N 1
ATOM 5205 C CA . ASP A 1 650 ? -17.221 -17.976 34.371 1.00 49.56 650 ASP A CA 1
ATOM 5206 C C . ASP A 1 650 ? -16.869 -18.532 32.979 1.00 49.56 650 ASP A C 1
ATOM 5208 O O . ASP A 1 650 ? -17.384 -19.580 32.601 1.00 49.56 650 ASP A O 1
ATOM 5212 N N . ASN A 1 651 ? -15.986 -17.889 32.199 1.00 48.44 651 ASN A N 1
ATOM 5213 C CA . ASN A 1 651 ? -15.708 -18.321 30.824 1.00 48.44 651 ASN A CA 1
ATOM 5214 C C . ASN A 1 651 ? -14.239 -18.225 30.388 1.00 48.44 651 ASN A C 1
ATOM 5216 O O . ASN A 1 651 ? -13.480 -17.340 30.777 1.00 48.44 651 ASN A O 1
ATOM 5220 N N . THR A 1 652 ? -13.878 -19.118 29.463 1.00 54.97 652 THR A N 1
ATOM 5221 C CA . THR A 1 652 ? -12.616 -19.149 28.705 1.00 54.97 652 THR A CA 1
ATOM 5222 C C . THR A 1 652 ? -12.472 -18.009 27.682 1.00 54.97 652 THR A C 1
ATOM 5224 O O . THR A 1 652 ? -11.434 -17.908 27.038 1.00 54.97 652 THR A O 1
ATOM 5227 N N . MET A 1 653 ? -13.492 -17.159 27.486 1.00 64.56 653 MET A N 1
ATOM 5228 C CA . MET A 1 653 ? -13.556 -16.151 26.411 1.00 64.56 653 MET A CA 1
ATOM 5229 C C . MET A 1 653 ? -13.673 -14.728 26.976 1.00 64.56 653 MET A C 1
ATOM 5231 O O . MET A 1 653 ? -14.611 -14.425 27.707 1.00 64.56 653 MET A O 1
ATOM 5235 N N . ARG A 1 654 ? -12.716 -13.859 26.615 1.00 69.88 654 ARG A N 1
ATOM 5236 C CA . ARG A 1 654 ? -12.501 -12.531 27.231 1.00 69.88 654 ARG A CA 1
ATOM 5237 C C . ARG A 1 654 ? -12.912 -11.328 26.378 1.00 69.88 654 ARG A C 1
ATOM 5239 O O . ARG A 1 654 ? -13.009 -10.222 26.896 1.00 69.88 654 ARG A O 1
ATOM 5246 N N . SER A 1 655 ? -13.154 -11.522 25.086 1.00 77.31 655 SER A N 1
ATOM 5247 C CA . SER A 1 655 ? -13.623 -10.472 24.178 1.00 77.31 655 SER A CA 1
ATOM 5248 C C . SER A 1 655 ? -14.430 -11.063 23.023 1.00 77.31 655 SER A C 1
ATOM 5250 O O . SER A 1 655 ? -14.434 -12.280 22.807 1.00 77.31 655 SER A O 1
ATOM 5252 N N . LYS A 1 656 ? -15.106 -10.204 22.249 1.00 79.69 656 LYS A N 1
ATOM 5253 C CA . LYS A 1 656 ? -15.802 -10.616 21.020 1.00 79.69 656 LYS A CA 1
ATOM 5254 C C . LYS A 1 656 ? -14.835 -11.287 20.036 1.00 79.69 656 LYS A C 1
ATOM 5256 O O . LYS A 1 656 ? -15.176 -12.313 19.454 1.00 79.69 656 LYS A O 1
ATOM 5261 N N . ASN A 1 657 ? -13.621 -10.757 19.893 1.00 78.56 657 ASN A N 1
ATOM 5262 C CA . ASN A 1 657 ? -12.608 -11.321 18.999 1.00 78.56 657 ASN A CA 1
ATOM 5263 C C . ASN A 1 657 ? -12.134 -12.690 19.501 1.00 78.56 657 ASN A C 1
ATOM 5265 O O . ASN A 1 657 ? -12.062 -13.641 18.722 1.00 78.56 657 ASN A O 1
ATOM 5269 N N . ALA A 1 658 ? -11.941 -12.846 20.815 1.00 78.81 658 ALA A N 1
ATOM 5270 C CA . ALA A 1 658 ? -11.693 -14.157 21.412 1.00 78.81 658 ALA A CA 1
ATOM 5271 C C . ALA A 1 658 ? -12.862 -15.132 21.171 1.00 78.81 658 ALA A C 1
ATOM 5273 O O . ALA A 1 658 ? -12.632 -16.319 20.936 1.00 78.81 658 ALA A O 1
ATOM 5274 N N . CYS A 1 659 ? -14.111 -14.643 21.169 1.00 81.88 659 CYS A N 1
ATOM 5275 C CA . CYS A 1 659 ? -15.277 -15.460 20.843 1.00 81.88 659 CYS A CA 1
ATOM 5276 C C . CYS A 1 659 ? -15.243 -15.978 19.409 1.00 81.88 659 CYS A C 1
ATOM 5278 O O . CYS A 1 659 ? -15.415 -17.177 19.187 1.00 81.88 659 CYS A O 1
ATOM 5280 N N . ILE A 1 660 ? -14.975 -15.092 18.450 1.00 81.06 660 ILE A N 1
ATOM 5281 C CA . ILE A 1 660 ? -14.898 -15.437 17.028 1.00 81.06 660 ILE A CA 1
ATOM 5282 C C . ILE A 1 660 ? -13.786 -16.463 16.799 1.00 81.06 660 ILE A C 1
ATOM 5284 O O . ILE A 1 660 ? -14.031 -17.504 16.195 1.00 81.06 660 ILE A O 1
ATOM 5288 N N . ARG A 1 661 ? -12.596 -16.237 17.363 1.00 79.50 661 ARG A N 1
ATOM 5289 C CA . ARG A 1 661 ? -11.460 -17.168 17.263 1.00 79.50 661 ARG A CA 1
ATOM 5290 C C . ARG A 1 661 ? -11.755 -18.519 17.898 1.00 79.50 661 ARG A C 1
ATOM 5292 O O . ARG A 1 661 ? -11.474 -19.552 17.302 1.00 79.50 661 ARG A O 1
ATOM 5299 N N . SER A 1 662 ? -12.367 -18.526 19.081 1.00 82.38 662 SER A N 1
ATOM 5300 C CA . SER A 1 662 ? -12.793 -19.765 19.733 1.00 82.38 662 SER A CA 1
ATOM 5301 C C . SER A 1 662 ? -13.854 -20.498 18.907 1.00 82.38 662 SER A C 1
ATOM 5303 O O . SER A 1 662 ? -13.811 -21.719 18.809 1.00 82.38 662 SER A O 1
ATOM 5305 N N . CYS A 1 663 ? -14.780 -19.775 18.270 1.00 84.94 663 CYS A N 1
ATOM 5306 C CA . CYS A 1 663 ? -15.781 -20.362 17.386 1.00 84.94 663 CYS A CA 1
ATOM 5307 C C . CYS A 1 663 ? -15.147 -21.005 16.144 1.00 84.94 663 CYS A C 1
ATOM 5309 O O . CYS A 1 663 ? -15.465 -22.153 15.835 1.00 84.94 663 CYS A O 1
ATOM 5311 N N . ILE A 1 664 ? -14.212 -20.307 15.487 1.00 82.19 664 ILE A N 1
ATOM 5312 C CA . ILE A 1 664 ? -13.432 -20.850 14.364 1.00 82.19 664 ILE A CA 1
ATOM 5313 C C . ILE A 1 664 ? -12.712 -22.124 14.810 1.00 82.19 664 ILE A C 1
ATOM 5315 O O . ILE A 1 664 ? -12.835 -23.158 14.166 1.00 82.19 664 ILE A O 1
ATOM 5319 N N . GLN A 1 665 ? -12.058 -22.100 15.972 1.00 83.44 665 GLN A N 1
ATOM 5320 C CA . GLN A 1 665 ? -11.374 -23.277 16.506 1.00 83.44 665 GLN A CA 1
ATOM 5321 C C . GLN A 1 665 ? -12.312 -24.441 16.829 1.00 83.44 665 GLN A C 1
ATOM 5323 O O . GLN A 1 665 ? -11.973 -25.587 16.561 1.00 83.44 665 GLN A O 1
ATOM 5328 N N . LYS A 1 666 ? -13.508 -24.182 17.371 1.00 85.81 666 LYS A N 1
ATOM 5329 C CA . LYS A 1 666 ? -14.513 -25.236 17.587 1.00 85.81 666 LYS A CA 1
ATOM 5330 C C . LYS A 1 666 ? -14.924 -25.878 16.265 1.00 85.81 666 LYS A C 1
ATOM 5332 O O . LYS A 1 666 ? -15.017 -27.097 16.199 1.00 85.81 666 LYS A O 1
ATOM 5337 N N . LYS A 1 667 ? -15.103 -25.080 15.208 1.00 85.56 667 LYS A N 1
ATOM 5338 C CA . LYS A 1 667 ? -15.412 -25.589 13.865 1.00 85.56 667 LYS A CA 1
ATOM 5339 C C . LYS A 1 667 ? -14.248 -26.359 13.247 1.00 85.56 667 LYS A C 1
ATOM 5341 O O . LYS A 1 667 ? -14.483 -27.408 12.654 1.00 85.56 667 LYS A O 1
ATOM 5346 N N . ASN A 1 668 ? -13.018 -25.896 13.456 1.00 84.81 668 ASN A N 1
ATOM 5347 C CA . ASN A 1 668 ? -11.812 -26.624 13.069 1.00 84.81 668 ASN A CA 1
ATOM 5348 C C . ASN A 1 668 ? -11.748 -27.985 13.773 1.00 84.81 668 ASN A C 1
ATOM 5350 O O . ASN A 1 668 ? -11.504 -28.990 13.124 1.00 84.81 668 ASN A O 1
ATOM 5354 N N . ILE A 1 669 ? -12.059 -28.061 15.068 1.00 85.88 669 ILE A N 1
ATOM 5355 C CA . ILE A 1 669 ? -12.090 -29.336 15.798 1.00 85.88 669 ILE A CA 1
ATOM 5356 C C . ILE A 1 669 ? -13.223 -30.243 15.296 1.00 85.88 669 ILE A C 1
ATOM 5358 O O . ILE A 1 669 ? -13.000 -31.432 15.105 1.00 85.88 669 ILE A O 1
ATOM 5362 N N . GLU A 1 670 ? -14.427 -29.707 15.073 1.00 87.88 670 GLU A N 1
ATOM 5363 C CA . GLU A 1 670 ? -15.583 -30.484 14.597 1.00 87.88 670 GLU A CA 1
ATOM 5364 C C . GLU A 1 670 ? -15.360 -31.098 13.206 1.00 87.88 670 GLU A C 1
ATOM 5366 O O . GLU A 1 670 ? -15.835 -32.201 12.953 1.00 87.88 670 GLU A O 1
ATOM 5371 N N . GLN A 1 671 ? -14.678 -30.387 12.301 1.00 83.81 671 GLN A N 1
ATOM 5372 C CA . GLN A 1 671 ? -14.482 -30.831 10.915 1.00 83.81 671 GLN A CA 1
ATOM 5373 C C . GLN A 1 671 ? -13.116 -31.487 10.673 1.00 83.81 671 GLN A C 1
ATOM 5375 O O . GLN A 1 671 ? -13.015 -32.383 9.840 1.00 83.81 671 GLN A O 1
ATOM 5380 N N . CYS A 1 672 ? -12.078 -31.045 11.383 1.00 82.88 672 CYS A N 1
ATOM 5381 C CA . CYS A 1 672 ? -10.676 -31.394 11.126 1.00 82.88 672 CYS A CA 1
ATOM 5382 C C . CYS A 1 672 ? -9.999 -32.120 12.289 1.00 82.88 672 CYS A C 1
ATOM 5384 O O . CYS A 1 672 ? -8.854 -32.536 12.142 1.00 82.88 672 CYS A O 1
ATOM 5386 N N . GLU A 1 673 ? -10.669 -32.248 13.442 1.00 84.94 673 GLU A N 1
ATOM 5387 C CA . GLU A 1 673 ? -10.163 -32.904 14.661 1.00 84.94 673 GLU A CA 1
ATOM 5388 C C . GLU A 1 673 ? -8.881 -32.280 15.247 1.00 84.94 673 GLU A C 1
ATOM 5390 O O . GLU A 1 673 ? -8.230 -32.852 16.125 1.00 84.94 673 GLU A O 1
ATOM 5395 N N . CYS A 1 674 ? -8.519 -31.080 14.796 1.00 80.44 674 CYS A N 1
ATOM 5396 C CA . CYS A 1 674 ? -7.282 -30.407 15.158 1.00 80.44 674 CYS A CA 1
ATOM 5397 C C . CYS A 1 674 ? -7.480 -28.886 15.254 1.00 80.44 674 CYS A C 1
ATOM 5399 O O . CYS A 1 674 ? -8.492 -28.345 14.803 1.00 80.44 674 CYS A O 1
ATOM 5401 N N . ILE A 1 675 ? -6.531 -28.192 15.890 1.00 78.00 675 ILE A N 1
ATOM 5402 C CA . ILE A 1 675 ? -6.593 -26.735 16.101 1.00 78.00 675 ILE A CA 1
ATOM 5403 C C . ILE A 1 675 ? -5.590 -25.971 15.233 1.00 78.00 675 ILE A C 1
ATOM 5405 O O . ILE A 1 675 ? -4.473 -26.428 14.998 1.00 78.00 675 ILE A O 1
ATOM 5409 N N . ASP A 1 676 ? -5.960 -24.764 14.820 1.00 74.38 676 ASP A N 1
ATOM 5410 C CA . ASP A 1 676 ? -5.063 -23.843 14.119 1.00 74.38 676 ASP A CA 1
ATOM 5411 C C . ASP A 1 676 ? -4.134 -23.136 15.121 1.00 74.38 676 ASP A C 1
ATOM 5413 O O . ASP A 1 676 ? -4.587 -22.398 15.996 1.00 74.38 676 ASP A O 1
ATOM 5417 N N . GLN A 1 677 ? -2.822 -23.338 15.016 1.00 67.69 677 GLN A N 1
ATOM 5418 C CA . GLN A 1 677 ? -1.871 -22.732 15.952 1.00 67.69 677 GLN A CA 1
ATOM 5419 C C . GLN A 1 677 ? -1.799 -21.201 15.850 1.00 67.69 677 GLN A C 1
ATOM 5421 O O . GLN A 1 677 ? -1.390 -20.553 16.810 1.00 67.69 677 GLN A O 1
ATOM 5426 N N . THR A 1 678 ? -2.209 -20.608 14.727 1.00 66.94 678 THR A N 1
ATOM 5427 C CA . THR A 1 678 ? -2.097 -19.160 14.496 1.00 66.94 678 THR A CA 1
ATOM 5428 C C . THR A 1 678 ? -3.087 -18.335 15.321 1.00 66.94 678 THR A C 1
ATOM 5430 O O . THR A 1 678 ? -2.859 -17.150 15.552 1.00 66.94 678 THR A O 1
ATOM 5433 N N . LEU A 1 679 ? -4.173 -18.952 15.804 1.00 67.62 679 LEU A N 1
ATOM 5434 C CA . LEU A 1 679 ? -5.235 -18.248 16.527 1.00 67.62 679 LEU A CA 1
ATOM 5435 C C . LEU A 1 679 ? -4.982 -18.141 18.040 1.00 67.62 679 LEU A C 1
ATOM 5437 O O . LEU A 1 679 ? -5.608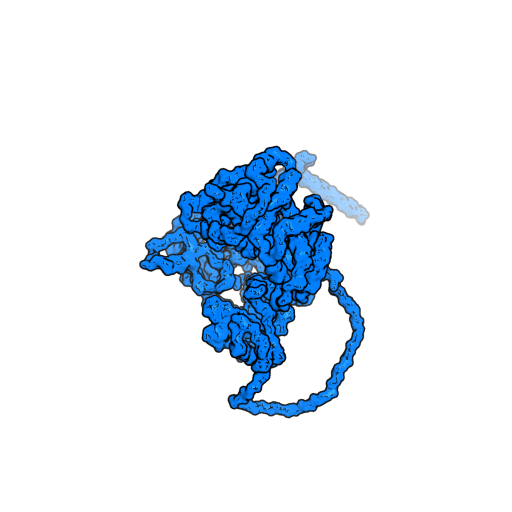 -17.302 18.682 1.00 67.62 679 LEU A O 1
ATOM 5441 N N . SER A 1 680 ? -4.094 -18.964 18.611 1.00 63.94 680 SER A N 1
ATOM 5442 C CA . SER A 1 680 ? -3.633 -18.888 20.015 1.00 63.94 680 SER A CA 1
ATOM 5443 C C . SER A 1 680 ? -4.743 -18.766 21.084 1.00 63.94 680 SER A C 1
ATOM 5445 O O . SER A 1 680 ? -4.632 -17.963 22.007 1.00 63.94 680 SER A O 1
ATOM 5447 N N . VAL A 1 681 ? -5.846 -19.527 20.966 1.00 60.47 681 VAL A N 1
ATOM 5448 C CA . VAL A 1 681 ? -6.997 -19.474 21.913 1.00 60.47 681 VAL A CA 1
ATOM 5449 C C . VAL A 1 681 ? -7.230 -20.785 22.681 1.00 60.47 681 VAL A C 1
ATOM 5451 O O . VAL A 1 681 ? -7.867 -20.780 23.733 1.00 60.47 681 VAL A O 1
ATOM 5454 N N . MET A 1 682 ? -6.735 -21.921 22.184 1.00 64.69 682 MET A N 1
ATOM 5455 C CA . MET A 1 682 ? -6.889 -23.227 22.838 1.00 64.69 682 MET A CA 1
ATOM 5456 C C . MET A 1 682 ? -5.546 -23.952 22.848 1.00 64.69 682 MET A C 1
ATOM 5458 O O . MET A 1 682 ? -5.068 -24.336 21.793 1.00 64.69 682 MET A O 1
ATOM 5462 N N . GLU A 1 683 ? -4.943 -24.149 24.019 1.00 58.06 683 GLU A N 1
ATOM 5463 C CA . GLU A 1 683 ? -3.590 -24.729 24.125 1.00 58.06 683 GLU A CA 1
ATOM 5464 C C . GLU A 1 683 ? -3.605 -26.250 24.395 1.00 58.06 683 GLU A C 1
ATOM 5466 O O . GLU A 1 683 ? -2.670 -26.960 24.046 1.00 58.06 683 GLU A O 1
ATOM 5471 N N . ASN A 1 684 ? -4.702 -26.797 24.935 1.00 66.31 684 ASN A N 1
ATOM 5472 C CA . ASN A 1 684 ? -4.777 -28.195 25.403 1.00 66.31 684 ASN A CA 1
ATOM 5473 C C . ASN A 1 684 ? -5.264 -29.209 24.345 1.00 66.31 684 ASN A C 1
ATOM 5475 O O . ASN A 1 684 ? -5.866 -30.230 24.690 1.00 66.31 684 ASN A O 1
ATOM 5479 N N . ARG A 1 685 ? -5.086 -28.932 23.050 1.00 70.00 685 ARG A N 1
ATOM 5480 C CA . ARG A 1 685 ? -5.559 -29.807 21.959 1.00 70.00 685 ARG A CA 1
ATOM 5481 C C . ARG A 1 685 ? -4.488 -29.992 20.891 1.00 70.00 685 ARG A C 1
ATOM 5483 O O . ARG A 1 685 ? -3.615 -29.148 20.731 1.00 70.00 685 ARG A O 1
ATOM 5490 N N . ARG A 1 686 ? -4.568 -31.114 20.164 1.00 76.56 686 ARG A N 1
ATOM 5491 C CA . ARG A 1 686 ? -3.619 -31.445 19.097 1.00 76.56 686 ARG A CA 1
ATOM 5492 C C . ARG A 1 686 ? -3.682 -30.365 18.006 1.00 76.56 686 ARG A C 1
ATOM 5494 O O . ARG A 1 686 ? -4.749 -30.183 17.414 1.00 76.56 686 ARG A O 1
ATOM 5501 N N . PRO A 1 687 ? -2.569 -29.680 17.710 1.00 69.75 687 PRO A N 1
ATOM 5502 C CA . PRO A 1 687 ? -2.524 -28.752 16.596 1.00 69.75 687 PRO A CA 1
ATOM 5503 C C . PRO A 1 687 ? -2.601 -29.477 15.256 1.00 69.75 687 PRO A C 1
ATOM 5505 O O . PRO A 1 687 ? -2.088 -30.592 15.117 1.00 69.75 687 PRO A O 1
ATOM 5508 N N . CYS A 1 688 ? -3.242 -28.835 14.281 1.00 65.25 688 CYS A N 1
ATOM 5509 C CA . CYS A 1 688 ? -3.296 -29.335 12.920 1.00 65.25 688 CYS A CA 1
ATOM 5510 C C . CYS A 1 688 ? -1.900 -29.420 12.336 1.00 65.25 688 CYS A C 1
ATOM 5512 O O . CYS A 1 688 ? -1.053 -28.544 12.526 1.00 65.25 688 CYS A O 1
ATOM 5514 N N . ASN A 1 689 ? -1.695 -30.498 11.600 1.00 56.66 689 ASN A N 1
ATOM 5515 C CA . ASN A 1 689 ? -0.514 -30.715 10.820 1.00 56.66 689 ASN A CA 1
ATOM 5516 C C . ASN A 1 689 ? -0.747 -30.130 9.418 1.00 56.66 689 ASN A C 1
ATOM 5518 O O . ASN A 1 689 ? -1.237 -30.816 8.530 1.00 56.66 689 ASN A O 1
ATOM 5522 N N . PHE A 1 690 ? -0.377 -28.867 9.203 1.00 53.66 690 PHE A N 1
ATOM 5523 C CA . PHE A 1 690 ? -0.297 -28.202 7.894 1.00 53.66 690 PHE A CA 1
ATOM 5524 C C . PHE A 1 690 ? 0.516 -28.971 6.816 1.00 53.66 690 PHE A C 1
ATOM 5526 O O . PHE A 1 690 ? 0.465 -28.594 5.650 1.00 53.66 690 PHE A O 1
ATOM 5533 N N . SER A 1 691 ? 1.248 -30.045 7.154 1.00 42.12 691 SER A N 1
ATOM 5534 C CA . SER A 1 691 ? 1.959 -30.923 6.208 1.00 42.12 691 SER A CA 1
ATOM 5535 C C . SER A 1 691 ? 1.110 -32.118 5.788 1.00 42.12 691 SER A C 1
ATOM 5537 O O . SER A 1 691 ? 1.381 -32.744 4.765 1.00 42.12 691 SER A O 1
ATOM 5539 N N . ILE A 1 692 ? 0.069 -32.448 6.555 1.00 48.25 692 ILE A N 1
ATOM 5540 C CA . ILE A 1 692 ? -0.974 -33.368 6.125 1.00 48.25 692 ILE A CA 1
ATOM 5541 C C . ILE A 1 692 ? -1.926 -32.551 5.263 1.00 48.25 692 ILE A C 1
ATOM 5543 O O . ILE A 1 692 ? -2.726 -31.760 5.761 1.00 48.25 692 ILE A O 1
ATOM 5547 N N . ARG A 1 693 ? -1.843 -32.792 3.952 1.00 52.44 693 ARG A N 1
ATOM 5548 C CA . ARG A 1 693 ? -2.685 -32.184 2.914 1.00 52.44 693 ARG A CA 1
ATOM 5549 C C . ARG A 1 693 ? -4.154 -32.089 3.353 1.00 52.44 693 ARG A C 1
ATOM 5551 O O . ARG A 1 693 ? -4.725 -31.010 3.329 1.00 52.44 693 ARG A O 1
ATOM 5558 N N . LYS A 1 694 ? -4.698 -33.187 3.896 1.00 60.59 694 LYS A N 1
ATOM 5559 C CA . LYS A 1 694 ? -6.074 -33.294 4.408 1.00 60.59 694 LYS A CA 1
ATOM 5560 C C . LYS A 1 694 ? -6.388 -32.368 5.593 1.00 60.59 694 LYS A C 1
ATOM 5562 O O . LYS A 1 694 ? -7.508 -31.895 5.675 1.00 60.59 694 LYS A O 1
ATOM 5567 N N . GLU A 1 695 ? -5.452 -32.126 6.511 1.00 62.25 695 GLU A N 1
ATOM 5568 C CA . GLU A 1 695 ? -5.677 -31.275 7.695 1.00 62.25 695 GLU A CA 1
ATOM 5569 C C . GLU A 1 695 ? -5.531 -29.787 7.337 1.00 62.25 695 GLU A C 1
ATOM 5571 O O . GLU A 1 695 ? -6.394 -28.984 7.692 1.00 62.25 695 GLU A O 1
ATOM 5576 N N . SER A 1 696 ? -4.510 -29.427 6.547 1.00 62.25 696 SER A N 1
ATOM 5577 C CA . SER A 1 696 ? -4.339 -28.074 5.986 1.00 62.25 696 SER A CA 1
ATOM 5578 C C . SER A 1 696 ? -5.538 -27.690 5.118 1.00 62.25 696 SER A C 1
ATOM 5580 O O . SER A 1 696 ? -6.271 -26.740 5.404 1.00 62.25 696 SER A O 1
ATOM 5582 N N . CYS A 1 697 ? -5.862 -28.562 4.157 1.00 66.19 697 CYS A N 1
ATOM 5583 C CA . CYS A 1 697 ? -7.099 -28.477 3.411 1.00 66.19 697 CYS A CA 1
ATOM 5584 C C . CYS A 1 697 ? -8.336 -28.924 4.193 1.00 66.19 697 CYS A C 1
ATOM 5586 O O . CYS A 1 697 ? -9.390 -29.082 3.594 1.00 66.19 697 CYS A O 1
ATOM 5588 N N . CYS A 1 698 ? -8.307 -29.002 5.520 1.00 74.94 698 CYS A N 1
ATOM 5589 C CA . CYS A 1 698 ? -9.515 -28.972 6.339 1.00 74.94 698 CYS A CA 1
ATOM 5590 C C . CYS A 1 698 ? -9.697 -27.609 7.044 1.00 74.94 698 CYS A C 1
ATOM 5592 O O . CYS A 1 698 ? -10.820 -27.104 7.116 1.00 74.94 698 CYS A O 1
ATOM 5594 N N . LEU A 1 699 ? -8.622 -26.909 7.395 1.00 72.44 699 LEU A N 1
ATOM 5595 C CA . LEU A 1 699 ? -8.704 -25.580 8.009 1.00 72.44 699 LEU A CA 1
ATOM 5596 C C . LEU A 1 699 ? -9.234 -24.485 7.060 1.00 72.44 699 LEU A C 1
ATOM 5598 O O . LEU A 1 699 ? -10.230 -23.831 7.354 1.00 72.44 699 LEU A O 1
ATOM 5602 N N . ASP A 1 700 ? -8.670 -24.339 5.865 1.00 72.50 700 ASP A N 1
ATOM 5603 C CA . ASP A 1 700 ? -9.007 -23.253 4.913 1.00 72.50 700 ASP A CA 1
ATOM 5604 C C . ASP A 1 700 ? -10.492 -23.176 4.388 1.00 72.50 700 ASP A C 1
ATOM 5606 O O . ASP A 1 700 ? -10.880 -22.179 3.808 1.00 72.50 700 ASP A O 1
ATOM 5610 N N . ASP A 1 701 ? -11.350 -24.195 4.550 1.00 74.62 701 ASP A N 1
ATOM 5611 C CA . ASP A 1 701 ? -12.629 -24.487 3.826 1.00 74.62 701 ASP A CA 1
ATOM 5612 C C . ASP A 1 701 ? -13.492 -24.458 5.108 1.00 74.62 701 ASP A C 1
ATOM 5614 O O . ASP A 1 701 ? -14.627 -24.029 4.981 1.00 74.62 701 ASP A O 1
ATOM 5618 N N . VAL A 1 702 ? -13.065 -24.840 6.335 1.00 79.38 702 VAL A N 1
ATOM 5619 C CA . VAL A 1 702 ? -13.768 -24.328 7.515 1.00 79.38 702 VAL A CA 1
ATOM 5620 C C . VAL A 1 702 ? -13.815 -22.799 7.410 1.00 79.38 702 VAL A C 1
ATOM 5622 O O . VAL A 1 702 ? -14.903 -22.228 7.454 1.00 79.38 702 VAL A O 1
ATOM 5625 N N . LEU A 1 703 ? -12.677 -22.145 7.148 1.00 75.69 703 LEU A N 1
ATOM 5626 C CA . LEU A 1 703 ? -12.606 -20.695 6.948 1.00 75.69 703 LEU A CA 1
ATOM 5627 C C . LEU A 1 703 ? -13.400 -20.207 5.717 1.00 75.69 703 LEU A C 1
ATOM 5629 O O . LEU A 1 703 ? -14.210 -19.288 5.848 1.00 75.69 703 LEU A O 1
ATOM 5633 N N . ASP A 1 704 ? -13.241 -20.819 4.539 1.00 74.25 704 ASP A N 1
ATOM 5634 C CA . ASP A 1 704 ? -13.953 -20.428 3.310 1.00 74.25 704 ASP A CA 1
ATOM 5635 C C . ASP A 1 704 ? -15.470 -20.692 3.396 1.00 74.25 704 ASP A C 1
ATOM 5637 O O . ASP A 1 704 ? -16.272 -19.827 3.034 1.00 74.25 704 ASP A O 1
ATOM 5641 N N . ARG A 1 705 ? -15.908 -21.818 3.980 1.00 73.19 705 ARG A N 1
ATOM 5642 C CA . ARG A 1 705 ? -17.334 -22.090 4.252 1.00 73.19 705 ARG A CA 1
ATOM 5643 C C . ARG A 1 705 ? -17.917 -21.059 5.210 1.00 73.19 705 ARG A C 1
ATOM 5645 O O . ARG A 1 705 ? -19.019 -20.571 4.951 1.00 73.19 705 ARG A O 1
ATOM 5652 N N . MET A 1 706 ? -17.187 -20.715 6.275 1.00 74.94 706 MET A N 1
ATOM 5653 C CA . MET A 1 706 ? -17.591 -19.678 7.232 1.00 74.94 706 MET A CA 1
ATOM 5654 C C . MET A 1 706 ? -17.653 -18.283 6.593 1.00 74.94 706 MET A C 1
ATOM 5656 O O . MET A 1 706 ? -18.515 -17.490 6.971 1.00 74.94 706 MET A O 1
ATOM 5660 N N . SER A 1 707 ? -16.798 -17.997 5.607 1.00 72.38 707 SER A N 1
ATOM 5661 C CA . SER A 1 707 ? -16.819 -16.754 4.825 1.00 72.38 707 SER A CA 1
ATOM 5662 C C . SER A 1 707 ? -18.021 -16.683 3.871 1.00 72.38 707 SER A C 1
ATOM 5664 O O . SER A 1 707 ? -18.743 -15.687 3.853 1.00 72.38 707 SER A O 1
ATOM 5666 N N . ARG A 1 708 ? -18.300 -17.760 3.117 1.00 72.25 708 ARG A N 1
ATOM 5667 C CA . ARG A 1 708 ? -19.366 -17.793 2.093 1.00 72.25 708 ARG A CA 1
ATOM 5668 C C . ARG A 1 708 ? -20.787 -17.829 2.653 1.00 72.25 708 ARG A C 1
ATOM 5670 O O . ARG A 1 708 ? -21.675 -17.216 2.071 1.00 72.25 708 ARG A O 1
ATOM 5677 N N . HIS A 1 709 ? -21.024 -18.557 3.745 1.00 63.00 709 HIS A N 1
ATOM 5678 C CA . HIS A 1 709 ? -22.376 -18.747 4.295 1.00 63.00 709 HIS A CA 1
ATOM 5679 C C . HIS A 1 709 ? -22.751 -17.704 5.360 1.00 63.00 709 HIS A C 1
ATOM 5681 O O . HIS A 1 709 ? -23.878 -17.712 5.856 1.00 63.00 709 HIS A O 1
ATOM 5687 N N . GLY A 1 710 ? -21.829 -16.795 5.700 1.00 56.09 710 GLY A N 1
ATOM 5688 C CA . GLY A 1 710 ? -21.965 -15.909 6.852 1.00 56.09 710 GLY A CA 1
ATOM 5689 C C . GLY A 1 710 ? -21.796 -16.665 8.175 1.00 56.09 710 GLY A C 1
ATOM 5690 O O . GLY A 1 710 ? -22.036 -17.868 8.283 1.00 56.09 710 GLY A O 1
ATOM 5691 N N . SER A 1 711 ? -21.328 -15.967 9.210 1.00 54.75 711 SER A N 1
ATOM 5692 C CA . SER A 1 711 ? -20.930 -16.606 10.464 1.00 54.75 711 SER A CA 1
ATOM 5693 C C . SER A 1 711 ? -22.107 -17.275 11.192 1.00 54.75 711 SER A C 1
ATOM 5695 O O . SER A 1 711 ? -22.968 -16.590 11.736 1.00 54.75 711 SER A O 1
ATOM 5697 N N . VAL A 1 712 ? -22.056 -18.605 11.335 1.00 65.50 712 VAL A N 1
ATOM 5698 C CA . VAL A 1 712 ? -22.844 -19.399 12.313 1.00 65.50 712 VAL A CA 1
ATOM 5699 C C . VAL A 1 712 ? -22.388 -19.122 13.765 1.00 65.50 712 VAL A C 1
ATOM 5701 O O . VAL A 1 712 ? -22.931 -19.649 14.733 1.00 65.50 712 VAL A O 1
ATOM 5704 N N . CYS A 1 713 ? -21.359 -18.292 13.948 1.00 76.88 713 CYS A N 1
ATOM 5705 C CA . CYS A 1 713 ? -20.845 -17.913 15.256 1.00 76.88 713 CYS A CA 1
ATOM 5706 C C . CYS A 1 713 ? -21.746 -16.871 15.924 1.00 76.88 713 CYS A C 1
ATOM 5708 O O . CYS A 1 713 ? -21.694 -15.687 15.591 1.00 76.88 713 CYS A O 1
ATOM 5710 N N . ASN A 1 714 ? -22.506 -17.302 16.932 1.00 80.81 714 ASN A N 1
ATOM 5711 C CA . ASN A 1 714 ? -23.264 -16.426 17.825 1.00 80.81 714 ASN A CA 1
ATOM 5712 C C . ASN A 1 714 ? -22.322 -15.667 18.781 1.00 80.81 714 ASN A C 1
ATOM 5714 O O . ASN A 1 714 ? -22.262 -15.964 19.971 1.00 80.81 714 ASN A O 1
ATOM 5718 N N . CYS A 1 715 ? -21.570 -14.698 18.253 1.00 84.50 715 CYS A N 1
ATOM 5719 C CA . CYS A 1 715 ? -20.694 -13.810 19.024 1.00 84.50 715 CYS A CA 1
ATOM 5720 C C . CYS A 1 715 ? -21.279 -12.383 19.061 1.00 84.50 715 CYS A C 1
ATOM 5722 O O . CYS A 1 715 ? -20.877 -11.531 18.257 1.00 84.50 715 CYS A O 1
ATOM 5724 N N . PRO A 1 716 ? -22.246 -12.111 19.961 1.00 86.44 716 PRO A N 1
ATOM 5725 C CA . PRO A 1 716 ? -22.881 -10.802 20.089 1.00 86.44 716 PRO A CA 1
ATOM 5726 C C . PRO A 1 716 ? -21.894 -9.718 20.539 1.00 86.44 716 PRO A C 1
ATOM 5728 O O . PRO A 1 716 ? -20.786 -9.988 21.014 1.00 86.44 716 PRO A O 1
ATOM 5731 N N . LEU A 1 717 ? -22.293 -8.456 20.382 1.00 86.81 717 LEU A N 1
ATOM 5732 C CA . LEU A 1 717 ? -21.489 -7.319 20.829 1.00 86.81 717 LEU A CA 1
ATOM 5733 C C . LEU A 1 717 ? -21.311 -7.343 22.353 1.00 86.81 717 LEU A C 1
ATOM 5735 O O . LEU A 1 717 ? -22.208 -7.749 23.089 1.00 86.81 717 LEU A O 1
ATOM 5739 N N . SER A 1 718 ? -20.159 -6.869 22.833 1.00 87.62 718 SER A N 1
ATOM 5740 C CA . SER A 1 718 ? -19.959 -6.676 24.272 1.00 87.62 718 SER A CA 1
ATOM 5741 C C . SER A 1 718 ? -20.833 -5.527 24.776 1.00 87.62 718 SER A C 1
ATOM 5743 O O . SER A 1 718 ? -20.890 -4.467 24.134 1.00 87.62 718 SER A O 1
ATOM 5745 N N . CYS A 1 719 ? -21.483 -5.708 25.929 1.00 88.69 719 CYS A N 1
ATOM 5746 C CA . CYS A 1 719 ? -22.233 -4.623 26.569 1.00 88.69 719 CYS A CA 1
ATOM 5747 C C . CYS A 1 719 ? -21.319 -3.489 27.022 1.00 88.69 719 CYS A C 1
ATOM 5749 O O . CYS A 1 719 ? -21.717 -2.330 26.970 1.00 88.69 719 CYS A O 1
ATOM 5751 N N . LEU A 1 720 ? -20.084 -3.817 27.407 1.00 88.00 720 LEU A N 1
ATOM 5752 C CA . LEU A 1 720 ? -19.040 -2.852 27.715 1.00 88.00 720 LEU A CA 1
ATOM 5753 C C . LEU A 1 720 ? -17.909 -2.994 26.696 1.00 88.00 720 LEU A C 1
ATOM 5755 O O . LEU A 1 720 ? -17.222 -4.015 26.664 1.00 88.00 720 LEU A O 1
ATOM 5759 N N . SER A 1 721 ? -17.699 -1.970 25.873 1.00 87.94 721 SER A N 1
ATOM 5760 C CA . SER A 1 721 ? -16.531 -1.889 24.986 1.00 87.94 721 SER A CA 1
ATOM 5761 C C . SER A 1 721 ? -15.782 -0.589 25.230 1.00 87.94 721 SER A C 1
ATOM 5763 O O . SER A 1 721 ? -16.392 0.483 25.224 1.00 87.94 721 SER A O 1
ATOM 5765 N N . VAL A 1 722 ? -14.472 -0.696 25.432 1.00 88.75 722 VAL A N 1
ATOM 5766 C CA . VAL A 1 722 ? -13.572 0.433 25.674 1.00 88.75 722 VAL A CA 1
ATOM 5767 C C . VAL A 1 722 ? -12.674 0.594 24.455 1.00 88.75 722 VAL A C 1
ATOM 5769 O O . VAL A 1 722 ? -12.061 -0.374 24.020 1.00 88.75 722 VAL A O 1
ATOM 5772 N N . TYR A 1 723 ? -12.603 1.810 23.925 1.00 89.19 723 TYR A N 1
ATOM 5773 C CA . TYR A 1 723 ? -11.735 2.184 22.814 1.00 89.19 723 TYR A CA 1
ATOM 5774 C C . TYR A 1 723 ? -10.790 3.299 23.252 1.00 89.19 723 TYR A C 1
ATOM 5776 O O . TYR A 1 723 ? -11.158 4.172 24.048 1.00 89.19 723 TYR A O 1
ATOM 5784 N N . TYR A 1 724 ? -9.580 3.282 22.709 1.00 90.69 724 TYR A N 1
ATOM 5785 C CA . TYR A 1 724 ? -8.593 4.334 22.893 1.00 90.69 724 TYR A CA 1
ATOM 5786 C C . TYR A 1 724 ? -8.424 5.036 21.557 1.00 90.69 724 TYR A C 1
ATOM 5788 O O . TYR A 1 724 ? -7.899 4.435 20.639 1.00 90.69 724 TYR A O 1
ATOM 5796 N N . ASN A 1 725 ? -8.888 6.279 21.444 1.00 88.56 725 ASN A N 1
ATOM 5797 C CA . ASN A 1 725 ? -8.708 7.058 20.224 1.00 88.56 725 ASN A CA 1
ATOM 5798 C C . ASN A 1 725 ? -7.295 7.642 20.240 1.00 88.56 725 ASN A C 1
ATOM 5800 O O . ASN A 1 725 ? -7.012 8.569 21.011 1.00 88.56 725 ASN A O 1
ATOM 5804 N N . GLU A 1 726 ? -6.414 7.076 19.426 1.00 90.06 726 GLU A N 1
ATOM 5805 C CA . GLU A 1 726 ? -5.019 7.466 19.314 1.00 90.06 726 GLU A CA 1
ATOM 5806 C C . GLU A 1 726 ? -4.815 8.628 18.332 1.00 90.06 726 GLU A C 1
ATOM 5808 O O . GLU A 1 726 ? -5.342 8.658 17.221 1.00 90.06 726 GLU A O 1
ATOM 5813 N N . LYS A 1 727 ? -3.998 9.605 18.733 1.00 92.38 727 LYS A N 1
ATOM 5814 C CA . LYS A 1 727 ? -3.458 10.628 17.833 1.00 92.38 727 LYS A CA 1
ATOM 5815 C C . LYS A 1 727 ? -1.938 10.609 17.921 1.00 92.38 727 LYS A C 1
ATOM 5817 O O . LYS A 1 727 ? -1.370 10.947 18.964 1.00 92.38 727 LYS A O 1
ATOM 5822 N N . LEU A 1 728 ? -1.315 10.207 16.814 1.00 92.88 728 LEU A N 1
ATOM 5823 C CA . LEU A 1 728 ? 0.129 10.073 16.652 1.00 92.88 728 LEU A CA 1
ATOM 5824 C C . LEU A 1 728 ? 0.754 11.398 16.195 1.00 92.88 728 LEU A C 1
ATOM 5826 O O . LEU A 1 728 ? 0.326 11.993 15.205 1.00 92.88 728 LEU A O 1
ATOM 5830 N N . SER A 1 729 ? 1.803 11.828 16.887 1.00 93.00 729 SER A N 1
ATOM 5831 C CA . SER A 1 729 ? 2.724 12.876 16.454 1.00 93.00 729 SER A CA 1
ATOM 5832 C C . SER A 1 729 ? 4.159 12.350 16.457 1.00 93.00 729 SER A C 1
ATOM 5834 O O . SER A 1 729 ? 4.492 11.405 17.173 1.00 93.00 729 SER A O 1
ATOM 5836 N N . LYS A 1 730 ? 5.018 12.942 15.625 1.00 93.31 730 LYS A N 1
ATOM 5837 C CA . LYS A 1 730 ? 6.416 12.528 15.475 1.00 93.31 730 LYS A CA 1
ATOM 5838 C C . LYS A 1 730 ? 7.338 13.738 15.438 1.00 93.31 730 LYS A C 1
ATOM 5840 O O . LYS A 1 730 ? 7.028 14.726 14.776 1.00 93.31 730 LYS A O 1
ATOM 5845 N N . ALA A 1 731 ? 8.469 13.637 16.120 1.00 90.62 731 ALA A N 1
ATOM 5846 C CA . ALA A 1 731 ? 9.550 14.615 16.092 1.00 90.62 731 ALA A CA 1
ATOM 5847 C C . ALA A 1 731 ? 10.885 13.888 15.913 1.00 90.62 731 ALA A C 1
ATOM 5849 O O . ALA A 1 731 ? 11.009 12.722 16.277 1.00 90.62 731 ALA A O 1
ATOM 5850 N N . ARG A 1 732 ? 11.885 14.531 15.309 1.00 87.56 732 ARG A N 1
ATOM 5851 C CA . ARG A 1 732 ? 13.199 13.903 15.112 1.00 87.56 732 ARG A CA 1
ATOM 5852 C C . ARG A 1 732 ? 13.901 13.725 16.460 1.00 87.56 732 ARG A C 1
ATOM 5854 O O . ARG A 1 732 ? 13.896 14.645 17.273 1.00 87.56 732 ARG A O 1
ATOM 5861 N N . LEU A 1 733 ? 14.514 12.564 16.686 1.00 83.31 733 LEU A N 1
ATOM 5862 C CA . LEU A 1 733 ? 15.243 12.299 17.926 1.00 83.31 733 LEU A CA 1
ATOM 5863 C C . LEU A 1 733 ? 16.547 13.127 17.975 1.00 83.31 733 LEU A C 1
ATOM 5865 O O . LEU A 1 733 ? 17.307 13.150 17.004 1.00 83.31 733 LEU A O 1
ATOM 5869 N N . SER A 1 734 ? 16.799 13.823 19.088 1.00 72.62 734 SER A N 1
ATOM 5870 C CA . SER A 1 734 ? 18.043 14.579 19.316 1.00 72.62 734 SER A CA 1
ATOM 5871 C C . SER A 1 734 ? 19.139 13.672 19.887 1.00 72.62 734 SER A C 1
ATOM 5873 O O . SER A 1 734 ? 18.845 12.782 20.681 1.00 72.62 734 SER A O 1
ATOM 5875 N N . LEU A 1 735 ? 20.396 13.899 19.493 1.00 63.12 735 LEU A N 1
ATOM 5876 C CA . LEU A 1 735 ? 21.553 13.039 19.796 1.00 63.12 735 LEU A CA 1
ATOM 5877 C C . LEU A 1 735 ? 22.534 13.630 20.823 1.00 63.12 735 LEU A C 1
ATOM 5879 O O . LEU A 1 735 ? 23.720 13.315 20.800 1.00 63.12 735 LEU A O 1
ATOM 5883 N N . THR A 1 736 ? 22.073 14.483 21.735 1.00 54.84 736 THR A N 1
ATOM 5884 C CA . THR A 1 736 ? 22.980 15.225 22.628 1.00 54.84 736 THR A CA 1
ATOM 5885 C C . THR A 1 736 ? 23.675 14.384 23.706 1.00 54.84 736 THR A C 1
ATOM 5887 O O . THR A 1 736 ? 24.721 14.811 24.178 1.00 54.84 736 THR A O 1
ATOM 5890 N N . ASP A 1 737 ? 23.186 13.181 24.042 1.00 48.53 737 ASP A N 1
ATOM 5891 C CA . ASP A 1 737 ? 23.663 12.454 25.237 1.00 48.53 737 ASP A CA 1
ATOM 5892 C C . ASP A 1 737 ? 24.323 11.080 24.984 1.00 48.53 737 ASP A C 1
ATOM 5894 O O . ASP A 1 737 ? 24.713 10.419 25.946 1.00 48.53 737 ASP A O 1
ATOM 5898 N N . VAL A 1 738 ? 24.461 10.607 23.733 1.00 53.44 738 VAL A N 1
ATOM 5899 C CA . VAL A 1 738 ? 24.792 9.177 23.482 1.00 53.44 738 VAL A CA 1
ATOM 5900 C C . VAL A 1 738 ? 26.040 8.925 22.621 1.00 53.44 738 VAL A C 1
ATOM 5902 O O . VAL A 1 738 ? 26.679 7.888 22.787 1.00 53.44 738 VAL A O 1
ATOM 5905 N N . CYS A 1 739 ? 26.468 9.847 21.753 1.00 53.66 739 CYS A N 1
ATOM 5906 C CA . CYS A 1 739 ? 27.568 9.574 20.816 1.00 53.66 739 CYS A CA 1
ATOM 5907 C C . CYS A 1 739 ? 28.782 10.484 21.053 1.00 53.66 739 CYS A C 1
ATOM 5909 O O . CYS A 1 739 ? 28.691 11.702 20.931 1.00 53.66 739 CYS A O 1
ATOM 5911 N N . LYS A 1 740 ? 29.939 9.873 21.347 1.00 50.34 740 LYS A N 1
ATOM 5912 C CA . LYS A 1 740 ? 31.249 10.551 21.400 1.00 50.34 740 LYS A CA 1
ATOM 5913 C C . LYS A 1 740 ? 31.899 10.723 20.019 1.00 50.34 740 LYS A C 1
ATOM 5915 O O . LYS A 1 740 ? 32.853 11.483 19.915 1.00 50.34 740 LYS A O 1
ATOM 5920 N N . ASP A 1 741 ? 31.383 10.043 18.991 1.00 51.88 741 ASP A N 1
ATOM 5921 C CA . ASP A 1 741 ? 31.907 10.068 17.619 1.00 51.88 741 ASP A CA 1
ATOM 5922 C C . ASP A 1 741 ? 30.757 10.335 16.614 1.00 51.88 741 ASP A C 1
ATOM 5924 O O . ASP A 1 741 ? 29.794 9.558 16.608 1.00 51.88 741 ASP A O 1
ATOM 5928 N N . PRO A 1 742 ? 30.765 11.421 15.810 1.00 54.41 742 PRO A N 1
ATOM 5929 C CA . PRO A 1 742 ? 29.558 11.894 15.119 1.00 54.41 742 PRO A CA 1
ATOM 5930 C C . PRO A 1 742 ? 29.112 11.029 13.925 1.00 54.41 742 PRO A C 1
ATOM 5932 O O . PRO A 1 742 ? 27.975 10.566 13.892 1.00 54.41 742 PRO A O 1
ATOM 5935 N N . ASP A 1 743 ? 29.972 10.758 12.942 1.00 56.16 743 ASP A N 1
ATOM 5936 C CA . ASP A 1 743 ? 29.496 10.388 11.594 1.00 56.16 743 ASP A CA 1
ATOM 5937 C C . ASP A 1 743 ? 28.995 8.938 11.439 1.00 56.16 743 ASP A C 1
ATOM 5939 O O . ASP A 1 743 ? 28.032 8.681 10.709 1.00 56.16 743 ASP A O 1
ATOM 5943 N N . PHE A 1 744 ? 29.598 7.975 12.142 1.00 52.31 744 PHE A N 1
ATOM 5944 C CA . PHE A 1 744 ? 29.188 6.561 12.090 1.00 52.31 744 PHE A CA 1
ATOM 5945 C C . PHE A 1 744 ? 28.055 6.243 13.082 1.00 52.31 744 PHE A C 1
ATOM 5947 O O . PHE A 1 744 ? 27.136 5.477 12.774 1.00 52.31 744 PHE A O 1
ATOM 5954 N N . CYS A 1 745 ? 28.076 6.889 14.252 1.00 57.25 745 CYS A N 1
ATOM 5955 C CA . CYS A 1 745 ? 27.078 6.712 15.308 1.00 57.25 745 CYS A CA 1
ATOM 5956 C C . CYS A 1 745 ? 25.702 7.249 14.868 1.00 57.25 745 CYS A C 1
ATOM 5958 O O . CYS A 1 745 ? 24.684 6.602 15.110 1.00 57.25 745 CYS A O 1
ATOM 5960 N N . LEU A 1 746 ? 25.667 8.363 14.119 1.00 58.34 746 LEU A N 1
ATOM 5961 C CA . LEU A 1 746 ? 24.433 8.993 13.634 1.00 58.34 746 LEU A CA 1
ATOM 5962 C C . LEU A 1 746 ? 23.565 8.052 12.780 1.00 58.34 746 LEU A C 1
ATOM 5964 O O . LEU A 1 746 ? 22.369 7.925 13.035 1.00 58.34 746 LEU A O 1
ATOM 5968 N N . ARG A 1 747 ? 24.133 7.364 11.778 1.00 58.50 747 ARG A N 1
ATOM 5969 C CA . ARG A 1 747 ? 23.342 6.501 10.874 1.00 58.50 747 ARG A CA 1
ATOM 5970 C C . ARG A 1 747 ? 22.842 5.229 11.556 1.00 58.50 747 ARG A C 1
ATOM 5972 O O . ARG A 1 747 ? 21.687 4.862 11.368 1.00 58.50 747 ARG A O 1
ATOM 5979 N N . SER A 1 748 ? 23.687 4.576 12.351 1.00 60.91 748 SER A N 1
ATOM 5980 C CA . SER A 1 748 ? 23.306 3.347 13.061 1.00 60.91 748 SER A CA 1
ATOM 5981 C C . SER A 1 748 ? 22.246 3.624 14.134 1.00 60.91 748 SER A C 1
ATOM 5983 O O . SER A 1 748 ? 21.245 2.913 14.234 1.00 60.91 748 SER A O 1
ATOM 5985 N N . PHE A 1 749 ? 22.398 4.730 14.872 1.00 65.81 749 PHE A N 1
ATOM 5986 C CA . PHE A 1 749 ? 21.462 5.120 15.923 1.00 65.81 749 PHE A CA 1
ATOM 5987 C C . PHE A 1 749 ? 20.081 5.484 15.365 1.00 65.81 749 PHE A C 1
ATOM 5989 O O . PHE A 1 749 ? 19.079 4.942 15.830 1.00 65.81 749 PHE A O 1
ATOM 5996 N N . TYR A 1 750 ? 20.011 6.326 14.324 1.00 66.25 750 TYR A N 1
ATOM 5997 C CA . TYR A 1 750 ? 18.732 6.710 13.713 1.00 66.25 750 TYR A CA 1
ATOM 5998 C C . TYR A 1 750 ? 18.011 5.552 13.010 1.00 66.25 750 TYR A C 1
ATOM 6000 O O . TYR A 1 750 ? 16.785 5.561 12.949 1.00 66.25 750 TYR A O 1
ATOM 6008 N N . ASN A 1 751 ? 18.737 4.550 12.511 1.00 71.44 751 ASN A N 1
ATOM 6009 C CA . ASN A 1 751 ? 18.124 3.399 11.845 1.00 71.44 751 ASN A CA 1
ATOM 6010 C C . ASN A 1 751 ? 17.624 2.329 12.832 1.00 71.44 751 ASN A C 1
ATOM 6012 O O . ASN A 1 751 ? 16.725 1.563 12.486 1.00 71.44 751 ASN A O 1
ATOM 6016 N N . GLY A 1 752 ? 18.187 2.271 14.045 1.00 79.19 752 GLY A N 1
ATOM 6017 C CA . GLY A 1 752 ? 17.854 1.258 15.053 1.00 79.19 752 GLY A CA 1
ATOM 6018 C C . GLY A 1 752 ? 16.943 1.732 16.187 1.00 79.19 752 GLY A C 1
ATOM 6019 O O . GLY A 1 752 ? 16.140 0.946 16.675 1.00 79.19 752 GLY A O 1
ATOM 6020 N N . HIS A 1 753 ? 17.019 2.998 16.606 1.00 88.12 753 HIS A N 1
ATOM 6021 C CA . HIS A 1 753 ? 16.380 3.442 17.850 1.00 88.12 753 HIS A CA 1
ATOM 6022 C C . HIS A 1 753 ? 15.025 4.115 17.622 1.00 88.12 753 HIS A C 1
ATOM 6024 O O . HIS A 1 753 ? 14.857 4.940 16.719 1.00 88.12 753 HIS A O 1
ATOM 6030 N N . ILE A 1 754 ? 14.061 3.818 18.496 1.00 92.00 754 ILE A N 1
ATOM 6031 C CA . ILE A 1 754 ? 12.767 4.503 18.560 1.00 92.00 754 ILE A CA 1
ATOM 6032 C C . ILE A 1 754 ? 12.510 4.978 19.982 1.00 92.00 754 ILE A C 1
ATOM 6034 O O . ILE A 1 754 ? 12.554 4.192 20.925 1.00 92.00 754 ILE A O 1
ATOM 6038 N N . ARG A 1 755 ? 12.136 6.251 20.132 1.00 92.50 755 ARG A N 1
ATOM 6039 C CA . ARG A 1 755 ? 11.532 6.739 21.372 1.00 92.50 755 ARG A CA 1
ATOM 6040 C C . ARG A 1 755 ? 10.018 6.756 21.210 1.00 92.50 755 ARG A C 1
ATOM 6042 O O . ARG A 1 755 ? 9.511 7.382 20.284 1.00 92.50 755 ARG A O 1
ATOM 6049 N N . LEU A 1 756 ? 9.302 6.057 22.082 1.00 94.81 756 LEU A N 1
ATOM 6050 C CA . LEU A 1 756 ? 7.847 5.951 22.062 1.00 94.81 756 LEU A CA 1
ATOM 6051 C C . LEU A 1 756 ? 7.277 6.480 23.376 1.00 94.81 756 LEU A C 1
ATOM 6053 O O . LEU A 1 756 ? 7.584 5.958 24.442 1.00 94.81 756 LEU A O 1
ATOM 6057 N N . ASN A 1 757 ? 6.416 7.487 23.292 1.00 94.50 757 ASN A N 1
ATOM 6058 C CA . ASN A 1 757 ? 5.712 8.044 24.439 1.00 94.50 757 ASN A CA 1
ATOM 6059 C C . ASN A 1 757 ? 4.215 7.821 24.267 1.00 94.50 757 ASN A C 1
ATOM 6061 O O . ASN A 1 757 ? 3.658 8.203 23.244 1.00 94.50 757 ASN A O 1
ATOM 6065 N N . ILE A 1 758 ? 3.555 7.248 25.264 1.00 95.38 758 ILE A N 1
ATOM 6066 C CA . ILE A 1 758 ? 2.113 7.010 25.259 1.00 95.38 758 ILE A CA 1
ATOM 6067 C C . ILE A 1 758 ? 1.522 7.679 26.493 1.00 95.38 758 ILE A C 1
ATOM 6069 O O . ILE A 1 758 ? 1.867 7.326 27.617 1.00 95.38 758 ILE A O 1
ATOM 6073 N N . PHE A 1 759 ? 0.627 8.641 26.305 1.00 94.56 759 PHE A N 1
ATOM 6074 C CA . PHE A 1 759 ? 0.023 9.382 27.412 1.00 94.56 759 PHE A CA 1
ATOM 6075 C C . PHE A 1 759 ? -1.425 9.759 27.117 1.00 94.56 759 PHE A C 1
ATOM 6077 O O . PHE A 1 759 ? -1.844 9.839 25.965 1.00 94.56 759 PHE A O 1
ATOM 6084 N N . TYR A 1 760 ? -2.203 10.033 28.162 1.00 93.69 760 TYR A N 1
ATOM 6085 C CA . TYR A 1 760 ? -3.554 10.564 27.996 1.00 93.69 760 TYR A CA 1
ATOM 6086 C C . TYR A 1 760 ? -3.501 12.063 27.706 1.00 93.69 760 TYR A C 1
ATOM 6088 O O . TYR A 1 760 ? -2.862 12.814 28.446 1.00 93.69 760 TYR A O 1
ATOM 6096 N N . SER A 1 761 ? -4.193 12.515 26.653 1.00 90.88 761 SER A N 1
ATOM 6097 C CA . SER A 1 761 ? -4.324 13.956 26.386 1.00 90.88 761 SER A CA 1
ATOM 6098 C C . SER A 1 761 ? -5.154 14.653 27.463 1.00 90.88 761 SER A C 1
ATOM 6100 O O . SER A 1 761 ? -4.906 15.806 27.792 1.00 90.88 761 SER A O 1
ATOM 6102 N N . THR A 1 762 ? -6.151 13.940 27.985 1.00 88.88 762 THR A N 1
ATOM 6103 C CA . THR A 1 762 ? -7.132 14.390 28.975 1.00 88.88 762 THR A CA 1
ATOM 6104 C C . THR A 1 762 ? -7.532 13.190 29.834 1.00 88.88 762 THR A C 1
ATOM 6106 O O . THR A 1 762 ? -7.601 12.073 29.322 1.00 88.88 762 THR A O 1
ATOM 6109 N N . LEU A 1 763 ? -7.834 13.401 31.121 1.00 87.94 763 LEU A N 1
ATOM 6110 C CA . LEU A 1 763 ? -8.408 12.350 31.986 1.00 87.94 763 LEU A CA 1
ATOM 6111 C C . LEU A 1 763 ? -9.917 12.152 31.758 1.00 87.94 763 LEU A C 1
ATOM 6113 O O . LEU A 1 763 ? -10.516 11.219 32.296 1.00 87.94 763 LEU A O 1
ATOM 6117 N N . GLU A 1 764 ? -10.532 13.019 30.953 1.00 89.00 764 GLU A N 1
ATOM 6118 C CA . GLU A 1 764 ? -11.923 12.893 30.535 1.00 89.00 764 GLU A CA 1
ATOM 6119 C C . GLU A 1 764 ? -12.147 11.579 29.784 1.00 89.00 764 GLU A C 1
ATOM 6121 O O . GLU A 1 764 ? -11.403 11.216 28.869 1.00 89.00 764 GLU A O 1
ATOM 6126 N N . THR A 1 765 ? -13.199 10.869 30.178 1.00 90.12 765 THR A N 1
ATOM 6127 C CA . THR A 1 765 ? -13.646 9.647 29.514 1.00 90.12 765 THR A CA 1
ATOM 6128 C C . THR A 1 765 ? -14.985 9.928 28.849 1.00 90.12 765 THR A C 1
ATOM 6130 O O . THR A 1 765 ? -15.954 10.260 29.531 1.00 90.12 765 THR A O 1
ATOM 6133 N N . TYR A 1 766 ? -15.058 9.763 27.529 1.00 91.62 766 TYR A N 1
ATOM 6134 C CA . TYR A 1 766 ? -16.323 9.878 26.806 1.00 91.62 766 TYR A CA 1
ATOM 6135 C C . TYR A 1 766 ? -17.122 8.592 26.993 1.00 91.62 766 TYR A C 1
ATOM 6137 O O . TYR A 1 766 ? -16.645 7.515 26.646 1.00 91.62 766 TYR A O 1
ATOM 6145 N N . SER A 1 767 ? -18.324 8.684 27.558 1.00 93.62 767 SER A N 1
ATOM 6146 C CA . SER A 1 767 ? -19.201 7.532 27.781 1.00 93.62 767 SER A CA 1
ATOM 6147 C C . SER A 1 767 ? -20.459 7.651 26.928 1.00 93.62 767 SER A C 1
ATOM 6149 O O . SER A 1 767 ? -21.292 8.519 27.172 1.00 93.62 767 SER A O 1
ATOM 6151 N N . TYR A 1 768 ? -20.620 6.751 25.962 1.00 93.19 768 TYR A N 1
ATOM 6152 C CA . TYR A 1 768 ? -21.842 6.588 25.182 1.00 93.19 768 TYR A CA 1
ATOM 6153 C C . TYR A 1 768 ? -22.689 5.492 25.823 1.00 93.19 768 TYR A C 1
ATOM 6155 O O . TYR A 1 768 ? -22.366 4.309 25.719 1.00 93.19 768 TYR A O 1
ATOM 6163 N N . GLU A 1 769 ? -23.756 5.883 26.512 1.00 93.69 769 GLU A N 1
ATOM 6164 C CA . GLU A 1 769 ? -24.642 4.964 27.227 1.00 93.69 769 GLU A CA 1
ATOM 6165 C C . GLU A 1 769 ? -26.012 4.905 26.554 1.00 93.69 769 GLU A C 1
ATOM 6167 O O . GLU A 1 769 ? -26.680 5.924 26.385 1.00 93.69 769 GLU A O 1
ATOM 6172 N N . GLN A 1 770 ? -26.432 3.700 26.172 1.00 91.31 770 GLN A N 1
ATOM 6173 C CA . GLN A 1 770 ? -27.806 3.444 25.761 1.00 91.31 770 GLN A CA 1
ATOM 6174 C C . GLN A 1 770 ? -28.685 3.315 27.002 1.00 91.31 770 GLN A C 1
ATOM 6176 O O . GLN A 1 770 ? -28.396 2.525 27.901 1.00 91.31 770 GLN A O 1
ATOM 6181 N N . ARG A 1 771 ? -29.778 4.077 27.035 1.00 89.94 771 ARG A N 1
ATOM 6182 C CA . ARG A 1 771 ? -30.805 3.992 28.076 1.00 89.94 771 ARG A CA 1
ATOM 6183 C C . ARG A 1 771 ? -32.115 3.543 27.455 1.00 89.94 771 ARG A C 1
ATOM 6185 O O . ARG A 1 771 ? -32.417 3.908 26.319 1.00 89.94 771 ARG A O 1
ATOM 6192 N N . ALA A 1 772 ? -32.867 2.739 28.197 1.00 88.81 772 ALA A N 1
ATOM 6193 C CA . ALA A 1 772 ? -34.207 2.351 27.791 1.00 88.81 772 ALA A CA 1
ATOM 6194 C C . ALA A 1 772 ? -35.078 3.609 27.659 1.00 88.81 772 ALA A C 1
ATOM 6196 O O . ALA A 1 772 ? -35.022 4.484 28.521 1.00 88.81 772 ALA A O 1
ATOM 6197 N N . GLN A 1 773 ? -35.849 3.707 26.573 1.00 86.75 773 GLN A N 1
ATOM 6198 C CA . GLN A 1 773 ? -36.741 4.849 26.338 1.00 86.75 773 GLN A CA 1
ATOM 6199 C C . GLN A 1 773 ? -37.883 4.898 27.358 1.00 86.75 773 GLN A C 1
ATOM 6201 O O . GLN A 1 773 ? -38.290 5.982 27.764 1.00 86.75 773 GLN A O 1
ATOM 6206 N N . TRP A 1 774 ? -38.365 3.726 27.770 1.00 86.25 774 TRP A N 1
ATOM 6207 C CA . TRP A 1 774 ? -39.336 3.563 28.841 1.00 86.25 774 TRP A CA 1
ATOM 6208 C C . TRP A 1 774 ? -38.796 2.566 29.850 1.00 86.25 774 TRP A C 1
ATOM 6210 O O . TRP A 1 774 ? -38.306 1.495 29.485 1.00 86.25 774 TRP A O 1
ATOM 6220 N N . THR A 1 775 ? -38.907 2.914 31.123 1.00 88.56 775 THR A N 1
ATOM 6221 C CA . THR A 1 775 ? -38.759 1.948 32.212 1.00 88.56 775 THR A CA 1
ATOM 6222 C C . THR A 1 775 ? -39.980 1.022 32.265 1.00 88.56 775 THR A C 1
ATOM 6224 O O . THR A 1 775 ? -41.060 1.373 31.787 1.00 88.56 775 THR A O 1
ATOM 6227 N N . GLU A 1 776 ? -39.843 -0.165 32.864 1.00 87.50 776 GLU A N 1
ATOM 6228 C CA . GLU A 1 776 ? -40.958 -1.122 32.996 1.00 87.50 776 GLU A CA 1
ATOM 6229 C C . GLU A 1 776 ? -42.175 -0.493 33.699 1.00 87.50 776 GLU A C 1
ATOM 6231 O O . GLU A 1 776 ? -43.320 -0.702 33.299 1.00 87.50 776 GLU A O 1
ATOM 6236 N N . THR A 1 777 ? -41.920 0.356 34.697 1.00 90.12 777 THR A N 1
ATOM 6237 C CA . THR A 1 777 ? -42.942 1.096 35.444 1.00 90.12 777 THR A CA 1
ATOM 6238 C C . THR A 1 777 ? -43.651 2.151 34.599 1.00 90.12 777 THR A C 1
ATOM 6240 O O . THR A 1 777 ? -44.871 2.296 34.691 1.00 90.12 777 THR A O 1
ATOM 6243 N N . GLU A 1 778 ? -42.919 2.879 33.753 1.00 91.06 778 GLU A N 1
ATOM 6244 C CA . GLU A 1 778 ? -43.512 3.874 32.853 1.00 91.06 778 GLU A CA 1
ATOM 6245 C C . GLU A 1 778 ? -44.359 3.204 31.775 1.00 91.06 778 GLU A C 1
ATOM 6247 O O . GLU A 1 778 ? -45.459 3.671 31.494 1.00 91.06 778 GLU A O 1
ATOM 6252 N N . MET A 1 779 ? -43.897 2.082 31.215 1.00 90.19 779 MET A N 1
ATOM 6253 C CA . MET A 1 779 ? -44.644 1.347 30.192 1.00 90.19 779 MET A CA 1
ATOM 6254 C C . MET A 1 779 ? -46.009 0.875 30.716 1.00 90.19 779 MET A C 1
ATOM 6256 O O . MET A 1 779 ? -47.025 1.071 30.048 1.00 90.19 779 MET A O 1
ATOM 6260 N N . ILE A 1 780 ? -46.049 0.303 31.926 1.00 90.56 780 ILE A N 1
ATOM 6261 C CA . ILE A 1 780 ? -47.305 -0.108 32.577 1.00 90.56 780 ILE A CA 1
ATOM 6262 C C . ILE A 1 780 ? -48.196 1.109 32.836 1.00 90.56 780 ILE A C 1
ATOM 6264 O O . ILE A 1 780 ? -49.404 1.032 32.630 1.00 90.56 780 ILE A O 1
ATOM 6268 N N . SER A 1 781 ? -47.607 2.236 33.239 1.00 90.94 781 SER A N 1
ATOM 6269 C CA . SER A 1 781 ? -48.352 3.470 33.508 1.00 90.94 781 SER A CA 1
ATOM 6270 C C . SER A 1 781 ? -49.000 4.042 32.241 1.00 90.94 781 SER A C 1
ATOM 6272 O O . SER A 1 781 ? -50.176 4.391 32.267 1.00 90.94 781 SER A O 1
ATOM 6274 N N . TYR A 1 782 ? -48.286 4.082 31.111 1.00 91.62 782 TYR A N 1
ATOM 6275 C CA . TYR A 1 782 ? -48.853 4.520 29.828 1.00 91.62 782 TYR A CA 1
ATOM 6276 C C . TYR A 1 782 ? -49.966 3.591 29.342 1.00 91.62 782 TYR A C 1
ATOM 6278 O O . TYR A 1 782 ? -51.014 4.062 28.909 1.00 91.62 782 TYR A O 1
ATOM 6286 N N . LEU A 1 783 ? -49.767 2.277 29.454 1.00 91.19 783 LEU A N 1
ATOM 6287 C CA . LEU A 1 783 ? -50.773 1.298 29.052 1.00 91.19 783 LEU A CA 1
ATOM 6288 C C . LEU A 1 783 ? -52.024 1.372 29.940 1.00 91.19 783 LEU A C 1
ATOM 6290 O O . LEU A 1 783 ? -53.139 1.304 29.430 1.00 91.19 783 LEU A O 1
ATOM 6294 N N . ALA A 1 784 ? -51.848 1.562 31.249 1.00 89.94 784 ALA A N 1
ATOM 6295 C CA . ALA A 1 784 ? -52.951 1.782 32.178 1.00 89.94 784 ALA A CA 1
ATOM 6296 C C . ALA A 1 784 ? -53.726 3.063 31.839 1.00 89.94 784 ALA A C 1
ATOM 6298 O O . ALA A 1 784 ? -54.954 3.032 31.816 1.00 89.94 784 ALA A O 1
ATOM 6299 N N . ASN A 1 785 ? -53.025 4.151 31.507 1.00 90.81 785 ASN A N 1
ATOM 6300 C CA . ASN A 1 785 ? -53.655 5.412 31.121 1.00 90.81 785 ASN A CA 1
ATOM 6301 C C . ASN A 1 785 ? -54.465 5.289 29.824 1.00 90.81 785 ASN A C 1
ATOM 6303 O O . ASN A 1 785 ? -55.576 5.801 29.764 1.00 90.81 785 ASN A O 1
ATOM 6307 N N . GLU A 1 786 ? -53.954 4.599 28.801 1.00 93.75 786 GLU A N 1
ATOM 6308 C CA . GLU A 1 786 ? -54.705 4.379 27.556 1.00 93.75 786 GLU A CA 1
ATOM 6309 C C . GLU A 1 786 ? -55.947 3.502 27.793 1.00 93.75 786 GLU A C 1
ATOM 6311 O O . GLU A 1 786 ? -57.029 3.808 27.295 1.00 93.75 786 GLU A O 1
ATOM 6316 N N . ILE A 1 787 ? -55.837 2.434 28.592 1.00 91.81 787 ILE A N 1
ATOM 6317 C CA . ILE A 1 787 ? -56.991 1.577 28.920 1.00 91.81 787 ILE A CA 1
ATOM 6318 C C . ILE A 1 787 ? -58.060 2.358 29.696 1.00 91.81 787 ILE A C 1
ATOM 6320 O O . ILE A 1 787 ? -59.251 2.225 29.398 1.00 91.81 787 ILE A O 1
ATOM 6324 N N . ASP A 1 788 ? -57.650 3.178 30.663 1.00 91.38 788 ASP A N 1
ATOM 6325 C CA . ASP A 1 788 ? -58.564 4.021 31.431 1.00 91.38 788 ASP A CA 1
ATOM 6326 C C . ASP A 1 788 ? -59.209 5.095 30.544 1.00 91.38 788 ASP A C 1
ATOM 6328 O O . ASP A 1 788 ? -60.420 5.289 30.587 1.00 91.38 788 ASP A O 1
ATOM 6332 N N . PHE A 1 789 ? -58.441 5.720 29.649 1.00 91.81 789 PHE A N 1
ATOM 6333 C CA . PHE A 1 789 ? -58.952 6.745 28.742 1.00 91.81 789 PHE A CA 1
ATOM 6334 C C . PHE A 1 789 ? -59.971 6.200 27.728 1.00 91.81 789 PHE A C 1
ATOM 6336 O O . PHE A 1 789 ? -61.042 6.784 27.563 1.00 91.81 789 PHE A O 1
ATOM 6343 N N . TRP A 1 790 ? -59.671 5.082 27.055 1.00 93.25 790 TRP A N 1
ATOM 6344 C CA . TRP A 1 790 ? -60.545 4.540 26.004 1.00 93.25 790 TRP A CA 1
ATOM 6345 C C . TRP A 1 790 ? -61.744 3.765 26.546 1.00 93.25 790 TRP A C 1
ATOM 6347 O O . TRP A 1 790 ? -62.826 3.824 25.959 1.00 93.25 790 TRP A O 1
ATOM 6357 N N . PHE A 1 791 ? -61.566 3.017 27.638 1.00 88.44 791 PHE A N 1
ATOM 6358 C CA . PHE A 1 791 ? -62.598 2.115 28.153 1.00 88.44 791 PHE A CA 1
ATOM 6359 C C . PHE A 1 791 ? -63.183 2.542 29.504 1.00 88.44 791 PHE A C 1
ATOM 6361 O O . PHE A 1 791 ? -64.164 1.938 29.941 1.00 88.44 791 PHE A O 1
ATOM 6368 N N . GLY A 1 792 ? -62.610 3.539 30.188 1.00 86.94 792 GLY A N 1
ATOM 6369 C CA . GLY A 1 792 ? -62.983 3.879 31.569 1.00 86.94 792 GLY A CA 1
ATOM 6370 C C . GLY A 1 792 ? -62.730 2.726 32.547 1.00 86.94 792 GLY A C 1
ATOM 6371 O O . GLY A 1 792 ? -63.420 2.590 33.563 1.00 86.94 792 GLY A O 1
ATOM 6372 N N . LEU A 1 793 ? -61.823 1.811 32.189 1.00 85.25 793 LEU A N 1
ATOM 6373 C CA . LEU A 1 793 ? -61.558 0.597 32.945 1.00 85.25 793 LEU A CA 1
ATOM 6374 C C . LEU A 1 793 ? -60.350 0.801 33.849 1.00 85.25 793 LEU A C 1
ATOM 6376 O O . LEU A 1 793 ? -59.203 0.675 33.433 1.00 85.25 793 LEU A O 1
ATOM 6380 N N . SER A 1 794 ? -60.631 0.998 35.131 1.00 88.06 794 SER A N 1
ATOM 6381 C CA . SER A 1 794 ? -59.626 0.832 36.174 1.00 88.06 794 SER A CA 1
ATOM 6382 C C . SER A 1 794 ? -59.334 -0.655 36.425 1.00 88.06 794 SER A C 1
ATOM 6384 O O . SER A 1 794 ? -60.145 -1.536 36.116 1.00 88.06 794 SER A O 1
ATOM 6386 N N . LEU A 1 795 ? -58.207 -0.950 37.081 1.00 84.50 795 LEU A N 1
ATOM 6387 C CA . LEU A 1 795 ? -57.885 -2.307 37.540 1.00 84.50 795 LEU A CA 1
ATOM 6388 C C . LEU A 1 795 ? -59.020 -2.902 38.400 1.00 84.50 795 LEU A C 1
ATOM 6390 O O . LEU A 1 795 ? -59.357 -4.077 38.272 1.00 84.50 795 LEU A O 1
ATOM 6394 N N . VAL A 1 796 ? -59.663 -2.072 39.229 1.00 88.19 796 VAL A N 1
ATOM 6395 C CA . VAL A 1 796 ? -60.810 -2.466 40.064 1.00 88.19 796 VAL A CA 1
ATOM 6396 C C . VAL A 1 796 ? -62.017 -2.834 39.195 1.00 88.19 796 VAL A C 1
ATOM 6398 O O . VAL A 1 796 ? -62.681 -3.841 39.446 1.00 88.19 796 VAL A O 1
ATOM 6401 N N . SER A 1 797 ? -62.264 -2.070 38.128 1.00 86.50 797 SER A N 1
ATOM 6402 C CA . SER A 1 797 ? -63.334 -2.341 37.162 1.00 86.50 797 SER A CA 1
ATOM 6403 C C . SER A 1 797 ? -63.129 -3.685 36.447 1.00 86.50 797 SER A C 1
ATOM 6405 O O . SER A 1 797 ? -64.085 -4.438 36.256 1.00 86.50 797 SER A O 1
ATOM 6407 N N . ALA A 1 798 ? -61.882 -4.024 36.101 1.00 86.25 798 ALA A N 1
ATOM 6408 C CA . ALA A 1 798 ? -61.542 -5.298 35.467 1.00 86.25 798 ALA A CA 1
ATOM 6409 C C . ALA A 1 798 ? -61.796 -6.501 36.395 1.00 86.25 798 ALA A C 1
ATOM 6411 O O . ALA A 1 798 ? -62.395 -7.492 35.969 1.00 86.25 798 ALA A O 1
ATOM 6412 N N . PHE A 1 799 ? -61.418 -6.403 37.676 1.00 91.19 799 PHE A N 1
ATOM 6413 C CA . PHE A 1 799 ? -61.707 -7.454 38.658 1.00 91.19 799 PHE A CA 1
ATOM 6414 C C . PHE A 1 799 ? -63.212 -7.659 38.871 1.00 91.19 799 PHE A C 1
ATOM 6416 O O . PHE A 1 799 ? -63.667 -8.802 38.922 1.00 91.19 799 PHE A O 1
ATOM 6423 N N . ALA A 1 800 ? -64.002 -6.582 38.905 1.00 89.88 800 ALA A N 1
ATOM 6424 C CA . ALA A 1 800 ? -65.457 -6.676 39.026 1.00 89.88 800 ALA A CA 1
ATOM 6425 C C . ALA A 1 800 ? -66.112 -7.381 37.818 1.00 89.88 800 ALA A C 1
ATOM 6427 O O . ALA A 1 800 ? -67.059 -8.157 37.976 1.00 89.88 800 ALA A O 1
ATOM 6428 N N . LEU A 1 801 ? -65.608 -7.147 36.600 1.00 88.25 801 LEU A N 1
ATOM 6429 C CA . LEU A 1 801 ? -66.060 -7.861 35.399 1.00 88.25 801 LEU A CA 1
ATOM 6430 C C . LEU A 1 801 ? -65.691 -9.346 35.450 1.00 88.25 801 LEU A C 1
ATOM 6432 O O . LEU A 1 801 ? -66.519 -10.199 35.122 1.00 88.25 801 LEU A O 1
ATOM 6436 N N . PHE A 1 802 ? -64.474 -9.658 35.895 1.00 91.81 802 PHE A N 1
ATOM 6437 C CA . PHE A 1 802 ? -64.001 -11.032 36.023 1.00 91.81 802 PHE A CA 1
ATOM 6438 C C . PHE A 1 802 ? -64.805 -11.826 37.062 1.00 91.81 802 PHE A C 1
ATOM 6440 O O . PHE A 1 802 ? -65.198 -12.963 36.797 1.00 91.81 802 PHE A O 1
ATOM 6447 N N . GLU A 1 803 ? -65.144 -11.215 38.201 1.00 94.12 803 GLU A N 1
ATOM 6448 C CA . GLU A 1 803 ? -66.013 -11.822 39.217 1.00 94.12 803 GLU A CA 1
ATOM 6449 C C . GLU A 1 803 ? -67.395 -12.168 38.642 1.00 94.12 803 GLU A C 1
ATOM 6451 O O . GLU A 1 803 ? -67.869 -13.300 38.780 1.00 94.12 803 GLU A O 1
ATOM 6456 N N . LYS A 1 804 ? -68.024 -11.231 37.920 1.00 91.31 804 LYS A N 1
ATOM 6457 C CA . LYS A 1 804 ? -69.317 -11.473 37.261 1.00 91.31 804 LYS A CA 1
ATOM 6458 C C . LYS A 1 804 ? -69.228 -12.566 36.198 1.00 91.31 804 LYS A C 1
ATOM 6460 O O . LYS A 1 804 ? -70.146 -13.380 36.085 1.00 91.31 804 LYS A O 1
ATOM 6465 N N . PHE A 1 805 ? -68.131 -12.619 35.447 1.00 92.56 805 PHE A N 1
ATOM 6466 C CA . PHE A 1 805 ? -67.894 -13.668 34.459 1.00 92.56 805 PHE A CA 1
ATOM 6467 C C . PHE A 1 805 ? -67.749 -15.049 35.115 1.00 92.56 805 PHE A C 1
ATOM 6469 O O . PHE A 1 805 ? -68.379 -16.010 34.672 1.00 92.56 805 PHE A O 1
ATOM 6476 N N . ILE A 1 806 ? -67.010 -15.151 36.224 1.00 92.69 806 ILE A N 1
ATOM 6477 C CA . ILE A 1 806 ? -66.914 -16.387 37.016 1.00 92.69 806 ILE A CA 1
ATOM 6478 C C . ILE A 1 806 ? -68.284 -16.790 37.569 1.00 92.69 806 ILE A C 1
ATOM 6480 O O . ILE A 1 806 ? -68.669 -17.958 37.473 1.00 92.69 806 ILE A O 1
ATOM 6484 N N . ALA A 1 807 ? -69.049 -15.847 38.123 1.00 91.25 807 ALA A N 1
ATOM 6485 C CA . ALA A 1 807 ? -70.396 -16.118 38.619 1.00 91.25 807 ALA A CA 1
ATOM 6486 C C . ALA A 1 807 ? -71.315 -16.646 37.501 1.00 91.25 807 ALA A C 1
ATOM 6488 O O . ALA A 1 807 ? -72.059 -17.609 37.708 1.00 91.25 807 ALA A O 1
ATOM 6489 N N . PHE A 1 808 ? -71.210 -16.082 36.296 1.00 91.31 808 PHE A N 1
ATOM 6490 C CA . PHE A 1 808 ? -71.939 -16.531 35.111 1.00 91.31 808 PHE A CA 1
ATOM 6491 C C . PHE A 1 808 ? -71.528 -17.939 34.654 1.00 91.31 808 PHE A C 1
ATOM 6493 O O . PHE A 1 808 ? -72.393 -18.780 34.399 1.00 91.31 808 PHE A O 1
ATOM 6500 N N . LEU A 1 809 ? -70.227 -18.245 34.615 1.00 89.81 809 LEU A N 1
ATOM 6501 C CA . LEU A 1 809 ? -69.730 -19.592 34.310 1.00 89.81 809 LEU A CA 1
ATOM 6502 C C . LEU A 1 809 ? -70.204 -20.621 35.342 1.00 89.81 809 LEU A C 1
ATOM 6504 O O . LEU A 1 809 ? -70.645 -21.711 34.977 1.00 89.81 809 LEU A O 1
ATOM 6508 N N . ASN A 1 810 ? -70.180 -20.267 36.628 1.00 88.38 810 ASN A N 1
ATOM 6509 C CA . ASN A 1 810 ? -70.698 -21.119 37.697 1.00 88.38 810 ASN A CA 1
ATOM 6510 C C . ASN A 1 810 ? -72.209 -21.354 37.560 1.00 88.38 810 ASN A C 1
ATOM 6512 O O . ASN A 1 810 ? -72.683 -22.471 37.781 1.00 88.38 810 ASN A O 1
ATOM 6516 N N . TYR A 1 811 ? -72.968 -20.337 37.147 1.00 87.75 811 TYR A N 1
ATOM 6517 C CA . TYR A 1 811 ? -74.388 -20.479 36.834 1.00 87.75 811 TYR A CA 1
ATOM 6518 C C . TYR A 1 811 ? -74.629 -21.424 35.643 1.00 87.75 811 TYR A C 1
ATOM 6520 O O . TYR A 1 811 ? -75.448 -22.341 35.745 1.00 87.75 811 TYR A O 1
ATOM 6528 N N . LEU A 1 812 ? -73.879 -21.272 34.547 1.00 84.44 812 LEU A N 1
ATOM 6529 C CA . LEU A 1 812 ? -73.930 -22.173 33.388 1.00 84.44 812 LEU A CA 1
ATOM 6530 C C . LEU A 1 812 ? -73.604 -23.619 33.773 1.00 84.44 812 LEU A C 1
ATOM 6532 O O . LEU A 1 812 ? -74.343 -24.535 33.412 1.00 84.44 812 LEU A O 1
ATOM 6536 N N . LYS A 1 813 ? -72.552 -23.823 34.571 1.00 83.81 813 LYS A N 1
ATOM 6537 C CA . LYS A 1 813 ? -72.139 -25.145 35.055 1.00 83.81 813 LYS A CA 1
ATOM 6538 C C . LYS A 1 813 ? -73.236 -25.804 35.896 1.00 83.81 813 LYS A C 1
ATOM 6540 O O . LYS A 1 813 ? -73.565 -26.965 35.674 1.00 83.81 813 LYS A O 1
ATOM 6545 N N . ARG A 1 814 ? -73.887 -25.048 36.791 1.00 81.00 814 ARG A N 1
ATOM 6546 C CA . ARG A 1 814 ? -75.043 -25.531 37.573 1.00 81.00 814 ARG A CA 1
ATOM 6547 C C . ARG A 1 814 ? -76.255 -25.871 36.700 1.00 81.00 814 ARG A C 1
ATOM 6549 O O . ARG A 1 814 ? -76.969 -26.820 37.008 1.00 81.00 814 ARG A O 1
ATOM 6556 N N . LYS A 1 815 ? -76.494 -25.126 35.616 1.00 77.31 815 LYS A N 1
ATOM 6557 C CA . LYS A 1 815 ? -77.602 -25.381 34.681 1.00 77.31 815 LYS A CA 1
ATOM 6558 C C . LYS A 1 815 ? -77.363 -26.626 33.819 1.00 77.31 815 LYS A C 1
ATOM 6560 O O . LYS A 1 815 ? -78.313 -27.349 33.539 1.00 77.31 815 LYS A O 1
ATOM 6565 N N . ILE A 1 816 ? -76.111 -26.893 33.444 1.00 73.25 816 ILE A N 1
ATOM 6566 C CA . ILE A 1 816 ? -75.708 -28.101 32.707 1.00 73.25 816 ILE A CA 1
ATOM 6567 C C . ILE A 1 816 ? -75.761 -29.340 33.619 1.00 73.25 816 ILE A C 1
ATOM 6569 O O . ILE A 1 816 ? -76.327 -30.351 33.221 1.00 73.25 816 ILE A O 1
ATOM 6573 N N . CYS A 1 817 ? -75.298 -29.250 34.873 1.00 63.16 817 CYS A N 1
ATOM 6574 C CA . CYS A 1 817 ? -75.387 -30.350 35.849 1.00 63.16 817 CYS A CA 1
ATOM 6575 C C . CYS A 1 817 ? -76.818 -30.702 36.304 1.00 63.16 817 CYS A C 1
ATOM 6577 O O . CYS A 1 817 ? -76.996 -31.752 36.899 1.00 63.16 817 CYS A O 1
ATOM 6579 N N . ARG A 1 818 ? -77.826 -29.851 36.065 1.00 58.81 818 ARG A N 1
ATOM 6580 C CA . ARG A 1 818 ? -79.248 -30.151 36.350 1.00 58.81 818 ARG A CA 1
ATOM 6581 C C . ARG A 1 818 ? -79.973 -30.865 35.199 1.00 58.81 818 ARG A C 1
ATOM 6583 O O . ARG A 1 818 ? -81.164 -31.132 35.324 1.00 58.81 818 ARG A O 1
ATOM 6590 N N . LYS A 1 819 ? -79.301 -31.075 34.061 1.00 54.16 819 LYS A N 1
ATOM 6591 C CA . LYS A 1 819 ? -79.874 -31.675 32.842 1.00 54.16 819 LYS A CA 1
ATOM 6592 C C . LYS A 1 819 ? -79.416 -33.120 32.583 1.00 54.16 819 LYS A C 1
ATOM 6594 O O . LYS A 1 819 ? -79.923 -33.722 31.642 1.00 54.16 819 LYS A O 1
ATOM 6599 N N . ASN A 1 820 ? -78.505 -33.633 33.410 1.00 45.00 820 ASN A N 1
ATOM 6600 C CA . ASN A 1 820 ? -78.273 -35.060 33.654 1.00 45.00 820 ASN A CA 1
ATOM 6601 C C . ASN A 1 820 ? -78.904 -35.413 35.000 1.00 45.00 820 ASN A C 1
ATOM 6603 O O . ASN A 1 820 ? -79.238 -36.601 35.179 1.00 45.00 820 ASN A O 1
#